Protein AF-0000000067832752 (afdb_homodimer)

InterPro domains:
  IPR000960 Flavin monooxygenase FMO [PR00370] (4-20)
  IPR000960 Flavin monooxygenase FMO [PR00370] (52-70)
  IPR000960 Flavin monooxygenase FMO [PR00370] (76-91)
  IPR000960 Flavin monooxygenase FMO [PR00370] (129-145)
  IPR000960 Flavin monooxygenase FMO [PR00370] (183-198)
  IPR000960 Flavin monooxygenase FMO [PR00370] (296-323)
  IPR020946 Flavin monooxygenase-like [PF00743] (4-329)
  IPR036188 FAD/NAD(P)-binding domain superfamily [G3DSA:3.50.50.60] (3-365)
  IPR036188 FAD/NAD(P)-binding domain superfamily [SSF51905] (2-245)
  IPR036188 FAD/NAD(P)-binding domain superfamily [SSF51905] (165-324)
  IPR050346 Flavin-containing monooxygenases-like [PTHR23023] (3-414)

Radius of gyration: 32.92 Å; Cα contacts (8 Å, |Δi|>4): 1823; chains: 2; bounding box: 61×110×75 Å

Organism: Methylorubrum extorquens (strain ATCC 14718 / DSM 1338 / JCM 2805 / NCIMB 9133 / AM1) (NCBI:txid272630)

Nearest PDB structures (foldseek):
  8odw-assembly1_A  TM=8.515E-01  e=2.924E-29  Gynuella sunshinyii
  8odw-assembly2_B  TM=8.678E-01  e=1.669E-25  Gynuella sunshinyii
  6jdk-assembly1_A  TM=7.396E-01  e=2.398E-23  Parvibaculum lavamentivorans DS-1
  6jdk-assembly2_B  TM=7.136E-01  e=1.502E-23  Parvibaculum lavamentivorans DS-1
  3ucl-assembly1_A  TM=6.988E-01  e=3.250E-21  Rhodococcus sp. HI-31

Solvent-accessible surface area (backbone atoms only — not comparable to full-atom values): 44311 Å² total; per-residue (Å²): 127,84,76,67,42,31,34,31,39,27,41,16,67,45,25,48,28,36,46,47,38,24,50,75,70,70,48,68,56,38,32,34,20,56,46,90,65,67,22,41,50,43,25,71,87,40,94,61,20,59,48,32,75,83,40,46,46,80,48,36,44,83,41,34,27,35,82,93,55,66,66,65,84,86,54,35,53,26,31,40,41,67,55,52,26,50,47,50,48,50,51,35,69,70,58,67,42,57,84,34,49,43,59,59,36,36,69,57,32,52,42,74,77,86,75,29,35,42,34,31,34,73,83,61,64,69,50,74,22,41,28,41,36,43,17,75,46,39,73,59,39,79,41,78,84,88,64,53,69,45,68,71,45,49,73,46,47,48,64,73,44,47,52,35,80,82,33,54,70,29,29,35,33,27,34,28,73,46,55,65,17,43,52,49,46,52,42,31,58,78,29,28,68,38,35,34,40,25,28,84,68,29,58,64,44,34,50,56,43,34,58,49,30,50,32,70,58,45,54,62,66,52,46,78,79,42,92,43,71,66,59,44,50,50,51,51,50,52,51,36,31,45,42,37,36,44,47,55,59,65,76,40,56,67,47,88,64,58,78,80,22,48,77,71,25,59,51,67,51,48,62,56,35,37,42,35,55,54,32,44,79,43,43,34,80,58,37,28,56,47,42,34,38,32,27,68,81,71,50,72,46,75,39,44,31,38,36,36,32,56,57,52,35,68,66,65,79,28,38,53,57,92,82,41,54,56,67,61,38,53,78,61,14,43,96,56,28,37,35,69,87,38,94,48,34,36,42,42,50,61,62,41,45,89,60,28,60,11,60,55,24,51,47,50,8,50,27,49,43,21,49,53,50,7,57,75,63,62,24,64,25,29,55,52,49,51,51,41,48,74,65,59,57,88,72,83,32,52,47,83,58,34,49,94,43,83,85,38,70,39,38,36,32,57,67,47,40,47,51,50,42,50,53,49,27,58,39,16,70,66,126,84,77,67,41,32,34,32,39,26,40,15,68,46,24,46,28,36,45,46,36,24,49,75,71,71,49,70,56,38,32,32,19,56,45,89,64,67,24,41,49,43,25,72,87,40,94,62,21,56,48,31,74,82,41,46,46,78,47,36,43,82,41,34,27,36,82,94,56,64,68,66,84,86,54,35,51,27,32,40,41,70,54,53,25,51,47,51,48,49,52,36,69,71,58,68,43,56,84,34,47,42,59,58,34,37,70,57,33,51,41,74,76,85,75,31,37,42,34,31,34,72,83,60,64,69,50,73,19,42,29,41,35,43,18,73,45,38,74,58,38,78,41,76,84,87,64,54,69,45,69,72,46,49,74,45,46,44,64,73,45,48,53,34,80,83,34,54,71,28,30,35,34,26,34,28,75,46,56,66,17,44,51,50,46,52,41,30,56,79,29,26,68,39,36,34,40,24,29,84,65,29,60,64,44,34,50,53,43,37,56,48,30,50,31,71,60,47,53,62,67,52,47,79,80,41,92,44,71,66,60,43,51,48,51,51,51,51,52,36,29,44,43,37,38,44,47,56,60,64,74,40,56,66,47,89,64,56,76,80,22,48,78,71,25,60,50,68,52,49,62,56,35,35,41,36,54,51,34,43,78,42,44,33,79,57,36,28,54,45,42,34,39,31,26,68,81,70,52,71,45,74,40,45,32,39,35,36,30,57,56,52,35,69,65,65,79,26,36,52,58,92,81,40,53,56,69,61,40,54,78,61,14,43,96,54,29,37,35,69,86,37,94,46,34,36,43,42,52,62,61,42,44,90,61,28,61,11,58,54,24,52,50,50,8,50,28,50,43,22,50,52,50,7,57,76,64,60,24,65,26,29,55,51,47,51,49,41,48,73,66,58,56,87,73,82,31,51,49,82,58,34,49,95,42,81,86,37,70,38,40,34,32,58,67,46,40,48,53,50,42,52,53,50,25,59,40,16,68,66

Foldseek 3Di:
DPQFEEEEEAQAPLSLLQLLLCLVVVRAYAYEAQAPAHHQCLPLPDPNHLDADADWALFFQCFAAQPVQGQDPPADRTHHSPSVSVSSRVSCVVRVSVVRYDYNWAWQAWDDPPQFIWTATPVGDIDTGNFYEYENAFFHADDDDDAADDEQAAEDESSPHHALCVAAAWFEEQEDDAQSSLVVQLRVLVGHPAGEYEYAFDAFEAECDDPRHGVVVVLVVCVVVDPDVVVSQVVVSVRRVVVPGQLVVLPGHHGPAGNQADQYHHDPPRSVCSNVVSYHYFYDWHYDYHQWTAHPVGDIDGGRYYYYHPTHGDDDNNYDCVVPVVSVQCLLFQLSFHGLVDLRYTYTNNADESTHPNLSSNLVSLLVSLSSQLVVVVDPLNVVVNVCSNVVPDQQQPLVSYDPDPVSSRYGYSVSSSVVSVVSSVSSND/DPQFEEEEEAQAPLSLLQLLLCLVVVRAYAYEAQAPAHHQCLPLPDPNHLDADADWALFFQCFAAQPVQGQDPPADRTHHSPSVRVSSRVSCVVRVSVVRYDYNWAWQAWDDPPQFIWTATPVGDIDTGNFYEYENAFFHADDDDDAAEDEQAAEDESSPHHALCVAAAWFEEQEDDAQSSLVVQLRVLVGHPAGEYEYAFDAFEAECDDPRHGVVVVLVVCVVVDPDVVVSQVVVSVRRVVVPGQLVVLPGHHGPAGNQAAQYHHDNPRSVCSNVVSYHYFYDWHYDYHQWTAHPVGDIDGGRYYYYHPTHGDDDNNYDCVNPVVSVQCLLFQLSFHGLVDLRYTYTNNADESTHPNLSSNLVSLLVSLSSQLVVVVDPLNVVVNVCSNVVPDQQQPLVSYDPDPVSSRYGYSVSSSVVSVVSSVSSND

Secondary structure 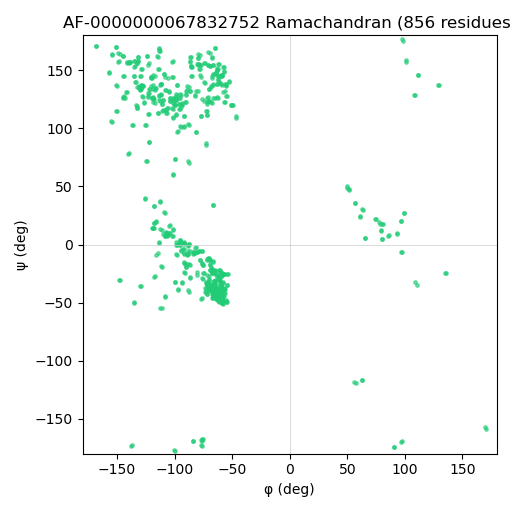(DSSP, 8-state):
--PPPEEEE--SHHHHHHHHHHHHTT---EEE-SSSSS-GGG-TTSTT----TT-B-SS-HHHHSBTTBPPPTTS-SS-BHHHHHHHHHHHHHHTT-GGGEE-S--EEEEEE-SSSEEEEETTS-EEEESEEEE---S--EEP----SEEE-SEEEEGGG---GGGGTT-EEEEE--SHHHHHHHHHHTTT-SEEEEE-SSB--EE-SEETTEEHHHHHHHHGGG-S-HHHHHHHHHHHHHHTT--GGGGTPPPBSS-TTSS--EE-SSHHHHHHTTSSEEE--EEEEEETEEEETTS-EEE-SEEEE---EE---TTS-TTT--HHHHHHT-BTTTB-SS-TTEEE-S--B-SS-HHHHHHHHHHHHHHHHHHHHHT-HHHHHHHHHHHTT-----SGGGS-SSTGGGGB--HHHHHHHHHHHHHHHT-/--PPPEEEE--SHHHHHHHHHHHHTT---EEE-SSSSS-GGG-TTSTT----TT-B-SS-HHHHSBTTBPPPTTS-SS-BHHHHHHHHHHHHHHTT-GGGEE-S--EEEEEE-SSSEEEEETTS-EEEESEEEE-S-S--EEP----SEEE-SEEEEGGG---GGGGTT-EEEEE--SHHHHHHHHHHTTT-SEEEEE-SSB--EE-SEETTEEHHHHHHHHGGG-S-HHHHHHHHHHHHHHTT--GGGGTPPPBSS-TTSS--EE-SSHHHHHHTTSSEEE--EEEEEETEEEETTS-EEE-SEEEE---EE---TTS-TTT--HHHHHHT-BTTTB-SS-TTEEE-S--B-SS-HHHHHHHHHHHHHHHHHHHHHT-HHHHHHHHHHHTT-----SGGGS--STGGGGB--HHHHHHHHHHHHHHHT-

Structure (mmCIF, N/CA/C/O backbone):
data_AF-0000000067832752-model_v1
#
loop_
_entity.id
_entity.type
_entity.pdbx_description
1 polymer 'Trimethylamine monooxygenase'
#
loop_
_atom_site.group_PDB
_atom_site.id
_atom_site.type_symbol
_atom_site.label_atom_id
_atom_site.label_alt_id
_atom_site.label_comp_id
_atom_site.label_asym_id
_atom_site.label_entity_id
_atom_site.label_seq_id
_atom_site.pdbx_PDB_ins_code
_atom_site.Cartn_x
_atom_site.Cartn_y
_atom_site.Cartn_z
_atom_site.occupancy
_atom_site.B_iso_or_equiv
_atom_site.auth_seq_id
_atom_site.auth_comp_id
_atom_site.auth_asym_id
_atom_site.auth_atom_id
_atom_site.pdbx_PDB_model_num
ATOM 1 N N . MET A 1 1 ? -8.203 -55.625 -22.25 1 34.84 1 MET A N 1
ATOM 2 C CA . MET A 1 1 ? -6.875 -55.031 -22.078 1 34.84 1 MET A CA 1
ATOM 3 C C . MET A 1 1 ? -6.781 -54.25 -20.766 1 34.84 1 MET A C 1
ATOM 5 O O . MET A 1 1 ? -7.715 -53.562 -20.391 1 34.84 1 MET A O 1
ATOM 9 N N . ARG A 1 2 ? -6.18 -54.781 -19.766 1 47.78 2 ARG A N 1
ATOM 10 C CA . ARG A 1 2 ? -6.145 -54.219 -18.422 1 47.78 2 ARG A CA 1
ATOM 11 C C . ARG A 1 2 ? -5.805 -52.719 -18.484 1 47.78 2 ARG A C 1
ATOM 13 O O . ARG A 1 2 ? -4.863 -52.312 -19.172 1 47.78 2 ARG A O 1
ATOM 20 N N . GLN A 1 3 ? -6.758 -51.844 -18.172 1 64.81 3 GLN A N 1
ATOM 21 C CA . GLN A 1 3 ? -6.609 -50.406 -18.25 1 64.81 3 GLN A CA 1
ATOM 22 C C . GLN A 1 3 ? -5.348 -49.938 -17.531 1 64.81 3 GLN A C 1
ATOM 24 O O . GLN A 1 3 ? -5.043 -50.406 -16.438 1 64.81 3 GLN A O 1
ATOM 29 N N . GLU A 1 4 ? -4.5 -49.312 -18.344 1 80.56 4 GLU A N 1
ATOM 30 C CA . GLU A 1 4 ? -3.24 -48.75 -17.844 1 80.56 4 GLU A CA 1
ATOM 31 C C . GLU A 1 4 ? -3.463 -47.875 -16.609 1 80.56 4 GLU A C 1
ATOM 33 O O . GLU A 1 4 ? -4.387 -47.062 -16.594 1 80.56 4 GLU A O 1
ATOM 38 N N . ARG A 1 5 ? -2.824 -48.281 -15.555 1 92.94 5 ARG A N 1
ATOM 39 C CA . ARG A 1 5 ? -2.881 -47.438 -14.352 1 92.94 5 ARG A CA 1
ATOM 40 C C . ARG A 1 5 ? -2.066 -46.188 -14.516 1 92.94 5 ARG A C 1
ATOM 42 O O . ARG A 1 5 ? -0.889 -46.219 -14.875 1 92.94 5 ARG A O 1
ATOM 49 N N . ILE A 1 6 ? -2.707 -45.062 -14.359 1 97.94 6 ILE A N 1
ATOM 50 C CA . ILE A 1 6 ? -2.059 -43.781 -14.484 1 97.94 6 ILE A CA 1
ATOM 51 C C . ILE A 1 6 ? -1.732 -43.219 -13.102 1 97.94 6 ILE A C 1
ATOM 53 O O . ILE A 1 6 ? -2.59 -43.219 -12.211 1 97.94 6 ILE A O 1
ATOM 57 N N . GLY A 1 7 ? -0.443 -42.844 -12.867 1 98.62 7 GLY A N 1
ATOM 58 C CA . GLY A 1 7 ? -0.021 -42.219 -11.641 1 98.62 7 GLY A CA 1
ATOM 59 C C . GLY A 1 7 ? 0.234 -40.719 -11.805 1 98.62 7 GLY A C 1
ATOM 60 O O . GLY A 1 7 ? 0.848 -40.281 -12.781 1 98.62 7 GLY A O 1
ATOM 61 N N . ILE A 1 8 ? -0.311 -39.906 -10.914 1 98.75 8 ILE A N 1
ATOM 62 C CA . ILE A 1 8 ? -0.04 -38.5 -10.836 1 98.75 8 ILE A CA 1
ATOM 63 C C . ILE A 1 8 ? 0.715 -38.156 -9.547 1 98.75 8 ILE A C 1
ATOM 65 O O . ILE A 1 8 ? 0.261 -38.531 -8.453 1 98.75 8 ILE A O 1
ATOM 69 N N . ILE A 1 9 ? 1.874 -37.531 -9.656 1 98.44 9 ILE A N 1
ATOM 70 C CA . ILE A 1 9 ? 2.627 -37.156 -8.461 1 98.44 9 ILE A CA 1
ATOM 71 C C . ILE A 1 9 ? 2.367 -35.688 -8.133 1 98.44 9 ILE A C 1
ATOM 73 O O . ILE A 1 9 ? 2.803 -34.812 -8.859 1 98.44 9 ILE A O 1
ATOM 77 N N . GLY A 1 10 ? 1.67 -35.469 -6.988 1 97.62 10 GLY A N 1
ATOM 78 C CA . GLY A 1 10 ? 1.438 -34.094 -6.523 1 97.62 10 GLY A CA 1
ATOM 79 C C . GLY A 1 10 ? -0.001 -33.656 -6.691 1 97.62 10 GLY A C 1
ATOM 80 O O . GLY A 1 10 ? -0.547 -33.688 -7.797 1 97.62 10 GLY A O 1
ATOM 81 N N . ALA A 1 11 ? -0.561 -33.156 -5.617 1 97.75 11 ALA A N 1
ATOM 82 C CA . ALA A 1 11 ? -1.938 -32.656 -5.621 1 97.75 11 ALA A CA 1
ATOM 83 C C . ALA A 1 11 ? -1.99 -31.156 -5.418 1 97.75 11 ALA A C 1
ATOM 85 O O . ALA A 1 11 ? -2.826 -30.656 -4.664 1 97.75 11 ALA A O 1
ATOM 86 N N . GLY A 1 12 ? -1.01 -30.453 -6.016 1 96.44 12 GLY A N 1
ATOM 87 C CA . GLY A 1 12 ? -1.128 -29.016 -6.164 1 96.44 12 GLY A CA 1
ATOM 88 C C . GLY A 1 12 ? -2.09 -28.594 -7.262 1 96.44 12 GLY A C 1
ATOM 89 O O . GLY A 1 12 ? -2.836 -29.438 -7.785 1 96.44 12 GLY A O 1
ATOM 90 N N . ALA A 1 13 ? -2.043 -27.359 -7.602 1 95.75 13 ALA A N 1
ATOM 91 C CA . ALA A 1 13 ? -2.984 -26.828 -8.586 1 95.75 13 ALA A CA 1
ATOM 92 C C . ALA A 1 13 ? -2.855 -27.578 -9.914 1 95.75 13 ALA A C 1
ATOM 94 O O . ALA A 1 13 ? -3.861 -27.906 -10.547 1 95.75 13 ALA A O 1
ATOM 95 N N . SER A 1 14 ? -1.655 -27.797 -10.359 1 96.12 14 SER A N 1
ATOM 96 C CA . SER A 1 14 ? -1.435 -28.484 -11.633 1 96.12 14 SER A CA 1
ATOM 97 C C . SER A 1 14 ? -1.978 -29.906 -11.602 1 96.12 14 SER A C 1
ATOM 99 O O . SER A 1 14 ? -2.646 -30.344 -12.539 1 96.12 14 SER A O 1
ATOM 101 N N . GLY A 1 15 ? -1.7 -30.641 -10.547 1 97.69 15 GLY A N 1
ATOM 102 C CA . GLY A 1 15 ? -2.234 -31.984 -10.414 1 97.69 15 GLY A CA 1
ATOM 103 C C . GLY A 1 15 ? -3.75 -32.031 -10.383 1 97.69 15 GLY A C 1
ATOM 104 O O . GLY A 1 15 ? -4.367 -32.875 -11.031 1 97.69 15 GLY A O 1
ATOM 105 N N . ILE A 1 16 ? -4.309 -31.109 -9.68 1 97.44 16 ILE A N 1
ATOM 106 C CA . ILE A 1 16 ? -5.758 -31.016 -9.578 1 97.44 16 ILE A CA 1
ATOM 107 C C . ILE A 1 16 ? -6.355 -30.766 -10.961 1 97.44 16 ILE A C 1
ATOM 109 O O . ILE A 1 16 ? -7.371 -31.359 -11.328 1 97.44 16 ILE A O 1
ATOM 113 N N . GLY A 1 17 ? -5.715 -29.906 -11.727 1 96.94 17 GLY A N 1
ATOM 114 C CA . GLY A 1 17 ? -6.156 -29.641 -13.086 1 96.94 17 GLY A CA 1
ATOM 115 C C . GLY A 1 17 ? -6.168 -30.891 -13.961 1 96.94 17 GLY A C 1
ATOM 116 O O . GLY A 1 17 ? -7.133 -31.125 -14.688 1 96.94 17 GLY A O 1
ATOM 117 N N . ILE A 1 18 ? -5.133 -31.672 -13.859 1 97.88 18 ILE A N 1
ATOM 118 C CA . ILE A 1 18 ? -5.035 -32.906 -14.625 1 97.88 18 ILE A CA 1
ATOM 119 C C . ILE A 1 18 ? -6.098 -33.906 -14.156 1 97.88 18 ILE A C 1
ATOM 121 O O . ILE A 1 18 ? -6.816 -34.469 -14.969 1 97.88 18 ILE A O 1
ATOM 125 N N . ALA A 1 19 ? -6.195 -34.031 -12.875 1 97.75 19 ALA A N 1
ATOM 126 C CA . ALA A 1 19 ? -7.109 -35 -12.281 1 97.75 19 ALA A CA 1
ATOM 127 C C . ALA A 1 19 ? -8.555 -34.719 -12.68 1 97.75 19 ALA A C 1
ATOM 129 O O . ALA A 1 19 ? -9.289 -35.625 -13.055 1 97.75 19 ALA A O 1
ATOM 130 N N . LYS A 1 20 ? -8.953 -33.5 -12.586 1 96.44 20 LYS A N 1
ATOM 131 C CA . LYS A 1 20 ? -10.328 -33.156 -12.922 1 96.44 20 LYS A CA 1
ATOM 132 C C . LYS A 1 20 ? -10.625 -33.438 -14.391 1 96.44 20 LYS A C 1
ATOM 134 O O . LYS A 1 20 ? -11.711 -33.938 -14.727 1 96.44 20 LYS A O 1
ATOM 139 N N . ALA A 1 21 ? -9.664 -33.156 -15.258 1 96.44 21 ALA A N 1
ATOM 140 C CA . ALA A 1 21 ? -9.859 -33.406 -16.688 1 96.44 21 ALA A CA 1
ATOM 141 C C . ALA A 1 21 ? -9.969 -34.906 -16.969 1 96.44 21 ALA A C 1
ATOM 143 O O . ALA A 1 21 ? -10.828 -35.344 -17.734 1 96.44 21 ALA A O 1
ATOM 144 N N . LEU A 1 22 ? -9.086 -35.719 -16.359 1 97.38 22 LEU A N 1
ATOM 145 C CA . LEU A 1 22 ? -9.117 -37.156 -16.562 1 97.38 22 LEU A CA 1
ATOM 146 C C . LEU A 1 22 ? -10.422 -37.75 -16.047 1 97.38 22 LEU A C 1
ATOM 148 O O . LEU A 1 22 ? -11.016 -38.625 -16.703 1 97.38 22 LEU A O 1
ATOM 152 N N . ARG A 1 23 ? -10.797 -37.25 -14.891 1 96.25 23 ARG A N 1
ATOM 153 C CA . ARG A 1 23 ? -12.062 -37.719 -14.328 1 96.25 23 ARG A CA 1
ATOM 154 C C . ARG A 1 23 ? -13.219 -37.438 -15.289 1 96.25 23 ARG A C 1
ATOM 156 O O . ARG A 1 23 ? -14.07 -38.281 -15.508 1 96.25 23 ARG A O 1
ATOM 163 N N . ARG A 1 24 ? -13.258 -36.344 -15.805 1 94.69 24 ARG A N 1
ATOM 164 C CA . ARG A 1 24 ? -14.305 -35.938 -16.734 1 94.69 24 ARG A CA 1
ATOM 165 C C . ARG A 1 24 ? -14.344 -36.844 -17.953 1 94.69 24 ARG A C 1
ATOM 167 O O . ARG A 1 24 ? -15.406 -37.094 -18.516 1 94.69 24 ARG A O 1
ATOM 174 N N . GLU A 1 25 ? -13.156 -37.312 -18.344 1 94.75 25 GLU A N 1
ATOM 175 C CA . GLU A 1 25 ? -13.055 -38.125 -19.547 1 94.75 25 GLU A CA 1
ATOM 176 C C . GLU A 1 25 ? -13.18 -39.625 -19.219 1 94.75 25 GLU A C 1
ATOM 178 O O . GLU A 1 25 ? -13.031 -40.469 -20.094 1 94.75 25 GLU A O 1
ATOM 183 N N . GLY A 1 26 ? -13.367 -39.906 -17.969 1 94.19 26 GLY A N 1
ATOM 184 C CA . GLY A 1 26 ? -13.555 -41.281 -17.562 1 94.19 26 GLY A CA 1
ATOM 185 C C . GLY A 1 26 ? -12.266 -42.062 -17.5 1 94.19 26 GLY A C 1
ATOM 186 O O . GLY A 1 26 ? -12.273 -43.312 -17.609 1 94.19 26 GLY A O 1
ATOM 187 N N . ILE A 1 27 ? -11.148 -41.438 -17.453 1 95.75 27 ILE A N 1
ATOM 188 C CA . ILE A 1 27 ? -9.852 -42.094 -17.359 1 95.75 27 ILE A CA 1
ATOM 189 C C . ILE A 1 27 ? -9.484 -42.281 -15.883 1 95.75 27 ILE A C 1
ATOM 191 O O . ILE A 1 27 ? -9.43 -41.312 -15.117 1 95.75 27 ILE A O 1
ATOM 195 N N . GLU A 1 28 ? -9.258 -43.438 -15.477 1 95.5 28 GLU A N 1
ATOM 196 C CA . GLU A 1 28 ? -8.914 -43.75 -14.094 1 95.5 28 GLU A CA 1
ATOM 197 C C . GLU A 1 28 ? -7.461 -43.406 -13.789 1 95.5 28 GLU A C 1
ATOM 199 O O . GLU A 1 28 ? -6.578 -43.594 -14.633 1 95.5 28 GLU A O 1
ATOM 204 N N . PHE A 1 29 ? -7.215 -42.938 -12.57 1 97.75 29 PHE A N 1
ATOM 205 C CA . PHE A 1 29 ? -5.883 -42.531 -12.133 1 97.75 29 PHE A CA 1
ATOM 206 C C . PHE A 1 29 ? -5.754 -42.656 -10.617 1 97.75 29 PHE A C 1
ATOM 208 O O . PHE A 1 29 ? -6.746 -42.844 -9.922 1 97.75 29 PHE A O 1
ATOM 215 N N . GLU A 1 30 ? -4.543 -42.656 -10.195 1 98.38 30 GLU A N 1
ATOM 216 C CA . GLU A 1 30 ? -4.215 -42.469 -8.781 1 98.38 30 GLU A CA 1
ATOM 217 C C . GLU A 1 30 ? -3.283 -41.281 -8.578 1 98.38 30 GLU A C 1
ATOM 219 O O . GLU A 1 30 ? -2.258 -41.156 -9.25 1 98.38 30 GLU A O 1
ATOM 224 N N . MET A 1 31 ? -3.682 -40.438 -7.723 1 98.56 31 MET A N 1
ATOM 225 C CA . MET A 1 31 ? -2.867 -39.25 -7.402 1 98.56 31 MET A CA 1
ATOM 226 C C . MET A 1 31 ? -2.178 -39.438 -6.055 1 98.56 31 MET A C 1
ATOM 228 O O . MET A 1 31 ? -2.822 -39.781 -5.059 1 98.56 31 MET A O 1
ATOM 232 N N . LEU A 1 32 ? -0.913 -39.281 -6.066 1 98.5 32 LEU A N 1
ATOM 233 C CA . LEU A 1 32 ? -0.095 -39.438 -4.867 1 98.5 32 LEU A CA 1
ATOM 234 C C . LEU A 1 32 ? 0.27 -38.094 -4.27 1 98.5 32 LEU A C 1
ATOM 236 O O . LEU A 1 32 ? 0.845 -37.219 -4.953 1 98.5 32 LEU A O 1
ATOM 240 N N . GLU A 1 33 ? -0.081 -37.844 -3.029 1 98.12 33 GLU A N 1
ATOM 241 C CA . GLU A 1 33 ? 0.171 -36.594 -2.326 1 98.12 33 GLU A CA 1
ATOM 242 C C . GLU A 1 33 ? 0.857 -36.844 -0.986 1 98.12 33 GLU A C 1
ATOM 244 O O . GLU A 1 33 ? 0.373 -37.625 -0.17 1 98.12 33 GLU A O 1
ATOM 249 N N . SER A 1 34 ? 1.919 -36.156 -0.806 1 96.56 34 SER A N 1
ATOM 250 C CA . SER A 1 34 ? 2.746 -36.406 0.374 1 96.56 34 SER A CA 1
ATOM 251 C C . SER A 1 34 ? 2.057 -35.906 1.639 1 96.56 34 SER A C 1
ATOM 253 O O . SER A 1 34 ? 2.291 -36.438 2.729 1 96.56 34 SER A O 1
ATOM 255 N N . THR A 1 35 ? 1.184 -34.906 1.523 1 96.81 35 THR A N 1
ATOM 256 C CA . THR A 1 35 ? 0.524 -34.312 2.693 1 96.81 35 THR A CA 1
ATOM 257 C C . THR A 1 35 ? -0.889 -34.875 2.842 1 96.81 35 THR A C 1
ATOM 259 O O . THR A 1 35 ? -1.297 -35.781 2.088 1 96.81 35 THR A O 1
ATOM 262 N N . SER A 1 36 ? -1.637 -34.375 3.852 1 96.38 36 SER A N 1
ATOM 263 C CA . SER A 1 36 ? -2.971 -34.906 4.141 1 96.38 36 SER A CA 1
ATOM 264 C C . SER A 1 36 ? -4.047 -34.062 3.453 1 96.38 36 SER A C 1
ATOM 266 O O . SER A 1 36 ? -5.238 -34.375 3.578 1 96.38 36 SER A O 1
ATOM 268 N N . ARG A 1 37 ? -3.629 -33.031 2.738 1 95.81 37 ARG A N 1
ATOM 269 C CA . ARG A 1 37 ? -4.562 -32.156 2.066 1 95.81 37 ARG A CA 1
ATOM 270 C C . ARG A 1 37 ? -4.035 -31.734 0.695 1 95.81 37 ARG A C 1
ATOM 272 O O . ARG A 1 37 ? -2.83 -31.781 0.448 1 95.81 37 ARG A O 1
ATOM 279 N N . VAL A 1 38 ? -4.938 -31.344 -0.178 1 97.19 38 VAL A N 1
ATOM 280 C CA . VAL A 1 38 ? -4.531 -30.844 -1.487 1 97.19 38 VAL A CA 1
ATOM 281 C C . VAL A 1 38 ? -4.086 -29.391 -1.367 1 97.19 38 VAL A C 1
ATOM 283 O O . VAL A 1 38 ? -4.383 -28.719 -0.376 1 97.19 38 VAL A O 1
ATOM 286 N N . GLY A 1 39 ? -3.33 -28.969 -2.383 1 95.81 39 GLY A N 1
ATOM 287 C CA . GLY A 1 39 ? -3.061 -27.531 -2.469 1 95.81 39 GLY A CA 1
ATOM 288 C C . GLY A 1 39 ? -1.607 -27.219 -2.773 1 95.81 39 GLY A C 1
ATOM 289 O O . GLY A 1 39 ? -1.295 -26.156 -3.299 1 95.81 39 GLY A O 1
ATOM 290 N N . GLY A 1 40 ? -0.686 -28.172 -2.432 1 94.81 40 GLY A N 1
ATOM 291 C CA . GLY A 1 40 ? 0.717 -27.953 -2.74 1 94.81 40 GLY A CA 1
ATOM 292 C C . GLY A 1 40 ? 1.255 -26.656 -2.152 1 94.81 40 GLY A C 1
ATOM 293 O O . GLY A 1 40 ? 1.14 -26.422 -0.948 1 94.81 40 GLY A O 1
ATOM 294 N N . ASN A 1 41 ? 1.689 -25.766 -3.016 1 93.75 41 ASN A N 1
ATOM 295 C CA . ASN A 1 41 ? 2.26 -24.469 -2.66 1 93.75 41 ASN A CA 1
ATOM 296 C C . ASN A 1 41 ? 1.278 -23.625 -1.853 1 93.75 41 ASN A C 1
ATOM 298 O O . ASN A 1 41 ? 1.688 -22.812 -1.02 1 93.75 41 ASN A O 1
ATOM 302 N N . TRP A 1 42 ? 0.026 -23.844 -1.966 1 95.94 42 TRP A N 1
ATOM 303 C CA . TRP A 1 42 ? -1.016 -22.984 -1.416 1 95.94 42 TRP A CA 1
ATOM 304 C C . TRP A 1 42 ? -1.416 -23.438 -0.017 1 95.94 42 TRP A C 1
ATOM 306 O O . TRP A 1 42 ? -2.197 -22.766 0.662 1 95.94 42 TRP A O 1
ATOM 316 N N . GLN A 1 43 ? -0.843 -24.641 0.385 1 94.81 43 GLN A N 1
ATOM 317 C CA . GLN A 1 43 ? -1.04 -25.062 1.768 1 94.81 43 GLN A CA 1
ATOM 318 C C . GLN A 1 43 ? -0.219 -24.203 2.729 1 94.81 43 GLN A C 1
ATOM 320 O O . GLN A 1 43 ? 1.011 -24.297 2.746 1 94.81 43 GLN A O 1
ATOM 325 N N . PRO A 1 44 ? -0.838 -23.391 3.539 1 90.19 44 PRO A N 1
ATOM 326 C CA . PRO A 1 44 ? -0.067 -22.453 4.355 1 90.19 44 PRO A CA 1
ATOM 327 C C . PRO A 1 44 ? 0.882 -23.156 5.324 1 90.19 44 PRO A C 1
ATOM 329 O O . PRO A 1 44 ? 1.952 -22.625 5.637 1 90.19 44 PRO A O 1
ATOM 332 N N . ASP A 1 45 ? 0.568 -24.344 5.777 1 91.31 45 ASP A N 1
ATOM 333 C CA . ASP A 1 45 ? 1.373 -25.047 6.773 1 91.31 45 ASP A CA 1
ATOM 334 C C . ASP A 1 45 ? 2.033 -26.281 6.172 1 91.31 45 ASP A C 1
ATOM 336 O O . ASP A 1 45 ? 2.494 -27.156 6.898 1 91.31 45 ASP A O 1
ATOM 340 N N . GLY A 1 46 ? 2.027 -26.375 4.883 1 92.56 46 GLY A N 1
ATOM 341 C CA . GLY A 1 46 ? 2.615 -27.531 4.227 1 92.56 46 GLY A CA 1
ATOM 342 C C . GLY A 1 46 ? 4.105 -27.375 3.979 1 92.56 46 GLY A C 1
ATOM 343 O O . GLY A 1 46 ? 4.637 -26.266 3.998 1 92.56 46 GLY A O 1
ATOM 344 N N . PRO A 1 47 ? 4.742 -28.453 3.754 1 91.19 47 PRO A N 1
ATOM 345 C CA . PRO A 1 47 ? 6.191 -28.422 3.547 1 91.19 47 PRO A CA 1
ATOM 346 C C . PRO A 1 47 ? 6.594 -27.719 2.258 1 91.19 47 PRO A C 1
ATOM 348 O O . PRO A 1 47 ? 7.723 -27.234 2.137 1 91.19 47 PRO A O 1
ATOM 351 N N . ALA A 1 48 ? 5.727 -27.609 1.321 1 91.12 48 ALA A N 1
ATOM 352 C CA . ALA A 1 48 ? 6.031 -26.984 0.037 1 91.12 48 ALA A CA 1
ATOM 353 C C . ALA A 1 48 ? 5.605 -25.531 0.025 1 91.12 48 ALA A C 1
ATOM 355 O O . ALA A 1 48 ? 5.777 -24.828 -0.979 1 91.12 48 ALA A O 1
ATOM 356 N N . SER A 1 49 ? 5.094 -25.062 1.151 1 93.94 49 SER A N 1
ATOM 357 C CA . SER A 1 49 ? 4.465 -23.734 1.185 1 93.94 49 SER A CA 1
ATOM 358 C C . SER A 1 49 ? 5.488 -22.641 0.948 1 93.94 49 SER A C 1
ATOM 360 O O . SER A 1 49 ? 6.598 -22.688 1.483 1 93.94 49 SER A O 1
ATOM 362 N N . LYS A 1 50 ? 5.09 -21.688 0.148 1 94.44 50 LYS A N 1
ATOM 363 C CA . LYS A 1 50 ? 5.828 -20.438 0.009 1 94.44 50 LYS A CA 1
ATOM 364 C C . LYS A 1 50 ? 4.98 -19.234 0.446 1 94.44 50 LYS A C 1
ATOM 366 O O . LYS A 1 50 ? 5.285 -18.094 0.101 1 94.44 50 LYS A O 1
ATOM 371 N N . MET A 1 51 ? 3.924 -19.578 1.22 1 95.88 51 MET A N 1
ATOM 372 C CA . MET A 1 51 ? 2.957 -18.531 1.547 1 95.88 51 MET A CA 1
ATOM 373 C C . MET A 1 51 ? 3.383 -17.766 2.795 1 95.88 51 MET A C 1
ATOM 375 O O . MET A 1 51 ? 3.908 -18.359 3.74 1 95.88 51 MET A O 1
ATOM 379 N N . TYR A 1 52 ? 3.342 -16.547 2.705 1 96.38 52 TYR A N 1
ATOM 380 C CA . TYR A 1 52 ? 3.461 -15.656 3.857 1 96.38 52 TYR A CA 1
ATOM 381 C C . TYR A 1 52 ? 2.152 -14.922 4.113 1 96.38 52 TYR A C 1
ATOM 383 O O . TYR A 1 52 ? 1.271 -14.891 3.25 1 96.38 52 TYR A O 1
ATOM 391 N N . ARG A 1 53 ? 1.993 -14.32 5.207 1 94.5 53 ARG A N 1
ATOM 392 C CA . ARG A 1 53 ? 0.723 -13.82 5.727 1 94.5 53 ARG A CA 1
ATOM 393 C C . ARG A 1 53 ? 0.07 -12.859 4.738 1 94.5 53 ARG A C 1
ATOM 395 O O . ARG A 1 53 ? -1.147 -12.891 4.547 1 94.5 53 ARG A O 1
ATOM 402 N N . SER A 1 54 ? 0.795 -12.039 4.094 1 95.56 54 SER A N 1
ATOM 403 C CA . SER A 1 54 ? 0.247 -10.969 3.268 1 95.56 54 SER A CA 1
ATOM 404 C C . SER A 1 54 ? 0.069 -11.422 1.821 1 95.56 54 SER A C 1
ATOM 406 O O . SER A 1 54 ? -0.409 -10.656 0.98 1 95.56 54 SER A O 1
ATOM 408 N N . ALA A 1 55 ? 0.374 -12.648 1.524 1 97.12 55 ALA A N 1
ATOM 409 C CA . ALA A 1 55 ? 0.419 -13.094 0.134 1 97.12 55 ALA A CA 1
ATOM 410 C C . ALA A 1 55 ? -0.983 -13.156 -0.466 1 97.12 55 ALA A C 1
ATOM 412 O O . ALA A 1 55 ? -1.891 -13.75 0.123 1 97.12 55 ALA A O 1
ATOM 413 N N . HIS A 1 56 ? -1.16 -12.477 -1.506 1 97.44 56 HIS A N 1
ATOM 414 C CA . HIS A 1 56 ? -2.33 -12.555 -2.375 1 97.44 56 HIS A CA 1
ATOM 415 C C . HIS A 1 56 ? -1.959 -13.078 -3.756 1 97.44 56 HIS A C 1
ATOM 417 O O . HIS A 1 56 ? -0.783 -13.078 -4.129 1 97.44 56 HIS A O 1
ATOM 423 N N . LEU A 1 57 ? -2.949 -13.508 -4.441 1 96.44 57 LEU A N 1
ATOM 424 C CA . LEU A 1 57 ? -2.725 -13.844 -5.844 1 96.44 57 LEU A CA 1
ATOM 425 C C . LEU A 1 57 ? -2.15 -12.648 -6.602 1 96.44 57 LEU A C 1
ATOM 427 O O . LEU A 1 57 ? -2.568 -11.508 -6.383 1 96.44 57 LEU A O 1
ATOM 431 N N . ILE A 1 58 ? -1.174 -12.961 -7.465 1 94.88 58 ILE A N 1
ATOM 432 C CA . ILE A 1 58 ? -0.627 -11.945 -8.359 1 94.88 58 ILE A CA 1
ATOM 433 C C . ILE A 1 58 ? -1.597 -11.695 -9.508 1 94.88 58 ILE A C 1
ATOM 435 O O . ILE A 1 58 ? -1.926 -10.547 -9.812 1 94.88 58 ILE A O 1
ATOM 439 N N . SER A 1 59 ? -2.088 -12.773 -10.109 1 93.88 59 SER A N 1
ATOM 440 C CA . SER A 1 59 ? -3.139 -12.672 -11.117 1 93.88 59 SER A CA 1
ATOM 441 C C . SER A 1 59 ? -4.52 -12.625 -10.477 1 93.88 59 SER A C 1
ATOM 443 O O . SER A 1 59 ? -4.727 -13.172 -9.391 1 93.88 59 SER A O 1
ATOM 445 N N . SER A 1 60 ? -5.492 -12.016 -11.125 1 95.5 60 SER A N 1
ATOM 446 C CA . SER A 1 60 ? -6.844 -11.875 -10.586 1 95.5 60 SER A CA 1
ATOM 447 C C . SER A 1 60 ? -7.543 -13.227 -10.484 1 95.5 60 SER A C 1
ATOM 449 O O . SER A 1 60 ? -7.121 -14.203 -11.109 1 95.5 60 SER A O 1
ATOM 451 N N . LYS A 1 61 ? -8.594 -13.273 -9.664 1 96.19 61 LYS A N 1
ATOM 452 C CA . LYS A 1 61 ? -9.367 -14.5 -9.5 1 96.19 61 LYS A CA 1
ATOM 453 C C . LYS A 1 61 ? -9.859 -15.023 -10.844 1 96.19 61 LYS A C 1
ATOM 455 O O . LYS A 1 61 ? -9.805 -16.234 -11.102 1 96.19 61 LYS A O 1
ATOM 460 N N . ARG A 1 62 ? -10.203 -14.148 -11.781 1 94.06 62 ARG A N 1
ATOM 461 C CA . ARG A 1 62 ? -10.719 -14.555 -13.078 1 94.06 62 ARG A CA 1
ATOM 462 C C . ARG A 1 62 ? -9.633 -15.211 -13.922 1 94.06 62 ARG A C 1
ATOM 464 O O . ARG A 1 62 ? -9.898 -16.156 -14.672 1 94.06 62 ARG A O 1
ATOM 471 N N . ASN A 1 63 ? -8.445 -14.711 -13.727 1 92.62 63 ASN A N 1
ATOM 472 C CA . ASN A 1 63 ? -7.344 -15.227 -14.531 1 92.62 63 ASN A CA 1
ATOM 473 C C . ASN A 1 63 ? -6.703 -16.453 -13.891 1 92.62 63 ASN A C 1
ATOM 475 O O . ASN A 1 63 ? -5.973 -17.188 -14.547 1 92.62 63 ASN A O 1
ATOM 479 N N . THR A 1 64 ? -6.957 -16.656 -12.648 1 95.5 64 THR A N 1
ATOM 480 C CA . THR A 1 64 ? -6.312 -17.734 -11.914 1 95.5 64 THR A CA 1
ATOM 481 C C . THR A 1 64 ? -7.246 -18.938 -11.805 1 95.5 64 THR A C 1
ATOM 483 O O . THR A 1 64 ? -6.793 -20.094 -11.859 1 95.5 64 THR A O 1
ATOM 486 N N . GLN A 1 65 ? -8.508 -18.781 -11.727 1 96.88 65 GLN A N 1
ATOM 487 C CA . GLN A 1 65 ? -9.5 -19.828 -11.562 1 96.88 65 GLN A CA 1
ATOM 488 C C . GLN A 1 65 ? -9.5 -20.781 -12.758 1 96.88 65 GLN A C 1
ATOM 490 O O . GLN A 1 65 ? -9.086 -20.406 -13.859 1 96.88 65 GLN A O 1
ATOM 495 N N . PHE A 1 66 ? -9.859 -22.031 -12.477 1 96.25 66 PHE A N 1
ATOM 496 C CA . PHE A 1 66 ? -10.281 -22.859 -13.594 1 96.25 66 PHE A CA 1
ATOM 497 C C . PHE A 1 66 ? -11.602 -22.375 -14.172 1 96.25 66 PHE A C 1
ATOM 499 O O . PHE A 1 66 ? -12.609 -22.312 -13.469 1 96.25 66 PHE A O 1
ATOM 506 N N . SER A 1 67 ? -11.578 -22.062 -15.445 1 93.69 67 SER A N 1
ATOM 507 C CA . SER A 1 67 ? -12.766 -21.438 -16.031 1 93.69 67 SER A CA 1
ATOM 508 C C . SER A 1 67 ? -13.977 -22.359 -15.93 1 93.69 67 SER A C 1
ATOM 510 O O . SER A 1 67 ? -15.117 -21.891 -15.906 1 93.69 67 SER A O 1
ATOM 512 N N . ASP A 1 68 ? -13.75 -23.625 -15.875 1 94.62 68 ASP A N 1
ATOM 513 C CA . ASP A 1 68 ? -14.844 -24.594 -15.766 1 94.62 68 ASP A CA 1
ATOM 514 C C . ASP A 1 68 ? -15.273 -24.766 -14.312 1 94.62 68 ASP A C 1
ATOM 516 O O . ASP A 1 68 ? -16.266 -25.453 -14.023 1 94.62 68 ASP A O 1
ATOM 520 N N . TYR A 1 69 ? -14.602 -24.234 -13.367 1 95.81 69 TYR A N 1
ATOM 521 C CA . TYR A 1 69 ? -14.938 -24.188 -11.953 1 95.81 69 TYR A CA 1
ATOM 522 C C . TYR A 1 69 ? -14.602 -22.828 -11.352 1 95.81 69 TYR A C 1
ATOM 524 O O . TYR A 1 69 ? -13.633 -22.703 -10.594 1 95.81 69 TYR A O 1
ATOM 532 N N . PRO A 1 70 ? -15.391 -21.906 -11.562 1 97 70 PRO A N 1
ATOM 533 C CA . PRO A 1 70 ? -15.055 -20.531 -11.18 1 97 70 PRO A CA 1
ATOM 534 C C . PRO A 1 70 ? -14.953 -20.344 -9.664 1 97 70 PRO A C 1
ATOM 536 O O . PRO A 1 70 ? -15.609 -21.078 -8.906 1 97 70 PRO A O 1
ATOM 539 N N . MET A 1 71 ? -14.07 -19.469 -9.234 1 97.62 71 MET A N 1
ATOM 540 C CA . MET A 1 71 ? -14.016 -19.078 -7.832 1 97.62 71 MET A CA 1
ATOM 541 C C . MET A 1 71 ? -15.32 -18.422 -7.402 1 97.62 71 MET A C 1
ATOM 543 O O . MET A 1 71 ? -16.047 -17.859 -8.234 1 97.62 71 MET A O 1
ATOM 547 N N . PRO A 1 72 ? -15.609 -18.484 -6.094 1 97.62 72 PRO A N 1
ATOM 548 C CA . PRO A 1 72 ? -16.828 -17.844 -5.59 1 97.62 72 PRO A CA 1
ATOM 549 C C . PRO A 1 72 ? -16.891 -16.359 -5.906 1 97.62 72 PRO A C 1
ATOM 551 O O . PRO A 1 72 ? -15.867 -15.672 -5.902 1 97.62 72 PRO A O 1
ATOM 554 N N . ASP A 1 73 ? -18.094 -15.859 -6.082 1 96 73 ASP A N 1
ATOM 555 C CA . ASP A 1 73 ? -18.344 -14.461 -6.438 1 96 73 ASP A CA 1
ATOM 556 C C . ASP A 1 73 ? -17.891 -13.523 -5.316 1 96 73 ASP A C 1
ATOM 558 O O . ASP A 1 73 ? -17.484 -12.391 -5.574 1 96 73 ASP A O 1
ATOM 562 N N . ASP A 1 74 ? -17.969 -13.977 -4.156 1 95.69 74 ASP A N 1
ATOM 563 C CA . ASP A 1 74 ? -17.703 -13.109 -3.016 1 95.69 74 ASP A CA 1
ATOM 564 C C . ASP A 1 74 ? -16.203 -13 -2.738 1 95.69 74 ASP A C 1
ATOM 566 O O . ASP A 1 74 ? -15.781 -12.242 -1.865 1 95.69 74 ASP A O 1
ATOM 570 N N . TYR A 1 75 ? -15.352 -13.828 -3.459 1 98.06 75 TYR A N 1
ATOM 571 C CA . TYR A 1 75 ? -13.906 -13.633 -3.357 1 98.06 75 TYR A CA 1
ATOM 572 C C . TYR A 1 75 ? -13.508 -12.258 -3.879 1 98.06 75 TYR A C 1
ATOM 574 O O . TYR A 1 75 ? -14.07 -11.773 -4.859 1 98.06 75 TYR A O 1
ATOM 582 N N . PRO A 1 76 ? -12.547 -11.609 -3.248 1 97.88 76 PRO A N 1
ATOM 583 C CA . PRO A 1 76 ? -12.016 -10.367 -3.811 1 97.88 76 PRO A CA 1
ATOM 584 C C . PRO A 1 76 ? -11.305 -10.578 -5.148 1 97.88 76 PRO A C 1
ATOM 586 O O . PRO A 1 76 ? -11.125 -11.727 -5.578 1 97.88 76 PRO A O 1
ATOM 589 N N . HIS A 1 77 ? -10.992 -9.492 -5.816 1 97.19 77 HIS A N 1
ATOM 590 C CA . HIS A 1 77 ? -10.391 -9.547 -7.145 1 97.19 77 HIS A CA 1
ATOM 591 C C . HIS A 1 77 ? -9.062 -10.289 -7.121 1 97.19 77 HIS A C 1
ATOM 593 O O . HIS A 1 77 ? -8.742 -11.031 -8.047 1 97.19 77 HIS A O 1
ATOM 599 N N . TYR A 1 78 ? -8.328 -10.055 -6.078 1 97.81 78 TYR A N 1
ATOM 600 C CA . TYR A 1 78 ? -7.062 -10.734 -5.828 1 97.81 78 TYR A CA 1
ATOM 601 C C . TYR A 1 78 ? -7.094 -11.461 -4.488 1 97.81 78 TYR A C 1
ATOM 603 O O . TYR A 1 78 ? -6.629 -10.938 -3.477 1 97.81 78 TYR A O 1
ATOM 611 N N . PRO A 1 79 ? -7.555 -12.695 -4.492 1 97.94 79 PRO A N 1
ATOM 612 C CA . PRO A 1 79 ? -7.801 -13.414 -3.238 1 97.94 79 PRO A CA 1
ATOM 613 C C . PRO A 1 79 ? -6.531 -13.633 -2.422 1 97.94 79 PRO A C 1
ATOM 615 O O . PRO A 1 79 ? -5.453 -13.828 -2.99 1 97.94 79 PRO A O 1
ATOM 618 N N . HIS A 1 80 ? -6.703 -13.586 -1.123 1 97.88 80 HIS A N 1
ATOM 619 C CA . HIS A 1 80 ? -5.688 -14.039 -0.18 1 97.88 80 HIS A CA 1
ATOM 620 C C . HIS A 1 80 ? -5.332 -15.508 -0.422 1 97.88 80 HIS A C 1
ATOM 622 O O . HIS A 1 80 ? -6.172 -16.281 -0.879 1 97.88 80 HIS A O 1
ATOM 628 N N . HIS A 1 81 ? -4.152 -15.875 -0.071 1 97.31 81 HIS A N 1
ATOM 629 C CA . HIS A 1 81 ? -3.688 -17.234 -0.343 1 97.31 81 HIS A CA 1
ATOM 630 C C . HIS A 1 81 ? -4.562 -18.266 0.36 1 97.31 81 HIS A C 1
ATOM 632 O O . HIS A 1 81 ? -4.762 -19.359 -0.151 1 97.31 81 HIS A O 1
ATOM 638 N N . SER A 1 82 ? -5.121 -17.922 1.53 1 97.12 82 SER A N 1
ATOM 639 C CA . SER A 1 82 ? -5.988 -18.859 2.232 1 97.12 82 SER A CA 1
ATOM 640 C C . SER A 1 82 ? -7.25 -19.156 1.429 1 97.12 82 SER A C 1
ATOM 642 O O . SER A 1 82 ? -7.75 -20.281 1.438 1 97.12 82 SER A O 1
ATOM 644 N N . LEU A 1 83 ? -7.73 -18.172 0.728 1 97.94 83 LEU A N 1
ATOM 645 C CA . LEU A 1 83 ? -8.914 -18.359 -0.109 1 97.94 83 LEU A CA 1
ATOM 646 C C . LEU A 1 83 ? -8.578 -19.219 -1.327 1 97.94 83 LEU A C 1
ATOM 648 O O . LEU A 1 83 ? -9.414 -20 -1.785 1 97.94 83 LEU A O 1
ATOM 652 N N . MET A 1 84 ? -7.391 -19.031 -1.852 1 97.5 84 MET A N 1
ATOM 653 C CA . MET A 1 84 ? -6.949 -19.891 -2.949 1 97.5 84 MET A CA 1
ATOM 654 C C . MET A 1 84 ? -6.883 -21.344 -2.506 1 97.5 84 MET A C 1
ATOM 656 O O . MET A 1 84 ? -7.324 -22.234 -3.229 1 97.5 84 MET A O 1
ATOM 660 N N . HIS A 1 85 ? -6.32 -21.562 -1.311 1 98.12 85 HIS A N 1
ATOM 661 C CA . HIS A 1 85 ? -6.281 -22.922 -0.766 1 98.12 85 HIS A CA 1
ATOM 662 C C . HIS A 1 85 ? -7.684 -23.5 -0.616 1 98.12 85 HIS A C 1
ATOM 664 O O . HIS A 1 85 ? -7.938 -24.625 -1.021 1 98.12 85 HIS A O 1
ATOM 670 N N . ASP A 1 86 ? -8.609 -22.703 -0.072 1 98.12 86 ASP A N 1
ATOM 671 C CA . ASP A 1 86 ? -10 -23.125 0.068 1 98.12 86 ASP A CA 1
ATOM 672 C C . ASP A 1 86 ? -10.609 -23.469 -1.29 1 98.12 86 ASP A C 1
ATOM 674 O O . ASP A 1 86 ? -11.344 -24.453 -1.421 1 98.12 86 ASP A O 1
ATOM 678 N N . TYR A 1 87 ? -10.336 -22.688 -2.201 1 97.75 87 TYR A N 1
ATOM 679 C CA . TYR A 1 87 ? -10.844 -22.891 -3.555 1 97.75 87 TYR A CA 1
ATOM 680 C C . TYR A 1 87 ? -10.383 -24.219 -4.121 1 97.75 87 TYR A C 1
ATOM 682 O O . TYR A 1 87 ? -11.188 -25.016 -4.621 1 97.75 87 TYR A O 1
ATOM 690 N N . LEU A 1 88 ? -9.102 -24.5 -4.02 1 97.38 88 LEU A N 1
ATOM 691 C CA . LEU A 1 88 ? -8.57 -25.766 -4.535 1 97.38 88 LEU A CA 1
ATOM 692 C C . LEU A 1 88 ? -9.211 -26.953 -3.832 1 97.38 88 LEU A C 1
ATOM 694 O O . LEU A 1 88 ? -9.523 -27.953 -4.469 1 97.38 88 LEU A O 1
ATOM 698 N N . GLN A 1 89 ? -9.422 -26.812 -2.57 1 97.19 89 GLN A N 1
ATOM 699 C CA . GLN A 1 89 ? -10.125 -27.859 -1.835 1 97.19 89 GLN A CA 1
ATOM 700 C C . GLN A 1 89 ? -11.539 -28.047 -2.373 1 97.19 89 GLN A C 1
ATOM 702 O O . GLN A 1 89 ? -12 -29.188 -2.518 1 97.19 89 GLN A O 1
ATOM 707 N N . SER A 1 90 ? -12.172 -26.969 -2.645 1 97.12 90 SER A N 1
ATOM 708 C CA . SER A 1 90 ? -13.539 -27.031 -3.148 1 97.12 90 SER A CA 1
ATOM 709 C C . SER A 1 90 ? -13.594 -27.688 -4.52 1 97.12 90 SER A C 1
ATOM 711 O O . SER A 1 90 ? -14.555 -28.406 -4.832 1 97.12 90 SER A O 1
ATOM 713 N N . VAL A 1 91 ? -12.633 -27.438 -5.383 1 96.69 91 VAL A N 1
ATOM 714 C CA . VAL A 1 91 ? -12.57 -28.062 -6.695 1 96.69 91 VAL A CA 1
ATOM 715 C C . VAL A 1 91 ? -12.5 -29.578 -6.543 1 96.69 91 VAL A C 1
ATOM 717 O O . VAL A 1 91 ? -13.25 -30.312 -7.188 1 96.69 91 VAL A O 1
ATOM 720 N N . VAL A 1 92 ? -11.633 -30.031 -5.68 1 97.06 92 VAL A N 1
ATOM 721 C CA . VAL A 1 92 ? -11.422 -31.453 -5.469 1 97.06 92 VAL A CA 1
ATOM 722 C C . VAL A 1 92 ? -12.695 -32.094 -4.898 1 97.06 92 VAL A C 1
ATOM 724 O O . VAL A 1 92 ? -13.117 -33.156 -5.34 1 97.06 92 VAL A O 1
ATOM 727 N N . ALA A 1 93 ? -13.297 -31.422 -4.004 1 94.81 93 ALA A N 1
ATOM 728 C CA . ALA A 1 93 ? -14.508 -31.938 -3.373 1 94.81 93 ALA A CA 1
ATOM 729 C C . ALA A 1 93 ? -15.656 -32.031 -4.379 1 94.81 93 ALA A C 1
ATOM 731 O O . ALA A 1 93 ? -16.469 -32.969 -4.328 1 94.81 93 ALA A O 1
ATOM 732 N N . SER A 1 94 ? -15.68 -31.172 -5.289 1 94.56 94 SER A N 1
ATOM 733 C CA . SER A 1 94 ? -16.812 -31.062 -6.199 1 94.56 94 SER A CA 1
ATOM 734 C C . SER A 1 94 ? -16.641 -31.938 -7.43 1 94.56 94 SER A C 1
ATOM 736 O O . SER A 1 94 ? -17.594 -32.188 -8.172 1 94.56 94 SER A O 1
ATOM 738 N N . THR A 1 95 ? -15.492 -32.375 -7.797 1 92.31 95 THR A N 1
ATOM 739 C CA . THR A 1 95 ? -15.242 -33.094 -9.039 1 92.31 95 THR A CA 1
ATOM 740 C C . THR A 1 95 ? -14.992 -34.594 -8.75 1 92.31 95 THR A C 1
ATOM 742 O O . THR A 1 95 ? -14.656 -35.344 -9.656 1 92.31 95 THR A O 1
ATOM 745 N N . ASP A 1 96 ? -15.156 -35.094 -7.613 1 88.19 96 ASP A N 1
ATOM 746 C CA . ASP A 1 96 ? -14.984 -36.5 -7.203 1 88.19 96 ASP A CA 1
ATOM 747 C C . ASP A 1 96 ? -13.547 -36.969 -7.422 1 88.19 96 ASP A C 1
ATOM 749 O O . ASP A 1 96 ? -13.312 -38.125 -7.758 1 88.19 96 ASP A O 1
ATOM 753 N N . VAL A 1 97 ? -12.633 -36.094 -7.453 1 95.25 97 VAL A N 1
ATOM 754 C CA . VAL A 1 97 ? -11.211 -36.375 -7.594 1 95.25 97 VAL A CA 1
ATOM 755 C C . VAL A 1 97 ? -10.664 -36.938 -6.277 1 95.25 97 VAL A C 1
ATOM 757 O O . VAL A 1 97 ? -9.695 -37.688 -6.27 1 95.25 97 VAL A O 1
ATOM 760 N N . GLN A 1 98 ? -11.305 -36.625 -5.242 1 95.31 98 GLN A N 1
ATOM 761 C CA . GLN A 1 98 ? -10.805 -36.938 -3.906 1 95.31 98 GLN A CA 1
ATOM 762 C C . GLN A 1 98 ? -10.617 -38.438 -3.717 1 95.31 98 GLN A C 1
ATOM 764 O O . GLN A 1 98 ? -9.656 -38.844 -3.074 1 95.31 98 GLN A O 1
ATOM 769 N N . ARG A 1 99 ? -11.453 -39.25 -4.258 1 94.94 99 ARG A N 1
ATOM 770 C CA . ARG A 1 99 ? -11.438 -40.688 -4.055 1 94.94 99 ARG A CA 1
ATOM 771 C C . ARG A 1 99 ? -10.219 -41.312 -4.723 1 94.94 99 ARG A C 1
ATOM 773 O O . ARG A 1 99 ? -9.852 -42.469 -4.422 1 94.94 99 ARG A O 1
ATOM 780 N N . SER A 1 100 ? -9.617 -40.594 -5.613 1 97.25 100 SER A N 1
ATOM 781 C CA . SER A 1 100 ? -8.492 -41.125 -6.367 1 97.25 100 SER A CA 1
ATOM 782 C C . SER A 1 100 ? -7.164 -40.594 -5.812 1 97.25 100 SER A C 1
ATOM 784 O O . SER A 1 100 ? -6.105 -40.844 -6.402 1 97.25 100 SER A O 1
ATOM 786 N N . ILE A 1 101 ? -7.207 -39.906 -4.711 1 98.19 101 ILE A N 1
ATOM 787 C CA . ILE A 1 101 ? -5.988 -39.375 -4.113 1 98.19 101 ILE A CA 1
ATOM 788 C C . ILE A 1 101 ? -5.539 -40.25 -2.965 1 98.19 101 ILE A C 1
ATOM 790 O O . ILE A 1 101 ? -6.336 -40.594 -2.092 1 98.19 101 ILE A O 1
ATOM 794 N N . ARG A 1 102 ? -4.352 -40.688 -3.043 1 98.06 102 ARG A N 1
ATOM 795 C CA . ARG A 1 102 ? -3.688 -41.344 -1.914 1 98.06 102 ARG A CA 1
ATOM 796 C C . ARG A 1 102 ? -2.846 -40.344 -1.129 1 98.06 102 ARG A C 1
ATOM 798 O O . ARG A 1 102 ? -1.722 -40.031 -1.522 1 98.06 102 ARG A O 1
ATOM 805 N N . PHE A 1 103 ? -3.369 -39.875 0.035 1 97.75 103 PHE A N 1
ATOM 806 C CA . PHE A 1 103 ? -2.695 -38.875 0.866 1 97.75 103 PHE A CA 1
ATOM 807 C C . PHE A 1 103 ? -1.601 -39.531 1.703 1 97.75 103 PHE A C 1
ATOM 809 O O . PHE A 1 103 ? -1.549 -40.75 1.823 1 97.75 103 PHE A O 1
ATOM 816 N N . GLY A 1 104 ? -0.722 -38.688 2.225 1 97.25 104 GLY A N 1
ATOM 817 C CA . GLY A 1 104 ? 0.337 -39.188 3.088 1 97.25 104 GLY A CA 1
ATOM 818 C C . GLY A 1 104 ? 1.285 -40.125 2.381 1 97.25 104 GLY A C 1
ATOM 819 O O . GLY A 1 104 ? 1.778 -41.094 2.984 1 97.25 104 GLY A O 1
ATOM 820 N N . THR A 1 105 ? 1.484 -39.969 1.128 1 97.88 105 THR A N 1
ATOM 821 C CA . THR A 1 105 ? 2.307 -40.875 0.315 1 97.88 105 THR A CA 1
ATOM 822 C C . THR A 1 105 ? 3.389 -40.094 -0.42 1 97.88 105 THR A C 1
ATOM 824 O O . THR A 1 105 ? 3.109 -39.406 -1.417 1 97.88 105 THR A O 1
ATOM 827 N N . THR A 1 106 ? 4.59 -40.188 0.106 1 97.75 106 THR A N 1
ATOM 828 C CA . THR A 1 106 ? 5.727 -39.5 -0.497 1 97.75 106 THR A CA 1
ATOM 829 C C . THR A 1 106 ? 6.5 -40.438 -1.421 1 97.75 106 THR A C 1
ATOM 831 O O . THR A 1 106 ? 6.984 -41.469 -0.988 1 97.75 106 THR A O 1
ATOM 834 N N . VAL A 1 107 ? 6.617 -40.094 -2.67 1 98.31 107 VAL A N 1
ATOM 835 C CA . VAL A 1 107 ? 7.379 -40.875 -3.631 1 98.31 107 VAL A CA 1
ATOM 836 C C . VAL A 1 107 ? 8.875 -40.688 -3.412 1 98.31 107 VAL A C 1
ATOM 838 O O . VAL A 1 107 ? 9.359 -39.531 -3.465 1 98.31 107 VAL A O 1
ATOM 841 N N . THR A 1 108 ? 9.609 -41.75 -3.205 1 97.75 108 THR A N 1
ATOM 842 C CA . THR A 1 108 ? 11.039 -41.625 -2.934 1 97.75 108 THR A CA 1
ATOM 843 C C . THR A 1 108 ? 11.859 -42.156 -4.102 1 97.75 108 THR A C 1
ATOM 845 O O . THR A 1 108 ? 13.055 -41.875 -4.215 1 97.75 108 THR A O 1
ATOM 848 N N . SER A 1 109 ? 11.148 -42.969 -4.883 1 97.69 109 SER A N 1
ATOM 849 C CA . SER A 1 109 ? 11.82 -43.562 -6.035 1 97.69 109 SER A CA 1
ATOM 850 C C . SER A 1 109 ? 10.844 -43.812 -7.176 1 97.69 109 SER A C 1
ATOM 852 O O . SER A 1 109 ? 9.719 -44.25 -6.945 1 97.69 109 SER A O 1
ATOM 854 N N . ALA A 1 110 ? 11.242 -43.5 -8.336 1 98.19 110 ALA A N 1
ATOM 855 C CA . ALA A 1 110 ? 10.539 -43.812 -9.578 1 98.19 110 ALA A CA 1
ATOM 856 C C . ALA A 1 110 ? 11.492 -44.406 -10.617 1 98.19 110 ALA A C 1
ATOM 858 O O . ALA A 1 110 ? 12.414 -43.719 -11.07 1 98.19 110 ALA A O 1
ATOM 859 N N . ARG A 1 111 ? 11.25 -45.625 -11.008 1 97.12 111 ARG A N 1
ATOM 860 C CA . ARG A 1 111 ? 12.117 -46.312 -11.961 1 97.12 111 ARG A CA 1
ATOM 861 C C . ARG A 1 111 ? 11.305 -46.938 -13.094 1 97.12 111 ARG A C 1
ATOM 863 O O . ARG A 1 111 ? 10.258 -47.531 -12.852 1 97.12 111 ARG A O 1
ATOM 870 N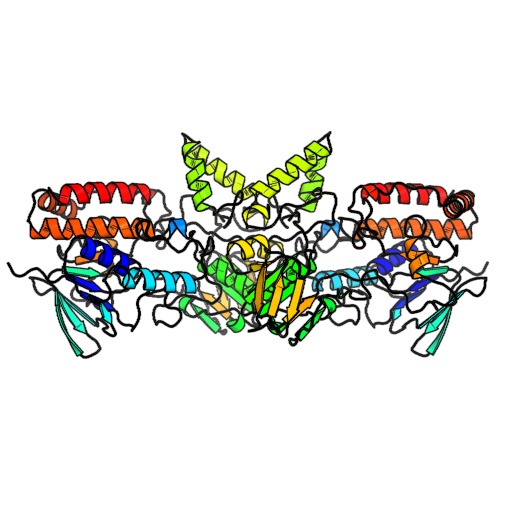 N . HIS A 1 112 ? 11.789 -46.688 -14.258 1 96.62 112 HIS A N 1
ATOM 871 C CA . HIS A 1 112 ? 11.141 -47.312 -15.398 1 96.62 112 HIS A CA 1
ATOM 872 C C . HIS A 1 112 ? 11.594 -48.781 -15.562 1 96.62 112 HIS A C 1
ATOM 874 O O . HIS A 1 112 ? 12.789 -49.062 -15.57 1 96.62 112 HIS A O 1
ATOM 880 N N . ASP A 1 113 ? 10.688 -49.688 -15.742 1 93.81 113 ASP A N 1
ATOM 881 C CA . ASP A 1 113 ? 11.086 -51.094 -15.836 1 93.81 113 ASP A CA 1
ATOM 882 C C . ASP A 1 113 ? 10.945 -51.594 -17.266 1 93.81 113 ASP A C 1
ATOM 884 O O . ASP A 1 113 ? 10.984 -52.812 -17.5 1 93.81 113 ASP A O 1
ATOM 888 N N . GLY A 1 114 ? 10.664 -50.75 -18.203 1 93.06 114 GLY A N 1
ATOM 889 C CA . GLY A 1 114 ? 10.484 -51.125 -19.594 1 93.06 114 GLY A CA 1
ATOM 890 C C . GLY A 1 114 ? 9.047 -51 -20.062 1 93.06 114 GLY A C 1
ATOM 891 O O . GLY A 1 114 ? 8.789 -50.75 -21.25 1 93.06 114 GLY A O 1
ATOM 892 N N . SER A 1 115 ? 8.125 -51.281 -19.172 1 94.19 115 SER A N 1
ATOM 893 C CA . SER A 1 115 ? 6.715 -51.25 -19.531 1 94.19 115 SER A CA 1
ATOM 894 C C . SER A 1 115 ? 5.961 -50.156 -18.797 1 94.19 115 SER A C 1
ATOM 896 O O . SER A 1 115 ? 4.809 -49.875 -19.125 1 94.19 115 SER A O 1
ATOM 898 N N . GLY A 1 116 ? 6.684 -49.531 -17.844 1 96.31 116 GLY A N 1
ATOM 899 C CA . GLY A 1 116 ? 6.086 -48.5 -17.016 1 96.31 116 GLY A CA 1
ATOM 900 C C . GLY A 1 116 ? 6.969 -48.094 -15.852 1 96.31 116 GLY A C 1
ATOM 901 O O . GLY A 1 116 ? 8.195 -48.219 -15.922 1 96.31 116 GLY A O 1
ATOM 902 N N . TRP A 1 117 ? 6.332 -47.531 -14.812 1 97.81 117 TRP A N 1
ATOM 903 C CA . TRP A 1 117 ? 7.078 -46.906 -13.734 1 97.81 117 TRP A CA 1
ATOM 904 C C . TRP A 1 117 ? 6.801 -47.594 -12.406 1 97.81 117 TRP A C 1
ATOM 906 O O . TRP A 1 117 ? 5.648 -47.688 -11.969 1 97.81 117 TRP A O 1
ATOM 916 N N . ARG A 1 118 ? 7.816 -48.062 -11.773 1 97.69 118 ARG A N 1
ATOM 917 C CA . ARG A 1 118 ? 7.742 -48.562 -10.406 1 97.69 118 ARG A CA 1
ATOM 918 C C . ARG A 1 118 ? 8.109 -47.5 -9.398 1 97.69 118 ARG A C 1
ATOM 920 O O . ARG A 1 118 ? 9.211 -46.938 -9.438 1 97.69 118 ARG A O 1
ATOM 927 N N . LEU A 1 119 ? 7.184 -47.156 -8.539 1 98.38 119 LEU A N 1
ATOM 928 C CA . LEU A 1 119 ? 7.398 -46.156 -7.516 1 98.38 119 LEU A CA 1
ATOM 929 C C . LEU A 1 119 ? 7.547 -46.781 -6.137 1 98.38 119 LEU A C 1
ATOM 931 O O . LEU A 1 119 ? 6.918 -47.812 -5.848 1 98.38 119 LEU A O 1
ATOM 935 N N . ARG A 1 120 ? 8.383 -46.219 -5.363 1 98.44 120 ARG A N 1
ATOM 936 C CA . ARG A 1 120 ? 8.477 -46.531 -3.943 1 98.44 120 ARG A CA 1
ATOM 937 C C . ARG A 1 120 ? 8.062 -45.344 -3.086 1 98.44 120 ARG A C 1
ATOM 939 O O . ARG A 1 120 ? 8.234 -44.188 -3.488 1 98.44 120 ARG A O 1
ATOM 946 N N . PHE A 1 121 ? 7.547 -45.719 -1.913 1 98.25 121 PHE A N 1
ATOM 947 C CA . PHE A 1 121 ? 7.004 -44.656 -1.039 1 98.25 121 PHE A CA 1
ATOM 948 C C . PHE A 1 121 ? 7.773 -44.625 0.275 1 98.25 121 PHE A C 1
ATOM 950 O O . PHE A 1 121 ? 8.25 -45.625 0.769 1 98.25 121 PHE A O 1
ATOM 957 N N . LYS A 1 122 ? 7.926 -43.438 0.82 1 97.5 122 LYS A N 1
ATOM 958 C CA . LYS A 1 122 ? 8.609 -43.25 2.094 1 97.5 122 LYS A CA 1
ATOM 959 C C . LYS A 1 122 ? 7.957 -44.062 3.207 1 97.5 122 LYS A C 1
ATOM 961 O O . LYS A 1 122 ? 8.648 -44.562 4.086 1 97.5 122 LYS A O 1
ATOM 966 N N . GLU A 1 123 ? 6.672 -44.156 3.193 1 94.75 123 GLU A N 1
ATOM 967 C CA . GLU A 1 123 ? 5.902 -44.812 4.246 1 94.75 123 GLU A CA 1
ATOM 968 C C . GLU A 1 123 ? 5.914 -46.312 4.074 1 94.75 123 GLU A C 1
ATOM 970 O O . GLU A 1 123 ? 5.398 -47.031 4.926 1 94.75 123 GLU A O 1
ATOM 975 N N . GLY A 1 124 ? 6.441 -46.812 3.051 1 95.69 124 GLY A N 1
ATOM 976 C CA . GLY A 1 124 ? 6.527 -48.25 2.781 1 95.69 124 GLY A CA 1
ATOM 977 C C . GLY A 1 124 ? 5.66 -48.688 1.616 1 95.69 124 GLY A C 1
ATOM 978 O O . GLY A 1 124 ? 4.629 -48.062 1.335 1 95.69 124 GLY A O 1
ATOM 979 N N . GLY A 1 125 ? 6.117 -49.656 0.895 1 96.44 125 GLY A N 1
ATOM 980 C CA . GLY A 1 125 ? 5.371 -50.219 -0.216 1 96.44 125 GLY A CA 1
ATOM 981 C C . GLY A 1 125 ? 5.793 -49.656 -1.564 1 96.44 125 GLY A C 1
ATOM 982 O O . GLY A 1 125 ? 6.723 -48.844 -1.646 1 96.44 125 GLY A O 1
ATOM 983 N N . ASP A 1 126 ? 5.199 -50.188 -2.555 1 97 126 ASP A N 1
ATOM 984 C CA . ASP A 1 126 ? 5.473 -49.781 -3.932 1 97 126 ASP A CA 1
ATOM 985 C C . ASP A 1 126 ? 4.227 -49.938 -4.801 1 97 126 ASP A C 1
ATOM 987 O O . ASP A 1 126 ? 3.221 -50.5 -4.367 1 97 126 ASP A O 1
ATOM 991 N N . ALA A 1 127 ? 4.254 -49.344 -5.906 1 97.38 127 ALA A N 1
ATOM 992 C CA . ALA A 1 127 ? 3.18 -49.438 -6.891 1 97.38 127 ALA A CA 1
ATOM 993 C C . ALA A 1 127 ? 3.719 -49.312 -8.312 1 97.38 127 ALA A C 1
ATOM 995 O O . ALA A 1 127 ? 4.824 -48.812 -8.516 1 97.38 127 ALA A O 1
ATOM 996 N N . PHE A 1 128 ? 2.943 -49.844 -9.195 1 97.75 128 PHE A N 1
ATOM 997 C CA . PHE A 1 128 ? 3.299 -49.781 -10.609 1 97.75 128 PHE A CA 1
ATOM 998 C C . PHE A 1 128 ? 2.277 -48.969 -11.383 1 97.75 128 PHE A C 1
ATOM 1000 O O . PHE A 1 128 ? 1.071 -49.094 -11.172 1 97.75 128 PHE A O 1
ATOM 1007 N N . TYR A 1 129 ? 2.766 -48.125 -12.203 1 98.25 129 TYR A N 1
ATOM 1008 C CA . TYR A 1 129 ? 1.921 -47.312 -13.078 1 98.25 129 TYR A CA 1
ATOM 1009 C C . TYR A 1 129 ? 2.383 -47.406 -14.523 1 98.25 129 TYR A C 1
ATOM 1011 O O . TYR A 1 129 ? 3.578 -47.312 -14.812 1 98.25 129 TYR A O 1
ATOM 1019 N N . GLY A 1 130 ? 1.45 -47.562 -15.43 1 97.31 130 GLY A N 1
ATOM 1020 C CA . GLY A 1 130 ? 1.766 -47.625 -16.844 1 97.31 130 GLY A CA 1
ATOM 1021 C C . GLY A 1 130 ? 2.195 -46.281 -17.406 1 97.31 130 GLY A C 1
ATOM 1022 O O . GLY A 1 130 ? 2.961 -46.219 -18.359 1 97.31 130 GLY A O 1
ATOM 1023 N N . THR A 1 131 ? 1.68 -45.219 -16.906 1 98.06 131 THR A N 1
ATOM 1024 C CA . THR A 1 131 ? 2.047 -43.844 -17.234 1 98.06 131 THR A CA 1
ATOM 1025 C C . THR A 1 131 ? 2.213 -43 -15.969 1 98.06 131 THR A C 1
ATOM 1027 O O . THR A 1 131 ? 1.443 -43.156 -15.016 1 98.06 131 THR A O 1
ATOM 1030 N N . LEU A 1 132 ? 3.236 -42.156 -15.992 1 98.62 132 LEU A N 1
ATOM 1031 C CA . LEU A 1 132 ? 3.516 -41.281 -14.859 1 98.62 132 LEU A CA 1
ATOM 1032 C C . LEU A 1 132 ? 3.412 -39.844 -15.258 1 98.62 132 LEU A C 1
ATOM 1034 O O . LEU A 1 132 ? 4.012 -39.406 -16.25 1 98.62 132 LEU A O 1
ATOM 1038 N N . ILE A 1 133 ? 2.602 -39.062 -14.57 1 98.75 133 ILE A N 1
ATOM 1039 C CA . ILE A 1 133 ? 2.48 -37.625 -14.742 1 98.75 133 ILE A CA 1
ATOM 1040 C C . ILE A 1 133 ? 3.041 -36.906 -13.516 1 98.75 133 ILE A C 1
ATOM 1042 O O . ILE A 1 133 ? 2.498 -37.031 -12.414 1 98.75 133 ILE A O 1
ATOM 1046 N N . VAL A 1 134 ? 4.094 -36.188 -13.719 1 98.44 134 VAL A N 1
ATOM 1047 C CA . VAL A 1 134 ? 4.781 -35.531 -12.617 1 98.44 134 VAL A CA 1
ATOM 1048 C C . VAL A 1 134 ? 4.281 -34.094 -12.492 1 98.44 134 VAL A C 1
ATOM 1050 O O . VAL A 1 134 ? 4.484 -33.25 -13.391 1 98.44 134 VAL A O 1
ATOM 1053 N N . CYS A 1 135 ? 3.652 -33.781 -11.367 1 97.44 135 CYS A N 1
ATOM 1054 C CA . CYS A 1 135 ? 3.082 -32.469 -11.078 1 97.44 135 CYS A CA 1
ATOM 1055 C C . CYS A 1 135 ? 3.617 -31.906 -9.766 1 97.44 135 CYS A C 1
ATOM 1057 O O . CYS A 1 135 ? 2.871 -31.312 -8.992 1 97.44 135 CYS A O 1
ATOM 1059 N N . SER A 1 136 ? 4.863 -32.094 -9.477 1 93.94 136 SER A N 1
ATOM 1060 C CA . SER A 1 136 ? 5.422 -31.75 -8.172 1 93.94 136 SER A CA 1
ATOM 1061 C C . SER A 1 136 ? 5.867 -30.297 -8.117 1 93.94 136 SER A C 1
ATOM 1063 O O . SER A 1 136 ? 6.266 -29.812 -7.055 1 93.94 136 SER A O 1
ATOM 1065 N N . GLY A 1 137 ? 5.816 -29.609 -9.18 1 88.38 137 GLY A N 1
ATOM 1066 C CA . GLY A 1 137 ? 5.922 -28.156 -9.141 1 88.38 137 GLY A CA 1
ATOM 1067 C C . GLY A 1 137 ? 7.305 -27.656 -9.508 1 88.38 137 GLY A C 1
ATOM 1068 O O . GLY A 1 137 ? 8.305 -28.344 -9.305 1 88.38 137 GLY A O 1
ATOM 1069 N N . LEU A 1 138 ? 7.371 -26.422 -9.914 1 83.12 138 LEU A N 1
ATOM 1070 C CA . LEU A 1 138 ? 8.547 -25.734 -10.461 1 83.12 138 LEU A CA 1
ATOM 1071 C C . LEU A 1 138 ? 9.398 -25.141 -9.344 1 83.12 138 LEU A C 1
ATOM 1073 O O . LEU A 1 138 ? 10.617 -25.047 -9.477 1 83.12 138 LEU A O 1
ATOM 1077 N N . LEU A 1 139 ? 8.875 -24.766 -8.227 1 85.31 139 LEU A N 1
ATOM 1078 C CA . LEU A 1 139 ? 9.523 -23.969 -7.191 1 85.31 139 LEU A CA 1
ATOM 1079 C C . LEU A 1 139 ? 10.031 -24.859 -6.055 1 85.31 139 LEU A C 1
ATOM 1081 O O . LEU A 1 139 ? 9.562 -24.734 -4.918 1 85.31 139 LEU A O 1
ATOM 1085 N N . ARG A 1 140 ? 11.062 -25.547 -6.309 1 88.44 140 ARG A N 1
ATOM 1086 C CA . ARG A 1 140 ? 11.406 -26.562 -5.32 1 88.44 140 ARG A CA 1
ATOM 1087 C C . ARG A 1 140 ? 12.711 -26.219 -4.605 1 88.44 140 ARG A C 1
ATOM 1089 O O . ARG A 1 140 ? 12.734 -26.094 -3.377 1 88.44 140 ARG A O 1
ATOM 1096 N N . ARG A 1 141 ? 13.758 -26 -5.316 1 91.94 141 ARG A N 1
ATOM 1097 C CA . ARG A 1 141 ? 15.047 -25.75 -4.684 1 91.94 141 ARG A CA 1
ATOM 1098 C C . ARG A 1 141 ? 15.367 -24.266 -4.688 1 91.94 141 ARG A C 1
ATOM 1100 O O . ARG A 1 141 ? 15.602 -23.672 -5.746 1 91.94 141 ARG A O 1
ATOM 1107 N N . PRO A 1 142 ? 15.477 -23.641 -3.457 1 95.75 142 PRO A N 1
ATOM 1108 C CA . PRO A 1 142 ? 15.836 -22.219 -3.398 1 95.75 142 PRO A CA 1
ATOM 1109 C C . PRO A 1 142 ? 17.203 -21.922 -4.02 1 95.75 142 PRO A C 1
ATOM 1111 O O . PRO A 1 142 ? 18.141 -22.719 -3.869 1 95.75 142 PRO A O 1
ATOM 1114 N N . ILE A 1 143 ? 17.281 -20.859 -4.727 1 95.88 143 ILE A N 1
ATOM 1115 C CA . ILE A 1 143 ? 18.547 -20.406 -5.309 1 95.88 143 ILE A CA 1
ATOM 1116 C C . ILE A 1 143 ? 19.141 -19.297 -4.438 1 95.88 143 ILE A C 1
ATOM 1118 O O . ILE A 1 143 ? 18.5 -18.281 -4.176 1 95.88 143 ILE A O 1
ATOM 1122 N N . ILE A 1 144 ? 20.297 -19.469 -3.922 1 96.56 144 ILE A N 1
ATOM 1123 C CA . ILE A 1 144 ? 21.047 -18.453 -3.193 1 96.56 144 ILE A CA 1
ATOM 1124 C C . ILE A 1 144 ? 22.312 -18.078 -3.969 1 96.56 144 ILE A C 1
ATOM 1126 O O . ILE A 1 144 ? 23.219 -18.906 -4.125 1 96.56 144 ILE A O 1
ATOM 1130 N N . PRO A 1 145 ? 22.391 -16.891 -4.445 1 95.38 145 PRO A N 1
ATOM 1131 C CA . PRO A 1 145 ? 23.562 -16.5 -5.227 1 95.38 145 PRO A CA 1
ATOM 1132 C C . PRO A 1 145 ? 24.828 -16.391 -4.379 1 95.38 145 PRO A C 1
ATOM 1134 O O . PRO A 1 145 ? 24.75 -16.188 -3.164 1 95.38 145 PRO A O 1
ATOM 1137 N N . PHE A 1 146 ? 25.891 -16.594 -5.086 1 95.06 146 PHE A N 1
ATOM 1138 C CA . PHE A 1 146 ? 27.188 -16.422 -4.445 1 95.06 146 PHE A CA 1
ATOM 1139 C C . PHE A 1 146 ? 27.672 -14.984 -4.594 1 95.06 146 PHE A C 1
ATOM 1141 O O . PHE A 1 146 ? 27.578 -14.398 -5.68 1 95.06 146 PHE A O 1
ATOM 1148 N N . TYR A 1 147 ? 28.109 -14.414 -3.516 1 96.31 147 TYR A N 1
ATOM 1149 C CA . TYR A 1 147 ? 28.766 -13.117 -3.508 1 96.31 147 TYR A CA 1
ATOM 1150 C C . TYR A 1 147 ? 30.094 -13.188 -2.74 1 96.31 147 TYR A C 1
ATOM 1152 O O . TYR A 1 147 ? 30.203 -13.938 -1.769 1 96.31 147 TYR A O 1
ATOM 1160 N N . PRO A 1 148 ? 31.109 -12.438 -3.178 1 97.38 148 PRO A N 1
ATOM 1161 C CA . PRO A 1 148 ? 32.375 -12.422 -2.451 1 97.38 148 PRO A CA 1
ATOM 1162 C C . PRO A 1 148 ? 32.219 -11.93 -1.013 1 97.38 148 PRO A C 1
ATOM 1164 O O . PRO A 1 148 ? 31.391 -11.07 -0.732 1 97.38 148 PRO A O 1
ATOM 1167 N N . GLY A 1 149 ? 33.031 -12.523 -0.146 1 97.62 149 GLY A N 1
ATOM 1168 C CA . GLY A 1 149 ? 33.094 -12.086 1.241 1 97.62 149 GLY A CA 1
ATOM 1169 C C . GLY A 1 149 ? 32.219 -12.93 2.16 1 97.62 149 GLY A C 1
ATOM 1170 O O . GLY A 1 149 ? 31.844 -14.055 1.812 1 97.62 149 GLY A O 1
ATOM 1171 N N . ARG A 1 150 ? 32.125 -12.383 3.385 1 96.5 150 ARG A N 1
ATOM 1172 C CA . ARG A 1 150 ? 31.359 -13.102 4.406 1 96.5 150 ARG A CA 1
ATOM 1173 C C . ARG A 1 150 ? 30.344 -12.195 5.074 1 96.5 150 ARG A C 1
ATOM 1175 O O . ARG A 1 150 ? 30.625 -11.031 5.363 1 96.5 150 ARG A O 1
ATOM 1182 N N . PHE A 1 151 ? 29.109 -12.742 5.211 1 98.06 151 PHE A N 1
ATOM 1183 C CA . PHE A 1 151 ? 28.062 -12.023 5.918 1 98.06 151 PHE A CA 1
ATOM 1184 C C . PHE A 1 151 ? 27.844 -12.609 7.305 1 98.06 151 PHE A C 1
ATOM 1186 O O . PHE A 1 151 ? 27.562 -13.805 7.441 1 98.06 151 PHE A O 1
ATOM 1193 N N . ASP A 1 152 ? 27.953 -11.797 8.336 1 98.25 152 ASP A N 1
ATOM 1194 C CA . ASP A 1 152 ? 27.875 -12.273 9.711 1 98.25 152 ASP A CA 1
ATOM 1195 C C . ASP A 1 152 ? 26.453 -12.141 10.258 1 98.25 152 ASP A C 1
ATOM 1197 O O . ASP A 1 152 ? 26.172 -12.57 11.383 1 98.25 152 ASP A O 1
ATOM 1201 N N . GLY A 1 153 ? 25.531 -11.555 9.508 1 98.19 153 GLY A N 1
ATOM 1202 C CA . GLY A 1 153 ? 24.141 -11.469 9.938 1 98.19 153 GLY A CA 1
ATOM 1203 C C . GLY A 1 153 ? 23.344 -12.719 9.609 1 98.19 153 GLY A C 1
ATOM 1204 O O . GLY A 1 153 ? 23.906 -13.766 9.312 1 98.19 153 GLY A O 1
ATOM 1205 N N . GLU A 1 154 ? 22.094 -12.602 9.773 1 98.31 154 GLU A N 1
ATOM 1206 C CA . GLU A 1 154 ? 21.172 -13.695 9.469 1 98.31 154 GLU A CA 1
ATOM 1207 C C . GLU A 1 154 ? 20.797 -13.703 7.992 1 98.31 154 GLU A C 1
ATOM 1209 O O . GLU A 1 154 ? 20.734 -12.648 7.359 1 98.31 154 GLU A O 1
ATOM 1214 N N . THR A 1 155 ? 20.609 -14.867 7.414 1 97.94 155 THR A N 1
ATOM 1215 C CA . THR A 1 155 ? 20.109 -15 6.051 1 97.94 155 THR A CA 1
ATOM 1216 C C . THR A 1 155 ? 18.984 -16.031 5.984 1 97.94 155 THR A C 1
ATOM 1218 O O . THR A 1 155 ? 19.031 -17.047 6.664 1 97.94 155 THR A O 1
ATOM 1221 N N . ILE A 1 156 ? 17.938 -15.688 5.281 1 98.44 156 ILE A N 1
ATOM 1222 C CA . ILE A 1 156 ? 16.891 -16.641 4.957 1 98.44 156 ILE A CA 1
ATOM 1223 C C . ILE A 1 156 ? 16.516 -16.516 3.482 1 98.44 156 ILE A C 1
ATOM 1225 O O . ILE A 1 156 ? 16.766 -15.477 2.859 1 98.44 156 ILE A O 1
ATOM 1229 N N . HIS A 1 157 ? 16.031 -17.578 2.922 1 98.31 157 HIS A N 1
ATOM 1230 C CA . HIS A 1 157 ? 15.367 -17.5 1.623 1 98.31 157 HIS A CA 1
ATOM 1231 C C . HIS A 1 157 ? 13.883 -17.172 1.774 1 98.31 157 HIS A C 1
ATOM 1233 O O . HIS A 1 157 ? 13.289 -17.453 2.82 1 98.31 157 HIS A O 1
ATOM 1239 N N . ALA A 1 158 ? 13.289 -16.641 0.743 1 97.94 158 ALA A N 1
ATOM 1240 C CA . ALA A 1 158 ? 11.883 -16.266 0.74 1 97.94 158 ALA A CA 1
ATOM 1241 C C . ALA A 1 158 ? 11 -17.453 1.129 1 97.94 158 ALA A C 1
ATOM 1243 O O . ALA A 1 158 ? 9.914 -17.266 1.688 1 97.94 158 ALA A O 1
ATOM 1244 N N . VAL A 1 159 ? 11.469 -18.656 0.913 1 96.5 159 VAL A N 1
ATOM 1245 C CA . VAL A 1 159 ? 10.695 -19.844 1.225 1 96.5 159 VAL A CA 1
ATOM 1246 C C . VAL A 1 159 ? 10.477 -19.938 2.732 1 96.5 159 VAL A C 1
ATOM 1248 O O . VAL A 1 159 ? 9.492 -20.547 3.186 1 96.5 159 VAL A O 1
ATOM 1251 N N . GLU A 1 160 ? 11.344 -19.266 3.488 1 96.88 160 GLU A N 1
ATOM 1252 C CA . GLU A 1 160 ? 11.281 -19.344 4.945 1 96.88 160 GLU A CA 1
ATOM 1253 C C . GLU A 1 160 ? 10.555 -18.141 5.531 1 96.88 160 GLU A C 1
ATOM 1255 O O . GLU A 1 160 ? 10.312 -18.078 6.738 1 96.88 160 GLU A O 1
ATOM 1260 N N . TYR A 1 161 ? 10.227 -17.141 4.75 1 97.44 161 TYR A N 1
ATOM 1261 C CA . TYR A 1 161 ? 9.539 -15.953 5.219 1 97.44 161 TYR A CA 1
ATOM 1262 C C . TYR A 1 161 ? 8.07 -16.25 5.492 1 97.44 161 TYR A C 1
ATOM 1264 O O . TYR A 1 161 ? 7.406 -16.922 4.703 1 97.44 161 TYR A O 1
ATOM 1272 N N . ARG A 1 162 ? 7.559 -15.68 6.566 1 96.06 162 ARG A N 1
ATOM 1273 C CA . ARG A 1 162 ? 6.172 -15.969 6.918 1 96.06 162 ARG A CA 1
ATOM 1274 C C . ARG A 1 162 ? 5.391 -14.688 7.18 1 96.06 162 ARG A C 1
ATOM 1276 O O . ARG A 1 162 ? 4.203 -14.602 6.855 1 96.06 162 ARG A O 1
ATOM 1283 N N . SER A 1 163 ? 6.066 -13.664 7.781 1 94.31 163 SER A N 1
ATOM 1284 C CA . SER A 1 163 ? 5.383 -12.406 8.078 1 94.31 163 SER A CA 1
ATOM 1285 C C . SER A 1 163 ? 6.379 -11.32 8.477 1 94.31 163 SER A C 1
ATOM 1287 O O . SER A 1 163 ? 7.535 -11.617 8.781 1 94.31 163 SER A O 1
ATOM 1289 N N . SER A 1 164 ? 5.918 -10.133 8.586 1 94.25 164 SER A N 1
ATOM 1290 C CA . SER A 1 164 ? 6.754 -8.992 8.938 1 94.25 164 SER A CA 1
ATOM 1291 C C . SER A 1 164 ? 7.223 -9.07 10.391 1 94.25 164 SER A C 1
ATOM 1293 O O . SER A 1 164 ? 8.195 -8.422 10.766 1 94.25 164 SER A O 1
ATOM 1295 N N . SER A 1 165 ? 6.512 -9.82 11.211 1 92.56 165 SER A N 1
ATOM 1296 C CA . SER A 1 165 ? 6.922 -9.977 12.609 1 92.56 165 SER A CA 1
ATOM 1297 C C . SER A 1 165 ? 8.328 -10.547 12.711 1 92.56 165 SER A C 1
ATOM 1299 O O . SER A 1 165 ? 9.039 -10.297 13.688 1 92.56 165 SER A O 1
ATOM 1301 N N . MET A 1 166 ? 8.789 -11.305 11.648 1 95.75 166 MET A N 1
ATOM 1302 C CA . MET A 1 166 ? 10.117 -11.898 11.602 1 95.75 166 MET A CA 1
ATOM 1303 C C . MET A 1 166 ? 11.188 -10.82 11.414 1 95.75 166 MET A C 1
ATOM 1305 O O . MET A 1 166 ? 12.375 -11.078 11.617 1 95.75 166 MET A O 1
ATOM 1309 N N . LEU A 1 167 ? 10.734 -9.617 11.086 1 97.38 167 LEU A N 1
ATOM 1310 C CA . LEU A 1 167 ? 11.68 -8.602 10.633 1 97.38 167 LEU A CA 1
ATOM 1311 C C . LEU A 1 167 ? 11.758 -7.453 11.633 1 97.38 167 LEU A C 1
ATOM 1313 O O . LEU A 1 167 ? 12.453 -6.465 11.398 1 97.38 167 LEU A O 1
ATOM 1317 N N . GLU A 1 168 ? 11.062 -7.504 12.719 1 94.69 168 GLU A N 1
ATOM 1318 C CA . GLU A 1 168 ? 10.898 -6.406 13.664 1 94.69 168 GLU A CA 1
ATOM 1319 C C . GLU A 1 168 ? 12.242 -5.91 14.18 1 94.69 168 GLU A C 1
ATOM 1321 O O . GLU A 1 168 ? 13.047 -6.695 14.695 1 94.69 168 GLU A O 1
ATOM 1326 N N . GLY A 1 169 ? 12.484 -4.648 13.977 1 95.94 169 GLY A N 1
ATOM 1327 C CA . GLY A 1 169 ? 13.633 -3.973 14.555 1 95.94 169 GLY A CA 1
ATOM 1328 C C . GLY A 1 169 ? 14.922 -4.227 13.789 1 95.94 169 GLY A C 1
ATOM 1329 O O . GLY A 1 169 ? 15.992 -3.766 14.195 1 95.94 169 GLY A O 1
ATOM 1330 N N . LYS A 1 170 ? 14.891 -4.93 12.648 1 98.44 170 LYS A N 1
ATOM 1331 C CA . LYS A 1 170 ? 16.094 -5.297 11.906 1 98.44 170 LYS A CA 1
ATOM 1332 C C . LYS A 1 170 ? 16.297 -4.387 10.695 1 98.44 170 LYS A C 1
ATOM 1334 O O . LYS A 1 170 ? 15.32 -3.889 10.125 1 98.44 170 LYS A O 1
ATOM 1339 N N . ARG A 1 171 ? 17.562 -4.121 10.438 1 98.75 171 ARG A N 1
ATOM 1340 C CA . ARG A 1 171 ? 17.906 -3.609 9.117 1 98.75 171 ARG A CA 1
ATOM 1341 C C . ARG A 1 171 ? 17.906 -4.727 8.078 1 98.75 171 ARG A C 1
ATOM 1343 O O . ARG A 1 171 ? 18.781 -5.582 8.078 1 98.75 171 ARG A O 1
ATOM 1350 N N . VAL A 1 172 ? 16.938 -4.754 7.121 1 98.94 172 VAL A N 1
ATOM 1351 C CA . VAL A 1 172 ? 16.641 -5.895 6.258 1 98.94 172 VAL A CA 1
ATOM 1352 C C . VAL A 1 172 ? 17.016 -5.566 4.816 1 98.94 172 VAL A C 1
ATOM 1354 O O . VAL A 1 172 ? 16.672 -4.5 4.305 1 98.94 172 VAL A O 1
ATOM 1357 N N . LEU A 1 173 ? 17.734 -6.414 4.223 1 98.94 173 LEU A N 1
ATOM 1358 C CA . LEU A 1 173 ? 18.016 -6.367 2.791 1 98.94 173 LEU A CA 1
ATOM 1359 C C . LEU A 1 173 ? 17.25 -7.461 2.053 1 98.94 173 LEU A C 1
ATOM 1361 O O . LEU A 1 173 ? 17.469 -8.648 2.301 1 98.94 173 LEU A O 1
ATOM 1365 N N . VAL A 1 174 ? 16.328 -7.113 1.234 1 98.94 174 VAL A N 1
ATOM 1366 C CA . VAL A 1 174 ? 15.641 -8.055 0.355 1 98.94 174 VAL A CA 1
ATOM 1367 C C . VAL A 1 174 ? 16.297 -8.047 -1.024 1 98.94 174 VAL A C 1
ATOM 1369 O O . VAL A 1 174 ? 16.422 -6.988 -1.651 1 98.94 174 VAL A O 1
ATOM 1372 N N . VAL A 1 175 ? 16.688 -9.195 -1.513 1 98.75 175 VAL A N 1
ATOM 1373 C CA . VAL A 1 175 ? 17.375 -9.297 -2.791 1 98.75 175 VAL A CA 1
ATOM 1374 C C . VAL A 1 175 ? 16.484 -9.984 -3.816 1 98.75 175 VAL A C 1
ATOM 1376 O O . VAL A 1 175 ? 16.094 -11.141 -3.631 1 98.75 175 VAL A O 1
ATOM 1379 N N . GLY A 1 176 ? 16.188 -9.305 -4.902 1 97.38 176 GLY A N 1
ATOM 1380 C CA . GLY A 1 176 ? 15.359 -9.859 -5.969 1 97.38 176 GLY A CA 1
ATOM 1381 C C . GLY A 1 176 ? 14.219 -8.945 -6.375 1 97.38 176 GLY A C 1
ATOM 1382 O O . GLY A 1 176 ? 13.508 -8.414 -5.516 1 97.38 176 GLY A O 1
ATOM 1383 N N . GLY A 1 177 ? 14 -8.828 -7.676 1 95.69 177 GLY A N 1
ATOM 1384 C CA . GLY A 1 177 ? 13.039 -7.871 -8.195 1 95.69 177 GLY A CA 1
ATOM 1385 C C . GLY A 1 177 ? 11.766 -8.523 -8.695 1 95.69 177 GLY A C 1
ATOM 1386 O O . GLY A 1 177 ? 10.961 -7.887 -9.375 1 95.69 177 GLY A O 1
ATOM 1387 N N . GLY A 1 178 ? 11.531 -9.82 -8.461 1 95.5 178 GLY A N 1
ATOM 1388 C CA . GLY A 1 178 ? 10.281 -10.477 -8.812 1 95.5 178 GLY A CA 1
ATOM 1389 C C . GLY A 1 178 ? 9.156 -10.164 -7.852 1 95.5 178 GLY A C 1
ATOM 1390 O O . GLY A 1 178 ? 9.297 -9.312 -6.969 1 95.5 178 GLY A O 1
ATOM 1391 N N . ASN A 1 179 ? 8.055 -10.828 -8.016 1 96.31 179 ASN A N 1
ATOM 1392 C CA . ASN A 1 179 ? 6.867 -10.539 -7.223 1 96.31 179 ASN A CA 1
ATOM 1393 C C . ASN A 1 179 ? 7.113 -10.766 -5.734 1 96.31 179 ASN A C 1
ATOM 1395 O O . ASN A 1 179 ? 6.773 -9.922 -4.906 1 96.31 179 ASN A O 1
ATOM 1399 N N . SER A 1 180 ? 7.723 -11.852 -5.383 1 97.06 180 SER A N 1
ATOM 1400 C CA . SER A 1 180 ? 7.965 -12.156 -3.975 1 97.06 180 SER A CA 1
ATOM 1401 C C . SER A 1 180 ? 8.906 -11.133 -3.346 1 97.06 180 SER A C 1
ATOM 1403 O O . SER A 1 180 ? 8.703 -10.719 -2.203 1 97.06 180 SER A O 1
ATOM 1405 N N . GLY A 1 181 ? 9.977 -10.789 -4.117 1 98.44 181 GLY A N 1
ATOM 1406 C CA . GLY A 1 181 ? 10.898 -9.789 -3.605 1 98.44 181 GLY A CA 1
ATOM 1407 C C . GLY A 1 181 ? 10.227 -8.461 -3.307 1 98.44 181 GLY A C 1
ATOM 1408 O O . GLY A 1 181 ? 10.461 -7.871 -2.25 1 98.44 181 GLY A O 1
ATOM 1409 N N . CYS A 1 182 ? 9.398 -7.988 -4.207 1 98.56 182 CYS A N 1
ATOM 1410 C CA . CYS A 1 182 ? 8.672 -6.734 -4.023 1 98.56 182 CYS A CA 1
ATOM 1411 C C . CYS A 1 182 ? 7.703 -6.832 -2.854 1 98.56 182 CYS A C 1
ATOM 1413 O O . CYS A 1 182 ? 7.648 -5.93 -2.016 1 98.56 182 CYS A O 1
ATOM 1415 N N . ASP A 1 183 ? 6.988 -7.949 -2.773 1 98.31 183 ASP A N 1
ATOM 1416 C CA . ASP A 1 183 ? 6.02 -8.141 -1.698 1 98.31 183 ASP A CA 1
ATOM 1417 C C . ASP A 1 183 ? 6.703 -8.117 -0.333 1 98.31 183 ASP A C 1
ATOM 1419 O O . ASP A 1 183 ? 6.23 -7.457 0.594 1 98.31 183 ASP A O 1
ATOM 1423 N N . ILE A 1 184 ? 7.77 -8.805 -0.242 1 98.69 184 ILE A N 1
ATOM 1424 C CA . ILE A 1 184 ? 8.453 -8.953 1.04 1 98.69 184 ILE A CA 1
ATOM 1425 C C . ILE A 1 184 ? 9.094 -7.625 1.439 1 98.69 184 ILE A C 1
ATOM 1427 O O . ILE A 1 184 ? 9.094 -7.262 2.617 1 98.69 184 ILE A O 1
ATOM 1431 N N . ALA A 1 185 ? 9.648 -6.906 0.448 1 98.88 185 ALA A N 1
ATOM 1432 C CA . ALA A 1 185 ? 10.18 -5.578 0.742 1 98.88 185 ALA A CA 1
ATOM 1433 C C . ALA A 1 185 ? 9.094 -4.656 1.285 1 98.88 185 ALA A C 1
ATOM 1435 O O . ALA A 1 185 ? 9.312 -3.924 2.252 1 98.88 185 ALA A O 1
ATOM 1436 N N . VAL A 1 186 ? 7.914 -4.715 0.694 1 98.44 186 VAL A N 1
ATOM 1437 C CA . VAL A 1 186 ? 6.777 -3.912 1.142 1 98.44 186 VAL A CA 1
ATOM 1438 C C . VAL A 1 186 ? 6.371 -4.336 2.551 1 98.44 186 VAL A C 1
ATOM 1440 O O . VAL A 1 186 ? 6.145 -3.492 3.42 1 98.44 186 VAL A O 1
ATOM 1443 N N . ASP A 1 187 ? 6.344 -5.641 2.781 1 97.25 187 ASP A N 1
ATOM 1444 C CA . ASP A 1 187 ? 6.016 -6.16 4.105 1 97.25 187 ASP A CA 1
ATOM 1445 C C . ASP A 1 187 ? 6.996 -5.648 5.156 1 97.25 187 ASP A C 1
ATOM 1447 O O . ASP A 1 187 ? 6.602 -5.324 6.277 1 97.25 187 ASP A O 1
ATOM 1451 N N . ALA A 1 188 ? 8.227 -5.602 4.777 1 98.06 188 ALA A N 1
ATOM 1452 C CA . ALA A 1 188 ? 9.297 -5.242 5.707 1 98.06 188 ALA A CA 1
ATOM 1453 C C . ALA A 1 188 ? 9.102 -3.828 6.25 1 98.06 188 ALA A C 1
ATOM 1455 O O . ALA A 1 188 ? 9.5 -3.527 7.375 1 98.06 188 ALA A O 1
ATOM 1456 N N . VAL A 1 189 ? 8.438 -2.953 5.496 1 97.56 189 VAL A N 1
ATOM 1457 C CA . VAL A 1 189 ? 8.211 -1.563 5.883 1 97.56 189 VAL A CA 1
ATOM 1458 C C . VAL A 1 189 ? 7.449 -1.514 7.203 1 97.56 189 VAL A C 1
ATOM 1460 O O . VAL A 1 189 ? 7.633 -0.59 8 1 97.56 189 VAL A O 1
ATOM 1463 N N . HIS A 1 190 ? 6.684 -2.51 7.52 1 93.75 190 HIS A N 1
ATOM 1464 C CA . HIS A 1 190 ? 5.742 -2.475 8.633 1 93.75 190 HIS A CA 1
ATOM 1465 C C . HIS A 1 190 ? 6.355 -3.082 9.891 1 93.75 190 HIS A C 1
ATOM 1467 O O . HIS A 1 190 ? 5.703 -3.154 10.938 1 93.75 190 HIS A O 1
ATOM 1473 N N . GLY A 1 191 ? 7.605 -3.479 9.883 1 90.69 191 GLY A N 1
ATOM 1474 C CA . GLY A 1 191 ? 8.227 -4.062 11.062 1 90.69 191 GLY A CA 1
ATOM 1475 C C . GLY A 1 191 ? 9.703 -3.762 11.172 1 90.69 191 GLY A C 1
ATOM 1476 O O . GLY A 1 191 ? 10.227 -3.578 12.273 1 90.69 191 GLY A O 1
ATOM 1477 N N . ALA A 1 192 ? 10.383 -3.609 10.078 1 96.94 192 ALA A N 1
ATOM 1478 C CA . ALA A 1 192 ? 11.836 -3.477 10.055 1 96.94 192 ALA A CA 1
ATOM 1479 C C . ALA A 1 192 ? 12.266 -2.07 10.461 1 96.94 192 ALA A C 1
ATOM 1481 O O . ALA A 1 192 ? 11.477 -1.126 10.383 1 96.94 192 ALA A O 1
ATOM 1482 N N . ALA A 1 193 ? 13.469 -1.935 10.969 1 97.25 193 ALA A N 1
ATOM 1483 C CA . ALA A 1 193 ? 14.055 -0.63 11.281 1 97.25 193 ALA A CA 1
ATOM 1484 C C . ALA A 1 193 ? 14.453 0.111 10.008 1 97.25 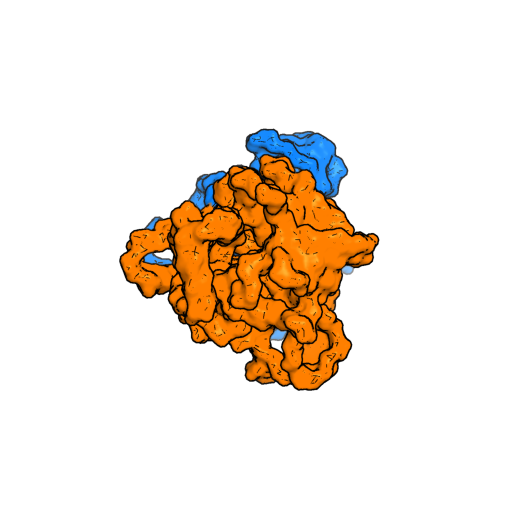193 ALA A C 1
ATOM 1486 O O . ALA A 1 193 ? 14.297 1.331 9.922 1 97.25 193 ALA A O 1
ATOM 1487 N N . LYS A 1 194 ? 14.992 -0.592 9.094 1 98.25 194 LYS A N 1
ATOM 1488 C CA . LYS A 1 194 ? 15.375 -0.098 7.77 1 98.25 194 LYS A CA 1
ATOM 1489 C C . LYS A 1 194 ? 15.164 -1.167 6.703 1 98.25 194 LYS A C 1
ATOM 1491 O O . LYS A 1 194 ? 15.336 -2.357 6.969 1 98.25 194 LYS A O 1
ATOM 1496 N N . VAL A 1 195 ? 14.773 -0.763 5.531 1 98.81 195 VAL A N 1
ATOM 1497 C CA . VAL A 1 195 ? 14.516 -1.705 4.449 1 98.81 195 VAL A CA 1
ATOM 1498 C C . VAL A 1 195 ? 15.32 -1.312 3.213 1 98.81 195 VAL A C 1
ATOM 1500 O O . VAL A 1 195 ? 15.211 -0.183 2.727 1 98.81 195 VAL A O 1
ATOM 1503 N N . PHE A 1 196 ? 16.141 -2.221 2.738 1 98.81 196 PHE A N 1
ATOM 1504 C CA . PHE A 1 196 ? 16.844 -2.105 1.467 1 98.81 196 PHE A CA 1
ATOM 1505 C C . PHE A 1 196 ? 16.312 -3.129 0.465 1 98.81 196 PHE A C 1
ATOM 1507 O O . PHE A 1 196 ? 16.047 -4.273 0.825 1 98.81 196 PHE A O 1
ATOM 1514 N N . HIS A 1 197 ? 16.125 -2.762 -0.75 1 98.69 197 HIS A N 1
ATOM 1515 C CA . HIS A 1 197 ? 15.703 -3.662 -1.816 1 98.69 197 HIS A CA 1
ATOM 1516 C C . HIS A 1 197 ? 16.703 -3.658 -2.969 1 98.69 197 HIS A C 1
ATOM 1518 O O . HIS A 1 197 ? 16.875 -2.643 -3.65 1 98.69 197 HIS A O 1
ATOM 1524 N N . SER A 1 198 ? 17.359 -4.754 -3.135 1 98.44 198 SER A N 1
ATOM 1525 C CA . SER A 1 198 ? 18.422 -4.879 -4.125 1 98.44 198 SER A CA 1
ATOM 1526 C C . SER A 1 198 ? 17.922 -5.555 -5.395 1 98.44 198 SER A C 1
ATOM 1528 O O . SER A 1 198 ? 17.391 -6.664 -5.344 1 98.44 198 SER A O 1
ATOM 1530 N N . THR A 1 199 ? 18.109 -4.895 -6.473 1 95.94 199 THR A N 1
ATOM 1531 C CA . THR A 1 199 ? 17.781 -5.457 -7.781 1 95.94 199 THR A CA 1
ATOM 1532 C C . THR A 1 199 ? 18.969 -5.316 -8.734 1 95.94 199 THR A C 1
ATOM 1534 O O . THR A 1 199 ? 19.75 -4.375 -8.617 1 95.94 199 THR A O 1
ATOM 1537 N N . ARG A 1 200 ? 19.094 -6.219 -9.672 1 92.19 200 ARG A N 1
ATOM 1538 C CA . ARG A 1 200 ? 20.234 -6.234 -10.57 1 92.19 200 ARG A CA 1
ATOM 1539 C C . ARG A 1 200 ? 19.969 -5.391 -11.812 1 92.19 200 ARG A C 1
ATOM 1541 O O . ARG A 1 200 ? 20.906 -5.059 -12.555 1 92.19 200 ARG A O 1
ATOM 1548 N N . ARG A 1 201 ? 18.719 -5.062 -12.102 1 92.31 201 ARG A N 1
ATOM 1549 C CA . ARG A 1 201 ? 18.312 -4.289 -13.273 1 92.31 201 ARG A CA 1
ATOM 1550 C C . ARG A 1 201 ? 17.047 -3.494 -12.992 1 92.31 201 ARG A C 1
ATOM 1552 O O . ARG A 1 201 ? 16.453 -3.604 -11.914 1 92.31 201 ARG A O 1
ATOM 1559 N N . GLY A 1 202 ? 16.766 -2.658 -13.906 1 94.75 202 GLY A N 1
ATOM 1560 C CA . GLY A 1 202 ? 15.461 -2.004 -13.859 1 94.75 202 GLY A CA 1
ATOM 1561 C C . GLY A 1 202 ? 14.336 -2.883 -14.367 1 94.75 202 GLY A C 1
ATOM 1562 O O . GLY A 1 202 ? 14.547 -3.766 -15.195 1 94.75 202 GLY A O 1
ATOM 1563 N N . TYR A 1 203 ? 13.133 -2.648 -13.836 1 96.31 203 TYR A N 1
ATOM 1564 C CA . TYR A 1 203 ? 11.984 -3.471 -14.188 1 96.31 203 TYR A CA 1
ATOM 1565 C C . TYR A 1 203 ? 10.781 -2.604 -14.539 1 96.31 203 TYR A C 1
ATOM 1567 O O . TYR A 1 203 ? 10.789 -1.396 -14.297 1 96.31 203 TYR A O 1
ATOM 1575 N N . HIS A 1 204 ? 9.844 -3.25 -15.234 1 96.94 204 HIS A N 1
ATOM 1576 C CA . HIS A 1 204 ? 8.523 -2.674 -15.422 1 96.94 204 HIS A CA 1
ATOM 1577 C C . HIS A 1 204 ? 7.574 -3.092 -14.305 1 96.94 204 HIS A C 1
ATOM 1579 O O . HIS A 1 204 ? 7.535 -4.262 -13.922 1 96.94 204 HIS A O 1
ATOM 1585 N N . TYR A 1 205 ? 6.918 -2.086 -13.703 1 97.81 205 TYR A N 1
ATOM 1586 C CA . TYR A 1 205 ? 5.953 -2.35 -12.648 1 97.81 205 TYR A CA 1
ATOM 1587 C C . TYR A 1 205 ? 4.527 -2.125 -13.141 1 97.81 205 TYR A C 1
ATOM 1589 O O . TYR A 1 205 ? 4.25 -1.14 -13.828 1 97.81 205 TYR A O 1
ATOM 1597 N N . MET A 1 206 ? 3.691 -3.049 -12.859 1 97.62 206 MET A N 1
ATOM 1598 C CA . MET A 1 206 ? 2.279 -2.926 -13.203 1 97.62 206 MET A CA 1
ATOM 1599 C C . MET A 1 206 ? 1.418 -2.795 -11.953 1 97.62 206 MET A C 1
ATOM 1601 O O . MET A 1 206 ? 1.663 -3.471 -10.953 1 97.62 206 MET A O 1
ATOM 1605 N N . PRO A 1 207 ? 0.426 -1.876 -12.023 1 98 207 PRO A N 1
ATOM 1606 C CA . PRO A 1 207 ? -0.509 -1.799 -10.898 1 98 207 PRO A CA 1
ATOM 1607 C C . PRO A 1 207 ? -1.45 -3 -10.828 1 98 207 PRO A C 1
ATOM 1609 O O . PRO A 1 207 ? -1.712 -3.641 -11.852 1 98 207 PRO A O 1
ATOM 1612 N N . LYS A 1 208 ? -1.929 -3.285 -9.625 1 97.94 208 LYS A N 1
ATOM 1613 C CA . LYS A 1 208 ? -2.941 -4.324 -9.461 1 97.94 208 LYS A CA 1
ATOM 1614 C C . LYS A 1 208 ? -4.281 -3.881 -10.039 1 97.94 208 LYS A C 1
ATOM 1616 O O . LYS A 1 208 ? -5.074 -4.711 -10.492 1 97.94 208 LYS A O 1
ATOM 1621 N N . PHE A 1 209 ? -4.516 -2.562 -10.016 1 98.19 209 PHE A N 1
ATOM 1622 C CA . PHE A 1 209 ? -5.75 -1.999 -10.547 1 98.19 209 PHE A CA 1
ATOM 1623 C C . PHE A 1 209 ? -5.457 -0.826 -11.477 1 98.19 209 PHE A C 1
ATOM 1625 O O . PHE A 1 209 ? -4.578 -0.008 -11.188 1 98.19 209 PHE A O 1
ATOM 1632 N N . ILE A 1 210 ? -6.082 -0.78 -12.523 1 98.38 210 ILE A N 1
ATOM 1633 C CA . ILE A 1 210 ? -6.07 0.323 -13.477 1 98.38 210 ILE A CA 1
ATOM 1634 C C . ILE A 1 210 ? -7.469 0.522 -14.055 1 98.38 210 ILE A C 1
ATOM 1636 O O . ILE A 1 210 ? -8.172 -0.449 -14.344 1 98.38 210 ILE A O 1
ATOM 1640 N N . ALA A 1 211 ? -7.938 1.762 -14.055 1 97.38 211 ALA A N 1
ATOM 1641 C CA . ALA A 1 211 ? -9.266 2.109 -14.547 1 97.38 211 ALA A CA 1
ATOM 1642 C C . ALA A 1 211 ? -10.344 1.312 -13.82 1 97.38 211 ALA A C 1
ATOM 1644 O O . ALA A 1 211 ? -11.289 0.819 -14.438 1 97.38 211 ALA A O 1
ATOM 1645 N N . GLY A 1 212 ? -10.102 1.086 -12.57 1 94.81 212 GLY A N 1
ATOM 1646 C CA . GLY A 1 212 ? -11.102 0.491 -11.703 1 94.81 212 GLY A CA 1
ATOM 1647 C C . GLY A 1 212 ? -11.211 -1.014 -11.859 1 94.81 212 GLY A C 1
ATOM 1648 O O . GLY A 1 212 ? -12.148 -1.632 -11.344 1 94.81 212 GLY A O 1
ATOM 1649 N N . ARG A 1 213 ? -10.297 -1.613 -12.516 1 95.88 213 ARG A N 1
ATOM 1650 C CA . ARG A 1 213 ? -10.367 -3.051 -12.766 1 95.88 213 ARG A CA 1
ATOM 1651 C C . ARG A 1 213 ? -9.016 -3.715 -12.508 1 95.88 213 ARG A C 1
ATOM 1653 O O . ARG A 1 213 ? -7.977 -3.057 -12.547 1 95.88 213 ARG A O 1
ATOM 1660 N N . PRO A 1 214 ? -9.078 -5.102 -12.25 1 97.12 214 PRO A N 1
ATOM 1661 C CA . PRO A 1 214 ? -7.789 -5.801 -12.25 1 97.12 214 PRO A CA 1
ATOM 1662 C C . PRO A 1 214 ? -7.012 -5.602 -13.547 1 97.12 214 PRO A C 1
ATOM 1664 O O . PRO A 1 214 ? -7.594 -5.648 -14.633 1 97.12 214 PRO A O 1
ATOM 1667 N N . THR A 1 215 ? -5.762 -5.363 -13.469 1 97.44 215 THR A N 1
ATOM 1668 C CA . THR A 1 215 ? -4.953 -4.902 -14.594 1 97.44 215 THR A CA 1
ATOM 1669 C C . THR A 1 215 ? -4.965 -5.922 -15.727 1 97.44 215 THR A C 1
ATOM 1671 O O . THR A 1 215 ? -5.035 -5.551 -16.906 1 97.44 215 THR A O 1
ATOM 1674 N N . GLN A 1 216 ? -4.879 -7.199 -15.461 1 93.5 216 GLN A N 1
ATOM 1675 C CA . GLN A 1 216 ? -4.891 -8.203 -16.531 1 93.5 216 GLN A CA 1
ATOM 1676 C C . GLN A 1 216 ? -6.191 -8.141 -17.328 1 93.5 216 GLN A C 1
ATOM 1678 O O . GLN A 1 216 ? -6.184 -8.312 -18.547 1 93.5 216 GLN A O 1
ATOM 1683 N N . GLU A 1 217 ? -7.277 -7.941 -16.641 1 94.5 217 GLU A N 1
ATOM 1684 C CA . GLU A 1 217 ? -8.562 -7.809 -17.328 1 94.5 217 GLU A CA 1
ATOM 1685 C C . GLU A 1 217 ? -8.594 -6.562 -18.203 1 94.5 217 GLU A C 1
ATOM 1687 O O . GLU A 1 217 ? -9.094 -6.598 -19.328 1 94.5 217 GLU A O 1
ATOM 1692 N N . TRP A 1 218 ? -8.07 -5.48 -17.625 1 97.12 218 TRP A N 1
ATOM 1693 C CA . TRP A 1 218 ? -7.977 -4.25 -18.406 1 97.12 218 TRP A CA 1
ATOM 1694 C C . TRP A 1 218 ? -7.137 -4.461 -19.672 1 97.12 218 TRP A C 1
ATOM 1696 O O . TRP A 1 218 ? -7.523 -4.039 -20.75 1 97.12 218 TRP A O 1
ATOM 1706 N N . LEU A 1 219 ? -6.016 -5.137 -19.531 1 95.12 219 LEU A N 1
ATOM 1707 C CA . LEU A 1 219 ? -5.137 -5.434 -20.656 1 95.12 219 LEU A CA 1
ATOM 1708 C C . LEU A 1 219 ? -5.871 -6.23 -21.734 1 95.12 219 LEU A C 1
ATOM 1710 O O . LEU A 1 219 ? -5.785 -5.91 -22.922 1 95.12 219 LEU A O 1
ATOM 1714 N N . MET A 1 220 ? -6.605 -7.223 -21.312 1 91.81 220 MET A N 1
ATOM 1715 C CA . MET A 1 220 ? -7.332 -8.078 -22.25 1 91.81 220 MET A CA 1
ATOM 1716 C C . MET A 1 220 ? -8.445 -7.297 -22.938 1 91.81 220 MET A C 1
ATOM 1718 O O . MET A 1 220 ? -8.688 -7.484 -24.141 1 91.81 220 MET A O 1
ATOM 1722 N N . ASP A 1 221 ? -9.07 -6.43 -22.25 1 94.12 221 ASP A N 1
ATOM 1723 C CA . ASP A 1 221 ? -10.219 -5.703 -22.766 1 94.12 221 ASP A CA 1
ATOM 1724 C C . ASP A 1 221 ? -9.797 -4.672 -23.812 1 94.12 221 ASP A C 1
ATOM 1726 O O . ASP A 1 221 ? -10.516 -4.434 -24.781 1 94.12 221 ASP A O 1
ATOM 1730 N N . ILE A 1 222 ? -8.648 -4.094 -23.625 1 96.12 222 ILE A N 1
ATOM 1731 C CA . ILE A 1 222 ? -8.297 -2.992 -24.5 1 96.12 222 ILE A CA 1
ATOM 1732 C C . ILE A 1 222 ? -7.516 -3.521 -25.703 1 96.12 222 ILE A C 1
ATOM 1734 O O . ILE A 1 222 ? -7.375 -2.83 -26.719 1 96.12 222 ILE A O 1
ATOM 1738 N N . ALA A 1 223 ? -7.023 -4.707 -25.656 1 93.62 223 ALA A N 1
ATOM 1739 C CA . ALA A 1 223 ? -6.145 -5.273 -26.672 1 93.62 223 ALA A CA 1
ATOM 1740 C C . ALA A 1 223 ? -6.801 -5.23 -28.062 1 93.62 223 ALA A C 1
ATOM 1742 O O . ALA A 1 223 ? -6.176 -4.816 -29.031 1 93.62 223 ALA A O 1
ATOM 1743 N N . PRO A 1 224 ? -8.086 -5.539 -28.188 1 94.56 224 PRO A N 1
ATOM 1744 C CA . PRO A 1 224 ? -8.711 -5.566 -29.516 1 94.56 224 PRO A CA 1
ATOM 1745 C C . PRO A 1 224 ? -8.789 -4.184 -30.156 1 94.56 224 PRO A C 1
ATOM 1747 O O . PRO A 1 224 ? -9.047 -4.07 -31.359 1 94.56 224 PRO A O 1
ATOM 1750 N N . GLU A 1 225 ? -8.578 -3.227 -29.344 1 96.5 225 GLU A N 1
ATOM 1751 C CA . GLU A 1 225 ? -8.664 -1.865 -29.859 1 96.5 225 GLU A CA 1
ATOM 1752 C C . GLU A 1 225 ? -7.426 -1.508 -30.672 1 96.5 225 GLU A C 1
ATOM 1754 O O . GLU A 1 225 ? -7.406 -0.491 -31.375 1 96.5 225 GLU A O 1
ATOM 1759 N N . PHE A 1 226 ? -6.457 -2.436 -30.672 1 96.44 226 PHE A N 1
ATOM 1760 C CA . PHE A 1 226 ? -5.191 -2.15 -31.344 1 96.44 226 PHE A CA 1
ATOM 1761 C C . PHE A 1 226 ? -4.898 -3.189 -32.438 1 96.44 226 PHE A C 1
ATOM 1763 O O . PHE A 1 226 ? -4.98 -4.391 -32.156 1 96.44 226 PHE A O 1
ATOM 1770 N N . SER A 1 227 ? -4.508 -2.746 -33.594 1 94.06 227 SER A N 1
ATOM 1771 C CA . SER A 1 227 ? -4.102 -3.646 -34.656 1 94.06 227 SER A CA 1
ATOM 1772 C C . SER A 1 227 ? -2.604 -3.926 -34.594 1 94.06 227 SER A C 1
ATOM 1774 O O . SER A 1 227 ? -2.148 -4.98 -35.062 1 94.06 227 SER A O 1
ATOM 1776 N N . ASP A 1 228 ? -1.887 -3.045 -34.031 1 94.38 228 ASP A N 1
ATOM 1777 C CA . ASP A 1 228 ? -0.434 -3.109 -33.906 1 94.38 228 ASP A CA 1
ATOM 1778 C C . ASP A 1 228 ? -0.013 -3.412 -32.469 1 94.38 228 ASP A C 1
ATOM 1780 O O . ASP A 1 228 ? -0.229 -2.598 -31.578 1 94.38 228 ASP A O 1
ATOM 1784 N N . PRO A 1 229 ? 0.644 -4.609 -32.281 1 90.88 229 PRO A N 1
ATOM 1785 C CA . PRO A 1 229 ? 1.071 -4.957 -30.906 1 90.88 229 PRO A CA 1
ATOM 1786 C C . PRO A 1 229 ? 2.004 -3.914 -30.297 1 90.88 229 PRO A C 1
ATOM 1788 O O . PRO A 1 229 ? 1.972 -3.684 -29.094 1 90.88 229 PRO A O 1
ATOM 1791 N N . ASP A 1 230 ? 2.785 -3.309 -31.078 1 93.62 230 ASP A N 1
ATOM 1792 C CA . ASP A 1 230 ? 3.691 -2.283 -30.562 1 93.62 230 ASP A CA 1
ATOM 1793 C C . ASP A 1 230 ? 2.914 -1.074 -30.047 1 93.62 230 ASP A C 1
ATOM 1795 O O . ASP A 1 230 ? 3.254 -0.51 -29 1 93.62 230 ASP A O 1
ATOM 1799 N N . ALA A 1 231 ? 1.901 -0.707 -30.812 1 96.94 231 ALA A N 1
ATOM 1800 C CA . ALA A 1 231 ? 1.053 0.401 -30.391 1 96.94 231 ALA A CA 1
ATOM 1801 C C . ALA A 1 231 ? 0.315 0.059 -29.094 1 96.94 231 ALA A C 1
ATOM 1803 O O . ALA A 1 231 ? 0.144 0.916 -28.219 1 96.94 231 ALA A O 1
ATOM 1804 N N . TYR A 1 232 ? -0.09 -1.152 -29 1 96.62 232 TYR A N 1
ATOM 1805 C CA . TYR A 1 232 ? -0.762 -1.65 -27.812 1 96.62 232 TYR A CA 1
ATOM 1806 C C . TYR A 1 232 ? 0.129 -1.506 -26.578 1 96.62 232 TYR A C 1
ATOM 1808 O O . TYR A 1 232 ? -0.263 -0.884 -25.594 1 96.62 232 TYR A O 1
ATOM 1816 N N . TRP A 1 233 ? 1.294 -1.934 -26.656 1 95.56 233 TRP A N 1
ATOM 1817 C CA . TRP A 1 233 ? 2.174 -1.952 -25.484 1 95.56 233 TRP A CA 1
ATOM 1818 C C . TRP A 1 233 ? 2.689 -0.551 -25.172 1 95.56 233 TRP A C 1
ATOM 1820 O O . TRP A 1 233 ? 2.953 -0.226 -24.016 1 95.56 233 TRP A O 1
ATOM 1830 N N . GLU A 1 234 ? 2.801 0.256 -26.172 1 96.81 234 GLU A N 1
ATOM 1831 C CA . GLU A 1 234 ? 3.127 1.657 -25.938 1 96.81 234 GLU A CA 1
ATOM 1832 C C . GLU A 1 234 ? 2.033 2.346 -25.125 1 96.81 234 GLU A C 1
ATOM 1834 O O . GLU A 1 234 ? 2.322 3.084 -24.172 1 96.81 234 GLU A O 1
ATOM 1839 N N . HIS A 1 235 ? 0.803 2.08 -25.531 1 97.94 235 HIS A N 1
ATOM 1840 C CA . HIS A 1 235 ? -0.331 2.625 -24.797 1 97.94 235 HIS A CA 1
ATOM 1841 C C . HIS A 1 235 ? -0.339 2.131 -23.359 1 97.94 235 HIS A C 1
ATOM 1843 O O . HIS A 1 235 ? -0.545 2.914 -22.422 1 97.94 235 HIS A O 1
ATOM 1849 N N . VAL A 1 236 ? -0.089 0.908 -23.172 1 97.94 236 VAL A N 1
ATOM 1850 C CA . VAL A 1 236 ? -0.046 0.292 -21.859 1 97.94 236 VAL A CA 1
ATOM 1851 C C . VAL A 1 236 ? 1.036 0.959 -21.016 1 97.94 236 VAL A C 1
ATOM 1853 O O . VAL A 1 236 ? 0.774 1.394 -19.891 1 97.94 236 VAL A O 1
ATOM 1856 N N . SER A 1 237 ? 2.182 1.122 -21.594 1 97.44 237 SER A N 1
ATOM 1857 C CA . SER A 1 237 ? 3.309 1.724 -20.891 1 97.44 237 SER A CA 1
ATOM 1858 C C . SER A 1 237 ? 3.006 3.164 -20.484 1 97.44 237 SER A C 1
ATOM 1860 O O . SER A 1 237 ? 3.291 3.572 -19.359 1 97.44 237 SER A O 1
ATOM 1862 N N . GLN A 1 238 ? 2.416 3.912 -21.391 1 97.81 238 GLN A N 1
ATOM 1863 C CA . GLN A 1 238 ? 2.086 5.305 -21.109 1 97.81 238 GLN A CA 1
ATOM 1864 C C . GLN A 1 238 ? 1.032 5.414 -20.016 1 97.81 238 GLN A C 1
ATOM 1866 O O . GLN A 1 238 ? 1.101 6.312 -19.172 1 97.81 238 GLN A O 1
ATOM 1871 N N . THR A 1 239 ? 0.099 4.527 -20.078 1 98.5 239 THR A N 1
ATOM 1872 C CA . THR A 1 239 ? -0.964 4.52 -19.078 1 98.5 239 THR A CA 1
ATOM 1873 C C . THR A 1 239 ? -0.405 4.219 -17.688 1 98.5 239 THR A C 1
ATOM 1875 O O . THR A 1 239 ? -0.725 4.906 -16.719 1 98.5 239 THR A O 1
ATOM 1878 N N . PHE A 1 240 ? 0.486 3.215 -17.609 1 98.5 240 PHE A N 1
ATOM 1879 C CA . PHE A 1 240 ? 1.09 2.854 -16.328 1 98.5 240 PHE A CA 1
ATOM 1880 C C . PHE A 1 240 ? 1.991 3.971 -15.82 1 98.5 240 PHE A C 1
ATOM 1882 O O . PHE A 1 240 ? 2.02 4.254 -14.625 1 98.5 240 PHE A O 1
ATOM 1889 N N . ARG A 1 241 ? 2.648 4.641 -16.734 1 97.94 241 ARG A N 1
ATOM 1890 C CA . ARG A 1 241 ? 3.48 5.773 -16.344 1 97.94 241 ARG A CA 1
ATOM 1891 C C . ARG A 1 241 ? 2.631 6.902 -15.766 1 97.94 241 ARG A C 1
ATOM 1893 O O . ARG A 1 241 ? 2.986 7.492 -14.742 1 97.94 241 ARG A O 1
ATOM 1900 N N . LEU A 1 242 ? 1.547 7.191 -16.422 1 98.44 242 LEU A N 1
ATOM 1901 C CA . LEU A 1 242 ? 0.634 8.219 -15.93 1 98.44 242 LEU A CA 1
ATOM 1902 C C . LEU A 1 242 ? 0.113 7.867 -14.539 1 98.44 242 LEU A C 1
ATOM 1904 O O . LEU A 1 242 ? -0.006 8.742 -13.68 1 98.44 242 LEU A O 1
ATOM 1908 N N . ALA A 1 243 ? -0.1 6.594 -14.328 1 98.56 243 ALA A N 1
ATOM 1909 C CA . ALA A 1 243 ? -0.649 6.121 -13.062 1 98.56 243 ALA A CA 1
ATOM 1910 C C . ALA A 1 243 ? 0.427 6.082 -11.984 1 98.56 243 ALA A C 1
ATOM 1912 O O . ALA A 1 243 ? 0.137 5.789 -10.82 1 98.56 243 ALA A O 1
ATOM 1913 N N . GLY A 1 244 ? 1.702 6.352 -12.32 1 97.88 244 GLY A N 1
ATOM 1914 C CA . GLY A 1 244 ? 2.764 6.457 -11.336 1 97.88 244 GLY A CA 1
ATOM 1915 C C . GLY A 1 244 ? 3.605 5.203 -11.219 1 97.88 244 GLY A C 1
ATOM 1916 O O . GLY A 1 244 ? 4.234 4.957 -10.188 1 97.88 244 GLY A O 1
ATOM 1917 N N . PHE A 1 245 ? 3.707 4.402 -12.32 1 98.31 245 PHE A N 1
ATOM 1918 C CA . PHE A 1 245 ? 4.355 3.102 -12.203 1 98.31 245 PHE A CA 1
ATOM 1919 C C . PHE A 1 245 ? 5.59 3.027 -13.094 1 98.31 245 PHE A C 1
ATOM 1921 O O . PHE A 1 245 ? 5.871 1.984 -13.688 1 98.31 245 PHE A O 1
ATOM 1928 N N . ASP A 1 246 ? 6.277 4.117 -13.281 1 98.12 246 ASP A N 1
ATOM 1929 C CA . ASP A 1 246 ? 7.613 4.156 -13.867 1 98.12 246 ASP A CA 1
ATOM 1930 C C . ASP A 1 246 ? 8.68 4.309 -12.781 1 98.12 246 ASP A C 1
ATOM 1932 O O . ASP A 1 246 ? 8.82 5.375 -12.188 1 98.12 246 ASP A O 1
ATOM 1936 N N . GLY A 1 247 ? 9.453 3.172 -12.594 1 97.75 247 GLY A N 1
ATOM 1937 C CA . GLY A 1 247 ? 10.461 3.156 -11.547 1 97.75 247 GLY A CA 1
ATOM 1938 C C . GLY A 1 247 ? 11.484 4.266 -11.688 1 97.75 247 GLY A C 1
ATOM 1939 O O . GLY A 1 247 ? 12.055 4.727 -10.695 1 97.75 247 GLY A O 1
ATOM 1940 N N . ARG A 1 248 ? 11.742 4.816 -12.914 1 97.44 248 ARG A N 1
ATOM 1941 C CA . ARG A 1 248 ? 12.727 5.871 -13.156 1 97.44 248 ARG A CA 1
ATOM 1942 C C . ARG A 1 248 ? 12.367 7.137 -12.391 1 97.44 248 ARG A C 1
ATOM 1944 O O . ARG A 1 248 ? 13.258 7.875 -11.953 1 97.44 248 ARG A O 1
ATOM 1951 N N . ASP A 1 249 ? 11.062 7.375 -12.148 1 97.12 249 ASP A N 1
ATOM 1952 C CA . ASP A 1 249 ? 10.594 8.555 -11.438 1 97.12 249 ASP A CA 1
ATOM 1953 C C . ASP A 1 249 ? 10.961 8.5 -9.961 1 97.12 249 ASP A C 1
ATOM 1955 O O . ASP A 1 249 ? 10.883 9.508 -9.25 1 97.12 249 ASP A O 1
ATOM 1959 N N . PHE A 1 250 ? 11.414 7.352 -9.477 1 96.31 250 PHE A N 1
ATOM 1960 C CA . PHE A 1 250 ? 11.727 7.145 -8.07 1 96.31 250 PHE A CA 1
ATOM 1961 C C . PHE A 1 250 ? 13.188 6.773 -7.883 1 96.31 250 PHE A C 1
ATOM 1963 O O . PHE A 1 250 ? 13.562 6.184 -6.867 1 96.31 250 PHE A O 1
ATOM 1970 N N . GLY A 1 251 ? 13.953 6.969 -8.891 1 93.88 251 GLY A N 1
ATOM 1971 C CA . GLY A 1 251 ? 15.391 6.801 -8.789 1 93.88 251 GLY A CA 1
ATOM 1972 C C . GLY A 1 251 ? 15.859 5.41 -9.172 1 93.88 251 GLY A C 1
ATOM 1973 O O . GLY A 1 251 ? 17.031 5.066 -8.992 1 93.88 251 GLY A O 1
ATOM 1974 N N . LEU A 1 252 ? 15.047 4.539 -9.727 1 96.88 252 LEU A N 1
ATOM 1975 C CA . LEU A 1 252 ? 15.43 3.207 -10.172 1 96.88 252 LEU A CA 1
ATOM 1976 C C . LEU A 1 252 ? 15.984 3.248 -11.594 1 96.88 252 LEU A C 1
ATOM 1978 O O . LEU A 1 252 ? 15.656 4.148 -12.367 1 96.88 252 LEU A O 1
ATOM 1982 N N . PRO A 1 253 ? 16.844 2.303 -11.945 1 95.88 253 PRO A N 1
ATOM 1983 C CA . PRO A 1 253 ? 17.359 2.268 -13.328 1 95.88 253 PRO A CA 1
ATOM 1984 C C . PRO A 1 253 ? 16.266 1.933 -14.344 1 95.88 253 PRO A C 1
ATOM 1986 O O . PRO A 1 253 ? 15.273 1.287 -14 1 95.88 253 PRO A O 1
ATOM 1989 N N . PRO A 1 254 ? 16.469 2.361 -15.555 1 96.5 254 PRO A N 1
ATOM 1990 C CA . PRO A 1 254 ? 15.516 1.982 -16.594 1 96.5 254 PRO A CA 1
ATOM 1991 C C . PRO A 1 254 ? 15.539 0.487 -16.906 1 96.5 254 PRO A C 1
ATOM 1993 O O . PRO A 1 254 ? 16.594 -0.14 -16.859 1 96.5 254 PRO A O 1
ATOM 1996 N N . PRO A 1 255 ? 14.344 -0.054 -17.188 1 95.75 255 PRO A N 1
ATOM 1997 C CA . PRO A 1 255 ? 14.367 -1.439 -17.656 1 95.75 255 PRO A CA 1
ATOM 1998 C C . PRO A 1 255 ? 15.203 -1.616 -18.922 1 95.75 255 PRO A C 1
ATOM 2000 O O . PRO A 1 255 ? 15.25 -0.718 -19.781 1 95.75 255 PRO A O 1
ATOM 2003 N N . ASP A 1 256 ? 15.844 -2.73 -19.047 1 94.69 256 ASP A N 1
ATOM 2004 C CA . ASP A 1 256 ? 16.641 -3.037 -20.219 1 94.69 256 ASP A CA 1
ATOM 2005 C C . ASP A 1 256 ? 15.922 -4.039 -21.125 1 94.69 256 ASP A C 1
ATOM 2007 O O . ASP A 1 256 ? 16.547 -4.727 -21.938 1 94.69 256 ASP A O 1
ATOM 2011 N N . HIS A 1 257 ? 14.664 -4.242 -20.969 1 93 257 HIS A N 1
ATOM 2012 C CA . HIS A 1 257 ? 13.797 -5.141 -21.719 1 93 257 HIS A CA 1
ATOM 2013 C C . HIS A 1 257 ? 12.398 -4.543 -21.891 1 93 257 HIS A C 1
ATOM 2015 O O . HIS A 1 257 ? 12.047 -3.576 -21.219 1 93 257 HIS A O 1
ATOM 2021 N N . GLY A 1 258 ? 11.688 -5.098 -22.828 1 92 258 GLY A N 1
ATOM 2022 C CA . GLY A 1 258 ? 10.328 -4.629 -23.031 1 92 258 GLY A CA 1
ATOM 2023 C C . GLY A 1 258 ? 9.359 -5.094 -21.969 1 92 258 GLY A C 1
ATOM 2024 O O . GLY A 1 258 ? 9.617 -6.09 -21.281 1 92 258 GLY A O 1
ATOM 2025 N N . ILE A 1 259 ? 8.289 -4.344 -21.812 1 93.12 259 ILE A N 1
ATOM 2026 C CA . ILE A 1 259 ? 7.312 -4.598 -20.766 1 93.12 259 ILE A CA 1
ATOM 2027 C C . ILE A 1 259 ? 6.703 -5.984 -20.953 1 93.12 259 ILE A C 1
ATOM 2029 O O . ILE A 1 259 ? 6.246 -6.609 -19.984 1 93.12 259 ILE A O 1
ATOM 2033 N N . GLN A 1 260 ? 6.746 -6.551 -22.125 1 88.12 260 GLN A N 1
ATOM 2034 C CA . GLN A 1 260 ? 6.145 -7.844 -22.438 1 88.12 260 GLN A CA 1
ATOM 2035 C C . GLN A 1 260 ? 7.184 -8.961 -22.391 1 88.12 260 GLN A C 1
ATOM 2037 O O . GLN A 1 260 ? 6.863 -10.125 -22.625 1 88.12 260 GLN A O 1
ATOM 2042 N N . SER A 1 261 ? 8.461 -8.609 -22.078 1 87.62 261 SER A N 1
ATOM 2043 C CA . SER A 1 261 ? 9.555 -9.555 -22.266 1 87.62 261 SER A CA 1
ATOM 2044 C C . SER A 1 261 ? 9.906 -10.266 -20.953 1 87.62 261 SER A C 1
ATOM 2046 O O . SER A 1 261 ? 10.82 -11.094 -20.922 1 87.62 261 SER A O 1
ATOM 2048 N N . ALA A 1 262 ? 9.227 -9.93 -19.938 1 85.38 262 ALA A N 1
ATOM 2049 C CA . ALA A 1 262 ? 9.461 -10.578 -18.641 1 85.38 262 ALA A CA 1
ATOM 2050 C C . ALA A 1 262 ? 8.141 -10.859 -17.922 1 85.38 262 ALA A C 1
ATOM 2052 O O . ALA A 1 262 ? 7.109 -10.289 -18.266 1 85.38 262 ALA A O 1
ATOM 2053 N N . HIS A 1 263 ? 8.297 -11.859 -17.031 1 87.12 263 HIS A N 1
ATOM 2054 C CA . HIS A 1 263 ? 7.145 -12.055 -16.172 1 87.12 263 HIS A CA 1
ATOM 2055 C C . HIS A 1 263 ? 6.766 -10.766 -15.445 1 87.12 263 HIS A C 1
ATOM 2057 O O . HIS A 1 263 ? 7.629 -10.094 -14.875 1 87.12 263 HIS A O 1
ATOM 2063 N N . PRO A 1 264 ? 5.559 -10.398 -15.531 1 88.56 264 PRO A N 1
ATOM 2064 C CA . PRO A 1 264 ? 5.148 -9.094 -14.992 1 88.56 264 PRO A CA 1
ATOM 2065 C C . PRO A 1 264 ? 5.34 -9 -13.477 1 88.56 264 PRO A C 1
ATOM 2067 O O . PRO A 1 264 ? 5.121 -9.984 -12.758 1 88.56 264 PRO A O 1
ATOM 2070 N N . ILE A 1 265 ? 5.82 -7.879 -13.031 1 95.38 265 ILE A N 1
ATOM 2071 C CA . ILE A 1 265 ? 5.773 -7.488 -11.625 1 95.38 265 ILE A CA 1
ATOM 2072 C C . ILE A 1 265 ? 4.504 -6.688 -11.359 1 95.38 265 ILE A C 1
ATOM 2074 O O . ILE A 1 265 ? 4.398 -5.523 -11.758 1 95.38 265 ILE A O 1
ATOM 2078 N N . LEU A 1 266 ? 3.549 -7.32 -10.789 1 96.75 266 LEU A N 1
ATOM 2079 C CA . LEU A 1 266 ? 2.301 -6.656 -10.43 1 96.75 266 LEU A CA 1
ATOM 2080 C C . LEU A 1 266 ? 2.309 -6.246 -8.961 1 96.75 266 LEU A C 1
ATOM 2082 O O . LEU A 1 266 ? 2.078 -7.074 -8.078 1 96.75 266 LEU A O 1
ATOM 2086 N N . ASN A 1 267 ? 2.641 -5.004 -8.711 1 97.75 267 ASN A N 1
ATOM 2087 C CA . ASN A 1 267 ? 2.791 -4.504 -7.352 1 97.75 267 ASN A CA 1
ATOM 2088 C C . ASN A 1 267 ? 2.453 -3.018 -7.262 1 97.75 267 ASN A C 1
ATOM 2090 O O . ASN A 1 267 ? 3.17 -2.18 -7.812 1 97.75 267 ASN A O 1
ATOM 2094 N N . SER A 1 268 ? 1.405 -2.717 -6.531 1 97.88 268 SER A N 1
ATOM 2095 C CA . SER A 1 268 ? 0.932 -1.339 -6.441 1 97.88 268 SER A CA 1
ATOM 2096 C C . SER A 1 268 ? 1.635 -0.587 -5.316 1 97.88 268 SER A C 1
ATOM 2098 O O . SER A 1 268 ? 1.402 0.608 -5.121 1 97.88 268 SER A O 1
ATOM 2100 N N . GLN A 1 269 ? 2.521 -1.22 -4.582 1 97.88 269 GLN A N 1
ATOM 2101 C CA . GLN A 1 269 ? 2.936 -0.641 -3.309 1 97.88 269 GLN A CA 1
ATOM 2102 C C . GLN A 1 269 ? 4.426 -0.308 -3.312 1 97.88 269 GLN A C 1
ATOM 2104 O O . GLN A 1 269 ? 4.863 0.602 -2.607 1 97.88 269 GLN A O 1
ATOM 2109 N N . ILE A 1 270 ? 5.223 -1.001 -4.082 1 98.5 270 ILE A N 1
ATOM 2110 C CA . ILE A 1 270 ? 6.672 -0.929 -3.957 1 98.5 270 ILE A CA 1
ATOM 2111 C C . ILE A 1 270 ? 7.152 0.478 -4.309 1 98.5 270 ILE A C 1
ATOM 2113 O O . ILE A 1 270 ? 7.938 1.076 -3.568 1 98.5 270 ILE A O 1
ATOM 2117 N N . LEU A 1 271 ? 6.668 1.059 -5.41 1 98.38 271 LEU A N 1
ATOM 2118 C CA . LEU A 1 271 ? 7.117 2.383 -5.828 1 98.38 271 LEU A CA 1
ATOM 2119 C C . LEU A 1 271 ? 6.594 3.457 -4.883 1 98.38 271 LEU A C 1
ATOM 2121 O O . LEU A 1 271 ? 7.273 4.457 -4.629 1 98.38 271 LEU A O 1
ATOM 2125 N N . PHE A 1 272 ? 5.367 3.258 -4.363 1 98.19 272 PHE A N 1
ATOM 2126 C CA . PHE A 1 272 ? 4.812 4.137 -3.342 1 98.19 272 PHE A CA 1
ATOM 2127 C C . PHE A 1 272 ? 5.754 4.23 -2.145 1 98.19 272 PHE A C 1
ATOM 2129 O O . PHE A 1 272 ? 6.102 5.332 -1.708 1 98.19 272 PHE A O 1
ATOM 2136 N N . HIS A 1 273 ? 6.219 3.104 -1.614 1 98.44 273 HIS A N 1
ATOM 2137 C CA . HIS A 1 273 ? 7.055 3.076 -0.419 1 98.44 273 HIS A CA 1
ATOM 2138 C C . HIS A 1 273 ? 8.461 3.582 -0.716 1 98.44 273 HIS A C 1
ATOM 2140 O O . HIS A 1 273 ? 9.094 4.195 0.142 1 98.44 273 HIS A O 1
ATOM 2146 N N . ILE A 1 274 ? 8.938 3.334 -1.946 1 98.25 274 ILE A N 1
ATOM 2147 C CA . ILE A 1 274 ? 10.219 3.916 -2.334 1 98.25 274 ILE A CA 1
ATOM 2148 C C . ILE A 1 274 ? 10.102 5.438 -2.385 1 98.25 274 ILE A C 1
ATOM 2150 O O . ILE A 1 274 ? 10.938 6.152 -1.832 1 98.25 274 ILE A O 1
ATOM 2154 N N . GLY A 1 275 ? 9.039 5.945 -2.969 1 97.44 275 GLY A N 1
ATOM 2155 C CA . GLY A 1 275 ? 8.805 7.375 -3.076 1 97.44 275 GLY A CA 1
ATOM 2156 C C . GLY A 1 275 ? 8.633 8.055 -1.729 1 97.44 275 GLY A C 1
ATOM 2157 O O . GLY A 1 275 ? 8.945 9.234 -1.577 1 97.44 275 GLY A O 1
ATOM 2158 N N . HIS A 1 276 ? 8.164 7.277 -0.727 1 97.88 276 HIS A N 1
ATOM 2159 C CA . HIS A 1 276 ? 7.957 7.793 0.623 1 97.88 276 HIS A CA 1
ATOM 2160 C C . HIS A 1 276 ? 9.227 7.664 1.458 1 97.88 276 HIS A C 1
ATOM 2162 O O . HIS A 1 276 ? 9.273 8.141 2.596 1 97.88 276 HIS A O 1
ATOM 2168 N N . GLY A 1 277 ? 10.211 6.988 0.935 1 97.62 277 GLY A N 1
ATOM 2169 C CA . GLY A 1 277 ? 11.477 6.832 1.641 1 97.62 277 GLY A CA 1
ATOM 2170 C C . GLY A 1 277 ? 11.477 5.664 2.607 1 97.62 277 GLY A C 1
ATOM 2171 O O . GLY A 1 277 ? 12.414 5.492 3.385 1 97.62 277 GLY A O 1
ATOM 2172 N N . ASP A 1 278 ? 10.398 4.824 2.58 1 98.19 278 ASP A N 1
ATOM 2173 C CA . ASP A 1 278 ? 10.297 3.658 3.455 1 98.19 278 ASP A CA 1
ATOM 2174 C C . ASP A 1 278 ? 11.258 2.559 3.016 1 98.19 278 ASP A C 1
ATOM 2176 O O . ASP A 1 278 ? 11.703 1.753 3.834 1 98.19 278 ASP A O 1
ATOM 2180 N N . ILE A 1 279 ? 11.469 2.467 1.708 1 98.62 279 ILE A N 1
ATOM 2181 C CA . ILE A 1 279 ? 12.359 1.48 1.104 1 98.62 279 ILE A CA 1
ATOM 2182 C C . ILE A 1 279 ? 13.477 2.189 0.344 1 98.62 279 ILE A C 1
ATOM 2184 O O . ILE A 1 279 ? 13.219 3.086 -0.462 1 98.62 279 ILE A O 1
ATOM 2188 N N . SER A 1 280 ? 14.695 1.846 0.67 1 98.19 280 SER A N 1
ATOM 2189 C CA . SER A 1 280 ? 15.852 2.336 -0.081 1 98.19 280 SER A CA 1
ATOM 2190 C C . SER A 1 280 ? 16.234 1.371 -1.198 1 98.19 280 SER A C 1
ATOM 2192 O O . SER A 1 280 ? 16.703 0.26 -0.934 1 98.19 280 SER A O 1
ATOM 2194 N N . PRO A 1 281 ? 16.016 1.771 -2.434 1 97.75 281 PRO A N 1
ATOM 2195 C CA . PRO A 1 281 ? 16.5 0.914 -3.518 1 97.75 281 PRO A CA 1
ATOM 2196 C C . PRO A 1 281 ? 18.016 0.911 -3.635 1 97.75 281 PRO A C 1
ATOM 2198 O O . PRO A 1 281 ? 18.656 1.963 -3.518 1 97.75 281 PRO A O 1
ATOM 2201 N N . VAL A 1 282 ? 18.578 -0.244 -3.766 1 97.94 282 VAL A N 1
ATOM 2202 C CA . VAL A 1 282 ? 20.031 -0.365 -3.91 1 97.94 282 VAL A CA 1
ATOM 2203 C C . VAL A 1 282 ? 20.344 -1.289 -5.082 1 97.94 282 VAL A C 1
ATOM 2205 O O . VAL A 1 282 ? 19.5 -2.076 -5.516 1 97.94 282 VAL A O 1
ATOM 2208 N N . GLY A 1 283 ? 21.547 -1.152 -5.625 1 96.56 283 GLY A N 1
ATOM 2209 C CA . GLY A 1 283 ? 21.984 -1.979 -6.742 1 96.56 283 GLY A CA 1
ATOM 2210 C C . GLY A 1 283 ? 22.375 -3.383 -6.324 1 96.56 283 GLY A C 1
ATOM 2211 O O . GLY A 1 283 ? 22.062 -3.82 -5.219 1 96.56 283 GLY A O 1
ATOM 2212 N N . ASP A 1 284 ? 22.969 -4.074 -7.23 1 96.75 284 ASP A N 1
ATOM 2213 C CA . ASP A 1 284 ? 23.406 -5.441 -6.992 1 96.75 284 ASP A CA 1
ATOM 2214 C C . ASP A 1 284 ? 24.484 -5.484 -5.906 1 96.75 284 ASP A C 1
ATOM 2216 O O . ASP A 1 284 ? 25.266 -4.547 -5.766 1 96.75 284 ASP A O 1
ATOM 2220 N N . ILE A 1 285 ? 24.516 -6.562 -5.152 1 97.81 285 ILE A N 1
ATOM 2221 C CA . ILE A 1 285 ? 25.562 -6.781 -4.152 1 97.81 285 ILE A CA 1
ATOM 2222 C C . ILE A 1 285 ? 26.891 -7.016 -4.844 1 97.81 285 ILE A C 1
ATOM 2224 O O . ILE A 1 285 ? 26.969 -7.77 -5.82 1 97.81 285 ILE A O 1
ATOM 2228 N N . VAL A 1 286 ? 27.922 -6.379 -4.324 1 97.75 286 VAL A N 1
ATOM 2229 C CA . VAL A 1 286 ? 29.266 -6.551 -4.859 1 97.75 286 VAL A CA 1
ATOM 2230 C C . VAL A 1 286 ? 30.109 -7.363 -3.881 1 97.75 286 VAL A C 1
ATOM 2232 O O . VAL A 1 286 ? 30.891 -8.227 -4.293 1 97.75 286 VAL A O 1
ATOM 2235 N N . LYS A 1 287 ? 29.984 -6.992 -2.615 1 97.69 287 LYS A N 1
ATOM 2236 C CA . LYS A 1 287 ? 30.812 -7.633 -1.594 1 97.69 287 LYS A CA 1
ATOM 2237 C C . LYS A 1 287 ? 30.172 -7.516 -0.215 1 97.69 287 LYS A C 1
ATOM 2239 O O . LYS A 1 287 ? 29.453 -6.547 0.064 1 97.69 287 LYS A O 1
ATOM 2244 N N . MET A 1 288 ? 30.438 -8.57 0.571 1 98 288 MET A N 1
ATOM 2245 C CA . MET A 1 288 ? 29.969 -8.57 1.956 1 98 288 MET A CA 1
ATOM 2246 C C . MET A 1 288 ? 31.141 -8.609 2.924 1 98 288 MET A C 1
ATOM 2248 O O . MET A 1 288 ? 32.125 -9.32 2.688 1 98 288 MET A O 1
ATOM 2252 N N . SER A 1 289 ? 31.156 -7.801 3.91 1 97.88 289 SER A N 1
ATOM 2253 C CA . SER A 1 289 ? 32.156 -7.746 4.957 1 97.88 289 SER A CA 1
ATOM 2254 C C . SER A 1 289 ? 31.531 -7.59 6.336 1 97.88 289 SER A C 1
ATOM 2256 O O . SER A 1 289 ? 31.234 -6.469 6.77 1 97.88 289 SER A O 1
ATOM 2258 N N . GLY A 1 290 ? 31.5 -8.766 7.078 1 97.75 290 GLY A N 1
ATOM 2259 C CA . GLY A 1 290 ? 30.734 -8.703 8.312 1 97.75 290 GLY A CA 1
ATOM 2260 C C . GLY A 1 290 ? 29.266 -8.422 8.086 1 97.75 290 GLY A C 1
ATOM 2261 O O . GLY A 1 290 ? 28.578 -9.18 7.387 1 97.75 290 GLY A O 1
ATOM 2262 N N . ARG A 1 291 ? 28.797 -7.234 8.617 1 98 291 ARG A N 1
ATOM 2263 C CA . ARG A 1 291 ? 27.406 -6.855 8.414 1 98 291 ARG A CA 1
ATOM 2264 C C . ARG A 1 291 ? 27.297 -5.707 7.414 1 98 291 ARG A C 1
ATOM 2266 O O . ARG A 1 291 ? 26.219 -5.156 7.215 1 98 291 ARG A O 1
ATOM 2273 N N . GLN A 1 292 ? 28.391 -5.449 6.809 1 98.25 292 GLN A N 1
ATOM 2274 C CA . GLN A 1 292 ? 28.406 -4.402 5.793 1 98.25 292 GLN A CA 1
ATOM 2275 C C . GLN A 1 292 ? 28.281 -4.992 4.391 1 98.25 292 GLN A C 1
ATOM 2277 O O . GLN A 1 292 ? 29.016 -5.926 4.039 1 98.25 292 GLN A O 1
ATOM 2282 N N . ILE A 1 293 ? 27.359 -4.469 3.629 1 98.62 293 ILE A N 1
ATOM 2283 C CA . ILE A 1 293 ? 27.172 -4.891 2.246 1 98.62 293 ILE A CA 1
ATOM 2284 C C . ILE A 1 293 ? 27.516 -3.744 1.301 1 98.62 293 ILE A C 1
ATOM 2286 O O . ILE A 1 293 ? 27.047 -2.617 1.482 1 98.62 293 ILE A O 1
ATOM 2290 N N . GLU A 1 294 ? 28.328 -4.02 0.379 1 98.5 294 GLU A N 1
ATOM 2291 C CA . GLU A 1 294 ? 28.672 -3.066 -0.677 1 98.5 294 GLU A CA 1
ATOM 2292 C C . GLU A 1 294 ? 27.859 -3.34 -1.942 1 98.5 294 GLU A C 1
ATOM 2294 O O . GLU A 1 294 ? 27.734 -4.488 -2.369 1 98.5 294 GLU A O 1
ATOM 2299 N N . PHE A 1 295 ? 27.391 -2.254 -2.531 1 97.88 295 PHE A N 1
ATOM 2300 C CA . PHE A 1 295 ? 26.531 -2.4 -3.709 1 97.88 295 PHE A CA 1
ATOM 2301 C C . PHE A 1 295 ? 27.234 -1.843 -4.949 1 97.88 295 PHE A C 1
ATOM 2303 O O . PHE A 1 295 ? 28.266 -1.189 -4.844 1 97.88 295 PHE A O 1
ATOM 2310 N N . SER A 1 296 ? 26.688 -2.094 -6.09 1 95.94 296 SER A N 1
ATOM 2311 C CA . SER A 1 296 ? 27.297 -1.782 -7.383 1 95.94 296 SER A CA 1
ATOM 2312 C C . SER A 1 296 ? 27.391 -0.276 -7.598 1 95.94 296 SER A C 1
ATOM 2314 O O . SER A 1 296 ? 28.188 0.19 -8.414 1 95.94 296 SER A O 1
ATOM 2316 N N . ASP A 1 297 ? 26.594 0.48 -6.922 1 88.19 297 ASP A N 1
ATOM 2317 C CA . ASP A 1 297 ? 26.656 1.929 -7.086 1 88.19 297 ASP A CA 1
ATOM 2318 C C . ASP A 1 297 ? 27.688 2.543 -6.125 1 88.19 297 ASP A C 1
ATOM 2320 O O . ASP A 1 297 ? 27.797 3.768 -6.043 1 88.19 297 ASP A O 1
ATOM 2324 N N . GLY A 1 298 ? 28.328 1.768 -5.363 1 92.12 298 GLY A N 1
ATOM 2325 C CA . GLY A 1 298 ? 29.391 2.225 -4.484 1 92.12 298 GLY A CA 1
ATOM 2326 C C . GLY A 1 298 ? 28.922 2.475 -3.064 1 92.12 298 GLY A C 1
ATOM 2327 O O . GLY A 1 298 ? 29.734 2.705 -2.168 1 92.12 298 GLY A O 1
ATOM 2328 N N . THR A 1 299 ? 27.672 2.387 -2.807 1 94.88 299 THR A N 1
ATOM 2329 C CA . THR A 1 299 ? 27.156 2.623 -1.464 1 94.88 299 THR A CA 1
ATOM 2330 C C . THR A 1 299 ? 27.359 1.396 -0.581 1 94.88 299 THR A C 1
ATOM 2332 O O . THR A 1 299 ? 27.578 0.292 -1.085 1 94.88 299 THR A O 1
ATOM 2335 N N . ARG A 1 300 ? 27.406 1.672 0.73 1 97.81 300 ARG A N 1
ATOM 2336 C CA . ARG A 1 300 ? 27.547 0.632 1.745 1 97.81 300 ARG A CA 1
ATOM 2337 C C . ARG A 1 300 ? 26.484 0.787 2.83 1 97.81 300 ARG A C 1
ATOM 2339 O O . ARG A 1 300 ? 26.172 1.905 3.238 1 97.81 300 ARG A O 1
ATOM 2346 N N . GLU A 1 301 ? 25.922 -0.331 3.213 1 98.31 301 GLU A N 1
ATOM 2347 C CA . GLU A 1 301 ? 24.906 -0.306 4.273 1 98.31 301 GLU A CA 1
ATOM 2348 C C . GLU A 1 301 ? 25.141 -1.432 5.277 1 98.31 301 GLU A C 1
ATOM 2350 O O . GLU A 1 301 ? 25.625 -2.504 4.914 1 98.31 301 GLU A O 1
ATOM 2355 N N . GLU A 1 302 ? 24.859 -1.15 6.508 1 98.62 302 GLU A N 1
ATOM 2356 C CA . GLU A 1 302 ? 24.828 -2.197 7.523 1 98.62 302 GLU A CA 1
ATOM 2357 C C . GLU A 1 302 ? 23.5 -2.939 7.52 1 98.62 302 GLU A C 1
ATOM 2359 O O . GLU A 1 302 ? 22.438 -2.316 7.551 1 98.62 302 GLU A O 1
ATOM 2364 N N . VAL A 1 303 ? 23.531 -4.25 7.461 1 98.69 303 VAL A N 1
ATOM 2365 C CA . VAL A 1 303 ? 22.344 -5.09 7.32 1 98.69 303 VAL A CA 1
ATOM 2366 C C . VAL A 1 303 ? 22.328 -6.16 8.406 1 98.69 303 VAL A C 1
ATOM 2368 O O . VAL A 1 303 ? 23.375 -6.746 8.719 1 98.69 303 VAL A O 1
ATOM 2371 N N . ASP A 1 304 ? 21.203 -6.379 9.008 1 98.81 304 ASP A N 1
ATOM 2372 C CA . ASP A 1 304 ? 21.047 -7.414 10.031 1 98.81 304 ASP A CA 1
ATOM 2373 C C . ASP A 1 304 ? 20.547 -8.719 9.414 1 98.81 304 ASP A C 1
ATOM 2375 O O . ASP A 1 304 ? 20.875 -9.805 9.898 1 98.81 304 ASP A O 1
ATOM 2379 N N . LEU A 1 305 ? 19.766 -8.664 8.398 1 98.88 305 LEU A N 1
ATOM 2380 C CA . LEU A 1 305 ? 19.094 -9.812 7.801 1 98.88 305 LEU A CA 1
ATOM 2381 C C . LEU A 1 305 ? 19 -9.664 6.285 1 98.88 305 LEU A C 1
ATOM 2383 O O . LEU A 1 305 ? 18.562 -8.625 5.785 1 98.88 305 LEU A O 1
ATOM 2387 N N . ILE A 1 306 ? 19.484 -10.656 5.566 1 98.81 306 ILE A N 1
ATOM 2388 C CA . ILE A 1 306 ? 19.281 -10.742 4.125 1 98.81 306 ILE A CA 1
ATOM 2389 C C . ILE A 1 306 ? 18.172 -11.734 3.809 1 98.81 306 ILE A C 1
ATOM 2391 O O . ILE A 1 306 ? 18.188 -12.867 4.293 1 98.81 306 ILE A O 1
ATOM 2395 N N . ILE A 1 307 ? 17.203 -11.367 3.094 1 98.88 307 ILE A N 1
ATOM 2396 C CA . ILE A 1 307 ? 16.172 -12.258 2.553 1 98.88 307 ILE A CA 1
ATOM 2397 C C . ILE A 1 307 ? 16.406 -12.445 1.054 1 98.88 307 ILE A C 1
ATOM 2399 O O . ILE A 1 307 ? 16.266 -11.5 0.277 1 98.88 307 ILE A O 1
ATOM 2403 N N . TRP A 1 308 ? 16.656 -13.664 0.7 1 98.69 308 TRP A N 1
ATOM 2404 C CA . TRP A 1 308 ? 16.906 -14.008 -0.699 1 98.69 308 TRP A CA 1
ATOM 2405 C C . TRP A 1 308 ? 15.586 -14.328 -1.408 1 98.69 308 TRP A C 1
ATOM 2407 O O . TRP A 1 308 ? 15.008 -15.398 -1.2 1 98.69 308 TRP A O 1
ATOM 2417 N N . ALA A 1 309 ? 15.148 -13.438 -2.154 1 98.31 309 ALA A N 1
ATOM 2418 C CA . ALA A 1 309 ? 14.047 -13.664 -3.08 1 98.31 309 ALA A 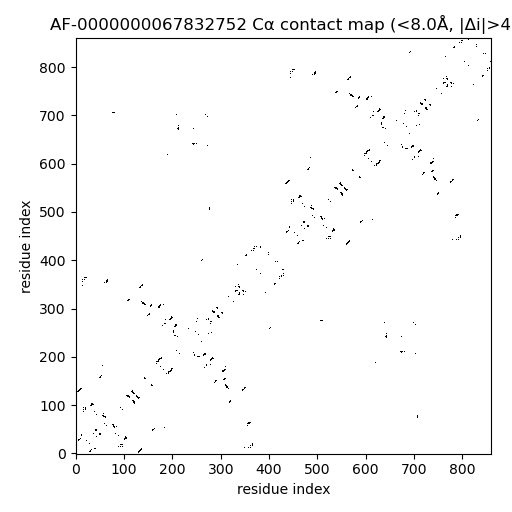CA 1
ATOM 2419 C C . ALA A 1 309 ? 14.555 -13.867 -4.504 1 98.31 309 ALA A C 1
ATOM 2421 O O . ALA A 1 309 ? 14.156 -13.148 -5.422 1 98.31 309 ALA A O 1
ATOM 2422 N N . THR A 1 310 ? 15.359 -14.883 -4.66 1 96.88 310 THR A N 1
ATOM 2423 C CA . THR A 1 310 ? 16.188 -15.039 -5.855 1 96.88 310 THR A CA 1
ATOM 2424 C C . THR A 1 310 ? 15.773 -16.297 -6.633 1 96.88 310 THR A C 1
ATOM 2426 O O . THR A 1 310 ? 16.578 -16.844 -7.398 1 96.88 310 THR A O 1
ATOM 2429 N N . GLY A 1 311 ? 14.578 -16.781 -6.395 1 94.44 311 GLY A N 1
ATOM 2430 C CA . GLY A 1 311 ? 13.992 -17.797 -7.254 1 94.44 311 GLY A CA 1
ATOM 2431 C C . GLY A 1 311 ? 14.297 -19.203 -6.805 1 94.44 311 GLY A C 1
ATOM 2432 O O . GLY A 1 311 ? 14.781 -19.422 -5.688 1 94.44 311 GLY A O 1
ATOM 2433 N N . TYR A 1 312 ? 13.875 -20.188 -7.625 1 93.94 312 TYR A N 1
ATOM 2434 C CA . TYR A 1 312 ? 13.945 -21.609 -7.344 1 93.94 312 TYR A CA 1
ATOM 2435 C C . TYR A 1 312 ? 14.359 -22.391 -8.586 1 93.94 312 TYR A C 1
ATOM 2437 O O . TYR A 1 312 ? 14.156 -21.938 -9.711 1 93.94 312 TYR A O 1
ATOM 2445 N N . ASP A 1 313 ? 14.891 -23.516 -8.336 1 91.25 313 ASP A N 1
ATOM 2446 C CA . ASP A 1 313 ? 15.102 -24.516 -9.375 1 91.25 313 ASP A CA 1
ATOM 2447 C C . ASP A 1 313 ? 14.156 -25.703 -9.203 1 91.25 313 ASP A C 1
ATOM 2449 O O . ASP A 1 313 ? 13.773 -26.031 -8.078 1 91.25 313 ASP A O 1
ATOM 2453 N N . PRO A 1 314 ? 13.773 -26.25 -10.43 1 89.94 314 PRO A N 1
ATOM 2454 C CA . PRO A 1 314 ? 13.055 -27.516 -10.266 1 89.94 314 PRO A CA 1
ATOM 2455 C C . PRO A 1 314 ? 13.906 -28.594 -9.625 1 89.94 314 PRO A C 1
ATOM 2457 O O . PRO A 1 314 ? 15.141 -28.547 -9.711 1 89.94 314 PRO A O 1
ATOM 2460 N N . ASP A 1 315 ? 13.266 -29.484 -8.93 1 92 315 ASP A N 1
ATOM 2461 C CA . ASP A 1 315 ? 13.898 -30.656 -8.32 1 92 315 ASP A CA 1
ATOM 2462 C C . ASP A 1 315 ? 12.977 -31.875 -8.359 1 92 315 ASP A C 1
ATOM 2464 O O . ASP A 1 315 ? 11.781 -31.75 -8.078 1 92 315 ASP A O 1
ATOM 2468 N N . LEU A 1 316 ? 13.523 -32.969 -8.891 1 95.12 316 LEU A N 1
ATOM 2469 C CA . LEU A 1 316 ? 12.805 -34.25 -8.984 1 95.12 316 LEU A CA 1
ATOM 2470 C C . LEU A 1 316 ? 13.594 -35.375 -8.312 1 95.12 316 LEU A C 1
ATOM 2472 O O . LEU A 1 316 ? 14.031 -36.312 -8.969 1 95.12 316 LEU A O 1
ATOM 2476 N N . PRO A 1 317 ? 13.602 -35.281 -7.023 1 92.81 317 PRO A N 1
ATOM 2477 C CA . PRO A 1 317 ? 14.539 -36.125 -6.273 1 92.81 317 PRO A CA 1
ATOM 2478 C C . PRO A 1 317 ? 14.164 -37.625 -6.32 1 92.81 317 PRO A C 1
ATOM 2480 O O . PRO A 1 317 ? 14.969 -38.469 -5.949 1 92.81 317 PRO A O 1
ATOM 2483 N N . PHE A 1 318 ? 12.984 -37.938 -6.754 1 96.31 318 PHE A N 1
ATOM 2484 C CA . PHE A 1 318 ? 12.547 -39.344 -6.766 1 96.31 318 PHE A CA 1
ATOM 2485 C C . PHE A 1 318 ? 13.055 -40.062 -8.016 1 96.31 318 PHE A C 1
ATOM 2487 O O . PHE A 1 318 ? 12.914 -41.281 -8.141 1 96.31 318 PHE A O 1
ATOM 2494 N N . PHE A 1 319 ? 13.656 -39.344 -8.898 1 96.25 319 PHE A N 1
ATOM 2495 C CA . PHE A 1 319 ? 14.383 -39.969 -9.992 1 96.25 319 PHE A CA 1
ATOM 2496 C C . PHE A 1 319 ? 15.859 -40.094 -9.656 1 96.25 319 PHE A C 1
ATOM 2498 O O . PHE A 1 319 ? 16.484 -39.156 -9.188 1 96.25 319 PHE A O 1
ATOM 2505 N N . ASN A 1 320 ? 16.422 -41.281 -9.812 1 92.56 320 ASN A N 1
ATOM 2506 C CA . ASN A 1 320 ? 17.859 -41.469 -9.641 1 92.56 320 ASN A CA 1
ATOM 2507 C C . ASN A 1 320 ? 18.641 -40.875 -10.805 1 92.56 320 ASN A C 1
ATOM 2509 O O . ASN A 1 320 ? 18.578 -41.375 -11.922 1 92.56 320 ASN A O 1
ATOM 2513 N N . LYS A 1 321 ? 19.375 -39.906 -10.445 1 90.19 321 LYS A N 1
ATOM 2514 C CA . LYS A 1 321 ? 20.062 -39.125 -11.477 1 90.19 321 LYS A CA 1
ATOM 2515 C C . LYS A 1 321 ? 21 -40.031 -12.289 1 90.19 321 LYS A C 1
ATOM 2517 O O . LYS A 1 321 ? 21.188 -39.781 -13.484 1 90.19 321 LYS A O 1
ATOM 2522 N N . SER A 1 322 ? 21.594 -41 -11.672 1 90.56 322 SER A N 1
ATOM 2523 C CA . SER A 1 322 ? 22.516 -41.875 -12.367 1 90.56 322 SER A CA 1
ATOM 2524 C C . SER A 1 322 ? 21.812 -42.719 -13.438 1 90.56 322 SER A C 1
ATOM 2526 O O . SER A 1 322 ? 22.422 -43.062 -14.445 1 90.56 322 SER A O 1
ATOM 2528 N N . ASP A 1 323 ? 20.547 -42.906 -13.266 1 88.94 323 ASP A N 1
ATOM 2529 C CA . ASP A 1 323 ? 19.766 -43.719 -14.195 1 88.94 323 ASP A CA 1
ATOM 2530 C C . ASP A 1 323 ? 19.062 -42.844 -15.227 1 88.94 323 ASP A C 1
ATOM 2532 O O . ASP A 1 323 ? 18.984 -43.219 -16.406 1 88.94 323 ASP A O 1
ATOM 2536 N N . PHE A 1 324 ? 18.594 -41.719 -14.711 1 91.44 324 PHE A N 1
ATOM 2537 C CA . PHE A 1 324 ? 17.75 -40.812 -15.5 1 91.44 324 PHE A CA 1
ATOM 2538 C C . PHE A 1 324 ? 17.844 -39.375 -15.008 1 91.44 324 PHE A C 1
ATOM 2540 O O . PHE A 1 324 ? 17.375 -39.062 -13.906 1 91.44 324 PHE A O 1
ATOM 2547 N N . ASP A 1 325 ? 18.562 -38.562 -15.805 1 92.81 325 ASP A N 1
ATOM 2548 C CA . ASP A 1 325 ? 18.578 -37.125 -15.469 1 92.81 325 ASP A CA 1
ATOM 2549 C C . ASP A 1 325 ? 17.25 -36.469 -15.797 1 92.81 325 ASP A C 1
ATOM 2551 O O . ASP A 1 325 ? 17.094 -35.844 -16.859 1 92.81 325 ASP A O 1
ATOM 2555 N N . ALA A 1 326 ? 16.391 -36.531 -14.883 1 91.94 326 ALA A N 1
ATOM 2556 C CA . ALA A 1 326 ? 15.016 -36.094 -15.086 1 91.94 326 ALA A CA 1
ATOM 2557 C C . ALA A 1 326 ? 14.953 -34.562 -15.297 1 91.94 326 ALA A C 1
ATOM 2559 O O . ALA A 1 326 ? 14.094 -34.062 -16.031 1 91.94 326 ALA A O 1
ATOM 2560 N N . VAL A 1 327 ? 15.82 -33.812 -14.625 1 91.12 327 VAL A N 1
ATOM 2561 C CA . VAL A 1 327 ? 15.82 -32.344 -14.766 1 91.12 327 VAL A CA 1
ATOM 2562 C C . VAL A 1 327 ? 16.234 -31.969 -16.172 1 91.12 327 VAL A C 1
ATOM 2564 O O . VAL A 1 327 ? 15.648 -31.078 -16.797 1 91.12 327 VAL A O 1
ATOM 2567 N N . GLU A 1 328 ? 17.203 -32.594 -16.656 1 91.62 328 GLU A N 1
ATOM 2568 C CA . GLU A 1 328 ? 17.594 -32.375 -18.047 1 91.62 328 GLU A CA 1
ATOM 2569 C C . GLU A 1 328 ? 16.469 -32.75 -19 1 91.62 328 GLU A C 1
ATOM 2571 O O . GLU A 1 328 ? 16.203 -32.062 -19.984 1 91.62 328 GLU A O 1
ATOM 2576 N N . ASP A 1 329 ? 15.836 -33.906 -18.766 1 93.25 329 ASP A N 1
ATOM 2577 C CA . ASP A 1 329 ? 14.711 -34.312 -19.594 1 93.25 329 ASP A CA 1
ATOM 2578 C C . ASP A 1 329 ? 13.57 -33.312 -19.531 1 93.25 329 ASP A C 1
ATOM 2580 O O . ASP A 1 329 ? 12.984 -32.969 -20.562 1 93.25 329 ASP A O 1
ATOM 2584 N N . LEU A 1 330 ? 13.312 -32.875 -18.375 1 91.88 330 LEU A N 1
ATOM 2585 C CA . LEU A 1 330 ? 12.281 -31.844 -18.172 1 91.88 330 LEU A CA 1
ATOM 2586 C C . LEU A 1 330 ? 12.602 -30.594 -18.969 1 91.88 330 LEU A C 1
ATOM 2588 O O . LEU A 1 330 ? 11.727 -30.047 -19.656 1 91.88 330 LEU A O 1
ATOM 2592 N N . ASN A 1 331 ? 13.805 -30.156 -18.953 1 89 331 ASN A N 1
ATOM 2593 C CA . ASN A 1 331 ? 14.227 -28.938 -19.625 1 89 331 ASN A CA 1
ATOM 2594 C C . ASN A 1 331 ? 14.148 -29.094 -21.141 1 89 331 ASN A C 1
ATOM 2596 O O . ASN A 1 331 ? 14 -28.109 -21.859 1 89 331 ASN A O 1
ATOM 2600 N N . SER A 1 332 ? 14.219 -30.359 -21.625 1 90.5 332 SER A N 1
ATOM 2601 C CA . SER A 1 332 ? 14.203 -30.609 -23.062 1 90.5 332 SER A CA 1
ATOM 2602 C C . SER A 1 332 ? 12.891 -31.234 -23.5 1 90.5 332 SER A C 1
ATOM 2604 O O . SER A 1 332 ? 12.758 -31.672 -24.656 1 90.5 332 SER A O 1
ATOM 2606 N N . ALA A 1 333 ? 11.945 -31.328 -22.641 1 93.88 333 ALA A N 1
ATOM 2607 C CA . ALA A 1 333 ? 10.688 -32 -22.922 1 93.88 333 ALA A CA 1
ATOM 2608 C C . ALA A 1 333 ? 9.969 -31.359 -24.109 1 93.88 333 ALA A C 1
ATOM 2610 O O . ALA A 1 333 ? 9.961 -30.141 -24.234 1 93.88 333 ALA A O 1
ATOM 2611 N N . PHE A 1 334 ? 9.398 -32.188 -25.016 1 94.75 334 PHE A N 1
ATOM 2612 C CA . PHE A 1 334 ? 8.625 -31.672 -26.141 1 94.75 334 PHE A CA 1
ATOM 2613 C C . PHE A 1 334 ? 7.395 -30.922 -25.656 1 94.75 334 PHE A C 1
ATOM 2615 O O . PHE A 1 334 ? 6.652 -31.406 -24.797 1 94.75 334 PHE A O 1
ATOM 2622 N N . LEU A 1 335 ? 7.23 -29.656 -26.141 1 93.56 335 LEU A N 1
ATOM 2623 C CA . LEU A 1 335 ? 6.152 -28.75 -25.75 1 93.56 335 LEU A CA 1
ATOM 2624 C C . LEU A 1 335 ? 6.266 -28.359 -24.281 1 93.56 335 LEU A C 1
ATOM 2626 O O . LEU A 1 335 ? 5.312 -27.828 -23.703 1 93.56 335 LEU A O 1
ATOM 2630 N N . LYS A 1 336 ? 7.324 -28.75 -23.578 1 92.06 336 LYS A N 1
ATOM 2631 C CA . LYS A 1 336 ? 7.57 -28.516 -22.156 1 92.06 336 LYS A CA 1
ATOM 2632 C C . LYS A 1 336 ? 6.695 -29.422 -21.297 1 92.06 336 LYS A C 1
ATOM 2634 O O . LYS A 1 336 ? 6.453 -29.109 -20.125 1 92.06 336 LYS A O 1
ATOM 2639 N N . VAL A 1 337 ? 6.234 -30.547 -21.922 1 96.06 337 VAL A N 1
ATOM 2640 C CA . VAL A 1 337 ? 5.309 -31.406 -21.203 1 96.06 337 VAL A CA 1
ATOM 2641 C C . VAL A 1 337 ? 5.723 -32.875 -21.375 1 96.06 337 VAL A C 1
ATOM 2643 O O . VAL A 1 337 ? 5.863 -33.594 -20.391 1 96.06 337 VAL A O 1
ATOM 2646 N N . ALA A 1 338 ? 5.953 -33.312 -22.578 1 97.25 338 ALA A N 1
ATOM 2647 C CA . ALA A 1 338 ? 6.145 -34.719 -22.891 1 97.25 338 ALA A CA 1
ATOM 2648 C C . ALA A 1 338 ? 7.625 -35.094 -22.891 1 97.25 338 ALA A C 1
ATOM 2650 O O . ALA A 1 338 ? 8.414 -34.531 -23.641 1 97.25 338 ALA A O 1
ATOM 2651 N N . SER A 1 339 ? 7.984 -36.031 -22.047 1 96.81 339 SER A N 1
ATOM 2652 C CA . SER A 1 339 ? 9.352 -36.531 -22 1 96.81 339 SER A CA 1
ATOM 2653 C C . SER A 1 339 ? 9.82 -36.969 -23.375 1 96.81 339 SER A C 1
ATOM 2655 O O . SER A 1 339 ? 9.062 -37.594 -24.141 1 96.81 339 SER A O 1
ATOM 2657 N N . ARG A 1 340 ? 11.047 -36.656 -23.641 1 91.69 340 ARG A N 1
ATOM 2658 C CA . ARG A 1 340 ? 11.594 -37.125 -24.906 1 91.69 340 ARG A CA 1
ATOM 2659 C C . ARG A 1 340 ? 12.039 -38.562 -24.844 1 91.69 340 ARG A C 1
ATOM 2661 O O . ARG A 1 340 ? 12.07 -39.25 -25.859 1 91.69 340 ARG A O 1
ATOM 2668 N N . ARG A 1 341 ? 12.289 -38.938 -23.734 1 92.81 341 ARG A N 1
ATOM 2669 C CA . ARG A 1 341 ? 12.836 -40.281 -23.547 1 92.81 341 ARG A CA 1
ATOM 2670 C C . ARG A 1 341 ? 11.719 -41.312 -23.391 1 92.81 341 ARG A C 1
ATOM 2672 O O . ARG A 1 341 ? 11.82 -42.438 -23.906 1 92.81 341 ARG A O 1
ATOM 2679 N N . TYR A 1 342 ? 10.727 -40.906 -22.688 1 96.06 342 TYR A N 1
ATOM 2680 C CA . TYR A 1 342 ? 9.68 -41.875 -22.359 1 96.06 342 TYR A CA 1
ATOM 2681 C C . TYR A 1 342 ? 8.32 -41.406 -22.844 1 96.06 342 TYR A C 1
ATOM 2683 O O . TYR A 1 342 ? 7.891 -40.281 -22.516 1 96.06 342 TYR A O 1
ATOM 2691 N N . ASP A 1 343 ? 7.621 -42.25 -23.516 1 96.19 343 ASP A N 1
ATOM 2692 C CA . ASP A 1 343 ? 6.281 -41.938 -24 1 96.19 343 ASP A CA 1
ATOM 2693 C C . ASP A 1 343 ? 5.258 -42 -22.875 1 96.19 343 ASP A C 1
ATOM 2695 O O . ASP A 1 343 ? 4.141 -41.5 -23.016 1 96.19 343 ASP A O 1
ATOM 2699 N N . ASP A 1 344 ? 5.648 -42.625 -21.781 1 97.69 344 ASP A N 1
ATOM 2700 C CA . ASP A 1 344 ? 4.73 -42.781 -20.672 1 97.69 344 ASP A CA 1
ATOM 2701 C C . ASP A 1 344 ? 5.121 -41.906 -19.484 1 97.69 344 ASP A C 1
ATOM 2703 O O . ASP A 1 344 ? 4.844 -42.25 -18.344 1 97.69 344 ASP A O 1
ATOM 2707 N N . LEU A 1 345 ? 5.805 -40.75 -19.75 1 98.19 345 LEU A N 1
ATOM 2708 C CA . LEU A 1 345 ? 6.188 -39.75 -18.75 1 98.19 345 LEU A CA 1
ATOM 2709 C C . LEU A 1 345 ? 5.836 -38.344 -19.203 1 98.19 345 LEU A C 1
ATOM 2711 O O . LEU A 1 345 ? 6.301 -37.906 -20.25 1 98.19 345 LEU A O 1
ATOM 2715 N N . LEU A 1 346 ? 4.996 -37.656 -18.453 1 98.44 346 LEU A N 1
ATOM 2716 C CA . LEU A 1 346 ? 4.625 -36.281 -18.719 1 98.44 346 LEU A CA 1
ATOM 2717 C C . LEU A 1 346 ? 4.996 -35.375 -17.531 1 98.44 346 LEU A C 1
ATOM 2719 O O . LEU A 1 346 ? 4.922 -35.812 -16.375 1 98.44 346 LEU A O 1
ATOM 2723 N N . TYR A 1 347 ? 5.406 -34.156 -17.844 1 97.31 347 TYR A N 1
ATOM 2724 C CA . TYR A 1 347 ? 5.66 -33.125 -16.859 1 97.31 347 TYR A CA 1
ATOM 2725 C C . TYR A 1 347 ? 4.609 -32.031 -16.953 1 97.31 347 TYR A C 1
ATOM 2727 O O . TYR A 1 347 ? 4.414 -31.422 -18.016 1 97.31 347 TYR A O 1
ATOM 2735 N N . VAL A 1 348 ? 3.941 -31.75 -15.828 1 96.19 348 VAL A N 1
ATOM 2736 C CA . VAL A 1 348 ? 2.918 -30.703 -15.805 1 96.19 348 VAL A CA 1
ATOM 2737 C C . VAL A 1 348 ? 3.174 -29.75 -14.633 1 96.19 348 VAL A C 1
ATOM 2739 O O . VAL A 1 348 ? 3.402 -30.203 -13.508 1 96.19 348 VAL A O 1
ATOM 2742 N N . GLY A 1 349 ? 3.092 -28.453 -14.914 1 91.94 349 GLY A N 1
ATOM 2743 C CA . GLY A 1 349 ? 3.309 -27.453 -13.875 1 91.94 349 GLY A CA 1
ATOM 2744 C C . GLY A 1 349 ? 4.719 -26.906 -13.859 1 91.94 349 GLY A C 1
ATOM 2745 O O . GLY A 1 349 ? 5.172 -26.359 -12.852 1 91.94 349 GLY A O 1
ATOM 2746 N N . TYR A 1 350 ? 5.422 -27.062 -14.992 1 91.88 350 TYR A N 1
ATOM 2747 C CA . TYR A 1 350 ? 6.816 -26.625 -15.039 1 91.88 350 TYR A CA 1
ATOM 2748 C C . TYR A 1 350 ? 7.023 -25.531 -16.078 1 91.88 350 TYR A C 1
ATOM 2750 O O . TYR A 1 350 ? 8.148 -25.281 -16.516 1 91.88 350 TYR A O 1
ATOM 2758 N N . LEU A 1 351 ? 5.977 -24.969 -16.531 1 86.94 351 LEU A N 1
ATOM 2759 C CA . LEU A 1 351 ? 6.047 -23.797 -17.406 1 86.94 351 LEU A CA 1
ATOM 2760 C C . LEU A 1 351 ? 5.273 -22.625 -16.797 1 86.94 351 LEU A C 1
ATOM 2762 O O . LEU A 1 351 ? 4.438 -22.812 -15.914 1 86.94 351 LEU A O 1
ATOM 2766 N N . ASN A 1 352 ? 5.715 -21.469 -17.25 1 85.81 352 ASN A N 1
ATOM 2767 C CA . ASN A 1 352 ? 5.094 -20.234 -16.75 1 85.81 352 ASN A CA 1
ATOM 2768 C C . ASN A 1 352 ? 4.488 -19.422 -17.891 1 85.81 352 ASN A C 1
ATOM 2770 O O . ASN A 1 352 ? 5.02 -19.422 -19 1 85.81 352 ASN A O 1
ATOM 2774 N N . THR A 1 353 ? 3.346 -18.938 -17.656 1 83.31 353 THR A N 1
ATOM 2775 C CA . THR A 1 353 ? 2.723 -17.953 -18.531 1 83.31 353 THR A CA 1
ATOM 2776 C C . THR A 1 353 ? 2.441 -16.656 -17.766 1 83.31 353 THR A C 1
ATOM 2778 O O . THR A 1 353 ? 2.207 -16.688 -16.562 1 83.31 353 THR A O 1
ATOM 2781 N N . PRO A 1 354 ? 2.615 -15.484 -18.453 1 78.69 354 PRO A N 1
ATOM 2782 C CA . PRO A 1 354 ? 2.262 -14.234 -17.797 1 78.69 354 PRO A CA 1
ATOM 2783 C C . PRO A 1 354 ? 0.762 -14.102 -17.531 1 78.69 354 PRO A C 1
ATOM 2785 O O . PRO A 1 354 ? 0.146 -13.117 -17.953 1 78.69 354 PRO A O 1
ATOM 2788 N N . SER A 1 355 ? 0.175 -15.203 -17.266 1 77.06 355 SER A N 1
ATOM 2789 C CA . SER A 1 355 ? -1.256 -15.234 -16.984 1 77.06 355 SER A CA 1
ATOM 2790 C C . SER A 1 355 ? -1.562 -16.156 -15.812 1 77.06 355 SER A C 1
ATOM 2792 O O . SER A 1 355 ? -0.65 -16.641 -15.133 1 77.06 355 SER A O 1
ATOM 2794 N N . GLY A 1 356 ? -2.834 -16.375 -15.547 1 79.38 356 GLY A N 1
ATOM 2795 C CA . GLY A 1 356 ? -3.266 -17.188 -14.414 1 79.38 356 GLY A CA 1
ATOM 2796 C C . GLY A 1 356 ? -3.172 -18.672 -14.664 1 79.38 356 GLY A C 1
ATOM 2797 O O . GLY A 1 356 ? -3.139 -19.109 -15.82 1 79.38 356 GLY A O 1
ATOM 2798 N N . LEU A 1 357 ? -3.051 -19.453 -13.68 1 86.88 357 LEU A N 1
ATOM 2799 C CA . LEU A 1 357 ? -2.834 -20.906 -13.633 1 86.88 357 LEU A CA 1
ATOM 2800 C C . LEU A 1 357 ? -4.027 -21.641 -14.219 1 86.88 357 LEU A C 1
ATOM 2802 O O . LEU A 1 357 ? -3.863 -22.719 -14.82 1 86.88 357 LEU A O 1
ATOM 2806 N N . GLY A 1 358 ? -5.18 -21.078 -14.219 1 89.31 358 GLY A N 1
ATOM 2807 C CA . GLY A 1 358 ? -6.398 -21.812 -14.516 1 89.31 358 GLY A CA 1
ATOM 2808 C C . GLY A 1 358 ? -6.531 -22.188 -15.984 1 89.31 358 GLY A C 1
ATOM 2809 O O . GLY A 1 358 ? -6.887 -23.312 -16.312 1 89.31 358 GLY A O 1
ATOM 2810 N N . ASN A 1 359 ? -6.188 -21.234 -16.828 1 88.62 359 ASN A N 1
ATOM 2811 C CA . ASN A 1 359 ? -6.277 -21.5 -18.266 1 88.62 359 ASN A CA 1
ATOM 2812 C C . ASN A 1 359 ? -5.25 -22.531 -18.703 1 88.62 359 ASN A C 1
ATOM 2814 O O . ASN A 1 359 ? -5.555 -23.422 -19.5 1 88.62 359 ASN A O 1
ATOM 2818 N N . VAL A 1 360 ? -4.141 -22.406 -18.172 1 92.5 360 VAL A N 1
ATOM 2819 C CA . VAL A 1 360 ? -3.076 -23.359 -18.469 1 92.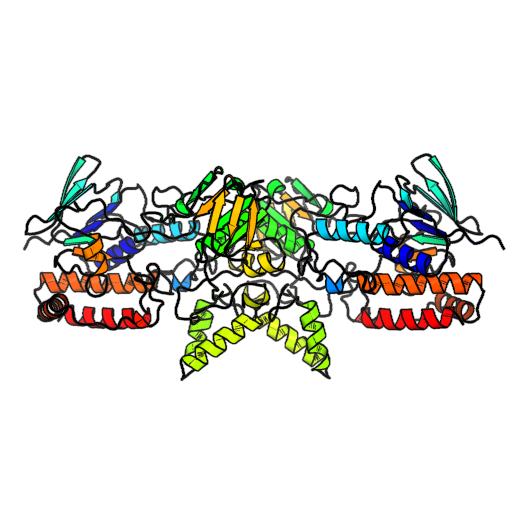5 360 VAL A CA 1
ATOM 2820 C C . VAL A 1 360 ? -3.447 -24.734 -17.938 1 92.5 360 VAL A C 1
ATOM 2822 O O . VAL A 1 360 ? -3.258 -25.75 -18.625 1 92.5 360 VAL A O 1
ATOM 2825 N N . GLY A 1 361 ? -3.998 -24.75 -16.781 1 93.88 361 GLY A N 1
ATOM 2826 C CA . GLY A 1 361 ? -4.414 -26 -16.188 1 93.88 361 GLY A CA 1
ATOM 2827 C C . GLY A 1 361 ? -5.465 -26.734 -17 1 93.88 361 GLY A C 1
ATOM 2828 O O . GLY A 1 361 ? -5.359 -27.953 -17.203 1 93.88 361 GLY A O 1
ATOM 2829 N N . ASN A 1 362 ? -6.406 -26.016 -17.484 1 94.56 362 ASN A N 1
ATOM 2830 C CA . ASN A 1 362 ? -7.477 -26.625 -18.266 1 94.56 362 ASN A CA 1
ATOM 2831 C C . ASN A 1 362 ? -6.949 -27.188 -19.594 1 94.56 362 ASN A C 1
ATOM 2833 O O . ASN A 1 362 ? -7.285 -28.312 -19.953 1 94.56 362 ASN A O 1
ATOM 2837 N N . VAL A 1 363 ? -6.117 -26.422 -20.219 1 95.62 363 VAL A N 1
ATOM 2838 C CA . VAL A 1 363 ? -5.641 -26.859 -21.531 1 95.62 363 VAL A CA 1
ATOM 2839 C C . VAL A 1 363 ? -4.703 -28.062 -21.359 1 95.62 363 VAL A C 1
ATOM 2841 O O . VAL A 1 363 ? -4.738 -29 -22.156 1 95.62 363 VAL A O 1
ATOM 2844 N N . LEU A 1 364 ? -3.932 -28.047 -20.359 1 96.94 364 LEU A N 1
ATOM 2845 C CA . LEU A 1 364 ? -3.035 -29.172 -20.094 1 96.94 364 LEU A CA 1
ATOM 2846 C C . LEU A 1 364 ? -3.822 -30.406 -19.688 1 96.94 364 LEU A C 1
ATOM 2848 O O . LEU A 1 364 ? -3.428 -31.531 -20.016 1 96.94 364 LEU A O 1
ATOM 2852 N N . GLY A 1 365 ? -4.879 -30.172 -18.969 1 97.31 365 GLY A N 1
ATOM 2853 C CA . GLY A 1 365 ? -5.758 -31.297 -18.641 1 97.31 365 GLY A CA 1
ATOM 2854 C C . GLY A 1 365 ? -6.328 -31.969 -19.875 1 97.31 365 GLY A C 1
ATOM 2855 O O . GLY A 1 365 ? -6.254 -33.188 -20.016 1 97.31 365 GLY A O 1
ATOM 2856 N N . SER A 1 366 ? -6.844 -31.172 -20.734 1 96.81 366 SER A N 1
ATOM 2857 C CA . SER A 1 366 ? -7.414 -31.688 -21.969 1 96.81 366 SER A CA 1
ATOM 2858 C C . SER A 1 366 ? -6.355 -32.375 -22.828 1 96.81 366 SER A C 1
ATOM 2860 O O . SER A 1 366 ? -6.602 -33.438 -23.406 1 96.81 366 SER A O 1
ATOM 2862 N N . PHE A 1 367 ? -5.266 -31.766 -22.953 1 98.06 367 PHE A N 1
ATOM 2863 C CA . PHE A 1 367 ? -4.172 -32.344 -23.734 1 98.06 367 PHE A CA 1
ATOM 2864 C C . PHE A 1 367 ? -3.734 -33.688 -23.156 1 98.06 367 PHE A C 1
ATOM 2866 O O . PHE A 1 367 ? -3.527 -34.625 -23.906 1 98.06 367 PHE A O 1
ATOM 2873 N N . THR A 1 368 ? -3.561 -33.719 -21.859 1 98.31 368 THR A N 1
ATOM 2874 C CA . THR A 1 368 ? -3.119 -34.938 -21.203 1 98.31 368 THR A CA 1
ATOM 2875 C C . THR A 1 368 ? -4.105 -36.094 -21.453 1 98.31 368 THR A C 1
ATOM 2877 O O . THR A 1 368 ? -3.701 -37.219 -21.75 1 98.31 368 THR A O 1
ATOM 2880 N N . ALA A 1 369 ? -5.383 -35.781 -21.328 1 97.88 369 ALA A N 1
ATOM 2881 C CA . ALA A 1 369 ? -6.395 -36.812 -21.625 1 97.88 369 ALA A CA 1
ATOM 2882 C C . ALA A 1 369 ? -6.277 -37.281 -23.062 1 97.88 369 ALA A C 1
ATOM 2884 O O . ALA A 1 369 ? -6.277 -38.5 -23.312 1 97.88 369 ALA A O 1
ATOM 2885 N N . ALA A 1 370 ? -6.145 -36.344 -23.938 1 98.19 370 ALA A N 1
ATOM 2886 C CA . ALA A 1 370 ? -6.012 -36.719 -25.359 1 98.19 370 ALA A CA 1
ATOM 2887 C C . ALA A 1 370 ? -4.758 -37.531 -25.594 1 98.19 370 ALA A C 1
ATOM 2889 O O . ALA A 1 370 ? -4.781 -38.5 -26.375 1 98.19 370 ALA A O 1
ATOM 2890 N N . TYR A 1 371 ? -3.693 -37.125 -25 1 98.19 371 TYR A N 1
ATOM 2891 C CA . TYR A 1 371 ? -2.426 -37.844 -25.094 1 98.19 371 TYR A CA 1
ATOM 2892 C C . TYR A 1 371 ? -2.584 -39.281 -24.672 1 98.19 371 TYR A C 1
ATOM 2894 O O . TYR A 1 371 ? -2.162 -40.188 -25.375 1 98.19 371 TYR A O 1
ATOM 2902 N N . LEU A 1 372 ? -3.213 -39.531 -23.547 1 97.62 372 LEU A N 1
ATOM 2903 C CA . LEU A 1 372 ? -3.408 -40.844 -22.984 1 97.62 372 LEU A CA 1
ATOM 2904 C C . LEU A 1 372 ? -4.332 -41.688 -23.875 1 97.62 372 LEU A C 1
ATOM 2906 O O . LEU A 1 372 ? -4.078 -42.875 -24.125 1 97.62 372 LEU A O 1
ATOM 2910 N N . GLN A 1 373 ? -5.344 -41.062 -24.344 1 96.75 373 GLN A N 1
ATOM 2911 C CA . GLN A 1 373 ? -6.285 -41.75 -25.219 1 96.75 373 GLN A CA 1
ATOM 2912 C C . GLN A 1 373 ? -5.637 -42.125 -26.562 1 96.75 373 GLN A C 1
ATOM 2914 O O . GLN A 1 373 ? -5.836 -43.219 -27.078 1 96.75 373 GLN A O 1
ATOM 2919 N N . GLY A 1 374 ? -4.934 -41.156 -27.094 1 97.06 374 GLY A N 1
ATOM 2920 C CA . GLY A 1 374 ? -4.227 -41.438 -28.344 1 97.06 374 GLY A CA 1
ATOM 2921 C C . GLY A 1 374 ? -3.223 -42.562 -28.219 1 97.06 374 GLY A C 1
ATOM 2922 O O . GLY A 1 374 ? -3.139 -43.438 -29.109 1 97.06 374 GLY A O 1
ATOM 2923 N N . ARG A 1 375 ? -2.49 -42.531 -27.172 1 95.88 375 ARG A N 1
ATOM 2924 C CA . ARG A 1 375 ? -1.505 -43.594 -26.922 1 95.88 375 ARG A CA 1
ATOM 2925 C C . ARG A 1 375 ? -2.18 -44.938 -26.766 1 95.88 375 ARG A C 1
ATOM 2927 O O . ARG A 1 375 ? -1.757 -45.938 -27.375 1 95.88 375 ARG A O 1
ATOM 2934 N N . ALA A 1 376 ? -3.205 -45.031 -25.969 1 94.12 376 ALA A N 1
ATOM 2935 C CA . ALA A 1 376 ? -3.924 -46.281 -25.719 1 94.12 376 ALA A CA 1
ATOM 2936 C C . ALA A 1 376 ? -4.52 -46.812 -27 1 94.12 376 ALA A C 1
ATOM 2938 O O . ALA A 1 376 ? -4.527 -48.031 -27.219 1 94.12 376 ALA A O 1
ATOM 2939 N N . GLY A 1 377 ? -4.977 -45.938 -27.828 1 94.19 377 GLY A N 1
ATOM 2940 C CA . GLY A 1 377 ? -5.613 -46.344 -29.062 1 94.19 377 GLY A CA 1
ATOM 2941 C C . GLY A 1 377 ? -4.641 -46.5 -30.219 1 94.19 377 GLY A C 1
ATOM 2942 O O . GLY A 1 377 ? -5.012 -46.969 -31.281 1 94.19 377 GLY A O 1
ATOM 2943 N N . ALA A 1 378 ? -3.453 -46.094 -30 1 95.44 378 ALA A N 1
ATOM 2944 C CA . ALA A 1 378 ? -2.453 -46.094 -31.062 1 95.44 378 ALA A CA 1
ATOM 2945 C C . ALA A 1 378 ? -2.984 -45.375 -32.312 1 95.44 378 ALA A C 1
ATOM 2947 O O . ALA A 1 378 ? -2.924 -45.906 -33.406 1 95.44 378 ALA A O 1
ATOM 2948 N N . THR A 1 379 ? -3.514 -44.281 -32.125 1 96.75 379 THR A N 1
ATOM 2949 C CA . THR A 1 379 ? -4.168 -43.594 -33.219 1 96.75 379 THR A CA 1
ATOM 2950 C C . THR A 1 379 ? -3.141 -43.062 -34.219 1 96.75 379 THR A C 1
ATOM 2952 O O . THR A 1 379 ? -1.939 -43.062 -33.938 1 96.75 379 THR A O 1
ATOM 2955 N N . ALA A 1 380 ? -3.648 -42.688 -35.375 1 97.56 380 ALA A N 1
ATOM 2956 C CA . ALA A 1 380 ? -2.771 -42.062 -36.344 1 97.56 380 ALA A CA 1
ATOM 2957 C C . ALA A 1 380 ? -2.184 -40.75 -35.812 1 97.56 380 ALA A C 1
ATOM 2959 O O . ALA A 1 380 ? -1.022 -40.438 -36.062 1 97.56 380 ALA A O 1
ATOM 2960 N N . GLY A 1 381 ? -2.973 -40.062 -35.125 1 97.5 381 GLY A N 1
ATOM 2961 C CA . GLY A 1 381 ? -2.498 -38.844 -34.469 1 97.5 381 GLY A CA 1
ATOM 2962 C C . GLY A 1 381 ? -1.375 -39.094 -33.5 1 97.5 381 GLY A C 1
ATOM 2963 O O . GLY A 1 381 ? -0.44 -38.312 -33.406 1 97.5 381 GLY A O 1
ATOM 2964 N N . TRP A 1 382 ? -1.512 -40.156 -32.75 1 97.44 382 TRP A N 1
ATOM 2965 C CA . TRP A 1 382 ? -0.46 -40.531 -31.812 1 97.44 382 TRP A CA 1
ATOM 2966 C C . TRP A 1 382 ? 0.853 -40.812 -32.531 1 97.44 382 TRP A C 1
ATOM 2968 O O . TRP A 1 382 ? 1.913 -40.344 -32.094 1 97.44 382 TRP A O 1
ATOM 2978 N N . GLN A 1 383 ? 0.8 -41.5 -33.625 1 97.06 383 GLN A N 1
ATOM 2979 C CA . GLN A 1 383 ? 1.997 -41.812 -34.406 1 97.06 383 GLN A CA 1
ATOM 2980 C C . GLN A 1 383 ? 2.66 -40.531 -34.906 1 97.06 383 GLN A C 1
ATOM 2982 O O . GLN A 1 383 ? 3.885 -40.375 -34.844 1 97.06 383 GLN A O 1
ATOM 2987 N N . LYS A 1 384 ? 1.854 -39.656 -35.375 1 96.5 384 LYS A N 1
ATOM 2988 C CA . LYS A 1 384 ? 2.379 -38.375 -35.844 1 96.5 384 LYS A CA 1
ATOM 2989 C C . LYS A 1 384 ? 3.01 -37.594 -34.688 1 96.5 384 LYS A C 1
ATOM 2991 O O . LYS A 1 384 ? 4.059 -36.969 -34.875 1 96.5 384 LYS A O 1
ATOM 2996 N N . PHE A 1 385 ? 2.35 -37.594 -33.562 1 96.88 385 PHE A N 1
ATOM 2997 C CA . PHE A 1 385 ? 2.865 -36.906 -32.406 1 96.88 385 PHE A CA 1
ATOM 2998 C C . PHE A 1 385 ? 4.234 -37.438 -32 1 96.88 385 PHE A C 1
ATOM 3000 O O . PHE A 1 385 ? 5.148 -36.688 -31.703 1 96.88 385 PHE A O 1
ATOM 3007 N N . GLN A 1 386 ? 4.34 -38.719 -32.031 1 95.88 386 GLN A N 1
ATOM 3008 C CA . GLN A 1 386 ? 5.602 -39.375 -31.688 1 95.88 386 GLN A CA 1
ATOM 3009 C C . GLN A 1 386 ? 6.715 -38.938 -32.656 1 95.88 386 GLN A C 1
ATOM 3011 O O . GLN A 1 386 ? 7.863 -38.781 -32.25 1 95.88 386 GLN A O 1
ATOM 3016 N N . LEU A 1 387 ? 6.363 -38.844 -33.844 1 94.5 387 LEU A N 1
ATOM 3017 C CA . LEU A 1 387 ? 7.344 -38.406 -34.844 1 94.5 387 LEU A CA 1
ATOM 3018 C C . LEU A 1 387 ? 7.82 -36.969 -34.562 1 94.5 387 LEU A C 1
ATOM 3020 O O . LEU A 1 387 ? 9.023 -36.719 -34.594 1 94.5 387 LEU A O 1
ATOM 3024 N N . LEU A 1 388 ? 6.891 -36.125 -34.281 1 94.38 388 LEU A N 1
ATOM 3025 C CA . LEU A 1 388 ? 7.227 -34.75 -33.969 1 94.38 388 LEU A CA 1
ATOM 3026 C C . LEU A 1 388 ? 8.109 -34.688 -32.719 1 94.38 388 LEU A C 1
ATOM 3028 O O . LEU A 1 388 ? 9.078 -33.906 -32.688 1 94.38 388 LEU A O 1
ATOM 3032 N N . LYS A 1 389 ? 7.762 -35.438 -31.734 1 94.81 389 LYS A N 1
ATOM 3033 C CA . LYS A 1 389 ? 8.5 -35.469 -30.484 1 94.81 389 LYS A CA 1
ATOM 3034 C C . LYS A 1 389 ? 9.922 -35.969 -30.703 1 94.81 389 LYS A C 1
ATOM 3036 O O . LYS A 1 389 ? 10.883 -35.375 -30.203 1 94.81 389 LYS A O 1
ATOM 3041 N N . ARG A 1 390 ? 10.094 -37 -31.469 1 91.56 390 ARG A N 1
ATOM 3042 C CA . ARG A 1 390 ? 11.391 -37.625 -31.719 1 91.56 390 ARG A CA 1
ATOM 3043 C C . ARG A 1 390 ? 12.289 -36.688 -32.531 1 91.56 390 ARG A C 1
ATOM 3045 O O . ARG A 1 390 ? 13.508 -36.656 -32.312 1 91.56 390 ARG A O 1
ATOM 3052 N N . GLU A 1 391 ? 11.703 -35.969 -33.438 1 90.75 391 GLU A N 1
ATOM 3053 C CA . GLU A 1 391 ? 12.461 -35.062 -34.312 1 90.75 391 GLU A CA 1
ATOM 3054 C C . GLU A 1 391 ? 12.734 -33.75 -33.656 1 90.75 391 GLU A C 1
ATOM 3056 O O . GLU A 1 391 ? 13.43 -32.875 -34.219 1 90.75 391 GLU A O 1
ATOM 3061 N N . ASN A 1 392 ? 12.203 -33.656 -32.5 1 85.19 392 ASN A N 1
ATOM 3062 C CA . ASN A 1 392 ? 12.273 -32.406 -31.797 1 85.19 392 ASN A CA 1
ATOM 3063 C C . ASN A 1 392 ? 11.828 -31.234 -32.688 1 85.19 392 ASN A C 1
ATOM 3065 O O . ASN A 1 392 ? 12.555 -30.25 -32.844 1 85.19 392 ASN A O 1
ATOM 3069 N N . ALA A 1 393 ? 10.719 -31.391 -33.281 1 85.81 393 ALA A N 1
ATOM 3070 C CA . ALA A 1 393 ? 10.188 -30.375 -34.188 1 85.81 393 ALA A CA 1
ATOM 3071 C C . ALA A 1 393 ? 10.023 -29.031 -33.469 1 85.81 393 ALA A C 1
ATOM 3073 O O . ALA A 1 393 ? 9.562 -29 -32.312 1 85.81 393 ALA A O 1
ATOM 3074 N N . PRO A 1 394 ? 10.508 -28.062 -34.094 1 85.69 394 PRO A N 1
ATOM 3075 C CA . PRO A 1 394 ? 10.344 -26.75 -33.469 1 85.69 394 PRO A CA 1
ATOM 3076 C C . PRO A 1 394 ? 8.883 -26.328 -33.375 1 85.69 394 PRO A C 1
ATOM 3078 O O . PRO A 1 394 ? 8.125 -26.484 -34.344 1 85.69 394 PRO A O 1
ATOM 3081 N N . VAL A 1 395 ? 8.461 -25.984 -32.188 1 88.75 395 VAL A N 1
ATOM 3082 C CA . VAL A 1 395 ? 7.121 -25.453 -31.969 1 88.75 395 VAL A CA 1
ATOM 3083 C C . VAL A 1 395 ? 7.211 -24.047 -31.391 1 88.75 395 VAL A C 1
ATOM 3085 O O . VAL A 1 395 ? 7.902 -23.812 -30.391 1 88.75 395 VAL A O 1
ATOM 3088 N N . ASP A 1 396 ? 6.559 -23.125 -32.031 1 89.69 396 ASP A N 1
ATOM 3089 C CA . ASP A 1 396 ? 6.555 -21.734 -31.594 1 89.69 396 ASP A CA 1
ATOM 3090 C C . ASP A 1 396 ? 5.547 -21.516 -30.469 1 89.69 396 ASP A C 1
ATOM 3092 O O . ASP A 1 396 ? 4.363 -21.266 -30.719 1 89.69 396 ASP A O 1
ATOM 3096 N N . LEU A 1 397 ? 6.051 -21.547 -29.312 1 89.62 397 LEU A N 1
ATOM 3097 C CA . LEU A 1 397 ? 5.203 -21.297 -28.156 1 89.62 397 LEU A CA 1
ATOM 3098 C C . LEU A 1 397 ? 5.391 -19.875 -27.641 1 89.62 397 LEU A C 1
ATOM 3100 O O . LEU A 1 397 ? 4.98 -19.547 -26.531 1 89.62 397 LEU A O 1
ATOM 3104 N N . GLY A 1 398 ? 6.043 -19.062 -28.453 1 85.88 398 GLY A N 1
ATOM 3105 C CA . GLY A 1 398 ? 6.258 -17.672 -28.109 1 85.88 398 GLY A CA 1
ATOM 3106 C C . GLY A 1 398 ? 7.41 -17.453 -27.141 1 85.88 398 GLY A C 1
ATOM 3107 O O . GLY A 1 398 ? 7.512 -16.406 -26.5 1 85.88 398 GLY A O 1
ATOM 3108 N N . GLN A 1 399 ? 8.305 -18.375 -26.969 1 82.69 399 GLN A N 1
ATOM 3109 C CA . GLN A 1 399 ? 9.398 -18.344 -26.016 1 82.69 399 GLN A CA 1
ATOM 3110 C C . GLN A 1 399 ? 10.414 -17.266 -26.375 1 82.69 399 GLN A C 1
ATOM 3112 O O . GLN A 1 399 ? 11.094 -16.719 -25.5 1 82.69 399 GLN A O 1
ATOM 3117 N N . GLU A 1 400 ? 10.43 -16.844 -27.594 1 80.44 400 GLU A N 1
ATOM 3118 C CA . GLU A 1 400 ? 11.438 -15.891 -28.047 1 80.44 400 GLU A CA 1
ATOM 3119 C C . GLU A 1 400 ? 11.109 -14.469 -27.594 1 80.44 400 GLU A C 1
ATOM 3121 O O . GLU A 1 400 ? 11.969 -13.586 -27.656 1 80.44 400 GLU A O 1
ATOM 3126 N N . ARG A 1 401 ? 9.938 -14.289 -27.156 1 80.69 401 ARG A N 1
ATOM 3127 C CA . ARG A 1 401 ? 9.516 -12.969 -26.688 1 80.69 401 ARG A CA 1
ATOM 3128 C C . ARG A 1 401 ? 10.109 -12.648 -25.328 1 80.69 401 ARG A C 1
ATOM 3130 O O . ARG A 1 401 ? 10.195 -11.477 -24.938 1 80.69 401 ARG A O 1
ATOM 3137 N N . PHE A 1 402 ? 10.57 -13.641 -24.656 1 82.31 402 PHE A N 1
ATOM 3138 C CA . PHE A 1 402 ? 11.008 -13.445 -23.281 1 82.31 402 PHE A CA 1
ATOM 3139 C C . PHE A 1 402 ? 12.531 -13.367 -23.203 1 82.31 402 PHE A C 1
ATOM 3141 O O . PHE A 1 402 ? 13.227 -13.906 -24.062 1 82.31 402 PHE A O 1
ATOM 3148 N N . MET A 1 403 ? 12.938 -12.734 -22.125 1 80.19 403 MET A N 1
ATOM 3149 C CA . MET A 1 403 ? 14.375 -12.617 -21.875 1 80.19 403 MET A CA 1
ATOM 3150 C C . MET A 1 403 ? 15.023 -14 -21.781 1 80.19 403 MET A C 1
ATOM 3152 O O . MET A 1 403 ? 14.391 -14.953 -21.328 1 80.19 403 MET A O 1
ATOM 3156 N N . ARG A 1 404 ? 16.219 -14.047 -22.234 1 75.38 404 ARG A N 1
ATOM 3157 C CA . ARG A 1 404 ? 16.984 -15.297 -22.172 1 75.38 404 ARG A CA 1
ATOM 3158 C C . ARG A 1 404 ? 17.719 -15.43 -20.844 1 75.38 404 ARG A C 1
ATOM 3160 O O . ARG A 1 404 ? 18.938 -15.242 -20.781 1 75.38 404 ARG A O 1
ATOM 3167 N N . THR A 1 405 ? 17.047 -15.633 -19.828 1 74.31 405 THR A N 1
ATOM 3168 C CA . THR A 1 405 ? 17.562 -15.883 -18.484 1 74.31 405 THR A CA 1
ATOM 3169 C C . THR A 1 405 ? 17.016 -17.203 -17.938 1 74.31 405 THR A C 1
ATOM 3171 O O . THR A 1 405 ? 16.062 -17.75 -18.469 1 74.31 405 THR A O 1
ATOM 3174 N N . LYS A 1 406 ? 17.688 -17.672 -16.922 1 70.69 406 LYS A N 1
ATOM 3175 C CA . LYS A 1 406 ? 17.219 -18.906 -16.281 1 70.69 406 LYS A CA 1
ATOM 3176 C C . LYS A 1 406 ? 15.781 -18.766 -15.797 1 70.69 406 LYS A C 1
ATOM 3178 O O . LYS A 1 406 ? 14.977 -19.672 -15.984 1 70.69 406 LYS A O 1
ATOM 3183 N N . ARG A 1 407 ? 15.453 -17.672 -15.32 1 68.81 407 ARG A N 1
ATOM 3184 C CA . ARG A 1 407 ? 14.125 -17.422 -14.781 1 68.81 407 ARG A CA 1
ATOM 3185 C C . ARG A 1 407 ? 13.062 -17.484 -15.883 1 68.81 407 ARG A C 1
ATOM 3187 O O . ARG A 1 407 ? 11.953 -17.969 -15.648 1 68.81 407 ARG A O 1
ATOM 3194 N N . HIS A 1 408 ? 13.477 -17.109 -17.062 1 71.88 408 HIS A N 1
ATOM 3195 C CA . HIS A 1 408 ? 12.484 -16.969 -18.125 1 71.88 408 HIS A CA 1
ATOM 3196 C C . HIS A 1 408 ? 12.539 -18.125 -19.094 1 71.88 408 HIS A C 1
ATOM 3198 O O . HIS A 1 408 ? 11.836 -18.141 -20.109 1 71.88 408 HIS A O 1
ATOM 3204 N N . SER A 1 409 ? 13.312 -19.172 -18.734 1 74.75 409 SER A N 1
ATOM 3205 C CA . SER A 1 409 ? 13.453 -20.328 -19.609 1 74.75 409 SER A CA 1
ATOM 3206 C C . SER A 1 409 ? 12.172 -21.156 -19.641 1 74.75 409 SER A C 1
ATOM 3208 O O . SER A 1 409 ? 11.945 -21.938 -20.562 1 74.75 409 SER A O 1
ATOM 3210 N N . HIS A 1 410 ? 11.312 -20.859 -18.719 1 79.75 410 HIS A N 1
ATOM 3211 C CA . HIS A 1 410 ? 10.086 -21.641 -18.609 1 79.75 410 HIS A CA 1
ATOM 3212 C C . HIS A 1 410 ? 8.883 -20.859 -19.109 1 79.75 410 HIS A C 1
ATOM 3214 O O . HIS A 1 410 ? 7.75 -21.328 -19.062 1 79.75 410 HIS A O 1
ATOM 3220 N N . GLU A 1 411 ? 9.164 -19.75 -19.688 1 85.38 411 GLU A N 1
ATOM 3221 C CA . GLU A 1 411 ? 8.07 -18.875 -20.078 1 85.38 411 GLU A CA 1
ATOM 3222 C C . GLU A 1 411 ? 7.574 -19.203 -21.484 1 85.38 411 GLU A C 1
ATOM 3224 O O . GLU A 1 411 ? 8.375 -19.484 -22.391 1 85.38 411 GLU A O 1
ATOM 3229 N N . VAL A 1 412 ? 6.23 -19.25 -21.703 1 87.38 412 VAL A N 1
ATOM 3230 C CA . VAL A 1 412 ? 5.586 -19.375 -23 1 87.38 412 VAL A CA 1
ATOM 3231 C C . VAL A 1 412 ? 4.453 -18.359 -23.125 1 87.38 412 VAL A C 1
ATOM 3233 O O . VAL A 1 412 ? 3.965 -17.844 -22.109 1 87.38 412 VAL A O 1
ATOM 3236 N N . ASP A 1 413 ? 4.133 -18.047 -24.328 1 88.81 413 ASP A N 1
ATOM 3237 C CA . ASP A 1 413 ? 2.957 -17.219 -24.578 1 88.81 413 ASP A CA 1
ATOM 3238 C C . ASP A 1 413 ? 1.669 -18 -24.328 1 88.81 413 ASP A C 1
ATOM 3240 O O . ASP A 1 413 ? 1.461 -19.062 -24.906 1 88.81 413 ASP A O 1
ATOM 3244 N N . LEU A 1 414 ? 0.872 -17.469 -23.547 1 87.94 414 LEU A N 1
ATOM 3245 C CA . LEU A 1 414 ? -0.328 -18.172 -23.125 1 87.94 414 LEU A CA 1
ATOM 3246 C C . LEU A 1 414 ? -1.186 -18.562 -24.328 1 87.94 414 LEU A C 1
ATOM 3248 O O . LEU A 1 414 ? -1.584 -19.719 -24.469 1 87.94 414 LEU A O 1
ATOM 3252 N N . TRP A 1 415 ? -1.481 -17.688 -25.172 1 88.06 415 TRP A N 1
ATOM 3253 C CA . TRP A 1 415 ? -2.445 -17.906 -26.25 1 88.06 415 TRP A CA 1
ATOM 3254 C C . TRP A 1 415 ? -1.86 -18.812 -27.328 1 88.06 415 TRP A C 1
ATOM 3256 O O . TRP A 1 415 ? -2.561 -19.672 -27.875 1 88.06 415 TRP A O 1
ATOM 3266 N N . LYS A 1 416 ? -0.61 -18.656 -27.609 1 91.5 416 LYS A N 1
ATOM 3267 C CA . LYS A 1 416 ? 0.038 -19.578 -28.531 1 91.5 416 LYS A CA 1
ATOM 3268 C C . LYS A 1 416 ? 0.062 -20.984 -27.969 1 91.5 416 LYS A C 1
ATOM 3270 O O . LYS A 1 416 ? -0.164 -21.969 -28.688 1 91.5 416 LYS A O 1
ATOM 3275 N N . PHE A 1 417 ? 0.364 -21.016 -26.734 1 93.25 417 PHE A N 1
ATOM 3276 C CA . PHE A 1 417 ? 0.396 -22.312 -26.062 1 93.25 417 PHE A CA 1
ATOM 3277 C C . PHE A 1 417 ? -0.967 -22.984 -26.125 1 93.25 417 PHE A C 1
ATOM 3279 O O . PHE A 1 417 ? -1.07 -24.156 -26.516 1 93.25 417 PHE A O 1
ATOM 3286 N N . ILE A 1 418 ? -2.006 -22.266 -25.812 1 93.81 418 ILE A N 1
ATOM 3287 C CA . ILE A 1 418 ? -3.361 -22.797 -25.797 1 93.81 418 ILE A CA 1
ATOM 3288 C C . ILE A 1 418 ? -3.742 -23.25 -27.203 1 93.81 418 ILE A C 1
ATOM 3290 O O . ILE A 1 418 ? -4.266 -24.359 -27.391 1 93.81 418 ILE A O 1
ATOM 3294 N N . LYS A 1 419 ? -3.467 -22.469 -28.141 1 94.88 419 LYS A N 1
ATOM 3295 C CA . LYS A 1 419 ? -3.787 -22.797 -29.531 1 94.88 419 LYS A CA 1
ATOM 3296 C C . LYS A 1 419 ? -3.092 -24.094 -29.953 1 94.88 419 LYS A C 1
ATOM 3298 O O . LYS A 1 419 ? -3.721 -24.969 -30.547 1 94.88 419 LYS A O 1
ATOM 3303 N N . THR A 1 420 ? -1.837 -24.141 -29.641 1 95.62 420 THR A N 1
ATOM 3304 C CA . THR A 1 420 ? -1.036 -25.312 -30.016 1 95.62 420 THR A CA 1
ATOM 3305 C C . THR A 1 420 ? -1.551 -26.562 -29.328 1 95.62 420 THR A C 1
ATOM 3307 O O . THR A 1 420 ? -1.747 -27.594 -29.984 1 95.62 420 THR A O 1
ATOM 3310 N N . MET A 1 421 ? -1.794 -26.484 -28.062 1 95.88 421 MET A N 1
ATOM 3311 C CA . MET A 1 421 ? -2.232 -27.656 -27.297 1 95.88 421 MET A CA 1
ATOM 3312 C C . MET A 1 421 ? -3.611 -28.109 -27.75 1 95.88 421 MET A C 1
ATOM 3314 O O . MET A 1 421 ? -3.873 -29.312 -27.812 1 95.88 421 MET A O 1
ATOM 3318 N N . ASN A 1 422 ? -4.461 -27.188 -28.047 1 96.19 422 ASN A N 1
ATOM 3319 C CA . ASN A 1 422 ? -5.781 -27.547 -28.547 1 96.19 422 ASN A CA 1
ATOM 3320 C C . ASN A 1 422 ? -5.691 -28.266 -29.891 1 96.19 422 ASN A C 1
ATOM 3322 O O . ASN A 1 422 ? -6.375 -29.266 -30.109 1 96.19 422 ASN A O 1
ATOM 3326 N N . PHE A 1 423 ? -4.898 -27.766 -30.719 1 96.44 423 PHE A N 1
ATOM 3327 C CA . PHE A 1 423 ? -4.703 -28.391 -32.031 1 96.44 423 PHE A CA 1
ATOM 3328 C C . PHE A 1 423 ? -4.195 -29.812 -31.875 1 96.44 423 PHE A C 1
ATOM 3330 O O . PHE A 1 423 ? -4.738 -30.734 -32.5 1 96.44 423 PHE A O 1
ATOM 3337 N N . LEU A 1 424 ? -3.211 -29.953 -31.078 1 96.06 424 LEU A N 1
ATOM 3338 C CA . LEU A 1 424 ? -2.6 -31.266 -30.906 1 96.06 424 LEU A CA 1
ATOM 3339 C C . LEU A 1 424 ? -3.562 -32.219 -30.219 1 96.06 424 LEU A C 1
ATOM 3341 O O . LEU A 1 424 ? -3.584 -33.406 -30.516 1 96.06 424 LEU A O 1
ATOM 3345 N N . SER A 1 425 ? -4.305 -31.719 -29.281 1 97.06 425 SER A N 1
ATOM 3346 C CA . SER A 1 425 ? -5.301 -32.531 -28.609 1 97.06 425 SER A CA 1
ATOM 3347 C C . SER A 1 425 ? -6.309 -33.125 -29.594 1 97.06 425 SER A C 1
ATOM 3349 O O . SER A 1 425 ? -6.676 -34.281 -29.516 1 97.06 425 SER A O 1
ATOM 3351 N N . ALA A 1 426 ? -6.734 -32.281 -30.484 1 97.06 426 ALA A N 1
ATOM 3352 C CA . ALA A 1 426 ? -7.68 -32.719 -31.5 1 97.06 426 ALA A CA 1
ATOM 3353 C C . ALA A 1 426 ? -7.062 -33.781 -32.406 1 97.06 426 ALA A C 1
ATOM 3355 O O . ALA A 1 426 ? -7.719 -34.781 -32.75 1 97.06 426 ALA A O 1
ATOM 3356 N N . LYS A 1 427 ? -5.859 -33.625 -32.75 1 96.62 427 LYS A N 1
ATOM 3357 C CA . LYS A 1 427 ? -5.176 -34.562 -33.656 1 96.62 427 LYS A CA 1
ATOM 3358 C C . LYS A 1 427 ? -4.93 -35.906 -32.969 1 96.62 427 LYS A C 1
ATOM 3360 O O . LYS A 1 427 ? -5.031 -36.969 -33.594 1 96.62 427 LYS A O 1
ATOM 3365 N N . LEU A 1 428 ? -4.57 -35.844 -31.703 1 97.19 428 LEU A N 1
ATOM 3366 C CA . LEU A 1 428 ? -4.25 -37.062 -30.953 1 97.19 428 LEU A CA 1
ATOM 3367 C C . LEU A 1 428 ? -5.449 -38 -30.891 1 97.19 428 LEU A C 1
ATOM 3369 O O . LEU A 1 428 ? -5.281 -39.219 -30.828 1 97.19 428 LEU A O 1
ATOM 3373 N N . ARG A 1 429 ? -6.641 -37.469 -31.047 1 93 429 ARG A N 1
ATOM 3374 C CA . ARG A 1 429 ? -7.863 -38.25 -30.922 1 93 429 ARG A CA 1
ATOM 3375 C C . ARG A 1 429 ? -8.305 -38.812 -32.281 1 93 429 ARG A C 1
ATOM 3377 O O . ARG A 1 429 ? -9.281 -39.562 -32.344 1 93 429 ARG A O 1
ATOM 3384 N N . GLN A 1 430 ? -7.648 -38.5 -33.312 1 93.12 430 GLN A N 1
ATOM 3385 C CA . GLN A 1 430 ? -7.941 -38.969 -34.656 1 93.12 430 GLN A CA 1
ATOM 3386 C C . GLN A 1 430 ? -7.016 -40.125 -35.031 1 93.12 430 GLN A C 1
ATOM 3388 O O . GLN A 1 430 ? -5.844 -40.156 -34.656 1 93.12 430 GLN A O 1
ATOM 3393 N N . MET B 1 1 ? 9.102 54.75 24.078 1 34.59 1 MET B N 1
ATOM 3394 C CA . MET B 1 1 ? 7.855 54 24.297 1 34.59 1 MET B CA 1
ATOM 3395 C C . MET B 1 1 ? 8.133 52.531 24.531 1 34.59 1 MET B C 1
ATOM 3397 O O . MET B 1 1 ? 8.992 51.938 23.875 1 34.59 1 MET B O 1
ATOM 3401 N N . ARG B 1 2 ? 8.102 52.031 25.719 1 47.44 2 ARG B N 1
ATOM 3402 C CA . ARG B 1 2 ? 8.492 50.688 26.078 1 47.44 2 ARG B CA 1
ATOM 3403 C C . ARG B 1 2 ? 7.887 49.656 25.109 1 47.44 2 ARG B C 1
ATOM 3405 O O . ARG B 1 2 ? 6.695 49.719 24.797 1 47.44 2 ARG B O 1
ATOM 3412 N N . GLN B 1 3 ? 8.719 49.062 24.281 1 64.56 3 GLN B N 1
ATOM 3413 C CA . GLN B 1 3 ? 8.289 48.125 23.234 1 64.56 3 GLN B CA 1
ATOM 3414 C C . GLN B 1 3 ? 7.352 47.062 23.812 1 64.56 3 GLN B C 1
ATOM 3416 O O . GLN B 1 3 ? 7.598 46.531 24.891 1 64.56 3 GLN B O 1
ATOM 3421 N N . GLU B 1 4 ? 6.152 47.062 23.234 1 80.38 4 GLU B N 1
ATOM 3422 C CA . GLU B 1 4 ? 5.117 46.094 23.625 1 80.38 4 GLU B CA 1
ATOM 3423 C C . GLU B 1 4 ? 5.645 44.656 23.609 1 80.38 4 GLU B C 1
ATOM 3425 O O . GLU B 1 4 ? 6.34 44.281 22.672 1 80.38 4 GLU B O 1
ATOM 3430 N N . ARG B 1 5 ? 5.574 44.062 24.734 1 93 5 ARG B N 1
ATOM 3431 C CA . ARG B 1 5 ? 5.961 42.656 24.812 1 93 5 ARG B CA 1
ATOM 3432 C C . ARG B 1 5 ? 4.93 41.75 24.125 1 93 5 ARG B C 1
ATOM 3434 O O . ARG B 1 5 ? 3.736 41.844 24.406 1 93 5 ARG B O 1
ATOM 3441 N N . ILE B 1 6 ? 5.375 41.031 23.156 1 98 6 ILE B N 1
ATOM 3442 C CA . ILE B 1 6 ? 4.508 40.125 22.406 1 98 6 ILE B CA 1
ATOM 3443 C C . ILE B 1 6 ? 4.664 38.719 22.922 1 98 6 ILE B C 1
ATOM 3445 O O . ILE B 1 6 ? 5.785 38.219 23.094 1 98 6 ILE B O 1
ATOM 3449 N N . GLY B 1 7 ? 3.527 38.062 23.297 1 98.62 7 GLY B N 1
ATOM 3450 C CA . GLY B 1 7 ? 3.518 36.656 23.703 1 98.62 7 GLY B CA 1
ATOM 3451 C C . GLY B 1 7 ? 2.953 35.75 22.641 1 98.62 7 GLY B C 1
ATOM 3452 O O . GLY B 1 7 ? 1.933 36.062 22.016 1 98.62 7 GLY B O 1
ATOM 3453 N N . ILE B 1 8 ? 3.648 34.656 22.359 1 98.75 8 ILE B N 1
ATOM 3454 C CA . ILE B 1 8 ? 3.176 33.594 21.469 1 98.75 8 ILE B CA 1
ATOM 3455 C C . ILE B 1 8 ? 2.951 32.312 22.281 1 98.75 8 ILE B C 1
ATOM 3457 O O . ILE B 1 8 ? 3.857 31.844 22.969 1 98.75 8 ILE B O 1
ATOM 3461 N N . ILE B 1 9 ? 1.752 31.766 22.219 1 98.44 9 ILE B N 1
ATOM 3462 C CA . ILE B 1 9 ? 1.479 30.531 22.938 1 98.44 9 ILE B CA 1
ATOM 3463 C C . ILE B 1 9 ? 1.579 29.344 21.969 1 98.44 9 ILE B C 1
ATOM 3465 O O . ILE B 1 9 ? 0.732 29.188 21.078 1 98.44 9 ILE B O 1
ATOM 3469 N N . GLY B 1 10 ? 2.617 28.5 22.156 1 97.69 10 GLY B N 1
ATOM 3470 C CA . GLY B 1 10 ? 2.766 27.297 21.344 1 97.69 10 GLY B CA 1
ATOM 3471 C C . GLY B 1 10 ? 3.912 27.375 20.359 1 97.69 10 GLY B C 1
ATOM 3472 O O . GLY B 1 10 ? 3.977 28.312 19.547 1 97.69 10 GLY B O 1
ATOM 3473 N N . ALA B 1 11 ? 4.746 26.375 20.391 1 97.81 11 ALA B N 1
ATOM 3474 C CA . ALA B 1 11 ? 5.898 26.297 19.5 1 97.81 11 ALA B CA 1
ATOM 3475 C C . ALA B 1 11 ? 5.754 25.156 18.5 1 97.81 11 ALA B C 1
ATOM 3477 O O . ALA B 1 11 ? 6.715 24.422 18.234 1 97.81 11 ALA B O 1
ATOM 3478 N N . GLY B 1 12 ? 4.508 24.938 18.047 1 96.44 12 GLY B N 1
ATOM 3479 C CA . GLY B 1 12 ? 4.297 24.094 16.875 1 96.44 12 GLY B CA 1
ATOM 3480 C C . GLY B 1 12 ? 4.652 24.797 15.57 1 96.44 12 GLY B C 1
ATOM 3481 O O . GLY B 1 12 ? 5.273 25.859 15.578 1 96.44 12 GLY B O 1
ATOM 3482 N N . ALA B 1 13 ? 4.25 24.203 14.5 1 95.75 13 ALA B N 1
ATOM 3483 C CA . ALA B 1 13 ? 4.609 24.734 13.188 1 95.75 13 ALA B CA 1
ATOM 3484 C C . ALA B 1 13 ? 4.105 26.156 13.008 1 95.75 13 ALA B C 1
ATOM 3486 O O . ALA B 1 13 ? 4.82 27.016 12.492 1 95.75 13 ALA B O 1
ATOM 3487 N N . SER B 1 14 ? 2.891 26.422 13.398 1 96.19 14 SER B N 1
ATOM 3488 C CA . SER B 1 14 ? 2.312 27.75 13.25 1 96.19 14 SER B CA 1
ATOM 3489 C C . SER B 1 14 ? 3.074 28.781 14.086 1 96.19 14 SER B C 1
ATOM 3491 O O . SER B 1 14 ? 3.379 29.875 13.602 1 96.19 14 SER B O 1
ATOM 3493 N N . GLY B 1 15 ? 3.369 28.453 15.328 1 97.75 15 GLY B N 1
ATOM 3494 C CA . GLY B 1 15 ? 4.152 29.344 16.172 1 97.75 15 GLY B CA 1
ATOM 3495 C C . GLY B 1 15 ? 5.535 29.641 15.609 1 97.75 15 GLY B C 1
ATOM 3496 O O . GLY B 1 15 ? 5.984 30.781 15.609 1 97.75 15 GLY B O 1
ATOM 3497 N N . ILE B 1 16 ? 6.152 28.625 15.125 1 97.5 16 ILE B N 1
ATOM 3498 C CA . ILE B 1 16 ? 7.48 28.75 14.539 1 97.5 16 ILE B CA 1
ATOM 3499 C C . ILE B 1 16 ? 7.422 29.688 13.328 1 97.5 16 ILE B C 1
ATOM 3501 O O . ILE B 1 16 ? 8.297 30.531 13.148 1 97.5 16 ILE B O 1
ATOM 3505 N N . GLY B 1 17 ? 6.379 29.547 12.531 1 96.94 17 GLY B N 1
ATOM 3506 C CA . GLY B 1 17 ? 6.191 30.438 11.398 1 96.94 17 GLY B CA 1
ATOM 3507 C C . GLY B 1 17 ? 6.078 31.891 11.789 1 96.94 17 GLY B C 1
ATOM 3508 O O . GLY B 1 17 ? 6.699 32.75 11.164 1 96.94 17 GLY B O 1
ATOM 3509 N N . ILE B 1 18 ? 5.332 32.156 12.828 1 97.88 18 ILE B N 1
ATOM 3510 C CA . ILE B 1 18 ? 5.164 33.531 13.32 1 97.88 18 ILE B CA 1
ATOM 3511 C C . ILE B 1 18 ? 6.488 34.031 13.883 1 97.88 18 ILE B C 1
ATOM 3513 O O . ILE B 1 18 ? 6.922 35.125 13.555 1 97.88 18 ILE B O 1
ATOM 3517 N N . ALA B 1 19 ? 7.113 33.219 14.664 1 97.81 19 ALA B N 1
ATOM 3518 C CA . ALA B 1 19 ? 8.352 33.594 15.344 1 97.81 19 ALA B CA 1
ATOM 3519 C C . ALA B 1 19 ? 9.438 33.969 14.344 1 97.81 19 ALA B C 1
ATOM 3521 O O . ALA B 1 19 ? 10.125 34.969 14.5 1 97.81 19 ALA B O 1
ATOM 3522 N N . LYS B 1 20 ? 9.609 33.156 13.359 1 96.5 20 LYS B N 1
ATOM 3523 C CA . LYS B 1 20 ? 10.656 33.406 12.375 1 96.5 20 LYS B CA 1
ATOM 3524 C C . LYS B 1 20 ? 10.398 34.719 11.625 1 96.5 20 LYS B C 1
ATOM 3526 O O . LYS B 1 20 ? 11.328 35.469 11.344 1 96.5 20 LYS B O 1
ATOM 3531 N N . ALA B 1 21 ? 9.141 34.969 11.312 1 96.5 21 ALA B N 1
ATOM 3532 C CA . ALA B 1 21 ? 8.789 36.219 10.609 1 96.5 21 ALA B CA 1
ATOM 3533 C C . ALA B 1 21 ? 9.047 37.438 11.484 1 96.5 21 ALA B C 1
ATOM 3535 O O . ALA B 1 21 ? 9.594 38.438 11.016 1 96.5 21 ALA B O 1
ATOM 3536 N N . LEU B 1 22 ? 8.633 37.375 12.758 1 97.38 22 LEU B N 1
ATOM 3537 C CA . LEU B 1 22 ? 8.844 38.5 13.672 1 97.38 22 LEU B CA 1
ATOM 3538 C C . LEU B 1 22 ? 10.336 38.781 13.875 1 97.38 22 LEU B C 1
ATOM 3540 O O . LEU B 1 22 ? 10.766 39.906 13.891 1 97.38 22 LEU B O 1
ATOM 3544 N N . ARG B 1 23 ? 11.047 37.656 14.031 1 96.25 23 ARG B N 1
ATOM 3545 C CA . ARG B 1 23 ? 12.492 37.812 14.18 1 96.25 23 ARG B CA 1
ATOM 3546 C C . ARG B 1 23 ? 13.094 38.5 12.969 1 96.25 23 ARG B C 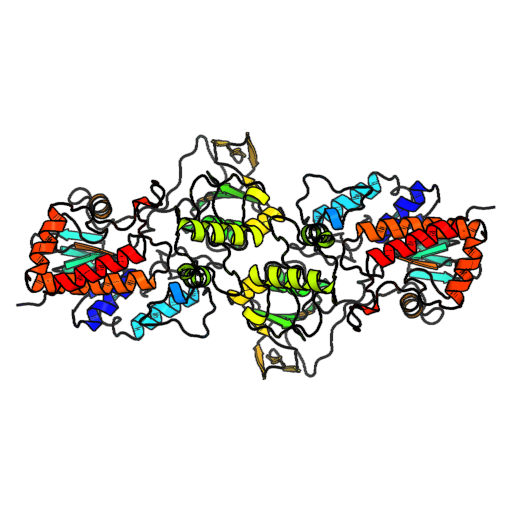1
ATOM 3548 O O . ARG B 1 23 ? 13.938 39.406 13.117 1 96.25 23 ARG B O 1
ATOM 3555 N N . ARG B 1 24 ? 12.719 38.156 11.859 1 94.69 24 ARG B N 1
ATOM 3556 C CA . ARG B 1 24 ? 13.227 38.719 10.625 1 94.69 24 ARG B CA 1
ATOM 3557 C C . ARG B 1 24 ? 12.938 40.219 10.57 1 94.69 24 ARG B C 1
ATOM 3559 O O . ARG B 1 24 ? 13.727 41 10.016 1 94.69 24 ARG B O 1
ATOM 3566 N N . GLU B 1 25 ? 11.805 40.625 11.156 1 94.75 25 GLU B N 1
ATOM 3567 C CA . GLU B 1 25 ? 11.383 42 11.109 1 94.75 25 GLU B CA 1
ATOM 3568 C C . GLU B 1 25 ? 11.898 42.781 12.32 1 94.75 25 GLU B C 1
ATOM 3570 O O . GLU B 1 25 ? 11.586 43.969 12.484 1 94.75 25 GLU B O 1
ATOM 3575 N N . GLY B 1 26 ? 12.609 42.125 13.156 1 94.19 26 GLY B N 1
ATOM 3576 C CA . GLY B 1 26 ? 13.203 42.781 14.32 1 94.19 26 GLY B CA 1
ATOM 3577 C C . GLY B 1 26 ? 12.203 43.031 15.43 1 94.19 26 GLY B C 1
ATOM 3578 O O . GLY B 1 26 ? 12.398 43.938 16.25 1 94.19 26 GLY B O 1
ATOM 3579 N N . ILE B 1 27 ? 11.102 42.344 15.438 1 95.75 27 ILE B N 1
ATOM 3580 C CA . ILE B 1 27 ? 10.094 42.5 16.484 1 95.75 27 ILE B CA 1
ATOM 3581 C C . ILE B 1 27 ? 10.375 41.5 17.609 1 95.75 27 ILE B C 1
ATOM 3583 O O . ILE B 1 27 ? 10.445 40.281 17.359 1 95.75 27 ILE B O 1
ATOM 3587 N N . GLU B 1 28 ? 10.547 41.938 18.766 1 95.56 28 GLU B N 1
ATOM 3588 C CA . GLU B 1 28 ? 10.836 41.062 19.906 1 95.56 28 GLU B CA 1
ATOM 3589 C C . GLU B 1 28 ? 9.586 40.375 20.391 1 95.56 28 GLU B C 1
ATOM 3591 O O . GLU B 1 28 ? 8.5 40.938 20.406 1 95.56 28 GLU B O 1
ATOM 3596 N N . PHE B 1 29 ? 9.766 39.125 20.859 1 97.75 29 PHE B N 1
ATOM 3597 C CA . PHE B 1 29 ? 8.664 38.312 21.344 1 97.75 29 PHE B CA 1
ATOM 3598 C C . PHE B 1 29 ? 9.164 37.281 22.344 1 97.75 29 PHE B C 1
ATOM 3600 O O . PHE B 1 29 ? 10.375 37.062 22.5 1 97.75 29 PHE B O 1
ATOM 3607 N N . GLU B 1 30 ? 8.25 36.75 23.062 1 98.38 30 GLU B N 1
ATOM 3608 C CA . GLU B 1 30 ? 8.477 35.531 23.875 1 98.38 30 GLU B CA 1
ATOM 3609 C C . GLU B 1 30 ? 7.5 34.438 23.5 1 98.38 30 GLU B C 1
ATOM 3611 O O . GLU B 1 30 ? 6.289 34.656 23.438 1 98.38 30 GLU B O 1
ATOM 3616 N N . MET B 1 31 ? 8.039 33.312 23.203 1 98.56 31 MET B N 1
ATOM 3617 C CA . MET B 1 31 ? 7.223 32.156 22.875 1 98.56 31 MET B CA 1
ATOM 3618 C C . MET B 1 31 ? 7.164 31.172 24.031 1 98.56 31 MET B C 1
ATOM 3620 O O . MET B 1 31 ? 8.195 30.797 24.594 1 98.56 31 MET B O 1
ATOM 3624 N N . LEU B 1 32 ? 5.992 30.859 24.406 1 98.5 32 LEU B N 1
ATOM 3625 C CA . LEU B 1 32 ? 5.762 29.953 25.531 1 98.5 32 LEU B CA 1
ATOM 3626 C C . LEU B 1 32 ? 5.426 28.547 25.047 1 98.5 32 LEU B C 1
ATOM 3628 O O . LEU B 1 32 ? 4.477 28.359 24.281 1 98.5 32 LEU B O 1
ATOM 3632 N N . GLU B 1 33 ? 6.195 27.547 25.422 1 98.19 33 GLU B N 1
ATOM 3633 C CA . GLU B 1 33 ? 6.02 26.156 25.016 1 98.19 33 GLU B CA 1
ATOM 3634 C C . GLU B 1 33 ? 5.973 25.234 26.234 1 98.19 33 GLU B C 1
ATOM 3636 O O . GLU B 1 33 ? 6.875 25.266 27.078 1 98.19 33 GLU B O 1
ATOM 3641 N N . SER B 1 34 ? 4.973 24.484 26.281 1 96.62 34 SER B N 1
ATOM 3642 C CA . SER B 1 34 ? 4.734 23.641 27.453 1 96.62 34 SER B CA 1
ATOM 3643 C C . SER B 1 34 ? 5.762 22.516 27.547 1 96.62 34 SER B C 1
ATOM 3645 O O . SER B 1 34 ? 6.07 22.031 28.641 1 96.62 34 SER B O 1
ATOM 3647 N N . THR B 1 35 ? 6.328 22.078 26.406 1 96.81 35 THR B N 1
ATOM 3648 C CA . THR B 1 35 ? 7.281 20.969 26.406 1 96.81 35 THR B CA 1
ATOM 3649 C C . THR B 1 35 ? 8.711 21.5 26.328 1 96.81 35 THR B C 1
ATOM 3651 O O . THR B 1 35 ? 8.945 22.703 26.375 1 96.81 35 THR B O 1
ATOM 3654 N N . SER B 1 36 ? 9.695 20.578 26.25 1 96.38 36 SER B N 1
ATOM 3655 C CA . SER B 1 36 ? 11.102 20.953 26.266 1 96.38 36 SER B CA 1
ATOM 3656 C C . SER B 1 36 ? 11.648 21.078 24.844 1 96.38 36 SER B C 1
ATOM 3658 O O . SER B 1 36 ? 12.82 21.406 24.641 1 96.38 36 SER B O 1
ATOM 3660 N N . ARG B 1 37 ? 10.797 20.828 23.859 1 95.88 37 ARG B N 1
ATOM 3661 C CA . ARG B 1 37 ? 11.211 20.875 22.469 1 95.88 37 ARG B CA 1
ATOM 3662 C C . ARG B 1 37 ? 10.117 21.5 21.594 1 95.88 37 ARG B C 1
ATOM 3664 O O . ARG B 1 37 ? 8.938 21.484 21.953 1 95.88 37 ARG B O 1
ATOM 3671 N N . VAL B 1 38 ? 10.508 22.031 20.469 1 97.19 38 VAL B N 1
ATOM 3672 C CA . VAL B 1 38 ? 9.539 22.562 19.516 1 97.19 38 VAL B CA 1
ATOM 3673 C C . VAL B 1 38 ? 8.922 21.422 18.703 1 97.19 38 VAL B C 1
ATOM 3675 O O . VAL B 1 38 ? 9.461 20.312 18.672 1 97.19 38 VAL B O 1
ATOM 3678 N N . GLY B 1 39 ? 7.773 21.734 18.125 1 95.94 39 GLY B N 1
ATOM 3679 C CA . GLY B 1 39 ? 7.238 20.797 17.156 1 95.94 39 GLY B CA 1
ATOM 3680 C C . GLY B 1 39 ? 5.75 20.547 17.312 1 95.94 39 GLY B C 1
ATOM 3681 O O . GLY B 1 39 ? 5.07 20.156 16.359 1 95.94 39 GLY B O 1
ATOM 3682 N N . GLY B 1 40 ? 5.223 20.766 18.578 1 94.88 40 GLY B N 1
ATOM 3683 C CA . GLY B 1 40 ? 3.795 20.594 18.781 1 94.88 40 GLY B CA 1
ATOM 3684 C C . GLY B 1 40 ? 3.309 19.203 18.406 1 94.88 40 GLY B C 1
ATOM 3685 O O . GLY B 1 40 ? 3.846 18.203 18.875 1 94.88 40 GLY B O 1
ATOM 3686 N N . ASN B 1 41 ? 2.412 19.141 17.438 1 93.81 41 ASN B N 1
ATOM 3687 C CA . ASN B 1 41 ? 1.804 17.922 16.922 1 93.81 41 ASN B CA 1
ATOM 3688 C C . ASN B 1 41 ? 2.855 16.953 16.391 1 93.81 41 ASN B C 1
ATOM 3690 O O . ASN B 1 41 ? 2.668 15.727 16.438 1 93.81 41 ASN B O 1
ATOM 3694 N N . TRP B 1 42 ? 3.971 17.406 15.992 1 96 42 TRP B N 1
ATOM 3695 C CA . TRP B 1 42 ? 4.973 16.625 15.273 1 96 42 TRP B CA 1
ATOM 3696 C C . TRP B 1 42 ? 5.965 15.992 16.234 1 96 42 TRP B C 1
ATOM 3698 O O . TRP B 1 42 ? 6.812 15.188 15.836 1 96 42 TRP B O 1
ATOM 3708 N N . GLN B 1 43 ? 5.848 16.406 17.562 1 94.88 43 GLN B N 1
ATOM 3709 C CA . GLN B 1 43 ? 6.648 15.734 18.578 1 94.88 43 GLN B CA 1
ATOM 3710 C C . GLN B 1 43 ? 6.125 14.328 18.844 1 94.88 43 GLN B C 1
ATOM 3712 O O . GLN B 1 43 ? 5.043 14.156 19.406 1 94.88 43 GLN B O 1
ATOM 3717 N N . PRO B 1 44 ? 6.855 13.312 18.469 1 90.56 44 PRO B N 1
ATOM 3718 C CA . PRO B 1 44 ? 6.305 11.961 18.547 1 90.56 44 PRO B CA 1
ATOM 3719 C C . PRO B 1 44 ? 5.961 11.555 19.984 1 90.56 44 PRO B C 1
ATOM 3721 O O . PRO B 1 44 ? 5.035 10.773 20.203 1 90.56 44 PRO B O 1
ATOM 3724 N N . ASP B 1 45 ? 6.645 12.062 20.969 1 91.56 45 ASP B N 1
ATOM 3725 C CA . ASP B 1 45 ? 6.449 11.672 22.359 1 91.56 45 ASP B CA 1
ATOM 3726 C C . ASP B 1 45 ? 5.832 12.805 23.172 1 91.56 45 ASP B C 1
ATOM 3728 O O . ASP B 1 45 ? 5.863 12.789 24.406 1 91.56 45 ASP B O 1
ATOM 3732 N N . GLY B 1 46 ? 5.348 13.805 22.516 1 92.69 46 GLY B N 1
ATOM 3733 C CA . GLY B 1 46 ? 4.766 14.945 23.203 1 92.69 46 GLY B CA 1
ATOM 3734 C C . GLY B 1 46 ? 3.301 14.75 23.547 1 92.69 46 GLY B C 1
ATOM 3735 O O . GLY B 1 46 ? 2.629 13.906 22.953 1 92.69 46 GLY B O 1
ATOM 3736 N N . PRO B 1 47 ? 2.83 15.516 24.438 1 91.19 47 PRO B N 1
ATOM 3737 C CA . PRO B 1 47 ? 1.438 15.383 24.875 1 91.19 47 PRO B CA 1
ATOM 3738 C C . PRO B 1 47 ? 0.439 15.766 23.781 1 91.19 47 PRO B C 1
ATOM 3740 O O . PRO B 1 47 ? -0.713 15.32 23.812 1 91.19 47 PRO B O 1
ATOM 3743 N N . ALA B 1 48 ? 0.831 16.547 22.844 1 91.19 48 ALA B N 1
ATOM 3744 C CA . ALA B 1 48 ? -0.066 17 21.781 1 91.19 48 ALA B CA 1
ATOM 3745 C C . ALA B 1 48 ? 0.047 16.094 20.547 1 91.19 48 ALA B C 1
ATOM 3747 O O . ALA B 1 48 ? -0.635 16.328 19.547 1 91.19 48 ALA B O 1
ATOM 3748 N N . SER B 1 49 ? 0.867 15.07 20.656 1 94 49 SER B N 1
ATOM 3749 C CA . SER B 1 49 ? 1.207 14.281 19.469 1 94 49 SER B CA 1
ATOM 3750 C C . SER B 1 49 ? -0.006 13.523 18.938 1 94 49 SER B C 1
ATOM 3752 O O . SER B 1 49 ? -0.784 12.969 19.719 1 94 49 SER B O 1
ATOM 3754 N N . LYS B 1 50 ? -0.137 13.523 17.641 1 94.5 50 LYS B N 1
ATOM 3755 C CA . LYS B 1 50 ? -1.084 12.648 16.953 1 94.5 50 LYS B CA 1
ATOM 3756 C C . LYS B 1 50 ? -0.363 11.695 16.016 1 94.5 50 LYS B C 1
ATOM 3758 O O . LYS B 1 50 ? -0.981 11.117 15.117 1 94.5 50 LYS B O 1
ATOM 3763 N N . MET B 1 51 ? 0.952 11.555 16.266 1 95.88 51 MET B N 1
ATOM 3764 C CA . MET B 1 51 ? 1.763 10.797 15.32 1 95.88 51 MET B CA 1
ATOM 3765 C C . MET B 1 51 ? 1.731 9.312 15.648 1 95.88 51 MET B C 1
ATOM 3767 O O . MET B 1 51 ? 1.735 8.922 16.812 1 95.88 51 MET B O 1
ATOM 3771 N N . TYR B 1 52 ? 1.52 8.57 14.695 1 96.44 52 TYR B N 1
ATOM 3772 C CA . TYR B 1 52 ? 1.707 7.125 14.758 1 96.44 52 TYR B CA 1
ATOM 3773 C C . TYR B 1 52 ? 2.852 6.684 13.859 1 96.44 52 TYR B C 1
ATOM 3775 O O . TYR B 1 52 ? 3.301 7.441 13 1 96.44 52 TYR B O 1
ATOM 3783 N N . ARG B 1 53 ? 3.324 5.512 13.984 1 94.56 53 ARG B N 1
ATOM 3784 C CA . ARG B 1 53 ? 4.582 5.039 13.422 1 94.56 53 ARG B CA 1
ATOM 3785 C C . ARG B 1 53 ? 4.609 5.227 11.906 1 94.56 53 ARG B C 1
ATOM 3787 O O . ARG B 1 53 ? 5.637 5.609 11.344 1 94.56 53 ARG B O 1
ATOM 3794 N N . SER B 1 54 ? 3.553 5.008 11.234 1 95.56 54 SER B N 1
ATOM 3795 C CA . SER B 1 54 ? 3.531 4.984 9.773 1 95.56 54 SER B CA 1
ATOM 3796 C C . SER B 1 54 ? 3.205 6.363 9.211 1 95.56 54 SER B C 1
ATOM 3798 O O . SER B 1 54 ? 3.178 6.547 7.992 1 95.56 54 SER B O 1
ATOM 3800 N N . ALA B 1 55 ? 3.029 7.344 10.055 1 97.12 55 ALA B N 1
ATOM 3801 C CA . ALA B 1 55 ? 2.52 8.633 9.594 1 97.12 55 ALA B CA 1
ATOM 3802 C C . ALA B 1 55 ? 3.555 9.367 8.75 1 97.12 55 ALA B C 1
ATOM 3804 O O . ALA B 1 55 ? 4.711 9.508 9.148 1 97.12 55 ALA B O 1
ATOM 3805 N N . HIS B 1 56 ? 3.18 9.695 7.582 1 97.44 56 HIS B N 1
ATOM 3806 C CA . HIS B 1 56 ? 3.902 10.578 6.68 1 97.44 56 HIS B CA 1
ATOM 3807 C C . HIS B 1 56 ? 3.115 11.859 6.418 1 97.44 56 HIS B C 1
ATOM 3809 O O . HIS B 1 56 ? 1.911 11.922 6.676 1 97.44 56 HIS B O 1
ATOM 3815 N N . LEU B 1 57 ? 3.814 12.82 5.957 1 96.44 57 LEU B N 1
ATOM 3816 C CA . LEU B 1 57 ? 3.117 14.016 5.488 1 96.44 57 LEU B CA 1
ATOM 3817 C C . LEU B 1 57 ? 2.084 13.664 4.426 1 96.44 57 LEU B C 1
ATOM 3819 O O . LEU B 1 57 ? 2.338 12.812 3.562 1 96.44 57 LEU B O 1
ATOM 3823 N N . ILE B 1 58 ? 0.919 14.312 4.551 1 94.94 58 ILE B N 1
ATOM 3824 C CA . ILE B 1 58 ? -0.111 14.18 3.525 1 94.94 58 ILE B CA 1
ATOM 3825 C C . ILE B 1 58 ? 0.262 15.016 2.305 1 94.94 58 ILE B C 1
ATOM 3827 O O . ILE B 1 58 ? 0.221 14.531 1.172 1 94.94 58 ILE B O 1
ATOM 3831 N N . SER B 1 59 ? 0.673 16.25 2.541 1 93.81 59 SER B N 1
ATOM 3832 C CA . SER B 1 59 ? 1.2 17.109 1.479 1 93.81 59 SER B CA 1
ATOM 3833 C C . SER B 1 59 ? 2.691 16.859 1.265 1 93.81 59 SER B C 1
ATOM 3835 O O . SER B 1 59 ? 3.404 16.484 2.197 1 93.81 59 SER B O 1
ATOM 3837 N N . SER B 1 60 ? 3.207 17.109 0.069 1 95.5 60 SER B N 1
ATOM 3838 C CA . SER B 1 60 ? 4.605 16.875 -0.265 1 95.5 60 SER B CA 1
ATOM 3839 C C . SER B 1 60 ? 5.523 17.828 0.495 1 95.5 60 SER B C 1
ATOM 3841 O O . SER B 1 60 ? 5.07 18.844 1.012 1 95.5 60 SER B O 1
ATOM 3843 N N . LYS B 1 61 ? 6.797 17.453 0.581 1 96.12 61 LYS B N 1
ATOM 3844 C CA . LYS B 1 61 ? 7.781 18.297 1.256 1 96.12 61 LYS B CA 1
ATOM 3845 C C . LYS B 1 61 ? 7.785 19.719 0.675 1 96.12 61 LYS B C 1
ATOM 3847 O O . LYS B 1 61 ? 7.855 20.703 1.416 1 96.12 61 LYS B O 1
ATOM 3852 N N . ARG B 1 62 ? 7.562 19.859 -0.627 1 94 62 ARG B N 1
ATOM 3853 C CA . ARG B 1 62 ? 7.59 21.172 -1.278 1 94 62 ARG B CA 1
ATOM 3854 C C . ARG B 1 62 ? 6.398 22.016 -0.85 1 94 62 ARG B C 1
ATOM 3856 O O . ARG B 1 62 ? 6.52 23.234 -0.699 1 94 62 ARG B O 1
ATOM 3863 N N . ASN B 1 63 ? 5.312 21.328 -0.634 1 92.62 63 ASN B N 1
ATOM 3864 C CA . ASN B 1 63 ? 4.098 22.047 -0.284 1 92.62 63 ASN B CA 1
ATOM 3865 C C . ASN B 1 63 ? 4 22.297 1.22 1 92.62 63 ASN B C 1
ATOM 3867 O O . ASN B 1 63 ? 3.223 23.141 1.668 1 92.62 63 ASN B O 1
ATOM 3871 N N . THR B 1 64 ? 4.754 21.578 1.972 1 95.5 64 THR B N 1
ATOM 3872 C CA . THR B 1 64 ? 4.66 21.656 3.426 1 95.5 64 THR B CA 1
ATOM 3873 C C . THR B 1 64 ? 5.758 22.547 3.992 1 95.5 64 THR B C 1
ATOM 3875 O O . THR B 1 64 ? 5.539 23.266 4.969 1 95.5 64 THR B O 1
ATOM 3878 N N . GLN B 1 65 ? 6.895 22.609 3.41 1 96.88 65 GLN B N 1
ATOM 3879 C CA . GLN B 1 65 ? 8.047 23.375 3.877 1 96.88 65 GLN B CA 1
ATOM 3880 C C . GLN B 1 65 ? 7.742 24.875 3.879 1 96.88 65 GLN B C 1
ATOM 3882 O O . GLN B 1 65 ? 6.863 25.344 3.15 1 96.88 65 GLN B O 1
ATOM 3887 N N . PHE B 1 66 ? 8.398 25.562 4.797 1 96.25 66 PHE B N 1
ATOM 3888 C CA . PHE B 1 66 ? 8.484 27.016 4.605 1 96.25 66 PHE B CA 1
ATOM 3889 C C . PHE B 1 66 ? 9.352 27.344 3.398 1 96.25 66 PHE B C 1
ATOM 3891 O O . PHE B 1 66 ? 10.531 26.984 3.355 1 96.25 66 PHE B O 1
ATOM 3898 N N . SER B 1 67 ? 8.773 28.047 2.451 1 93.69 67 SER B N 1
ATOM 3899 C CA . SER B 1 67 ? 9.492 28.281 1.204 1 93.69 67 SER B CA 1
ATOM 3900 C C . SER B 1 67 ? 10.797 29.031 1.452 1 93.69 67 SER B C 1
ATOM 3902 O O . SER B 1 67 ? 11.742 28.906 0.676 1 93.69 67 SER B O 1
ATOM 3904 N N . ASP B 1 68 ? 10.852 29.812 2.488 1 94.62 68 ASP B N 1
ATOM 3905 C CA . ASP B 1 68 ? 12.055 30.562 2.82 1 94.62 68 ASP B CA 1
ATOM 3906 C C . ASP B 1 68 ? 13.039 29.719 3.611 1 94.62 68 ASP B C 1
ATOM 3908 O O . ASP B 1 68 ? 14.172 30.141 3.871 1 94.62 68 ASP B O 1
ATOM 3912 N N . TYR B 1 69 ? 12.711 28.547 4.012 1 95.88 69 TYR B N 1
ATOM 3913 C CA . TYR B 1 69 ? 13.562 27.562 4.66 1 95.88 69 TYR B CA 1
ATOM 3914 C C . TYR B 1 69 ? 13.258 26.156 4.156 1 95.88 69 TYR B C 1
ATOM 3916 O O . TYR B 1 69 ? 12.656 25.344 4.875 1 95.88 69 TYR B O 1
ATOM 3924 N N . PRO B 1 70 ? 13.711 25.828 3.049 1 97 70 PRO B N 1
ATOM 3925 C CA . PRO B 1 70 ? 13.32 24.578 2.41 1 97 70 PRO B CA 1
ATOM 3926 C C . PRO B 1 70 ? 13.797 23.344 3.182 1 97 70 PRO B C 1
ATOM 3928 O O . PRO B 1 70 ? 14.812 23.406 3.879 1 97 70 PRO B O 1
ATOM 3931 N N . MET B 1 71 ? 13.008 22.281 3.139 1 97.62 71 MET B N 1
ATOM 3932 C CA . MET B 1 71 ? 13.445 21 3.674 1 97.62 71 MET B CA 1
ATOM 3933 C C . MET B 1 71 ? 14.672 20.484 2.926 1 97.62 71 MET B C 1
ATOM 3935 O O . MET B 1 71 ? 14.898 20.859 1.772 1 97.62 71 MET B O 1
ATOM 3939 N N . PRO B 1 72 ? 15.461 19.641 3.598 1 97.62 72 PRO B N 1
ATOM 3940 C CA . PRO B 1 72 ? 16.641 19.078 2.951 1 97.62 72 PRO B CA 1
ATOM 3941 C C . PRO B 1 72 ? 16.312 18.328 1.665 1 97.62 72 PRO B C 1
ATOM 3943 O O . PRO B 1 72 ? 15.266 17.672 1.58 1 97.62 72 PRO B O 1
ATOM 3946 N N . ASP B 1 73 ? 17.234 18.344 0.732 1 96.06 73 ASP B N 1
ATOM 3947 C CA . ASP B 1 73 ? 17.062 17.703 -0.571 1 96.06 73 ASP B CA 1
ATOM 3948 C C . ASP B 1 73 ? 16.938 16.188 -0.434 1 96.06 73 ASP B C 1
ATOM 3950 O O . ASP B 1 73 ? 16.25 15.539 -1.232 1 96.06 73 ASP B O 1
ATOM 3954 N N . ASP B 1 74 ? 17.547 15.664 0.531 1 95.75 74 ASP B N 1
ATOM 3955 C CA . ASP B 1 74 ? 17.594 14.211 0.653 1 95.75 74 ASP B CA 1
ATOM 3956 C C . ASP B 1 74 ? 16.328 13.672 1.322 1 95.75 74 ASP B C 1
ATOM 3958 O O . ASP B 1 74 ? 16.156 12.453 1.441 1 95.75 74 ASP B O 1
ATOM 3962 N N . TYR B 1 75 ? 15.43 14.578 1.846 1 98.06 75 TYR B N 1
ATOM 3963 C CA . TYR B 1 75 ? 14.133 14.117 2.332 1 98.06 75 TYR B CA 1
ATOM 3964 C C . TYR B 1 75 ? 13.312 13.5 1.204 1 98.06 75 TYR B C 1
ATOM 3966 O O . TYR B 1 75 ? 13.344 13.992 0.072 1 98.06 75 TYR B O 1
ATOM 3974 N N . PRO B 1 76 ? 12.586 12.438 1.472 1 97.88 76 PRO B N 1
ATOM 3975 C CA . PRO B 1 76 ? 11.656 11.914 0.464 1 97.88 76 PRO B CA 1
ATOM 3976 C C . PRO B 1 76 ? 10.531 12.891 0.142 1 97.88 76 PRO B C 1
ATOM 3978 O O . PRO B 1 76 ? 10.398 13.93 0.796 1 97.88 76 PRO B O 1
ATOM 3981 N N . HIS B 1 77 ? 9.789 12.594 -0.899 1 97.19 77 HIS B N 1
ATOM 3982 C CA . HIS B 1 77 ? 8.742 13.477 -1.383 1 97.19 77 HIS B CA 1
ATOM 3983 C C . HIS B 1 77 ? 7.68 13.711 -0.312 1 97.19 77 HIS B C 1
ATOM 3985 O O . HIS B 1 77 ? 7.156 14.82 -0.18 1 97.19 77 HIS B O 1
ATOM 3991 N N . TYR B 1 78 ? 7.387 12.68 0.402 1 97.81 78 TYR B N 1
ATOM 3992 C CA . TYR B 1 78 ? 6.469 12.727 1.536 1 97.81 78 TYR B CA 1
ATOM 3993 C C . TYR B 1 78 ? 7.156 12.25 2.811 1 97.81 78 TYR B C 1
ATOM 3995 O O . TYR B 1 78 ? 7.031 11.086 3.193 1 97.81 78 TYR B O 1
ATOM 4003 N N . PRO B 1 79 ? 7.793 13.156 3.512 1 97.94 79 PRO B N 1
ATOM 4004 C CA . PRO B 1 79 ? 8.641 12.781 4.645 1 97.94 79 PRO B CA 1
ATOM 4005 C C . PRO B 1 79 ? 7.863 12.102 5.766 1 97.94 79 PRO B C 1
ATOM 4007 O O . PRO B 1 79 ? 6.703 12.453 6.016 1 97.94 79 PRO B O 1
ATOM 4010 N N . HIS B 1 80 ? 8.516 11.156 6.41 1 97.88 80 HIS B N 1
ATOM 4011 C CA . HIS B 1 80 ? 8.062 10.602 7.676 1 97.88 80 HIS B CA 1
ATOM 4012 C C . HIS B 1 80 ? 7.91 11.688 8.734 1 97.88 80 HIS B C 1
ATOM 4014 O O . HIS B 1 80 ? 8.625 12.695 8.711 1 97.88 80 HIS B O 1
ATOM 4020 N N . HIS B 1 81 ? 7.051 11.469 9.664 1 97.38 81 HIS B N 1
ATOM 4021 C CA . HIS B 1 81 ? 6.773 12.484 10.672 1 97.38 81 HIS B CA 1
ATOM 4022 C C . HIS B 1 81 ? 8.023 12.828 11.469 1 97.38 81 HIS B C 1
ATOM 4024 O O . HIS B 1 81 ? 8.203 13.977 11.898 1 97.38 81 HIS B O 1
ATOM 4030 N N . SER B 1 82 ? 8.93 11.852 11.664 1 97.12 82 SER B N 1
ATOM 4031 C CA . SER B 1 82 ? 10.156 12.133 12.406 1 97.12 82 SER B CA 1
ATOM 4032 C C . SER B 1 82 ? 11.031 13.141 11.664 1 97.12 82 SER B C 1
ATOM 4034 O O . SER B 1 82 ? 11.688 13.977 12.281 1 97.12 82 SER B O 1
ATOM 4036 N N . LEU B 1 83 ? 11.016 13.078 10.367 1 97.94 83 LEU B N 1
ATOM 4037 C CA . LEU B 1 83 ? 11.781 14.031 9.562 1 97.94 83 LEU B CA 1
ATOM 4038 C C . LEU B 1 83 ? 11.148 15.414 9.617 1 97.94 83 LEU B C 1
ATOM 4040 O O . LEU B 1 83 ? 11.867 16.422 9.594 1 97.94 83 LEU B O 1
ATOM 4044 N N . MET B 1 84 ? 9.836 15.445 9.656 1 97.56 84 MET B N 1
ATOM 4045 C CA . MET B 1 84 ? 9.156 16.734 9.82 1 97.56 84 MET B CA 1
ATOM 4046 C C . MET B 1 84 ? 9.531 17.375 11.148 1 97.56 84 MET B C 1
ATOM 4048 O O . MET B 1 84 ? 9.805 18.578 11.211 1 97.56 84 MET B O 1
ATOM 4052 N N . HIS B 1 85 ? 9.547 16.562 12.203 1 98.12 85 HIS B N 1
ATOM 4053 C CA . HIS B 1 85 ? 9.969 17.062 13.508 1 98.12 85 HIS B CA 1
ATOM 4054 C C . HIS B 1 85 ? 11.391 17.594 13.453 1 98.12 85 HIS B C 1
ATOM 4056 O O . HIS B 1 85 ? 11.672 18.688 13.953 1 98.12 85 HIS B O 1
ATOM 4062 N N . ASP B 1 86 ? 12.297 16.844 12.828 1 98.12 86 ASP B N 1
ATOM 4063 C CA . ASP B 1 86 ? 13.68 17.281 12.672 1 98.12 86 ASP B CA 1
ATOM 4064 C C . ASP B 1 86 ? 13.758 18.609 11.898 1 98.12 86 ASP B C 1
ATOM 4066 O O . ASP B 1 86 ? 14.539 19.484 12.242 1 98.12 86 ASP B O 1
ATOM 4070 N N . TYR B 1 87 ? 13.008 18.688 10.93 1 97.81 87 TYR B N 1
ATOM 4071 C CA . TYR B 1 87 ? 12.969 19.891 10.102 1 97.81 87 TYR B CA 1
ATOM 4072 C C . TYR B 1 87 ? 12.562 21.109 10.93 1 97.81 87 TYR B C 1
ATOM 4074 O O . TYR B 1 87 ? 13.234 22.141 10.883 1 97.81 87 TYR B O 1
ATOM 4082 N N . LEU B 1 88 ? 11.5 20.984 11.695 1 97.44 88 LEU B N 1
ATOM 4083 C CA . LEU B 1 88 ? 11.047 22.109 12.516 1 97.44 88 LEU B CA 1
ATOM 4084 C C . LEU B 1 88 ? 12.117 22.516 13.523 1 97.44 88 LEU B C 1
ATOM 4086 O O . LEU B 1 88 ? 12.328 23.703 13.766 1 97.44 88 LEU B O 1
ATOM 4090 N N . GLN B 1 89 ? 12.781 21.547 14.062 1 97.19 89 GLN B N 1
ATOM 4091 C CA . GLN B 1 89 ? 13.891 21.844 14.953 1 97.19 89 GLN B CA 1
ATOM 4092 C C . GLN B 1 89 ? 14.992 22.625 14.234 1 97.19 89 GLN B C 1
ATOM 4094 O O . GLN B 1 89 ? 15.555 23.562 14.781 1 97.19 89 GLN B O 1
ATOM 4099 N N . SER B 1 90 ? 15.258 22.219 13.047 1 97.19 90 SER B N 1
ATOM 4100 C CA . SER B 1 90 ? 16.297 22.859 12.266 1 97.19 90 SER B CA 1
ATOM 4101 C C . SER B 1 90 ? 15.93 24.312 11.938 1 97.19 90 SER B C 1
ATOM 4103 O O . SER B 1 90 ? 16.797 25.188 11.891 1 97.19 90 SER B O 1
ATOM 4105 N N . VAL B 1 91 ? 14.664 24.578 11.633 1 96.75 91 VAL B N 1
ATOM 4106 C CA . VAL B 1 91 ? 14.203 25.938 11.359 1 96.75 91 VAL B CA 1
ATOM 4107 C C . VAL B 1 91 ? 14.477 26.812 12.57 1 96.75 91 VAL B C 1
ATOM 4109 O O . VAL B 1 91 ? 15.031 27.906 12.438 1 96.75 91 VAL B O 1
ATOM 4112 N N . VAL B 1 92 ? 14.117 26.344 13.734 1 97.19 92 VAL B N 1
ATOM 4113 C CA . VAL B 1 92 ? 14.266 27.125 14.961 1 97.19 92 VAL B CA 1
ATOM 4114 C C . VAL B 1 92 ? 15.75 27.359 15.242 1 97.19 92 VAL B C 1
ATOM 4116 O O . VAL B 1 92 ? 16.141 28.469 15.602 1 97.19 92 VAL B O 1
ATOM 4119 N N . ALA B 1 93 ? 16.531 26.375 15.047 1 94.88 93 ALA B N 1
ATOM 4120 C CA . ALA B 1 93 ? 17.969 26.484 15.289 1 94.88 93 ALA B CA 1
ATOM 4121 C C . ALA B 1 93 ? 18.609 27.484 14.328 1 94.88 93 ALA B C 1
ATOM 4123 O O . ALA B 1 93 ? 19.531 28.219 14.711 1 94.88 93 ALA B O 1
ATOM 4124 N N . SER B 1 94 ? 18.125 27.562 13.188 1 94.75 94 SER B N 1
ATOM 4125 C CA . SER B 1 94 ? 18.781 28.344 12.133 1 94.75 94 SER B CA 1
ATOM 4126 C C . SER B 1 94 ? 18.281 29.781 12.133 1 94.75 94 SER B C 1
ATOM 4128 O O . SER B 1 94 ? 18.891 30.656 11.508 1 94.75 94 SER B O 1
ATOM 4130 N N . THR B 1 95 ? 17.188 30.141 12.688 1 92.62 95 THR B N 1
ATOM 4131 C CA . THR B 1 95 ? 16.594 31.469 12.609 1 92.62 95 THR B CA 1
ATOM 4132 C C . THR B 1 95 ? 16.75 32.219 13.938 1 92.62 95 THR B C 1
ATOM 4134 O O . THR B 1 95 ? 16.234 33.312 14.102 1 92.62 95 THR B O 1
ATOM 4137 N N . ASP B 1 96 ? 17.438 31.766 14.891 1 88.25 96 ASP B N 1
ATOM 4138 C CA . ASP B 1 96 ? 17.703 32.375 16.188 1 88.25 96 ASP B CA 1
ATOM 4139 C C . ASP B 1 96 ? 16.406 32.594 16.969 1 88.25 96 ASP B C 1
ATOM 4141 O O . ASP B 1 96 ? 16.281 33.562 17.719 1 88.25 96 ASP B O 1
ATOM 4145 N N . VAL B 1 97 ? 15.422 31.859 16.688 1 95.31 97 VAL B N 1
ATOM 4146 C CA . VAL B 1 97 ? 14.141 31.891 17.391 1 95.31 97 VAL B CA 1
ATOM 4147 C C . VAL B 1 97 ? 14.258 31.219 18.75 1 95.31 97 VAL B C 1
ATOM 4149 O O . VAL B 1 97 ? 13.523 31.531 19.688 1 95.31 97 VAL B O 1
ATOM 4152 N N . GLN B 1 98 ? 15.188 30.375 18.859 1 95.44 98 GLN B N 1
ATOM 4153 C CA . GLN B 1 98 ? 15.32 29.516 20.031 1 95.44 98 GLN B CA 1
ATOM 4154 C C . GLN B 1 98 ? 15.5 30.359 21.297 1 95.44 98 GLN B C 1
ATOM 4156 O O . GLN B 1 98 ? 14.969 30 22.359 1 95.44 98 GLN B O 1
ATOM 4161 N N . ARG B 1 99 ? 16.188 31.438 21.25 1 95 99 ARG B N 1
ATOM 4162 C CA . ARG B 1 99 ? 16.516 32.25 22.406 1 95 99 ARG B CA 1
ATOM 4163 C C . ARG B 1 99 ? 15.273 32.938 22.969 1 95 99 ARG B C 1
ATOM 4165 O O . ARG B 1 99 ? 15.273 33.406 24.109 1 95 99 ARG B O 1
ATOM 4172 N N . SER B 1 100 ? 14.242 32.969 22.172 1 97.31 100 SER B N 1
ATOM 4173 C CA . SER B 1 100 ? 13.031 33.688 22.578 1 97.31 100 SER B CA 1
ATOM 4174 C C . SER B 1 100 ? 11.961 32.688 23.047 1 97.31 100 SER B C 1
ATOM 4176 O O . SER B 1 100 ? 10.82 33.094 23.297 1 97.31 100 SER B O 1
ATOM 4178 N N . ILE B 1 101 ? 12.305 31.438 23.156 1 98.25 101 ILE B N 1
ATOM 4179 C CA . ILE B 1 101 ? 11.344 30.422 23.578 1 98.25 101 ILE B CA 1
ATOM 4180 C C . ILE B 1 101 ? 11.555 30.109 25.062 1 98.25 101 ILE B C 1
ATOM 4182 O O . ILE B 1 101 ? 12.68 29.859 25.5 1 98.25 101 ILE B O 1
ATOM 4186 N N . ARG B 1 102 ? 10.531 30.25 25.797 1 98.12 102 ARG B N 1
ATOM 4187 C CA . ARG B 1 102 ? 10.5 29.75 27.172 1 98.12 102 ARG B CA 1
ATOM 4188 C C . ARG B 1 102 ? 9.875 28.359 27.234 1 98.12 102 ARG B C 1
ATOM 4190 O O . ARG B 1 102 ? 8.648 28.219 27.234 1 98.12 102 ARG B O 1
ATOM 4197 N N . PHE B 1 103 ? 10.727 27.312 27.344 1 97.81 103 PHE B N 1
ATOM 4198 C CA . PHE B 1 103 ? 10.273 25.922 27.375 1 97.81 103 PHE B CA 1
ATOM 4199 C C . PHE B 1 103 ? 9.734 25.562 28.75 1 97.81 103 PHE B C 1
ATOM 4201 O O . PHE B 1 103 ? 9.953 26.281 29.719 1 97.81 103 PHE B O 1
ATOM 4208 N N . GLY B 1 104 ? 8.992 24.453 28.781 1 97.31 104 GLY B N 1
ATOM 4209 C CA . GLY B 1 104 ? 8.469 23.969 30.062 1 97.31 104 GLY B CA 1
ATOM 4210 C C . GLY B 1 104 ? 7.508 24.953 30.719 1 97.31 104 GLY B C 1
ATOM 4211 O O . GLY B 1 104 ? 7.477 25.062 31.938 1 97.31 104 GLY B O 1
ATOM 4212 N N . THR B 1 105 ? 6.805 25.719 29.969 1 97.88 105 THR B N 1
ATOM 4213 C CA . THR B 1 105 ? 5.902 26.75 30.469 1 97.88 105 THR B CA 1
ATOM 4214 C C . THR B 1 105 ? 4.496 26.547 29.906 1 97.88 105 THR B C 1
ATOM 4216 O O . THR B 1 105 ? 4.234 26.891 28.75 1 97.88 105 THR B O 1
ATOM 4219 N N . THR B 1 106 ? 3.639 26.016 30.75 1 97.75 106 THR B N 1
ATOM 4220 C CA . THR B 1 106 ? 2.252 25.781 30.359 1 97.75 106 THR B CA 1
ATOM 4221 C C . THR B 1 106 ? 1.359 26.938 30.812 1 97.75 106 THR B C 1
ATOM 4223 O O . THR B 1 106 ? 1.281 27.234 32 1 97.75 106 THR B O 1
ATOM 4226 N N . VAL B 1 107 ? 0.695 27.594 29.906 1 98.31 107 VAL B N 1
ATOM 4227 C CA . VAL B 1 107 ? -0.225 28.688 30.234 1 98.31 107 VAL B CA 1
ATOM 4228 C C . VAL B 1 107 ? -1.524 28.109 30.797 1 98.31 107 VAL B C 1
ATOM 4230 O O . VAL B 1 107 ? -2.186 27.297 30.141 1 98.31 107 VAL B O 1
ATOM 4233 N N . THR B 1 108 ? -1.915 28.547 31.969 1 97.69 108 THR B N 1
ATOM 4234 C CA . THR B 1 108 ? -3.113 28 32.594 1 97.69 108 THR B CA 1
ATOM 4235 C C . THR B 1 108 ? -4.219 29.062 32.656 1 97.69 108 THR B C 1
ATOM 4237 O O . THR B 1 108 ? -5.387 28.734 32.844 1 97.69 108 THR B O 1
ATOM 4240 N N . SER B 1 109 ? -3.736 30.297 32.5 1 97.69 109 SER B N 1
ATOM 4241 C CA . SER B 1 109 ? -4.695 31.391 32.531 1 97.69 109 SER B CA 1
ATOM 4242 C C . SER B 1 109 ? -4.223 32.562 31.688 1 97.69 109 SER B C 1
ATOM 4244 O O . SER B 1 109 ? -3.037 32.906 31.688 1 97.69 109 SER B O 1
ATOM 4246 N N . ALA B 1 110 ? -5.098 33.125 30.953 1 98.19 110 ALA B N 1
ATOM 4247 C CA . ALA B 1 110 ? -4.898 34.344 30.203 1 98.19 110 ALA B CA 1
ATOM 4248 C C . ALA B 1 110 ? -6.062 35.312 30.406 1 98.19 110 ALA B C 1
ATOM 4250 O O . ALA B 1 110 ? -7.199 35 30.031 1 98.19 110 ALA B O 1
ATOM 4251 N N . ARG B 1 111 ? -5.777 36.469 30.969 1 97.12 111 ARG B N 1
ATOM 4252 C CA . ARG B 1 111 ? -6.812 37.438 31.25 1 97.12 111 ARG B CA 1
ATOM 4253 C C . ARG B 1 111 ? -6.414 38.812 30.734 1 97.12 111 ARG B C 1
ATOM 4255 O O . ARG B 1 111 ? -5.27 39.25 30.906 1 97.12 111 ARG B O 1
ATOM 4262 N N . HIS B 1 112 ? -7.352 39.406 30.109 1 96.62 112 HIS B N 1
ATOM 4263 C CA . HIS B 1 112 ? -7.102 40.781 29.656 1 96.62 112 HIS B CA 1
ATOM 4264 C C . HIS B 1 112 ? -7.32 41.781 30.781 1 96.62 112 HIS B C 1
ATOM 4266 O O . HIS B 1 112 ? -8.352 41.75 31.453 1 96.62 112 HIS B O 1
ATOM 4272 N N . ASP B 1 113 ? -6.414 42.688 30.984 1 93.81 113 ASP B N 1
ATOM 4273 C CA . ASP B 1 113 ? -6.559 43.625 32.094 1 93.81 113 ASP B CA 1
ATOM 4274 C C . ASP B 1 113 ? -6.902 45.031 31.594 1 93.81 113 ASP B C 1
ATOM 4276 O O . ASP B 1 113 ? -6.809 46 32.344 1 93.81 113 ASP B O 1
ATOM 4280 N N . GLY B 1 114 ? -7.184 45.188 30.328 1 93.06 114 GLY B N 1
ATOM 4281 C CA . GLY B 1 114 ? -7.5 46.469 29.734 1 93.06 114 GLY B CA 1
ATOM 4282 C C . GLY B 1 114 ? -6.406 47 28.828 1 93.06 114 GLY B C 1
ATOM 4283 O O . GLY B 1 114 ? -6.684 47.719 27.875 1 93.06 114 GLY B O 1
ATOM 4284 N N . SER B 1 115 ? -5.184 46.688 29.156 1 94.19 115 SER B N 1
ATOM 4285 C CA . SER B 1 115 ? -4.051 47.188 28.391 1 94.19 115 SER B CA 1
ATOM 4286 C C . SER B 1 115 ? -3.281 46.062 27.719 1 94.19 115 SER B C 1
ATOM 4288 O O . SER B 1 115 ? -2.436 46.312 26.859 1 94.19 115 SER B O 1
ATOM 4290 N N . GLY B 1 116 ? -3.656 44.812 28.109 1 96.31 116 GLY B N 1
ATOM 4291 C CA . GLY B 1 116 ? -2.979 43.656 27.594 1 96.31 116 GLY B CA 1
ATOM 4292 C C . GLY B 1 116 ? -3.387 42.375 28.312 1 96.31 116 GLY B C 1
ATOM 4293 O O . GLY B 1 116 ? -4.496 42.281 28.844 1 96.31 116 GLY B O 1
ATOM 4294 N N . TRP B 1 117 ? -2.508 41.344 28.219 1 97.81 117 TRP B N 1
ATOM 4295 C CA . TRP B 1 117 ? -2.865 40 28.672 1 97.81 117 TRP B CA 1
ATOM 4296 C C . TRP B 1 117 ? -1.963 39.562 29.828 1 97.81 117 TRP B C 1
ATOM 4298 O O . TRP B 1 117 ? -0.74 39.531 29.672 1 97.81 117 TRP B O 1
ATOM 4308 N N . ARG B 1 118 ? -2.551 39.25 30.938 1 97.69 118 ARG B N 1
ATOM 4309 C CA . ARG B 1 118 ? -1.854 38.625 32.062 1 97.69 118 ARG B CA 1
ATOM 4310 C C . ARG B 1 118 ? -1.979 37.094 31.984 1 97.69 118 ARG B C 1
ATOM 4312 O O . ARG B 1 118 ? -3.088 36.562 32 1 97.69 118 ARG B O 1
ATOM 4319 N N . LEU B 1 119 ? -0.854 36.438 31.891 1 98.38 119 LEU B N 1
ATOM 4320 C CA . LEU B 1 119 ? -0.83 34.969 31.812 1 98.38 119 LEU B CA 1
ATOM 4321 C C . LEU B 1 119 ? -0.299 34.375 33.125 1 98.38 119 LEU B C 1
ATOM 4323 O O . LEU B 1 119 ? 0.562 34.969 33.781 1 98.38 119 LEU B O 1
ATOM 4327 N N . ARG B 1 120 ? -0.853 33.281 33.469 1 98.38 120 ARG B N 1
ATOM 4328 C CA . ARG B 1 120 ? -0.318 32.469 34.562 1 98.38 120 ARG B CA 1
ATOM 4329 C C . ARG B 1 120 ? 0.183 31.125 34 1 98.38 120 ARG B C 1
ATOM 4331 O O . ARG B 1 120 ? -0.337 30.625 33.031 1 98.38 120 ARG B O 1
ATOM 4338 N N . PHE B 1 121 ? 1.179 30.625 34.719 1 98.19 121 PHE B N 1
ATOM 4339 C CA . PHE B 1 121 ? 1.826 29.406 34.281 1 98.19 121 PHE B CA 1
ATOM 4340 C C . PHE B 1 121 ? 1.642 28.281 35.281 1 98.19 121 PHE B C 1
ATOM 4342 O O . PHE B 1 121 ? 1.596 28.531 36.5 1 98.19 121 PHE B O 1
ATOM 4349 N N . LYS B 1 122 ? 1.511 27.078 34.812 1 97.5 122 LYS B N 1
ATOM 4350 C CA . LYS B 1 122 ? 1.361 25.906 35.656 1 97.5 122 LYS B CA 1
ATOM 4351 C C . LYS B 1 122 ? 2.537 25.766 36.625 1 97.5 122 LYS B C 1
ATOM 4353 O O . LYS B 1 122 ? 2.361 25.344 37.781 1 97.5 122 LYS B O 1
ATOM 4358 N N . GLU B 1 123 ? 3.701 26.062 36.188 1 94.75 123 GLU B N 1
ATOM 4359 C CA . GLU B 1 123 ? 4.934 25.875 36.938 1 94.75 123 GLU B CA 1
ATOM 4360 C C . GLU B 1 123 ? 5.129 27.016 37.938 1 94.75 123 GLU B C 1
ATOM 4362 O O . GLU B 1 123 ? 6.059 26.969 38.75 1 94.75 123 GLU B O 1
ATOM 4367 N N . GLY B 1 124 ? 4.34 28 37.938 1 95.56 124 GLY B N 1
ATOM 4368 C CA . GLY B 1 124 ? 4.418 29.125 38.844 1 95.56 124 GLY B CA 1
ATOM 4369 C C . GLY B 1 124 ? 4.816 30.422 38.156 1 95.56 124 GLY B C 1
ATOM 4370 O O . GLY B 1 124 ? 5.531 30.391 37.156 1 95.56 124 GLY B O 1
ATOM 4371 N N . GLY B 1 125 ? 4.289 31.5 38.625 1 96.44 125 GLY B N 1
ATOM 4372 C CA . GLY B 1 125 ? 4.625 32.812 38.094 1 96.44 125 GLY B CA 1
ATOM 4373 C C . GLY B 1 125 ? 3.615 33.344 37.094 1 96.44 125 GLY B C 1
ATOM 4374 O O . GLY B 1 125 ? 2.6 32.688 36.844 1 96.44 125 GLY B O 1
ATOM 4375 N N . ASP B 1 126 ? 3.846 34.531 36.688 1 96.94 126 ASP B N 1
ATOM 4376 C CA . ASP B 1 126 ? 2.98 35.188 35.719 1 96.94 126 ASP B CA 1
ATOM 4377 C C . ASP B 1 126 ? 3.781 36.156 34.812 1 96.94 126 ASP B C 1
ATOM 4379 O O . ASP B 1 126 ? 4.965 36.375 35.062 1 96.94 126 ASP B O 1
ATOM 4383 N N . ALA B 1 127 ? 3.219 36.531 33.781 1 97.38 127 ALA B N 1
ATOM 4384 C CA . ALA B 1 127 ? 3.814 37.5 32.875 1 97.38 127 ALA B CA 1
ATOM 4385 C C . ALA B 1 127 ? 2.74 38.344 32.188 1 97.38 127 ALA B C 1
ATOM 4387 O O . ALA B 1 127 ? 1.571 37.969 32.156 1 97.38 127 ALA B O 1
ATOM 4388 N N . PHE B 1 128 ? 3.178 39.469 31.75 1 97.75 128 PHE B N 1
ATOM 4389 C CA . PHE B 1 128 ? 2.287 40.375 31.031 1 97.75 128 PHE B CA 1
ATOM 4390 C C . PHE B 1 128 ? 2.75 40.594 29.594 1 97.75 128 PHE B C 1
ATOM 4392 O O . PHE B 1 128 ? 3.945 40.75 29.344 1 97.75 128 PHE B O 1
ATOM 4399 N N . TYR B 1 129 ? 1.848 40.531 28.734 1 98.25 129 TYR B N 1
ATOM 4400 C CA . TYR B 1 129 ? 2.119 40.781 27.328 1 98.25 129 TYR B CA 1
ATOM 4401 C C . TYR B 1 129 ? 1.148 41.812 26.75 1 98.25 129 TYR B C 1
ATOM 4403 O O . TYR B 1 129 ? -0.058 41.719 27 1 98.25 129 TYR B O 1
ATOM 4411 N N . GLY B 1 130 ? 1.655 42.719 25.984 1 97.31 130 GLY B N 1
ATOM 4412 C CA . GLY B 1 130 ? 0.817 43.719 25.328 1 97.31 130 GLY B CA 1
ATOM 4413 C C . GLY B 1 130 ? -0.03 43.125 24.219 1 97.31 130 GLY B C 1
ATOM 4414 O O . GLY B 1 130 ? -1.113 43.656 23.922 1 97.31 130 GLY B O 1
ATOM 4415 N N . THR B 1 131 ? 0.442 42.156 23.547 1 98.06 131 THR B N 1
ATOM 4416 C CA . THR B 1 131 ? -0.266 41.406 22.516 1 98.06 131 THR B CA 1
ATOM 4417 C C . THR B 1 131 ? -0.066 39.906 22.703 1 98.06 131 THR B C 1
ATOM 4419 O O . THR B 1 131 ? 1.029 39.469 23.047 1 98.06 131 THR B O 1
ATOM 4422 N N . LEU B 1 132 ? -1.144 39.188 22.484 1 98.62 132 LEU B N 1
ATOM 4423 C CA . LEU B 1 132 ? -1.104 37.719 22.609 1 98.62 132 LEU B CA 1
ATOM 4424 C C . LEU B 1 132 ? -1.438 37.062 21.281 1 98.62 132 LEU B C 1
ATOM 4426 O O . LEU B 1 132 ? -2.447 37.375 20.656 1 98.62 132 LEU B O 1
ATOM 4430 N N . ILE B 1 133 ? -0.575 36.219 20.812 1 98.75 133 ILE B N 1
ATOM 4431 C CA . ILE B 1 133 ? -0.796 35.375 19.625 1 98.75 133 ILE B CA 1
ATOM 4432 C C . ILE B 1 133 ? -0.945 33.906 20.031 1 98.75 133 ILE B C 1
ATOM 4434 O O . ILE B 1 133 ? 0.003 33.312 20.531 1 98.75 133 ILE B O 1
ATOM 4438 N N . VAL B 1 134 ? -2.096 33.375 19.797 1 98.5 134 VAL B N 1
ATOM 4439 C CA . VAL B 1 134 ? -2.404 32.031 20.219 1 98.5 134 VAL B CA 1
ATOM 4440 C C . VAL B 1 134 ? -2.16 31.062 19.062 1 98.5 134 VAL B C 1
ATOM 4442 O O . VAL B 1 134 ? -2.848 31.125 18.047 1 98.5 134 VAL B O 1
ATOM 4445 N N . CYS B 1 135 ? -1.21 30.156 19.234 1 97.44 135 CYS B N 1
ATOM 4446 C CA . CYS B 1 135 ? -0.822 29.172 18.234 1 97.44 135 CYS B CA 1
ATOM 4447 C C . CYS B 1 135 ? -0.878 27.766 18.797 1 97.44 135 CYS B C 1
ATOM 4449 O O . CYS B 1 135 ? -0.012 26.938 18.5 1 97.44 135 CYS B O 1
ATOM 4451 N N . SER B 1 136 ? -1.852 27.453 19.578 1 94 136 SER B N 1
ATOM 4452 C CA . SER B 1 136 ? -1.89 26.203 20.312 1 94 136 SER B CA 1
ATOM 4453 C C . SER B 1 136 ? -2.539 25.094 19.484 1 94 136 SER B C 1
ATOM 4455 O O . SER B 1 136 ? -2.574 23.938 19.906 1 94 136 SER B O 1
ATOM 4457 N N . GLY B 1 137 ? -3.035 25.406 18.359 1 88.38 137 GLY B N 1
ATOM 4458 C CA . GLY B 1 137 ? -3.379 24.375 17.391 1 88.38 137 GLY B CA 1
ATOM 4459 C C . GLY B 1 137 ? -4.863 24.062 17.359 1 88.38 137 GLY B C 1
ATOM 4460 O O . GLY B 1 137 ? -5.559 24.203 18.359 1 88.38 137 GLY B O 1
ATOM 4461 N N . LEU B 1 138 ? -5.316 23.516 16.25 1 83.31 138 LEU B N 1
ATOM 4462 C CA . LEU B 1 138 ? -6.707 23.25 15.914 1 83.31 138 LEU B CA 1
ATOM 4463 C C . LEU B 1 138 ? -7.152 21.891 16.453 1 83.31 138 LEU B C 1
ATOM 4465 O O . LEU B 1 138 ? -8.328 21.703 16.781 1 83.31 138 LEU B O 1
ATOM 4469 N N . LEU B 1 139 ? -6.305 20.938 16.609 1 85.56 139 LEU B N 1
ATOM 4470 C CA . LEU B 1 139 ? -6.637 19.531 16.891 1 85.56 139 LEU B CA 1
ATOM 4471 C C . LEU B 1 139 ? -6.48 19.219 18.375 1 85.56 139 LEU B C 1
ATOM 4473 O O . LEU B 1 139 ? -5.637 18.406 18.75 1 85.56 139 LEU B O 1
ATOM 4477 N N . ARG B 1 140 ? -7.371 19.688 19.141 1 88.62 140 ARG B N 1
ATOM 4478 C CA . ARG B 1 140 ? -7.109 19.578 20.578 1 88.62 140 ARG B CA 1
ATOM 4479 C C . ARG B 1 140 ? -8.062 18.594 21.234 1 88.62 140 ARG B C 1
ATOM 4481 O O . ARG B 1 140 ? -7.621 17.625 21.875 1 88.62 140 ARG B O 1
ATOM 4488 N N . ARG B 1 141 ? -9.328 18.766 21.078 1 92 141 ARG B N 1
ATOM 4489 C CA . ARG B 1 141 ? -10.281 17.906 21.766 1 92 141 ARG B CA 1
ATOM 4490 C C . ARG B 1 141 ? -10.844 16.859 20.812 1 92 141 ARG B C 1
ATOM 4492 O O . ARG B 1 141 ? -11.586 17.188 19.891 1 92 141 ARG B O 1
ATOM 4499 N N . PRO B 1 142 ? -10.57 15.531 21.125 1 95.81 142 PRO B N 1
ATOM 4500 C CA . PRO B 1 142 ? -11.125 14.477 20.266 1 95.81 142 PRO B CA 1
ATOM 4501 C C . PRO B 1 142 ? -12.648 14.484 20.25 1 95.81 142 PRO B C 1
ATOM 4503 O O . PRO B 1 142 ? -13.289 14.727 21.266 1 95.81 142 PRO B O 1
ATOM 4506 N N . ILE B 1 143 ? -13.188 14.258 19.078 1 95.94 143 ILE B N 1
ATOM 4507 C CA . ILE B 1 143 ? -14.633 14.148 18.922 1 95.94 143 ILE B CA 1
ATOM 4508 C C . ILE B 1 143 ? -15.031 12.672 18.859 1 95.94 143 ILE B C 1
ATOM 4510 O O . ILE B 1 143 ? -14.539 11.922 18.016 1 95.94 143 ILE B O 1
ATOM 4514 N N . ILE B 1 144 ? -15.836 12.211 19.734 1 96.56 144 ILE B N 1
ATOM 4515 C CA . ILE B 1 144 ? -16.406 10.859 19.719 1 96.56 144 ILE B CA 1
ATOM 4516 C C . ILE B 1 144 ? -17.922 10.945 19.5 1 96.56 144 ILE B C 1
ATOM 4518 O O . ILE B 1 144 ? -18.641 11.438 20.359 1 96.56 144 ILE B O 1
ATOM 4522 N N . PRO B 1 145 ? -18.391 10.477 18.406 1 95.38 145 PRO B N 1
ATOM 4523 C CA . PRO B 1 145 ? -19.828 10.562 18.141 1 95.38 145 PRO B CA 1
ATOM 4524 C C . PRO B 1 145 ? -20.656 9.648 19.047 1 95.38 145 PRO B C 1
ATOM 4526 O O . PRO B 1 145 ? -20.125 8.656 19.562 1 95.38 145 PRO B O 1
ATOM 4529 N N . PHE B 1 146 ? -21.844 10.109 19.203 1 95 146 PHE B N 1
ATOM 4530 C CA . PHE B 1 146 ? -22.797 9.297 19.953 1 95 146 PHE B CA 1
ATOM 4531 C C . PHE B 1 146 ? -23.547 8.352 19.016 1 95 146 PHE B C 1
ATOM 4533 O O . PHE B 1 146 ? -24 8.766 17.953 1 95 146 PHE B O 1
ATOM 4540 N N . TYR B 1 147 ? -23.625 7.117 19.406 1 96.25 147 TYR B N 1
ATOM 4541 C CA . TYR B 1 147 ? -24.453 6.121 18.734 1 96.25 147 TYR B CA 1
ATOM 4542 C C . TYR B 1 147 ? -25.328 5.375 19.734 1 96.25 147 TYR B C 1
ATOM 4544 O O . TYR B 1 147 ? -24.922 5.156 20.875 1 96.25 147 TYR B O 1
ATOM 4552 N N . PRO B 1 148 ? -26.547 5 19.344 1 97.31 148 PRO B N 1
ATOM 4553 C CA . PRO B 1 148 ? -27.422 4.234 20.25 1 97.31 148 PRO B CA 1
ATOM 4554 C C . PRO B 1 148 ? -26.797 2.898 20.656 1 97.31 148 PRO B C 1
ATOM 4556 O O . PRO B 1 148 ? -26.094 2.271 19.875 1 97.31 148 PRO B O 1
ATOM 4559 N N . GLY B 1 149 ? -27.062 2.525 21.891 1 97.62 149 GLY B N 1
ATOM 4560 C CA . GLY B 1 149 ? -26.641 1.228 22.391 1 97.62 149 GLY B CA 1
ATOM 4561 C C . GLY B 1 149 ? -25.344 1.289 23.188 1 97.62 149 GLY B C 1
ATOM 4562 O O . GLY B 1 149 ? -24.953 2.359 23.641 1 97.62 149 GLY B O 1
ATOM 4563 N N . ARG B 1 150 ? -24.859 0.053 23.438 1 96.5 150 ARG B N 1
ATOM 4564 C CA . ARG B 1 150 ? -23.656 -0.059 24.25 1 96.5 150 ARG B CA 1
ATOM 4565 C C . ARG B 1 150 ? -22.625 -0.961 23.562 1 96.5 150 ARG B C 1
ATOM 4567 O O . ARG B 1 150 ? -22.984 -2.004 23.016 1 96.5 150 ARG B O 1
ATOM 4574 N N . PHE B 1 151 ? -21.391 -0.475 23.547 1 98 151 PHE B N 1
ATOM 4575 C CA . PHE B 1 151 ? -20.281 -1.272 23.016 1 98 151 PHE B CA 1
ATOM 4576 C C . PHE B 1 151 ? -19.438 -1.837 24.156 1 98 151 PHE B C 1
ATOM 4578 O O . PHE B 1 151 ? -18.922 -1.086 24.984 1 98 151 PHE B O 1
ATOM 4585 N N . ASP B 1 152 ? -19.281 -3.137 24.203 1 98.25 152 ASP B N 1
ATOM 4586 C CA . ASP B 1 152 ? -18.578 -3.795 25.297 1 98.25 152 ASP B CA 1
ATOM 4587 C C . ASP B 1 152 ? -17.109 -4.016 24.953 1 98.25 152 ASP B C 1
ATOM 4589 O O . ASP B 1 152 ? -16.328 -4.488 25.797 1 98.25 152 ASP B O 1
ATOM 4593 N N . GLY B 1 153 ? -16.672 -3.713 23.734 1 98.19 153 GLY B N 1
ATOM 4594 C CA . GLY B 1 153 ? -15.273 -3.826 23.375 1 98.19 153 GLY B CA 1
ATOM 4595 C C . GLY B 1 153 ? -14.453 -2.611 23.766 1 98.19 153 GLY B C 1
ATOM 4596 O O . GLY B 1 153 ? -14.891 -1.801 24.594 1 98.19 153 GLY B O 1
ATOM 4597 N N . GLU B 1 154 ? -13.289 -2.574 23.281 1 98.25 154 GLU B N 1
ATOM 4598 C CA . GLU B 1 154 ? -12.391 -1.457 23.547 1 98.25 154 GLU B CA 1
ATOM 4599 C C . GLU B 1 154 ? -12.625 -0.317 22.547 1 98.25 154 GLU B C 1
ATOM 4601 O O . GLU B 1 154 ? -13 -0.552 21.406 1 98.25 154 GLU B O 1
ATOM 4606 N N . THR B 1 155 ? -12.484 0.912 22.984 1 97.94 155 THR B N 1
ATOM 4607 C CA . THR B 1 155 ? -12.547 2.072 22.109 1 97.94 155 THR B CA 1
ATOM 4608 C C . THR B 1 155 ? -11.367 3.01 22.359 1 97.94 155 THR B C 1
ATOM 4610 O O . THR B 1 155 ? -10.953 3.197 23.516 1 97.94 155 THR B O 1
ATOM 4613 N N . ILE B 1 156 ? -10.766 3.482 21.312 1 98.44 156 ILE B N 1
ATOM 4614 C CA . ILE B 1 156 ? -9.773 4.547 21.406 1 98.44 156 ILE B CA 1
ATOM 4615 C C . ILE B 1 156 ? -10.031 5.594 20.312 1 98.44 156 ILE B C 1
ATOM 4617 O O . ILE B 1 156 ? -10.688 5.305 19.312 1 98.44 156 ILE B O 1
ATOM 4621 N N . HIS B 1 157 ? -9.633 6.793 20.578 1 98.31 157 HIS B N 1
ATOM 4622 C CA . HIS B 1 157 ? -9.562 7.797 19.531 1 98.31 157 HIS B CA 1
ATOM 4623 C C . HIS B 1 157 ? -8.227 7.742 18.797 1 98.31 157 HIS B C 1
ATOM 4625 O O . HIS B 1 157 ? -7.23 7.281 19.344 1 98.31 157 HIS B O 1
ATOM 4631 N N . ALA B 1 158 ? -8.203 8.234 17.578 1 97.94 158 ALA B N 1
ATOM 4632 C CA . ALA B 1 158 ? -7 8.25 16.75 1 97.94 158 ALA B CA 1
ATOM 4633 C C . ALA B 1 158 ? -5.836 8.922 17.484 1 97.94 158 ALA B C 1
ATOM 4635 O O . ALA B 1 158 ? -4.672 8.594 17.234 1 97.94 158 ALA B O 1
ATOM 4636 N N . VAL B 1 159 ? -6.133 9.789 18.406 1 96.56 159 VAL B N 1
ATOM 4637 C CA . VAL B 1 159 ? -5.098 10.508 19.156 1 96.56 159 VAL B CA 1
ATOM 4638 C C . VAL B 1 159 ? -4.281 9.523 19.984 1 96.56 159 VAL B C 1
ATOM 4640 O O . VAL B 1 159 ? -3.113 9.773 20.281 1 96.56 159 VAL B O 1
ATOM 4643 N N . GLU B 1 160 ? -4.879 8.367 20.281 1 96.81 160 GLU B N 1
ATOM 4644 C CA . GLU B 1 160 ? -4.234 7.375 21.125 1 96.81 160 GLU B CA 1
ATOM 4645 C C . GLU B 1 160 ? -3.562 6.285 20.297 1 96.81 160 GLU B C 1
ATOM 4647 O O . GLU B 1 160 ? -2.877 5.418 20.844 1 96.81 160 GLU B O 1
ATOM 4652 N N . TYR B 1 161 ? -3.768 6.242 19.016 1 97.44 161 TYR B N 1
ATOM 4653 C CA . TYR B 1 161 ? -3.176 5.23 18.141 1 97.44 161 TYR B CA 1
ATOM 4654 C C . TYR B 1 161 ? -1.689 5.496 17.922 1 97.44 161 TYR B C 1
ATOM 4656 O O . TYR B 1 161 ? -1.279 6.641 17.719 1 97.44 161 TYR B O 1
ATOM 4664 N N . ARG B 1 162 ? -0.907 4.43 17.938 1 96.12 162 ARG B N 1
ATOM 4665 C CA . ARG B 1 162 ? 0.533 4.621 17.797 1 96.12 162 ARG B CA 1
ATOM 4666 C C . ARG B 1 162 ? 1.107 3.717 16.703 1 96.12 162 ARG B C 1
ATOM 4668 O O . ARG B 1 162 ? 2.033 4.105 15.992 1 96.12 162 ARG B O 1
ATOM 4675 N N . SER B 1 163 ? 0.553 2.48 16.578 1 94.38 163 SER B N 1
ATOM 4676 C CA . SER B 1 163 ? 1.054 1.551 15.57 1 94.38 163 SER B CA 1
ATOM 4677 C C . SER B 1 163 ? 0.122 0.354 15.414 1 94.38 163 SER B C 1
ATOM 4679 O O . SER B 1 163 ? -0.751 0.124 16.25 1 94.38 163 SER B O 1
ATOM 4681 N N . SER B 1 164 ? 0.367 -0.443 14.43 1 94.25 164 SER B N 1
ATOM 4682 C CA . SER B 1 164 ? -0.455 -1.613 14.141 1 94.25 164 SER B CA 1
ATOM 4683 C C . SER B 1 164 ? -0.286 -2.686 15.211 1 94.25 164 SER B C 1
ATOM 4685 O O . SER B 1 164 ? -1.13 -3.574 15.352 1 94.25 164 SER B O 1
ATOM 4687 N N . SER B 1 165 ? 0.814 -2.646 15.945 1 92.56 165 SER B N 1
ATOM 4688 C CA . SER B 1 165 ? 1.025 -3.623 17 1 92.56 165 SER B CA 1
ATOM 4689 C C . SER B 1 165 ? -0.099 -3.572 18.031 1 92.56 165 SER B C 1
ATOM 4691 O O . SER B 1 165 ? -0.396 -4.574 18.688 1 92.56 165 SER B O 1
ATOM 4693 N N . MET B 1 166 ? -0.79 -2.381 18.156 1 95.69 166 MET B N 1
ATOM 4694 C CA . MET B 1 166 ? -1.902 -2.197 19.078 1 95.69 166 MET B CA 1
ATOM 4695 C C . MET B 1 166 ? -3.127 -2.98 18.625 1 95.69 166 MET B C 1
ATOM 4697 O O . MET B 1 166 ? -4.074 -3.166 19.391 1 95.69 166 MET B O 1
ATOM 4701 N N . LEU B 1 167 ? -3.076 -3.461 17.406 1 97.31 167 LEU B N 1
ATOM 4702 C CA . LEU B 1 167 ? -4.289 -3.992 16.781 1 97.31 167 LEU B CA 1
ATOM 4703 C C . LEU B 1 167 ? -4.168 -5.496 16.562 1 97.31 167 LEU B C 1
ATOM 4705 O O . LEU B 1 167 ? -5.074 -6.117 15.992 1 97.31 167 LEU B O 1
ATOM 4709 N N . GLU B 1 168 ? -3.109 -6.109 16.938 1 94.62 168 GLU B N 1
ATOM 4710 C CA . GLU B 1 168 ? -2.781 -7.496 16.625 1 94.62 168 GLU B CA 1
ATOM 4711 C C . GLU B 1 168 ? -3.881 -8.445 17.094 1 94.62 168 GLU B C 1
ATOM 4713 O O . GLU B 1 168 ? -4.258 -8.438 18.266 1 94.62 168 GLU B O 1
ATOM 4718 N N . GLY B 1 169 ? -4.402 -9.188 16.156 1 95.88 169 GLY B N 1
ATOM 4719 C CA . GLY B 1 169 ? -5.336 -10.266 16.453 1 95.88 169 GLY B CA 1
ATOM 4720 C C . GLY B 1 169 ? -6.746 -9.773 16.703 1 95.88 169 GLY B C 1
ATOM 4721 O O . GLY B 1 169 ? -7.637 -10.57 17.031 1 95.88 169 GLY B O 1
ATOM 4722 N N . LYS B 1 170 ? -7.051 -8.477 16.547 1 98.44 170 LYS B N 1
ATOM 4723 C CA . LYS B 1 170 ? -8.359 -7.91 16.859 1 98.44 170 LYS B CA 1
ATOM 4724 C C . LYS B 1 170 ? -9.18 -7.688 15.594 1 98.44 170 LYS B C 1
ATOM 4726 O O . LYS B 1 170 ? -8.617 -7.434 14.523 1 98.44 170 LYS B O 1
ATOM 4731 N N . ARG B 1 171 ? -10.477 -7.906 15.75 1 98.75 171 ARG B N 1
ATOM 4732 C CA . ARG B 1 171 ? -11.398 -7.355 14.766 1 98.75 171 ARG B CA 1
ATOM 4733 C C . ARG B 1 171 ? -11.602 -5.859 14.977 1 98.75 171 ARG B C 1
ATOM 4735 O O . ARG B 1 171 ? -12.242 -5.449 15.945 1 98.75 171 ARG B O 1
ATOM 4742 N N . VAL B 1 172 ? -11.102 -4.969 14.078 1 98.94 172 VAL B N 1
ATOM 4743 C CA . VAL B 1 172 ? -10.969 -3.531 14.289 1 98.94 172 VAL B CA 1
ATOM 4744 C C . VAL B 1 172 ? -11.938 -2.781 13.383 1 98.94 172 VAL B C 1
ATOM 4746 O O . VAL B 1 172 ? -12.023 -3.061 12.188 1 98.94 172 VAL B O 1
ATOM 4749 N N . LEU B 1 173 ? -12.68 -1.92 13.945 1 98.94 173 LEU B N 1
ATOM 4750 C CA . LEU B 1 173 ? -13.5 -0.97 13.203 1 98.94 173 LEU B CA 1
ATOM 4751 C C . LEU B 1 173 ? -12.906 0.433 13.266 1 98.94 173 LEU B C 1
ATOM 4753 O O . LEU B 1 173 ? -12.789 1.009 14.352 1 98.94 173 LEU B O 1
ATOM 4757 N N . VAL B 1 174 ? -12.453 0.959 12.195 1 98.94 174 VAL B N 1
ATOM 4758 C CA . VAL B 1 174 ? -12.008 2.346 12.094 1 98.94 174 VAL B CA 1
ATOM 4759 C C . VAL B 1 174 ? -13.148 3.217 11.562 1 98.94 174 VAL B C 1
ATOM 4761 O O . VAL B 1 174 ? -13.703 2.939 10.5 1 98.94 174 VAL B O 1
ATOM 4764 N N . VAL B 1 175 ? -13.484 4.262 12.266 1 98.75 175 VAL B N 1
ATOM 4765 C CA . VAL B 1 175 ? -14.594 5.125 11.891 1 98.75 175 VAL B CA 1
ATOM 4766 C C . VAL B 1 175 ? -14.07 6.484 11.445 1 98.75 175 VAL B C 1
ATOM 4768 O O . VAL B 1 175 ? -13.43 7.195 12.227 1 98.75 175 VAL B O 1
ATOM 4771 N N . GLY B 1 176 ? -14.367 6.875 10.211 1 97.31 176 GLY B N 1
ATOM 4772 C CA . GLY B 1 176 ? -13.945 8.164 9.68 1 97.31 176 GLY B CA 1
ATOM 4773 C C . GLY B 1 176 ? -13.242 8.047 8.344 1 97.31 176 GLY B C 1
ATOM 4774 O O . GLY B 1 176 ? -12.359 7.203 8.164 1 97.31 176 GLY B O 1
ATOM 4775 N N . GLY B 1 177 ? -13.578 8.945 7.43 1 95.62 177 GLY B N 1
ATOM 4776 C CA . GLY B 1 177 ? -13.086 8.859 6.062 1 95.62 177 GLY B CA 1
ATOM 4777 C C . GLY B 1 177 ? -12.023 9.891 5.75 1 95.62 177 GLY B C 1
ATOM 4778 O O . GLY B 1 177 ? -11.68 10.109 4.582 1 95.62 177 GLY B O 1
ATOM 4779 N N . GLY B 1 178 ? -11.484 10.633 6.723 1 95.44 178 GLY B N 1
ATOM 4780 C CA . GLY B 1 178 ? -10.375 11.555 6.508 1 95.44 178 GLY B CA 1
ATOM 4781 C C . GLY B 1 178 ? -9.039 10.859 6.379 1 95.44 178 GLY B C 1
ATOM 4782 O O . GLY B 1 178 ? -8.969 9.633 6.328 1 95.44 178 GLY B O 1
ATOM 4783 N N . ASN B 1 179 ? -7.996 11.617 6.328 1 96.31 179 ASN B N 1
ATOM 4784 C CA . ASN B 1 179 ? -6.66 11.078 6.102 1 96.31 179 ASN B CA 1
ATOM 4785 C C . ASN B 1 179 ? -6.254 10.109 7.211 1 96.31 179 ASN B C 1
ATOM 4787 O O . ASN B 1 179 ? -5.773 9.008 6.938 1 96.31 179 ASN B O 1
ATOM 4791 N N . SER B 1 180 ? -6.469 10.469 8.438 1 97.06 180 SER B N 1
ATOM 4792 C CA . SER B 1 180 ? -6.078 9.609 9.555 1 97.06 180 SER B CA 1
ATOM 4793 C C . SER B 1 180 ? -6.859 8.297 9.539 1 97.06 180 SER B C 1
ATOM 4795 O O . SER B 1 180 ? -6.301 7.234 9.812 1 97.06 180 SER B O 1
ATOM 4797 N N . GLY B 1 181 ? -8.188 8.438 9.281 1 98.38 181 GLY B N 1
ATOM 4798 C CA . GLY B 1 181 ? -9 7.23 9.219 1 98.38 181 GLY B CA 1
ATOM 4799 C C . GLY B 1 181 ? -8.523 6.25 8.164 1 98.38 181 GLY B C 1
ATOM 4800 O O . GLY B 1 181 ? -8.414 5.051 8.43 1 98.38 181 GLY B O 1
ATOM 4801 N N . CYS B 1 182 ? -8.211 6.73 6.984 1 98.56 182 CYS B N 1
ATOM 4802 C CA . CYS B 1 182 ? -7.715 5.895 5.898 1 98.56 182 CYS B CA 1
ATOM 4803 C C . CYS B 1 182 ? -6.363 5.293 6.25 1 98.56 182 CYS B C 1
ATOM 4805 O O . CYS B 1 182 ? -6.141 4.094 6.059 1 98.56 182 CYS B O 1
ATOM 4807 N N . ASP B 1 183 ? -5.477 6.113 6.816 1 98.31 183 ASP B N 1
ATOM 4808 C CA . ASP B 1 183 ? -4.145 5.645 7.184 1 98.31 183 ASP B CA 1
ATOM 4809 C C . ASP B 1 183 ? -4.223 4.52 8.219 1 98.31 183 ASP B C 1
ATOM 4811 O O . ASP B 1 183 ? -3.549 3.498 8.086 1 98.31 183 ASP B O 1
ATOM 4815 N N . ILE B 1 184 ? -5.023 4.723 9.188 1 98.69 184 ILE B N 1
ATOM 4816 C CA . ILE B 1 184 ? -5.105 3.775 10.289 1 98.69 184 ILE B CA 1
ATOM 4817 C C . ILE B 1 184 ? -5.766 2.484 9.812 1 98.69 184 ILE B C 1
ATOM 4819 O O . ILE B 1 184 ? -5.367 1.389 10.219 1 98.69 184 ILE B O 1
ATOM 4823 N N . ALA B 1 185 ? -6.785 2.609 8.953 1 98.88 185 ALA B N 1
ATOM 4824 C CA . ALA B 1 185 ? -7.391 1.413 8.375 1 98.88 185 ALA B CA 1
ATOM 4825 C C . ALA B 1 185 ? -6.359 0.604 7.586 1 98.88 185 ALA B C 1
ATOM 4827 O O . ALA B 1 185 ? -6.309 -0.623 7.703 1 98.88 185 ALA B O 1
ATOM 4828 N N . VAL B 1 186 ? -5.531 1.279 6.824 1 98.44 186 VAL B N 1
ATOM 4829 C CA . VAL B 1 186 ? -4.477 0.627 6.051 1 98.44 186 VAL B CA 1
ATOM 4830 C C . VAL B 1 186 ? -3.475 -0.03 6.996 1 98.44 186 VAL B C 1
ATOM 4832 O O . VAL B 1 186 ? -3.084 -1.183 6.793 1 98.44 186 VAL B O 1
ATOM 4835 N N . ASP B 1 187 ? -3.117 0.686 8.062 1 97.25 187 ASP B N 1
ATOM 4836 C CA . ASP B 1 187 ? -2.199 0.14 9.055 1 97.25 187 ASP B CA 1
ATOM 4837 C C . ASP B 1 187 ? -2.76 -1.138 9.672 1 97.25 187 ASP B C 1
ATOM 4839 O O . ASP B 1 187 ? -2.018 -2.09 9.922 1 97.25 187 ASP B O 1
ATOM 4843 N N . ALA B 1 188 ? -4.023 -1.124 9.914 1 98.06 188 ALA B N 1
ATOM 4844 C CA . ALA B 1 188 ? -4.684 -2.227 10.609 1 98.06 188 ALA B CA 1
ATOM 4845 C C . ALA B 1 188 ? -4.551 -3.529 9.82 1 98.06 188 ALA B C 1
ATOM 4847 O O . ALA B 1 188 ? -4.52 -4.613 10.406 1 98.06 188 ALA B O 1
ATOM 4848 N N . VAL B 1 189 ? -4.414 -3.453 8.5 1 97.56 189 VAL B N 1
ATOM 4849 C CA . VAL B 1 189 ? -4.309 -4.621 7.633 1 97.56 189 VAL B CA 1
ATOM 4850 C C . VAL B 1 189 ? -3.107 -5.465 8.047 1 97.56 189 VAL B C 1
ATOM 4852 O O . VAL B 1 189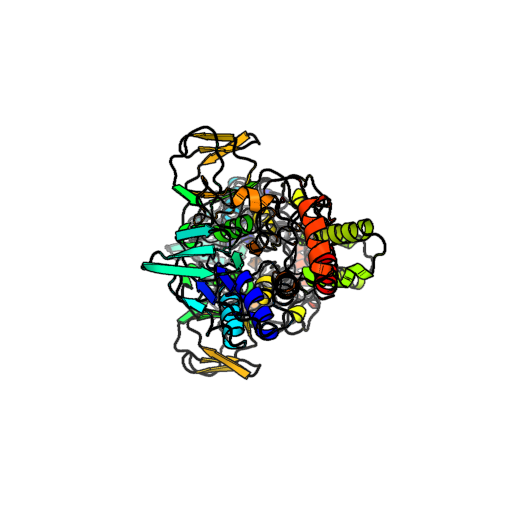 ? -3.127 -6.691 7.91 1 97.56 189 VAL B O 1
ATOM 4855 N N . HIS B 1 190 ? -2.109 -4.887 8.641 1 93.75 190 HIS B N 1
ATOM 4856 C CA . HIS B 1 190 ? -0.829 -5.543 8.875 1 93.75 190 HIS B CA 1
ATOM 4857 C C . HIS B 1 190 ? -0.775 -6.156 10.273 1 93.75 190 HIS B C 1
ATOM 4859 O O . HIS B 1 190 ? 0.238 -6.746 10.656 1 93.75 190 HIS B O 1
ATOM 4865 N N . GLY B 1 191 ? -1.833 -6.105 11.039 1 90.75 191 GLY B N 1
ATOM 4866 C CA . GLY B 1 191 ? -1.814 -6.676 12.383 1 90.75 191 GLY B CA 1
ATOM 4867 C C . GLY B 1 191 ? -3.158 -7.23 12.812 1 90.75 191 GLY B C 1
ATOM 4868 O O . GLY B 1 191 ? -3.223 -8.25 13.5 1 90.75 191 GLY B O 1
ATOM 4869 N N . ALA B 1 192 ? -4.227 -6.672 12.352 1 96.94 192 ALA B N 1
ATOM 4870 C CA . ALA B 1 192 ? -5.57 -7.008 12.812 1 96.94 192 ALA B CA 1
ATOM 4871 C C . ALA B 1 192 ? -6.051 -8.32 12.203 1 96.94 192 ALA B C 1
ATOM 4873 O O . ALA B 1 192 ? -5.543 -8.75 11.164 1 96.94 192 ALA B O 1
ATOM 4874 N N . ALA B 1 193 ? -6.965 -9 12.867 1 97.31 193 ALA B N 1
ATOM 4875 C CA . ALA B 1 193 ? -7.598 -10.203 12.336 1 97.31 193 ALA B CA 1
ATOM 4876 C C . ALA B 1 193 ? -8.594 -9.859 11.242 1 97.31 193 ALA B C 1
ATOM 4878 O O . ALA B 1 193 ? -8.719 -10.578 10.25 1 97.31 193 ALA B O 1
ATOM 4879 N N . LYS B 1 194 ? -9.328 -8.82 11.445 1 98.25 194 LYS B N 1
ATOM 4880 C CA . LYS B 1 194 ? -10.281 -8.266 10.484 1 98.25 194 LYS B CA 1
ATOM 4881 C C . LYS B 1 194 ? -10.32 -6.746 10.562 1 98.25 194 LYS B C 1
ATOM 4883 O O . LYS B 1 194 ? -10.156 -6.168 11.641 1 98.25 194 LYS B O 1
ATOM 4888 N N . VAL B 1 195 ? -10.508 -6.105 9.445 1 98.81 195 VAL B N 1
ATOM 4889 C CA . VAL B 1 195 ? -10.523 -4.645 9.406 1 98.81 195 VAL B CA 1
ATOM 4890 C C . VAL B 1 195 ? -11.805 -4.164 8.734 1 98.81 195 VAL B C 1
ATOM 4892 O O . VAL B 1 195 ? -12.109 -4.547 7.605 1 98.81 195 VAL B O 1
ATOM 4895 N N . PHE B 1 196 ? -12.57 -3.367 9.445 1 98.81 196 PHE B N 1
ATOM 4896 C CA . PHE B 1 196 ? -13.727 -2.654 8.914 1 98.81 196 PHE B CA 1
ATOM 4897 C C . PHE B 1 196 ? -13.469 -1.153 8.875 1 98.81 196 PHE B C 1
ATOM 4899 O O . PHE B 1 196 ? -12.867 -0.597 9.797 1 98.81 196 PHE B O 1
ATOM 4906 N N . HIS B 1 197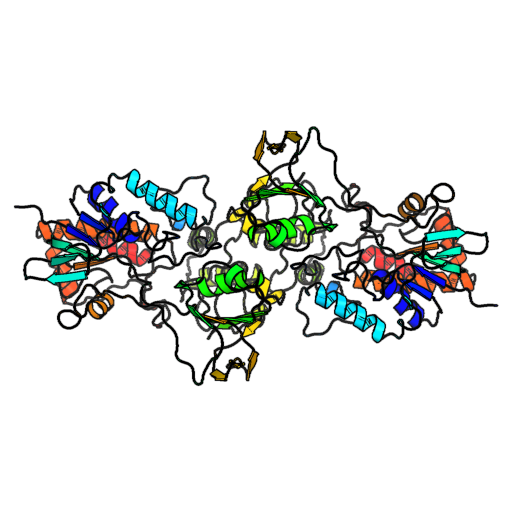 ? -13.844 -0.484 7.844 1 98.69 197 HIS B N 1
ATOM 4907 C CA . HIS B 1 197 ? -13.727 0.964 7.723 1 98.69 197 HIS B CA 1
ATOM 4908 C C . HIS B 1 197 ? -15.086 1.608 7.457 1 98.69 197 HIS B C 1
ATOM 4910 O O . HIS B 1 197 ? -15.688 1.394 6.402 1 98.69 197 HIS B O 1
ATOM 4916 N N . SER B 1 198 ? -15.547 2.342 8.406 1 98.44 198 SER B N 1
ATOM 4917 C CA . SER B 1 198 ? -16.875 2.949 8.352 1 98.44 198 SER B CA 1
ATOM 4918 C C . SER B 1 198 ? -16.797 4.406 7.914 1 98.44 198 SER B C 1
ATOM 4920 O O . SER B 1 198 ? -16.094 5.207 8.523 1 98.44 198 SER B O 1
ATOM 4922 N N . THR B 1 199 ? -17.5 4.711 6.895 1 95.75 199 THR B N 1
ATOM 4923 C CA . THR B 1 199 ? -17.641 6.086 6.426 1 95.75 199 THR B CA 1
ATOM 4924 C C . THR B 1 199 ? -19.109 6.461 6.254 1 95.75 199 THR B C 1
ATOM 4926 O O . THR B 1 199 ? -19.938 5.605 5.941 1 95.75 199 THR B O 1
ATOM 4929 N N . ARG B 1 200 ? -19.422 7.715 6.414 1 92 200 ARG B N 1
ATOM 4930 C CA . ARG B 1 200 ? -20.812 8.156 6.367 1 92 200 ARG B CA 1
ATOM 4931 C C . ARG B 1 200 ? -21.219 8.547 4.945 1 92 200 ARG B C 1
ATOM 4933 O O . ARG B 1 200 ? -22.406 8.695 4.648 1 92 200 ARG B O 1
ATOM 4940 N N . ARG B 1 201 ? -20.25 8.766 4.059 1 92.19 201 ARG B N 1
ATOM 4941 C CA . ARG B 1 201 ? -20.484 9.172 2.676 1 92.19 201 ARG B CA 1
ATOM 4942 C C . ARG B 1 201 ? -19.375 8.672 1.757 1 92.19 201 ARG B C 1
ATOM 4944 O O . ARG B 1 201 ? -18.406 8.062 2.217 1 92.19 201 ARG B O 1
ATOM 4951 N N . GLY B 1 202 ? -19.641 8.82 0.523 1 94.62 202 GLY B N 1
ATOM 4952 C CA . GLY B 1 202 ? -18.578 8.586 -0.436 1 94.62 202 GLY B CA 1
ATOM 4953 C C . GLY B 1 202 ? -17.594 9.742 -0.533 1 94.62 202 GLY B C 1
ATOM 4954 O O . GLY B 1 202 ? -17.969 10.898 -0.286 1 94.62 202 GLY B O 1
ATOM 4955 N N . TYR B 1 203 ? -16.344 9.43 -0.869 1 96.25 203 TYR B N 1
ATOM 4956 C CA . TYR B 1 203 ? -15.305 10.445 -0.933 1 96.25 203 TYR B CA 1
ATOM 4957 C C . TYR B 1 203 ? -14.516 10.336 -2.234 1 96.25 203 TYR B C 1
ATOM 4959 O O . TYR B 1 203 ? -14.641 9.352 -2.963 1 96.25 203 TYR B O 1
ATOM 4967 N N . HIS B 1 204 ? -13.836 11.43 -2.533 1 96.94 204 HIS B N 1
ATOM 4968 C CA . HIS B 1 204 ? -12.82 11.422 -3.582 1 96.94 204 HIS B CA 1
ATOM 4969 C C . HIS B 1 204 ? -11.445 11.062 -3.018 1 96.94 204 HIS B C 1
ATOM 4971 O O . HIS B 1 204 ? -11.055 11.57 -1.965 1 96.94 204 HIS B O 1
ATOM 4977 N N . TYR B 1 205 ? -10.797 10.094 -3.664 1 97.81 205 TYR B N 1
ATOM 4978 C CA . TYR B 1 205 ? -9.461 9.68 -3.252 1 97.81 205 TYR B CA 1
ATOM 4979 C C . TYR B 1 205 ? -8.414 10.148 -4.258 1 97.81 205 TYR B C 1
ATOM 4981 O O . TYR B 1 205 ? -8.617 10.031 -5.469 1 97.81 205 TYR B O 1
ATOM 4989 N N . MET B 1 206 ? -7.383 10.711 -3.764 1 97.62 206 MET B N 1
ATOM 4990 C CA . MET B 1 206 ? -6.27 11.133 -4.609 1 97.62 206 MET B CA 1
ATOM 4991 C C . MET B 1 206 ? -5.023 10.297 -4.332 1 97.62 206 MET B C 1
ATOM 4993 O O . MET B 1 206 ? -4.727 9.984 -3.178 1 97.62 206 MET B O 1
ATOM 4997 N N . PRO B 1 207 ? -4.324 9.906 -5.422 1 98 207 PRO B N 1
ATOM 4998 C CA . PRO B 1 207 ? -3.055 9.211 -5.207 1 98 207 PRO B CA 1
ATOM 4999 C C . PRO B 1 207 ? -1.962 10.133 -4.672 1 98 207 PRO B C 1
ATOM 5001 O O . PRO B 1 207 ? -2.008 11.344 -4.891 1 98 207 PRO B O 1
ATOM 5004 N N . LYS B 1 208 ? -1.003 9.555 -3.971 1 97.94 208 LYS B N 1
ATOM 5005 C CA . LYS B 1 208 ? 0.163 10.305 -3.525 1 97.94 208 LYS B CA 1
ATOM 5006 C C . LYS B 1 208 ? 1.064 10.672 -4.703 1 97.94 208 LYS B C 1
ATOM 5008 O O . LYS B 1 208 ? 1.742 11.703 -4.676 1 97.94 208 LYS B O 1
ATOM 5013 N N . PHE B 1 209 ? 1.059 9.805 -5.723 1 98.25 209 PHE B N 1
ATOM 5014 C CA . PHE B 1 209 ? 1.855 10.039 -6.922 1 98.25 209 PHE B CA 1
ATOM 5015 C C . PHE B 1 209 ? 1.009 9.867 -8.18 1 98.25 209 PHE B C 1
ATOM 5017 O O . PHE B 1 209 ? 0.19 8.945 -8.258 1 98.25 209 PHE B O 1
ATOM 5024 N N . ILE B 1 210 ? 1.145 10.711 -9.055 1 98.44 210 ILE B N 1
ATOM 5025 C CA . ILE B 1 210 ? 0.555 10.656 -10.383 1 98.44 210 ILE B CA 1
ATOM 5026 C C . ILE B 1 210 ? 1.55 11.195 -11.414 1 98.44 210 ILE B C 1
ATOM 5028 O O . ILE B 1 210 ? 2.232 12.195 -11.156 1 98.44 210 ILE B O 1
ATOM 5032 N N . ALA B 1 211 ? 1.748 10.453 -12.492 1 97.44 211 ALA B N 1
ATOM 5033 C CA . ALA B 1 211 ? 2.691 10.82 -13.547 1 97.44 211 ALA B CA 1
ATOM 5034 C C . ALA B 1 211 ? 4.094 11.016 -12.984 1 97.44 211 ALA B C 1
ATOM 5036 O O . ALA B 1 211 ? 4.793 11.961 -13.352 1 97.44 211 ALA B O 1
ATOM 5037 N N . GLY B 1 212 ? 4.402 10.219 -12.016 1 95.06 212 GLY B N 1
ATOM 5038 C CA . GLY B 1 212 ? 5.758 10.172 -11.484 1 95.06 212 GLY B CA 1
ATOM 5039 C C . GLY B 1 212 ? 6.066 11.305 -10.531 1 95.06 212 GLY B C 1
ATOM 5040 O O . GLY B 1 212 ? 7.223 11.508 -10.156 1 95.06 212 GLY B O 1
ATOM 5041 N N . ARG B 1 213 ? 5.09 12.031 -10.117 1 96 213 ARG B N 1
ATOM 5042 C CA . ARG B 1 213 ? 5.32 13.18 -9.25 1 96 213 ARG B CA 1
ATOM 5043 C C . ARG B 1 213 ? 4.328 13.203 -8.094 1 96 213 ARG B C 1
ATOM 5045 O O . ARG B 1 213 ? 3.252 12.602 -8.18 1 96 213 ARG B O 1
ATOM 5052 N N . PRO B 1 214 ? 4.734 13.945 -6.965 1 97.12 214 PRO B N 1
ATOM 5053 C CA . PRO B 1 214 ? 3.703 14.18 -5.953 1 97.12 214 PRO B CA 1
ATOM 5054 C C . PRO B 1 214 ? 2.453 14.844 -6.527 1 97.12 214 PRO B C 1
ATOM 5056 O O . PRO B 1 214 ? 2.559 15.766 -7.34 1 97.12 214 PRO B O 1
ATOM 5059 N N . THR B 1 215 ? 1.307 14.414 -6.16 1 97.44 215 THR B N 1
ATOM 5060 C CA . THR B 1 215 ? 0.05 14.766 -6.812 1 97.44 215 THR B CA 1
ATOM 5061 C C . THR B 1 215 ? -0.198 16.266 -6.73 1 97.44 215 THR B C 1
ATOM 5063 O O . THR B 1 215 ? -0.665 16.875 -7.695 1 97.44 215 THR B O 1
ATOM 5066 N N . GLN B 1 216 ? 0.066 16.922 -5.625 1 93.44 216 GLN B N 1
ATOM 5067 C CA . GLN B 1 216 ? -0.16 18.359 -5.512 1 93.44 216 GLN B CA 1
ATOM 5068 C C . GLN B 1 216 ? 0.685 19.125 -6.523 1 93.44 216 GLN B C 1
ATOM 5070 O O . GLN B 1 216 ? 0.23 20.125 -7.094 1 93.44 216 GLN B O 1
ATOM 5075 N N . GLU B 1 217 ? 1.902 18.688 -6.707 1 94.44 217 GLU B N 1
ATOM 5076 C CA . GLU B 1 217 ? 2.766 19.328 -7.699 1 94.44 217 GLU B CA 1
ATOM 5077 C C . GLU B 1 217 ? 2.223 19.125 -9.109 1 94.44 217 GLU B C 1
ATOM 5079 O O . GLU B 1 217 ? 2.236 20.062 -9.922 1 94.44 217 GLU B O 1
ATOM 5084 N N . TRP B 1 218 ? 1.771 17.906 -9.359 1 97.12 218 TRP B N 1
ATOM 5085 C CA . TRP B 1 218 ? 1.158 17.625 -10.648 1 97.12 218 TRP B CA 1
ATOM 5086 C C . TRP B 1 218 ? -0.055 18.516 -10.883 1 97.12 218 TRP B C 1
ATOM 5088 O O . TRP B 1 218 ? -0.215 19.094 -11.961 1 97.12 218 TRP B O 1
ATOM 5098 N N . LEU B 1 219 ? -0.894 18.672 -9.883 1 95.06 219 LEU B N 1
ATOM 5099 C CA . LEU B 1 219 ? -2.078 19.531 -9.969 1 95.06 219 LEU B CA 1
ATOM 5100 C C . LEU B 1 219 ? -1.692 20.969 -10.297 1 95.06 219 LEU B C 1
ATOM 5102 O O . LEU B 1 219 ? -2.299 21.594 -11.172 1 95.06 219 LEU B O 1
ATOM 5106 N N . MET B 1 220 ? -0.682 21.469 -9.625 1 91.75 220 MET B N 1
ATOM 5107 C CA . MET B 1 220 ? -0.245 22.844 -9.828 1 91.75 220 MET B CA 1
ATOM 5108 C C . MET B 1 220 ? 0.338 23.031 -11.227 1 91.75 220 MET B C 1
ATOM 5110 O O . MET B 1 220 ? 0.12 24.062 -11.867 1 91.75 220 MET B O 1
ATOM 5114 N N . ASP B 1 221 ? 1.018 22.062 -11.703 1 94.06 221 ASP B N 1
ATOM 5115 C CA . ASP B 1 221 ? 1.72 22.156 -12.977 1 94.06 221 ASP B CA 1
ATOM 5116 C C . ASP B 1 221 ? 0.737 22.141 -14.148 1 94.06 221 ASP B C 1
ATOM 5118 O O . ASP B 1 221 ? 0.958 22.812 -15.156 1 94.06 221 ASP B O 1
ATOM 5122 N N . ILE B 1 222 ? -0.324 21.406 -14 1 96.06 222 ILE B N 1
ATOM 5123 C CA . ILE B 1 222 ? -1.189 21.234 -15.156 1 96.06 222 ILE B CA 1
ATOM 5124 C C . ILE B 1 222 ? -2.271 22.312 -15.156 1 96.06 222 ILE B C 1
ATOM 5126 O O . ILE B 1 222 ? -2.92 22.562 -16.172 1 96.06 222 ILE B O 1
ATOM 5130 N N . ALA B 1 223 ? -2.48 22.984 -14.07 1 93.62 223 ALA B N 1
ATOM 5131 C CA . ALA B 1 223 ? -3.572 23.938 -13.898 1 93.62 223 ALA B CA 1
ATOM 5132 C C . ALA B 1 223 ? -3.531 25.031 -14.969 1 93.62 223 ALA B C 1
ATOM 5134 O O . ALA B 1 223 ? -4.555 25.344 -15.586 1 93.62 223 ALA B O 1
ATOM 5135 N N . PRO B 1 224 ? -2.367 25.562 -15.328 1 94.5 224 PRO B N 1
ATOM 5136 C CA . PRO B 1 224 ? -2.32 26.641 -16.312 1 94.5 224 PRO B CA 1
ATOM 5137 C C . PRO B 1 224 ? -2.752 26.203 -17.703 1 94.5 224 PRO B C 1
ATOM 5139 O O . PRO B 1 224 ? -3.014 27.047 -18.562 1 94.5 224 PRO B O 1
ATOM 5142 N N . GLU B 1 225 ? -2.791 24.938 -17.844 1 96.44 225 GLU B N 1
ATOM 5143 C CA . GLU B 1 225 ? -3.164 24.422 -19.156 1 96.44 225 GLU B CA 1
ATOM 5144 C C . GLU B 1 225 ? -4.668 24.547 -19.391 1 96.44 225 GLU B C 1
ATOM 5146 O O . GLU B 1 225 ? -5.145 24.359 -20.516 1 96.44 225 GLU B O 1
ATOM 5151 N N . PHE B 1 226 ? -5.383 24.984 -18.359 1 96.38 226 PHE B N 1
ATOM 5152 C CA . PHE B 1 226 ? -6.836 25.047 -18.453 1 96.38 226 PHE B CA 1
ATOM 5153 C C . PHE B 1 226 ? -7.336 26.469 -18.203 1 96.38 226 PHE B C 1
ATOM 5155 O O . PHE B 1 226 ? -6.945 27.094 -17.219 1 96.38 226 PHE B O 1
ATOM 5162 N N . SER B 1 227 ? -8.219 26.938 -19.016 1 93.94 227 SER B N 1
ATOM 5163 C CA . SER B 1 227 ? -8.844 28.25 -18.812 1 93.94 227 SER B CA 1
ATOM 5164 C C . SER B 1 227 ? -10.125 28.125 -18 1 93.94 227 SER B C 1
ATOM 5166 O O . SER B 1 227 ? -10.516 29.078 -17.312 1 93.94 227 SER B O 1
ATOM 5168 N N . ASP B 1 228 ? -10.711 26.984 -18.031 1 94.31 228 ASP B N 1
ATOM 5169 C CA . ASP B 1 228 ? -11.961 26.688 -17.344 1 94.31 228 ASP B CA 1
ATOM 5170 C C . ASP B 1 228 ? -11.719 25.766 -16.141 1 94.31 228 ASP B C 1
ATOM 5172 O O . ASP B 1 228 ? -11.32 24.625 -16.297 1 94.31 228 ASP B O 1
ATOM 5176 N N . PRO B 1 229 ? -12.008 26.297 -14.891 1 90.69 229 PRO B N 1
ATOM 5177 C CA . PRO B 1 229 ? -11.789 25.469 -13.703 1 90.69 229 PRO B CA 1
ATOM 5178 C C . PRO B 1 229 ? -12.578 24.172 -13.734 1 90.69 229 PRO B C 1
ATOM 5180 O O . PRO B 1 229 ? -12.117 23.141 -13.227 1 90.69 229 PRO B O 1
ATOM 5183 N N . ASP B 1 230 ? -13.695 24.188 -14.305 1 93.5 230 ASP B N 1
ATOM 5184 C CA . ASP B 1 230 ? -14.5 22.969 -14.391 1 93.5 230 ASP B CA 1
ATOM 5185 C C . ASP B 1 230 ? -13.812 21.922 -15.273 1 93.5 230 ASP B C 1
ATOM 5187 O O . ASP B 1 230 ? -13.812 20.734 -14.953 1 93.5 230 ASP B O 1
ATOM 5191 N N . ALA B 1 231 ? -13.273 22.406 -16.375 1 96.88 231 ALA B N 1
ATOM 5192 C CA . ALA B 1 231 ? -12.539 21.516 -17.266 1 96.88 231 ALA B CA 1
ATOM 5193 C C . ALA B 1 231 ? -11.305 20.938 -16.578 1 96.88 231 ALA B C 1
ATOM 5195 O O . ALA B 1 231 ? -10.961 19.766 -16.766 1 96.88 231 ALA B O 1
ATOM 5196 N N . TYR B 1 232 ? -10.688 21.766 -15.812 1 96.56 232 TYR B N 1
ATOM 5197 C CA . TYR B 1 232 ? -9.523 21.344 -15.039 1 96.56 232 TYR B CA 1
ATOM 5198 C C . TYR B 1 232 ? -9.867 20.203 -14.094 1 96.56 232 TYR B C 1
ATOM 5200 O O . TYR B 1 232 ? -9.234 19.156 -14.133 1 96.56 232 TYR B O 1
ATOM 5208 N N . TRP B 1 233 ? -10.859 20.328 -13.359 1 95.5 233 TRP B N 1
ATOM 5209 C CA . TRP B 1 233 ? -11.195 19.344 -12.336 1 95.5 233 TRP B CA 1
ATOM 5210 C C . TRP B 1 233 ? -11.789 18.094 -12.969 1 95.5 233 TRP B C 1
ATOM 5212 O O . TRP B 1 233 ? -11.633 16.984 -12.43 1 95.5 233 TRP B O 1
ATOM 5222 N N . GLU B 1 234 ? -12.43 18.266 -14.078 1 96.81 234 GLU B N 1
ATOM 5223 C CA . GLU B 1 234 ? -12.883 17.094 -14.82 1 96.81 234 GLU B CA 1
ATOM 5224 C C . GLU B 1 234 ? -11.703 16.234 -15.289 1 96.81 234 GLU B C 1
ATOM 5226 O O . GLU B 1 234 ? -11.719 15.016 -15.164 1 96.81 234 GLU B O 1
ATOM 5231 N N . HIS B 1 235 ? -10.703 16.938 -15.82 1 97.94 235 HIS B N 1
ATOM 5232 C CA . HIS B 1 235 ? -9.492 16.234 -16.234 1 97.94 235 HIS B CA 1
ATOM 5233 C C . HIS B 1 235 ? -8.828 15.531 -15.055 1 97.94 235 HIS B C 1
ATOM 5235 O O . HIS B 1 235 ? -8.422 14.375 -15.172 1 97.94 235 HIS B O 1
ATOM 5241 N N . VAL B 1 236 ? -8.758 16.172 -13.977 1 97.94 236 VAL B N 1
ATOM 5242 C CA . VAL B 1 236 ? -8.164 15.633 -12.758 1 97.94 236 VAL B CA 1
ATOM 5243 C C . VAL B 1 236 ? -8.93 14.383 -12.328 1 97.94 236 VAL B C 1
ATOM 5245 O O . VAL B 1 236 ? -8.328 13.328 -12.102 1 97.94 236 VAL B O 1
ATOM 5248 N N . SER B 1 237 ? -10.219 14.492 -12.328 1 97.38 237 SER B N 1
ATOM 5249 C CA . SER B 1 237 ? -11.07 13.375 -11.914 1 97.38 237 SER B CA 1
ATOM 5250 C C . SER B 1 237 ? -10.898 12.18 -12.844 1 97.38 237 SER B C 1
ATOM 5252 O O . SER B 1 237 ? -10.789 11.039 -12.383 1 97.38 237 SER B O 1
ATOM 5254 N N . GLN B 1 238 ? -10.859 12.438 -14.125 1 97.81 238 GLN B N 1
ATOM 5255 C CA . GLN B 1 238 ? -10.703 11.367 -15.102 1 97.81 238 GLN B CA 1
ATOM 5256 C C . GLN B 1 238 ? -9.344 10.688 -14.969 1 97.81 238 GLN B C 1
ATOM 5258 O O . GLN B 1 238 ? -9.234 9.469 -15.109 1 97.81 238 GLN B O 1
ATOM 5263 N N . THR B 1 239 ? -8.367 11.492 -14.734 1 98.5 239 THR B N 1
ATOM 5264 C CA . THR B 1 239 ? -7.016 10.969 -14.586 1 98.5 239 THR B CA 1
ATOM 5265 C C . THR B 1 239 ? -6.918 10.07 -13.352 1 98.5 239 THR B C 1
ATOM 5267 O O . THR B 1 239 ? -6.367 8.969 -13.422 1 98.5 239 THR B O 1
ATOM 5270 N N . PHE B 1 240 ? -7.492 10.516 -12.234 1 98.5 240 PHE B N 1
ATOM 5271 C CA . PHE B 1 240 ? -7.469 9.727 -11.008 1 98.5 240 PHE B CA 1
ATOM 5272 C C . PHE B 1 240 ? -8.281 8.453 -11.172 1 98.5 240 PHE B C 1
ATOM 5274 O O . PHE B 1 240 ? -7.887 7.391 -10.68 1 98.5 240 PHE B O 1
ATOM 5281 N N . ARG B 1 241 ? -9.359 8.547 -11.914 1 97.94 241 ARG B N 1
ATOM 5282 C CA . ARG B 1 241 ? -10.156 7.359 -12.18 1 97.94 241 ARG B CA 1
ATOM 5283 C C . ARG B 1 241 ? -9.375 6.344 -13 1 97.94 241 ARG B C 1
ATOM 5285 O O . ARG B 1 241 ? -9.383 5.148 -12.695 1 97.94 241 ARG B O 1
ATOM 5292 N N . LEU B 1 242 ? -8.711 6.82 -14.008 1 98.44 242 LEU B N 1
ATOM 5293 C CA . LEU B 1 242 ? -7.883 5.945 -14.836 1 98.44 242 LEU B CA 1
ATOM 5294 C C . LEU B 1 242 ? -6.801 5.273 -13.992 1 98.44 242 LEU B C 1
ATOM 5296 O O . LEU B 1 242 ? -6.512 4.09 -14.18 1 98.44 242 LEU B O 1
ATOM 5300 N N . ALA B 1 243 ? -6.297 6.004 -13.039 1 98.56 243 ALA B N 1
ATOM 5301 C CA . ALA B 1 243 ? -5.215 5.504 -12.195 1 98.56 243 ALA B CA 1
ATOM 5302 C C . ALA B 1 243 ? -5.754 4.559 -11.125 1 98.56 243 ALA B C 1
ATOM 5304 O O . ALA B 1 243 ? -4.98 3.975 -10.359 1 98.56 243 ALA B O 1
ATOM 5305 N N . GLY B 1 244 ? -7.082 4.387 -11.008 1 97.88 244 GLY B N 1
ATOM 5306 C CA . GLY B 1 244 ? -7.668 3.41 -10.102 1 97.88 244 GLY B CA 1
ATOM 5307 C C . GLY B 1 244 ? -8.156 4.023 -8.797 1 97.88 244 GLY B C 1
ATOM 5308 O O . GLY B 1 244 ? -8.266 3.328 -7.789 1 97.88 244 GLY B O 1
ATOM 5309 N N . PHE B 1 245 ? -8.531 5.328 -8.812 1 98.31 245 PHE B N 1
ATOM 5310 C CA . PHE B 1 245 ? -8.836 5.992 -7.551 1 98.31 245 PHE B CA 1
ATOM 5311 C C . PHE B 1 245 ? -10.281 6.461 -7.52 1 98.31 245 PHE B C 1
ATOM 5313 O O . PHE B 1 245 ? -10.578 7.535 -6.996 1 98.31 245 PHE B O 1
ATOM 5320 N N . ASP B 1 246 ? -11.172 5.754 -8.133 1 98.12 246 ASP B N 1
ATOM 5321 C CA . ASP B 1 246 ? -12.617 5.91 -7.973 1 98.12 246 ASP B CA 1
ATOM 5322 C C . ASP B 1 246 ? -13.18 4.832 -7.047 1 98.12 246 ASP B C 1
ATOM 5324 O O . ASP B 1 246 ? -13.266 3.664 -7.43 1 98.12 246 ASP B O 1
ATOM 5328 N N . GLY B 1 247 ? -13.586 5.309 -5.816 1 97.75 247 GLY B N 1
ATOM 5329 C CA . GLY B 1 247 ? -14.078 4.379 -4.812 1 97.75 247 GLY B CA 1
ATOM 5330 C C . GLY B 1 247 ? -15.266 3.557 -5.289 1 97.75 247 GLY B C 1
ATOM 5331 O O . GLY B 1 247 ? -15.469 2.43 -4.832 1 97.75 247 GLY B O 1
ATOM 5332 N N . ARG B 1 248 ? -16.078 4.023 -6.273 1 97.38 248 ARG B N 1
ATOM 5333 C CA . ARG B 1 248 ? -17.25 3.326 -6.789 1 97.38 248 ARG B CA 1
ATOM 5334 C C . ARG B 1 248 ? -16.859 1.986 -7.406 1 97.38 248 ARG B C 1
ATOM 5336 O O . ARG B 1 248 ? -17.625 1.019 -7.332 1 97.38 248 ARG B O 1
ATOM 5343 N N . ASP B 1 249 ? -15.641 1.887 -7.953 1 97.06 249 ASP B N 1
ATOM 5344 C CA . ASP B 1 249 ? -15.148 0.668 -8.594 1 97.06 249 ASP B CA 1
ATOM 5345 C C . ASP B 1 249 ? -14.891 -0.425 -7.559 1 97.06 249 ASP B C 1
ATOM 5347 O O . ASP B 1 249 ? -14.719 -1.594 -7.914 1 97.06 249 ASP B O 1
ATOM 5351 N N . PHE B 1 250 ? -14.883 -0.089 -6.277 1 96.25 250 PHE B N 1
ATOM 5352 C CA . PHE B 1 250 ? -14.562 -1.024 -5.203 1 96.25 250 PHE B CA 1
ATOM 5353 C C . PHE B 1 250 ? -15.734 -1.178 -4.25 1 96.25 250 PHE B C 1
ATOM 5355 O O . PHE B 1 250 ? -15.562 -1.59 -3.1 1 96.25 250 PHE B O 1
ATOM 5362 N N . GLY B 1 251 ? -16.859 -0.719 -4.664 1 93.81 251 GLY B N 1
ATOM 5363 C CA . GLY B 1 251 ? -18.078 -0.941 -3.912 1 93.81 251 GLY B CA 1
ATOM 5364 C C . GLY B 1 251 ? -18.406 0.184 -2.947 1 93.81 251 GLY B C 1
ATOM 5365 O O . GLY B 1 251 ? -19.328 0.067 -2.133 1 93.81 251 GLY B O 1
ATOM 5366 N N . LEU B 1 252 ? -17.734 1.312 -2.959 1 96.81 252 LEU B N 1
ATOM 5367 C CA . LEU B 1 252 ? -18.016 2.455 -2.098 1 96.81 252 LEU B CA 1
ATOM 5368 C C . LEU B 1 252 ? -19.094 3.348 -2.715 1 96.81 252 LEU B C 1
ATOM 5370 O O . LEU B 1 252 ? -19.266 3.363 -3.936 1 96.81 252 LEU B O 1
ATOM 5374 N N . PRO B 1 253 ? -19.844 4.074 -1.895 1 95.81 253 PRO B N 1
ATOM 5375 C CA . PRO B 1 253 ? -20.828 5 -2.455 1 95.81 253 PRO B CA 1
ATOM 5376 C C . PRO B 1 253 ? -20.188 6.156 -3.221 1 95.81 253 PRO B C 1
ATOM 5378 O O . PRO B 1 253 ? -19.047 6.52 -2.951 1 95.81 253 PRO B O 1
ATOM 5381 N N . PRO B 1 254 ? -20.938 6.699 -4.141 1 96.5 254 PRO B N 1
ATOM 5382 C CA . PRO B 1 254 ? -20.406 7.875 -4.84 1 96.5 254 PRO B CA 1
ATOM 5383 C C . PRO B 1 254 ? -20.281 9.094 -3.932 1 96.5 254 PRO B C 1
ATOM 5385 O O . PRO B 1 254 ? -21.109 9.297 -3.037 1 96.5 254 PRO B O 1
ATOM 5388 N N . PRO B 1 255 ? -19.234 9.891 -4.168 1 95.69 255 PRO B N 1
ATOM 5389 C CA . PRO B 1 255 ? -19.188 11.156 -3.432 1 95.69 255 PRO B CA 1
ATOM 5390 C C . PRO B 1 255 ? -20.406 12.031 -3.695 1 95.69 255 PRO B C 1
ATOM 5392 O O . PRO B 1 255 ? -20.953 12.031 -4.805 1 95.69 255 PRO B O 1
ATOM 5395 N N . ASP B 1 256 ? -20.828 12.742 -2.703 1 94.56 256 ASP B N 1
ATOM 5396 C CA . ASP B 1 256 ? -21.953 13.656 -2.842 1 94.56 256 ASP B CA 1
ATOM 5397 C C . ASP B 1 256 ? -21.484 15.102 -2.918 1 94.56 256 ASP B C 1
ATOM 5399 O O . ASP B 1 256 ? -22.25 16.031 -2.629 1 94.56 256 ASP B O 1
ATOM 5403 N N . HIS B 1 257 ? -20.266 15.359 -3.184 1 92.94 257 HIS B N 1
ATOM 5404 C CA . HIS B 1 257 ? -19.609 16.656 -3.307 1 92.94 257 HIS B CA 1
ATOM 5405 C C . HIS B 1 257 ? -18.531 16.641 -4.391 1 92.94 257 HIS B C 1
ATOM 5407 O O . HIS B 1 257 ? -18.125 15.562 -4.844 1 92.94 257 HIS B O 1
ATOM 5413 N N . GLY B 1 258 ? -18.156 17.797 -4.801 1 91.88 258 GLY B N 1
ATOM 5414 C CA . GLY B 1 258 ? -17.094 17.891 -5.797 1 91.88 258 GLY B CA 1
ATOM 5415 C C . GLY B 1 258 ? -15.719 17.594 -5.23 1 91.88 258 GLY B C 1
ATOM 5416 O O . GLY B 1 258 ? -15.5 17.719 -4.027 1 91.88 258 GLY B O 1
ATOM 5417 N N . ILE B 1 259 ? -14.828 17.188 -6.098 1 93.19 259 ILE B N 1
ATOM 5418 C CA . ILE B 1 259 ? -13.484 16.781 -5.707 1 93.19 259 ILE B CA 1
ATOM 5419 C C . ILE B 1 259 ? -12.758 17.953 -5.055 1 93.19 259 ILE B C 1
ATOM 5421 O O . ILE B 1 259 ? -11.859 17.75 -4.238 1 93.19 259 ILE B O 1
ATOM 5425 N N . GLN B 1 260 ? -13.164 19.172 -5.305 1 88.06 260 GLN B N 1
ATOM 5426 C CA . GLN B 1 260 ? -12.508 20.359 -4.781 1 88.06 260 GLN B CA 1
ATOM 5427 C C . GLN B 1 260 ? -13.227 20.891 -3.543 1 88.06 260 GLN B C 1
ATOM 5429 O O . GLN B 1 260 ? -12.812 21.891 -2.961 1 88.06 260 GLN B O 1
ATOM 5434 N N . SER B 1 261 ? -14.305 20.188 -3.105 1 87.5 261 SER B N 1
ATOM 5435 C CA . SER B 1 261 ? -15.203 20.766 -2.102 1 87.5 261 SER B CA 1
ATOM 5436 C C . SER B 1 261 ? -14.875 20.234 -0.708 1 87.5 261 SER B C 1
ATOM 5438 O O . SER B 1 261 ? -15.531 20.594 0.269 1 87.5 261 SER B O 1
ATOM 5440 N N . ALA B 1 262 ? -13.914 19.391 -0.64 1 85.06 262 ALA B N 1
ATOM 5441 C CA . ALA B 1 262 ? -13.5 18.859 0.652 1 85.06 262 ALA B CA 1
ATOM 5442 C C . ALA B 1 262 ? -11.977 18.766 0.747 1 85.06 262 ALA B C 1
ATOM 5444 O O . ALA B 1 262 ? -11.281 18.812 -0.27 1 85.06 262 ALA B O 1
ATOM 5445 N N . HIS B 1 263 ? -11.578 18.766 2.031 1 86.94 263 HIS B N 1
ATOM 5446 C CA . HIS B 1 263 ? -10.164 18.484 2.215 1 86.94 263 HIS B CA 1
ATOM 5447 C C . HIS B 1 263 ? -9.773 17.172 1.544 1 86.94 263 HIS B C 1
ATOM 5449 O O . HIS B 1 263 ? -10.445 16.156 1.725 1 86.94 263 HIS B O 1
ATOM 5455 N N . PRO B 1 264 ? -8.789 17.203 0.752 1 88.5 264 PRO B N 1
ATOM 5456 C CA . PRO B 1 264 ? -8.438 16.016 -0.037 1 88.5 264 PRO B CA 1
ATOM 5457 C C . PRO B 1 264 ? -8.031 14.828 0.831 1 88.5 264 PRO B C 1
ATOM 5459 O O . PRO B 1 264 ? -7.383 15.008 1.862 1 88.5 264 PRO B O 1
ATOM 5462 N N . ILE B 1 265 ? -8.492 13.672 0.461 1 95.38 265 ILE B N 1
ATOM 5463 C CA . ILE B 1 265 ? -7.961 12.406 0.962 1 95.38 265 ILE B CA 1
ATOM 5464 C C . ILE B 1 265 ? -6.859 11.898 0.035 1 95.38 265 ILE B C 1
ATOM 5466 O O . ILE B 1 265 ? -7.133 11.43 -1.072 1 95.38 265 ILE B O 1
ATOM 5470 N N . LEU B 1 266 ? -5.66 12.094 0.438 1 96.75 266 LEU B N 1
ATOM 5471 C CA . LEU B 1 266 ? -4.516 11.617 -0.327 1 96.75 266 LEU B CA 1
ATOM 5472 C C . LEU B 1 266 ? -4.02 10.281 0.218 1 96.75 266 LEU B C 1
ATOM 5474 O O . LEU B 1 266 ? -3.316 10.242 1.229 1 96.75 266 LEU B O 1
ATOM 5478 N N . ASN B 1 267 ? -4.438 9.211 -0.409 1 97.75 267 ASN B N 1
ATOM 5479 C CA . ASN B 1 267 ? -4.129 7.867 0.065 1 97.75 267 ASN B CA 1
ATOM 5480 C C . ASN B 1 267 ? -4.059 6.867 -1.086 1 97.75 267 ASN B C 1
ATOM 5482 O O . ASN B 1 267 ? -5.074 6.574 -1.722 1 97.75 267 ASN B O 1
ATOM 5486 N N . SER B 1 268 ? -2.881 6.328 -1.305 1 97.88 268 SER B N 1
ATOM 5487 C CA . SER B 1 268 ? -2.668 5.43 -2.434 1 97.88 268 SER B CA 1
ATOM 5488 C C . SER B 1 268 ? -2.988 3.984 -2.059 1 97.88 268 SER B C 1
ATOM 5490 O O . SER B 1 268 ? -2.904 3.086 -2.9 1 97.88 268 SER B O 1
ATOM 5492 N N . GLN B 1 269 ? -3.387 3.715 -0.831 1 97.88 269 GLN B N 1
ATOM 5493 C CA . GLN B 1 269 ? -3.361 2.336 -0.358 1 97.88 269 GLN B CA 1
ATOM 5494 C C . GLN B 1 269 ? -4.766 1.846 -0.015 1 97.88 269 GLN B C 1
ATOM 5496 O O . GLN B 1 269 ? -5.047 0.649 -0.097 1 97.88 269 GLN B O 1
ATOM 5501 N N . ILE B 1 270 ? -5.66 2.717 0.367 1 98.5 270 ILE B N 1
ATOM 5502 C CA . ILE B 1 270 ? -6.93 2.316 0.958 1 98.5 270 ILE B CA 1
ATOM 5503 C C . ILE B 1 270 ? -7.758 1.543 -0.068 1 98.5 270 ILE B C 1
ATOM 5505 O O . ILE B 1 270 ? -8.281 0.469 0.232 1 98.5 270 ILE B O 1
ATOM 5509 N N . LEU B 1 271 ? -7.859 2.035 -1.302 1 98.31 271 LEU B N 1
ATOM 5510 C CA . LEU B 1 271 ? -8.672 1.369 -2.314 1 98.31 271 LEU B CA 1
ATOM 5511 C C . LEU B 1 271 ? -8.023 0.064 -2.762 1 98.31 271 LEU B C 1
ATOM 5513 O O . LEU B 1 271 ? -8.711 -0.908 -3.068 1 98.31 271 LEU B O 1
ATOM 5517 N N . PHE B 1 272 ? -6.676 0.046 -2.811 1 98.19 272 PHE B N 1
ATOM 5518 C CA . PHE B 1 272 ? -5.934 -1.18 -3.08 1 98.19 272 PHE B CA 1
ATOM 5519 C C . PHE B 1 272 ? -6.324 -2.275 -2.098 1 98.19 272 PHE B C 1
ATOM 5521 O O . PHE B 1 272 ? -6.672 -3.389 -2.504 1 98.19 272 PHE B O 1
ATOM 5528 N N . HIS B 1 273 ? -6.332 -1.99 -0.796 1 98.44 273 HIS B N 1
ATOM 5529 C CA . HIS B 1 273 ? -6.605 -2.984 0.234 1 98.44 273 HIS B CA 1
ATOM 5530 C C . HIS B 1 273 ? -8.078 -3.365 0.254 1 98.44 273 HIS B C 1
ATOM 5532 O O . HIS B 1 273 ? -8.43 -4.512 0.55 1 98.44 273 HIS B O 1
ATOM 5538 N N . ILE B 1 274 ? -8.953 -2.395 -0.073 1 98.19 274 ILE B N 1
ATOM 5539 C CA . ILE B 1 274 ? -10.367 -2.738 -0.207 1 98.19 274 ILE B CA 1
ATOM 5540 C C . ILE B 1 274 ? -10.555 -3.697 -1.38 1 98.19 274 ILE B C 1
ATOM 5542 O O . ILE B 1 274 ? -11.227 -4.727 -1.247 1 98.19 274 ILE B O 1
ATOM 5546 N N . GLY B 1 275 ? -9.93 -3.426 -2.498 1 97.38 275 GLY B N 1
ATOM 5547 C CA . GLY B 1 275 ? -10.023 -4.27 -3.68 1 97.38 275 GLY B CA 1
ATOM 5548 C C . GLY B 1 275 ? -9.453 -5.656 -3.471 1 97.38 275 GLY B C 1
ATOM 5549 O O . GLY B 1 275 ? -9.891 -6.617 -4.109 1 97.38 275 GLY B O 1
ATOM 5550 N N . HIS B 1 276 ? -8.492 -5.777 -2.525 1 97.88 276 HIS B N 1
ATOM 5551 C CA . HIS B 1 276 ? -7.867 -7.055 -2.207 1 97.88 276 HIS B CA 1
ATOM 5552 C C . HIS B 1 276 ? -8.656 -7.801 -1.137 1 97.88 276 HIS B C 1
ATOM 5554 O O . HIS B 1 276 ? -8.336 -8.945 -0.811 1 97.88 276 HIS B O 1
ATOM 5560 N N . GLY B 1 277 ? -9.633 -7.148 -0.561 1 97.56 277 GLY B N 1
ATOM 5561 C CA . GLY B 1 277 ? -10.453 -7.777 0.456 1 97.56 277 GLY B CA 1
ATOM 5562 C C . GLY B 1 277 ? -9.859 -7.691 1.848 1 97.56 277 GLY B C 1
ATOM 5563 O O . GLY B 1 277 ? -10.367 -8.312 2.785 1 97.56 277 GLY B O 1
ATOM 5564 N N . ASP B 1 278 ? -8.742 -6.914 2.01 1 98.25 278 ASP B N 1
ATOM 5565 C CA . ASP B 1 278 ? -8.086 -6.746 3.307 1 98.25 278 ASP B CA 1
ATOM 5566 C C . ASP B 1 278 ? -8.93 -5.867 4.23 1 98.25 278 ASP B C 1
ATOM 5568 O O . ASP B 1 278 ? -8.852 -5.996 5.453 1 98.25 278 ASP B O 1
ATOM 5572 N N . ILE B 1 279 ? -9.625 -4.902 3.635 1 98.62 279 ILE B N 1
ATOM 5573 C CA . ILE B 1 279 ? -10.484 -3.971 4.355 1 98.62 279 ILE B CA 1
ATOM 5574 C C . ILE B 1 279 ? -11.914 -4.102 3.85 1 98.62 279 ILE B C 1
ATOM 5576 O O . ILE B 1 279 ? -12.164 -4.07 2.643 1 98.62 279 ILE B O 1
ATOM 5580 N N . SER B 1 280 ? -12.828 -4.328 4.766 1 98.12 280 SER B N 1
ATOM 5581 C CA . SER B 1 280 ? -14.25 -4.32 4.434 1 98.12 280 SER B CA 1
ATOM 5582 C C . SER B 1 280 ? -14.859 -2.938 4.645 1 98.12 280 SER B C 1
ATOM 5584 O O . SER B 1 280 ? -14.977 -2.471 5.781 1 98.12 280 SER B O 1
ATOM 5586 N N . PRO B 1 281 ? -15.219 -2.275 3.568 1 97.69 281 PRO B N 1
ATOM 5587 C CA . PRO B 1 281 ? -15.93 -1.009 3.76 1 97.69 281 PRO B CA 1
ATOM 5588 C C . PRO B 1 281 ? -17.344 -1.2 4.297 1 97.69 281 PRO B C 1
ATOM 5590 O O . PRO B 1 281 ? -18.062 -2.105 3.855 1 97.69 281 PRO B O 1
ATOM 5593 N N . VAL B 1 282 ? -17.688 -0.442 5.266 1 97.88 282 VAL B N 1
ATOM 5594 C CA . VAL B 1 282 ? -19.031 -0.521 5.84 1 97.88 282 VAL B CA 1
ATOM 5595 C C . VAL B 1 282 ? -19.625 0.882 5.969 1 97.88 282 VAL B C 1
ATOM 5597 O O . VAL B 1 282 ? -18.891 1.874 5.949 1 97.88 282 VAL B O 1
ATOM 5600 N N . GLY B 1 283 ? -20.953 0.966 6.043 1 96.44 283 GLY B N 1
ATOM 5601 C CA . GLY B 1 283 ? -21.625 2.244 6.176 1 96.44 283 GLY B CA 1
ATOM 5602 C C . GLY B 1 283 ? -21.562 2.814 7.578 1 96.44 283 GLY B C 1
ATOM 5603 O O . GLY B 1 283 ? -20.766 2.365 8.398 1 96.44 283 GLY B O 1
ATOM 5604 N N . ASP B 1 284 ? -22.328 3.812 7.801 1 96.69 284 ASP B N 1
ATOM 5605 C CA . ASP B 1 284 ? -22.391 4.473 9.102 1 96.69 284 ASP B CA 1
ATOM 5606 C C . ASP B 1 284 ? -22.922 3.525 10.18 1 96.69 284 ASP B C 1
ATOM 5608 O O . ASP B 1 284 ? -23.734 2.648 9.891 1 96.69 284 ASP B O 1
ATOM 5612 N N . ILE B 1 285 ? -22.453 3.697 11.398 1 97.81 285 ILE B N 1
ATOM 5613 C CA . ILE B 1 285 ? -22.953 2.932 12.531 1 97.81 285 ILE B CA 1
ATOM 5614 C C . ILE B 1 285 ? -24.391 3.342 12.836 1 97.81 285 ILE B C 1
ATOM 5616 O O . ILE B 1 285 ? -24.719 4.535 12.859 1 97.81 285 ILE B O 1
ATOM 5620 N N . VAL B 1 286 ? -25.219 2.359 13.078 1 97.75 286 VAL B N 1
ATOM 5621 C CA . VAL B 1 286 ? -26.625 2.613 13.43 1 97.75 286 VAL B CA 1
ATOM 5622 C C . VAL B 1 286 ? -26.844 2.297 14.906 1 97.75 286 VAL B C 1
ATOM 5624 O O . VAL B 1 286 ? -27.562 3.025 15.594 1 97.75 286 VAL B O 1
ATOM 5627 N N . LYS B 1 287 ? -26.297 1.161 15.305 1 97.69 287 LYS B N 1
ATOM 5628 C CA . LYS B 1 287 ? -26.516 0.704 16.672 1 97.69 287 LYS B CA 1
ATOM 5629 C C . LYS B 1 287 ? -25.406 -0.252 17.125 1 97.69 287 LYS B C 1
ATOM 5631 O O . LYS B 1 287 ? -24.828 -0.967 16.297 1 97.69 287 LYS B O 1
ATOM 5636 N N . MET B 1 288 ? -25.172 -0.165 18.438 1 98 288 MET B N 1
ATOM 5637 C CA . MET B 1 288 ? -24.203 -1.08 19.031 1 98 288 MET B CA 1
ATOM 5638 C C . MET B 1 288 ? -24.875 -1.964 20.078 1 98 288 MET B C 1
ATOM 5640 O O . MET B 1 288 ? -25.719 -1.495 20.844 1 98 288 MET B O 1
ATOM 5644 N N . SER B 1 289 ? -24.625 -3.219 20.062 1 97.88 289 SER B N 1
ATOM 5645 C CA . SER B 1 289 ? -25.125 -4.195 21.016 1 97.88 289 SER B CA 1
ATOM 5646 C C . SER B 1 289 ? -24.047 -5.176 21.438 1 97.88 289 SER B C 1
ATOM 5648 O O . SER B 1 289 ? -23.812 -6.184 20.766 1 97.88 289 SER B O 1
ATOM 5650 N N . GLY B 1 290 ? -23.516 -4.926 22.703 1 97.75 290 GLY B N 1
ATOM 5651 C CA . GLY B 1 290 ? -22.344 -5.719 23.047 1 97.75 290 GLY B CA 1
ATOM 5652 C C . GLY B 1 290 ? -21.156 -5.473 22.141 1 97.75 290 GLY B C 1
ATOM 5653 O O . GLY B 1 290 ? -20.688 -4.336 22.016 1 97.75 290 GLY B O 1
ATOM 5654 N N . ARG B 1 291 ? -20.75 -6.566 21.406 1 98 291 ARG B N 1
ATOM 5655 C CA . ARG B 1 291 ? -19.641 -6.414 20.453 1 98 291 ARG B CA 1
ATOM 5656 C C . ARG B 1 291 ? -20.141 -6.445 19.016 1 98 291 ARG B C 1
ATOM 5658 O O . ARG B 1 291 ? -19.344 -6.477 18.078 1 98 291 ARG B O 1
ATOM 5665 N N . GLN B 1 292 ? -21.422 -6.375 18.922 1 98.19 292 GLN B N 1
ATOM 5666 C CA . GLN B 1 292 ? -22.016 -6.344 17.594 1 98.19 292 GLN B CA 1
ATOM 5667 C C . GLN B 1 292 ? -22.359 -4.914 17.172 1 98.19 292 GLN B C 1
ATOM 5669 O O . GLN B 1 292 ? -22.969 -4.168 17.938 1 98.19 292 GLN B O 1
ATOM 5674 N N . ILE B 1 293 ? -21.922 -4.551 16 1 98.62 293 ILE B N 1
ATOM 5675 C CA . ILE B 1 293 ? -22.219 -3.234 15.438 1 98.62 293 ILE B CA 1
ATOM 5676 C C . ILE B 1 293 ? -23.109 -3.383 14.211 1 98.62 293 ILE B C 1
ATOM 5678 O O . ILE B 1 293 ? -22.828 -4.184 13.32 1 98.62 293 ILE B O 1
ATOM 5682 N N . GLU B 1 294 ? -24.156 -2.688 14.203 1 98.5 294 GLU B N 1
ATOM 5683 C CA . GLU B 1 294 ? -25.047 -2.623 13.047 1 98.5 294 GLU B CA 1
ATOM 5684 C C . GLU B 1 294 ? -24.766 -1.38 12.203 1 98.5 294 GLU B C 1
ATOM 5686 O O . GLU B 1 294 ? -24.625 -0.28 12.742 1 98.5 294 GLU B O 1
ATOM 5691 N N . PHE B 1 295 ? -24.766 -1.592 10.906 1 97.81 295 PHE B N 1
ATOM 5692 C CA . PHE B 1 295 ? -24.438 -0.49 10.008 1 97.81 295 PHE B CA 1
ATOM 5693 C C . PHE B 1 295 ? -25.656 -0.1 9.164 1 97.81 295 PHE B C 1
ATOM 5695 O O . PHE B 1 295 ? -26.656 -0.808 9.156 1 97.81 295 PHE B O 1
ATOM 5702 N N . SER B 1 296 ? -25.594 1 8.492 1 95.81 296 SER B N 1
ATOM 5703 C CA . SER B 1 296 ? -26.703 1.604 7.758 1 95.81 296 SER B CA 1
ATOM 5704 C C . SER B 1 296 ? -27.109 0.739 6.57 1 95.81 296 SER B C 1
ATOM 5706 O O . SER B 1 296 ? -28.234 0.859 6.07 1 95.81 296 SER B O 1
ATOM 5708 N N . ASP B 1 297 ? -26.25 -0.083 6.102 1 87.88 297 ASP B N 1
ATOM 5709 C CA . ASP B 1 297 ? -26.609 -0.944 4.98 1 87.88 297 ASP B CA 1
ATOM 5710 C C . ASP B 1 297 ? -27.266 -2.236 5.465 1 87.88 297 ASP B C 1
ATOM 5712 O O . ASP B 1 297 ? -27.547 -3.135 4.668 1 87.88 297 ASP B O 1
ATOM 5716 N N . GLY B 1 298 ? -27.422 -2.389 6.711 1 91.88 298 GLY B N 1
ATOM 5717 C CA . GLY B 1 298 ? -28.125 -3.525 7.285 1 91.88 298 GLY B CA 1
ATOM 5718 C C . GLY B 1 298 ? -27.188 -4.633 7.746 1 91.88 298 GLY B C 1
ATOM 5719 O O . GLY B 1 298 ? -27.625 -5.582 8.398 1 91.88 298 GLY B O 1
ATOM 5720 N N . THR B 1 299 ? -25.953 -4.535 7.488 1 94.81 299 THR B N 1
ATOM 5721 C CA . THR B 1 299 ? -25 -5.57 7.883 1 94.81 299 THR B CA 1
ATOM 5722 C C . THR B 1 299 ? -24.625 -5.426 9.359 1 94.81 299 THR B C 1
ATOM 5724 O O . THR B 1 299 ? -24.828 -4.363 9.953 1 94.81 299 THR B O 1
ATOM 5727 N N . ARG B 1 300 ? -24.219 -6.559 9.922 1 97.81 300 ARG B N 1
ATOM 5728 C CA . ARG B 1 300 ? -23.75 -6.617 11.305 1 97.81 300 ARG B CA 1
ATOM 5729 C C . ARG B 1 300 ? -22.391 -7.312 11.398 1 97.81 300 ARG B C 1
ATOM 5731 O O . ARG B 1 300 ? -22.141 -8.297 10.695 1 97.81 300 ARG B O 1
ATOM 5738 N N . GLU B 1 301 ? -21.531 -6.742 12.195 1 98.31 301 GLU B N 1
ATOM 5739 C CA . GLU B 1 301 ? -20.219 -7.344 12.383 1 98.31 301 GLU B CA 1
ATOM 5740 C C . GLU B 1 301 ? -19.828 -7.355 13.859 1 98.31 301 GLU B C 1
ATOM 5742 O O . GLU B 1 301 ? -20.219 -6.465 14.617 1 98.31 301 GLU B O 1
ATOM 5747 N N . GLU B 1 302 ? -19.141 -8.375 14.258 1 98.62 302 GLU B N 1
ATOM 5748 C CA . GLU B 1 302 ? -18.516 -8.406 15.578 1 98.62 302 GLU B CA 1
ATOM 5749 C C . GLU B 1 302 ? -17.188 -7.664 15.586 1 98.62 302 GLU B C 1
ATOM 5751 O O . GLU B 1 302 ? -16.328 -7.906 14.734 1 98.62 302 GLU B O 1
ATOM 5756 N N . VAL B 1 303 ? -17 -6.75 16.5 1 98.69 303 VAL B N 1
ATOM 5757 C CA . VAL B 1 303 ? -15.844 -5.875 16.562 1 98.69 303 VAL B CA 1
ATOM 5758 C C . VAL B 1 303 ? -15.211 -5.941 17.953 1 98.69 303 VAL B C 1
ATOM 5760 O O . VAL B 1 303 ? -15.922 -5.969 18.969 1 98.69 303 VAL B O 1
ATOM 5763 N N . ASP B 1 304 ? -13.914 -6.02 18.016 1 98.81 304 ASP B N 1
ATOM 5764 C CA . ASP B 1 304 ? -13.18 -6.035 19.281 1 98.81 304 ASP B CA 1
ATOM 5765 C C . ASP B 1 304 ? -12.742 -4.625 19.672 1 98.81 304 ASP B C 1
ATOM 5767 O O . ASP B 1 304 ? -12.648 -4.309 20.859 1 98.81 304 ASP B O 1
ATOM 5771 N N . LEU B 1 305 ? -12.438 -3.799 18.75 1 98.88 305 LEU B N 1
ATOM 5772 C CA . LEU B 1 305 ? -11.867 -2.477 18.969 1 98.88 305 LEU B CA 1
ATOM 5773 C C . LEU B 1 305 ? -12.414 -1.47 17.969 1 98.88 305 LEU B C 1
ATOM 5775 O O . LEU B 1 305 ? -12.391 -1.719 16.75 1 98.88 305 LEU B O 1
ATOM 5779 N N . ILE B 1 306 ? -12.945 -0.376 18.453 1 98.81 306 ILE B N 1
ATOM 5780 C CA . ILE B 1 306 ? -13.32 0.755 17.625 1 98.81 306 ILE B CA 1
ATOM 5781 C C . ILE B 1 306 ? -12.266 1.852 17.719 1 98.81 306 ILE B C 1
ATOM 5783 O O . ILE B 1 306 ? -11.883 2.258 18.828 1 98.81 306 ILE B O 1
ATOM 5787 N N . ILE B 1 307 ? -11.734 2.297 16.656 1 98.88 307 ILE B N 1
ATOM 5788 C CA . ILE B 1 307 ? -10.867 3.469 16.594 1 98.88 307 ILE B CA 1
ATOM 5789 C C . ILE B 1 307 ? -11.625 4.633 15.961 1 98.88 307 ILE B C 1
ATOM 5791 O O . ILE B 1 307 ? -11.992 4.578 14.789 1 98.88 307 ILE B O 1
ATOM 5795 N N . TRP B 1 308 ? -11.789 5.66 16.734 1 98.69 308 TRP B N 1
ATOM 5796 C CA . TRP B 1 308 ? -12.492 6.855 16.281 1 98.69 308 TRP B CA 1
ATOM 5797 C C . TRP B 1 308 ? -11.531 7.82 15.594 1 98.69 308 TRP B C 1
ATOM 5799 O O . TRP B 1 308 ? -10.727 8.484 16.25 1 98.69 308 TRP B O 1
ATOM 5809 N N . ALA B 1 309 ? -11.586 7.84 14.352 1 98.31 309 ALA B N 1
ATOM 5810 C CA . ALA B 1 309 ? -10.914 8.867 13.555 1 98.31 309 ALA B CA 1
ATOM 5811 C C . ALA B 1 309 ? -11.906 9.93 13.094 1 98.31 309 ALA B C 1
ATOM 5813 O O . ALA B 1 309 ? -12.023 10.195 11.898 1 98.31 309 ALA B O 1
ATOM 5814 N N . THR B 1 310 ? -12.516 10.578 14.055 1 96.88 310 THR B N 1
ATOM 5815 C CA . THR B 1 310 ? -13.703 11.391 13.82 1 96.88 310 THR B CA 1
ATOM 5816 C C . THR B 1 310 ? -13.422 12.859 14.117 1 96.88 310 THR B C 1
ATOM 5818 O O . THR B 1 310 ? -14.336 13.633 14.391 1 96.88 310 THR B O 1
ATOM 5821 N N . GLY B 1 311 ? -12.156 13.219 14.133 1 94.44 311 GLY B N 1
ATOM 5822 C CA . GLY B 1 311 ? -11.781 14.625 14.148 1 94.44 311 GLY B CA 1
ATOM 5823 C C . GLY B 1 311 ? -11.617 15.195 15.547 1 94.44 311 GLY B C 1
ATOM 5824 O O . GLY B 1 311 ? -11.578 14.445 16.516 1 94.44 311 GLY B O 1
ATOM 5825 N N . TYR B 1 312 ? -11.391 16.516 15.625 1 94 312 TYR B N 1
ATOM 5826 C CA . TYR B 1 312 ? -11.094 17.25 16.844 1 94 312 TYR B CA 1
ATOM 5827 C C . TYR B 1 312 ? -11.82 18.594 16.859 1 94 312 TYR B C 1
ATOM 5829 O O . TYR B 1 312 ? -12.164 19.141 15.805 1 94 312 TYR B O 1
ATOM 5837 N N . ASP B 1 313 ? -11.992 19.062 18.016 1 91.38 313 ASP B N 1
ATOM 5838 C CA . ASP B 1 313 ? -12.414 20.453 18.234 1 91.38 313 ASP B CA 1
ATOM 5839 C C . ASP B 1 313 ? -11.281 21.281 18.812 1 91.38 313 ASP B C 1
ATOM 5841 O O . ASP B 1 313 ? -10.43 20.766 19.547 1 91.38 313 ASP B O 1
ATOM 5845 N N . PRO B 1 314 ? -11.32 22.609 18.359 1 90.12 314 PRO B N 1
ATOM 5846 C CA . PRO B 1 314 ? -10.367 23.469 19.062 1 90.12 314 PRO B CA 1
ATOM 5847 C C . PRO B 1 314 ? -10.688 23.578 20.562 1 90.12 314 PRO B C 1
ATOM 5849 O O . PRO B 1 314 ? -11.844 23.391 20.969 1 90.12 314 PRO B O 1
ATOM 5852 N N . ASP B 1 315 ? -9.68 23.797 21.344 1 92.19 315 ASP B N 1
ATOM 5853 C CA . ASP B 1 315 ? -9.805 24.016 22.781 1 92.19 315 ASP B CA 1
ATOM 5854 C C . ASP B 1 315 ? -8.766 25.031 23.266 1 92.19 315 ASP B C 1
ATOM 5856 O O . ASP B 1 315 ? -7.602 24.969 22.875 1 92.19 315 ASP B O 1
ATOM 5860 N N . LEU B 1 316 ? -9.266 26.062 23.969 1 95.19 316 LEU B N 1
ATOM 5861 C CA . LEU B 1 316 ? -8.422 27.094 24.547 1 95.19 316 LEU B CA 1
ATOM 5862 C C . LEU B 1 316 ? -8.664 27.219 26.062 1 95.19 316 LEU B C 1
ATOM 5864 O O . LEU B 1 316 ? -9.148 28.25 26.531 1 95.19 316 LEU B O 1
ATOM 5868 N N . PRO B 1 317 ? -8.188 26.234 26.734 1 92.81 317 PRO B N 1
ATOM 5869 C CA . PRO B 1 317 ? -8.578 26.094 28.141 1 92.81 317 PRO B CA 1
ATOM 5870 C C . PRO B 1 317 ? -7.992 27.188 29.031 1 92.81 317 PRO B C 1
ATOM 5872 O O . PRO B 1 317 ? -8.422 27.344 30.172 1 92.81 317 PRO B O 1
ATOM 5875 N N . PHE B 1 318 ? -7.035 27.938 28.562 1 96.25 318 PHE B N 1
ATOM 5876 C CA . PHE B 1 318 ? -6.395 28.953 29.375 1 96.25 318 PHE B CA 1
ATOM 5877 C C . PHE B 1 318 ? -7.211 30.234 29.391 1 96.25 318 PHE B C 1
ATOM 5879 O O . PHE B 1 318 ? -6.906 31.172 30.125 1 96.25 318 PHE B O 1
ATOM 5886 N N . PHE B 1 319 ? -8.227 30.281 28.594 1 96.31 319 PHE B N 1
ATOM 5887 C CA . PHE B 1 319 ? -9.195 31.359 28.719 1 96.31 319 PHE B CA 1
ATOM 5888 C C . PHE B 1 319 ? -10.367 30.953 29.594 1 96.31 319 PHE B C 1
ATOM 5890 O O . PHE B 1 319 ? -10.922 29.859 29.422 1 96.31 319 PHE B O 1
ATOM 5897 N N . ASN B 1 320 ? -10.711 31.734 30.578 1 92.44 320 ASN B N 1
ATOM 5898 C CA . ASN B 1 320 ? -11.914 31.484 31.359 1 92.44 320 ASN B CA 1
ATOM 5899 C C . ASN B 1 320 ? -13.18 31.781 30.578 1 92.44 320 ASN B C 1
ATOM 5901 O O . ASN B 1 320 ? -13.469 32.938 30.281 1 92.44 320 ASN B O 1
ATOM 5905 N N . LYS B 1 321 ? -13.883 30.75 30.359 1 90.25 321 LYS B N 1
ATOM 5906 C CA . LYS B 1 321 ? -15.047 30.859 29.5 1 90.25 321 LYS B CA 1
ATOM 5907 C C . LYS B 1 321 ? -16.062 31.859 30.031 1 90.25 321 LYS B C 1
ATOM 5909 O O . LYS B 1 321 ? -16.734 32.562 29.266 1 90.25 321 LYS B O 1
ATOM 5914 N N . SER B 1 322 ? -16.156 31.969 31.344 1 90.56 322 SER B N 1
ATOM 5915 C CA . SER B 1 322 ? -17.125 32.875 31.953 1 90.56 322 SER B CA 1
ATOM 5916 C C . SER B 1 322 ? -16.766 34.344 31.656 1 90.56 322 SER B C 1
ATOM 5918 O O . SER B 1 322 ? -17.641 35.188 31.578 1 90.56 322 SER B O 1
ATOM 5920 N N . ASP B 1 323 ? -15.523 34.594 31.391 1 89.06 323 ASP B N 1
ATOM 5921 C CA . ASP B 1 323 ? -15.047 35.938 31.141 1 89.06 323 ASP B CA 1
ATOM 5922 C C . ASP B 1 323 ? -14.969 36.219 29.641 1 89.06 323 ASP B C 1
ATOM 5924 O O . ASP B 1 323 ? -15.297 37.312 29.188 1 89.06 323 ASP B O 1
ATOM 5928 N N . PHE B 1 324 ? -14.547 35.156 28.922 1 91.69 324 PHE B N 1
ATOM 5929 C CA . PHE B 1 324 ? -14.258 35.312 27.5 1 91.69 324 PHE B CA 1
ATOM 5930 C C . PHE B 1 324 ? -14.406 33.969 26.797 1 91.69 324 PHE B C 1
ATOM 5932 O O . PHE B 1 324 ? -13.617 33.062 27.016 1 91.69 324 PHE B O 1
ATOM 5939 N N . ASP B 1 325 ? -15.516 33.844 26.016 1 93 325 ASP B N 1
ATOM 5940 C CA . ASP B 1 325 ? -15.656 32.656 25.188 1 93 325 ASP B CA 1
ATOM 5941 C C . ASP B 1 325 ? -14.703 32.688 24 1 93 325 ASP B C 1
ATOM 5943 O O . ASP B 1 325 ? -15.094 33.062 22.891 1 93 325 ASP B O 1
ATOM 5947 N N . ALA B 1 326 ? -13.547 32.25 24.234 1 92.25 326 ALA B N 1
ATOM 5948 C CA . ALA B 1 326 ? -12.477 32.344 23.25 1 92.25 326 ALA B CA 1
ATOM 5949 C C . ALA B 1 326 ? -12.766 31.484 22.016 1 92.25 326 ALA B C 1
ATOM 5951 O O . ALA B 1 326 ? -12.383 31.828 20.906 1 92.25 326 ALA B O 1
ATOM 5952 N N . VAL B 1 327 ? -13.422 30.328 22.188 1 91.62 327 VAL B N 1
ATOM 5953 C CA . VAL B 1 327 ? -13.734 29.453 21.062 1 91.62 327 VAL B CA 1
ATOM 5954 C C . VAL B 1 327 ? -14.75 30.141 20.156 1 91.62 327 VAL B C 1
ATOM 5956 O O . VAL B 1 327 ? -14.625 30.078 18.922 1 91.62 327 VAL B O 1
ATOM 5959 N N . GLU B 1 328 ? -15.695 30.734 20.719 1 92 328 GLU B N 1
ATOM 5960 C CA . GLU B 1 328 ? -16.641 31.516 19.922 1 92 328 GLU B CA 1
ATOM 5961 C C . GLU B 1 328 ? -15.938 32.656 19.203 1 92 328 GLU B C 1
ATOM 5963 O O . GLU B 1 328 ? -16.219 32.938 18.031 1 92 328 GLU B O 1
ATOM 5968 N N . ASP B 1 329 ? -15.078 33.375 19.906 1 93.44 329 ASP B N 1
ATOM 5969 C CA . ASP B 1 329 ? -14.312 34.438 19.297 1 93.44 329 ASP B CA 1
ATOM 5970 C C . ASP B 1 329 ? -13.445 33.938 18.141 1 93.44 329 ASP B C 1
ATOM 5972 O O . ASP B 1 329 ? -13.383 34.562 17.078 1 93.44 329 ASP B O 1
ATOM 5976 N N . LEU B 1 330 ? -12.82 32.844 18.375 1 92.06 330 LEU B N 1
ATOM 5977 C CA . LEU B 1 330 ? -12 32.219 17.359 1 92.06 330 LEU B CA 1
ATOM 5978 C C . LEU B 1 330 ? -12.836 31.875 16.125 1 92.06 330 LEU B C 1
ATOM 5980 O O . LEU B 1 330 ? -12.422 32.156 14.992 1 92.06 330 LEU B O 1
ATOM 5984 N N . ASN B 1 331 ? -13.992 31.344 16.297 1 89.12 331 ASN B N 1
ATOM 5985 C CA . ASN B 1 331 ? -14.859 30.938 15.195 1 89.12 331 ASN B CA 1
ATOM 5986 C C . ASN B 1 331 ? -15.359 32.156 14.406 1 89.12 331 ASN B C 1
ATOM 5988 O O . ASN B 1 331 ? -15.688 32.031 13.227 1 89.12 331 ASN B O 1
ATOM 5992 N N . SER B 1 332 ? -15.391 33.344 15.07 1 90.62 332 SER B N 1
ATOM 5993 C CA . SER B 1 332 ? -15.906 34.531 14.414 1 90.62 332 SER B CA 1
ATOM 5994 C C . SER B 1 332 ? -14.781 35.531 14.109 1 90.62 332 SER B C 1
ATOM 5996 O O . SER B 1 332 ? -15.047 36.656 13.727 1 90.62 332 SER B O 1
ATOM 5998 N N . ALA B 1 333 ? -13.578 35.125 14.297 1 93.88 333 ALA B N 1
ATOM 5999 C CA . ALA B 1 333 ? -12.438 36.031 14.133 1 93.88 333 ALA B CA 1
ATOM 6000 C C . ALA B 1 333 ? -12.367 36.594 12.719 1 93.88 333 ALA B C 1
ATOM 6002 O O . ALA B 1 333 ? -12.641 35.875 11.75 1 93.88 333 ALA B O 1
ATOM 6003 N N . PHE B 1 334 ? -12.07 37.875 12.57 1 94.75 334 PHE B N 1
ATOM 6004 C CA . PHE B 1 334 ? -11.906 38.5 11.258 1 94.75 334 PHE B CA 1
ATOM 6005 C C . PHE B 1 334 ? -10.742 37.875 10.5 1 94.75 334 PHE B C 1
ATOM 6007 O O . PHE B 1 334 ? -9.648 37.719 11.055 1 94.75 334 PHE B O 1
ATOM 6014 N N . LEU B 1 335 ? -11.008 37.406 9.25 1 93.62 335 LEU B N 1
ATOM 6015 C CA . LEU B 1 335 ? -10.047 36.719 8.391 1 93.62 335 LEU B CA 1
ATOM 6016 C C . LEU B 1 335 ? -9.641 35.375 8.992 1 93.62 335 LEU B C 1
ATOM 6018 O O . LEU B 1 335 ? -8.648 34.781 8.562 1 93.62 335 LEU B O 1
ATOM 6022 N N . LYS B 1 336 ? -10.25 34.938 10.086 1 92.12 336 LYS B N 1
ATOM 6023 C CA . LYS B 1 336 ? -9.953 33.719 10.82 1 92.12 336 LYS B CA 1
ATOM 6024 C C . LYS B 1 336 ? -8.664 33.844 11.625 1 92.12 336 LYS B C 1
ATOM 6026 O O . LYS B 1 336 ? -8.039 32.844 11.969 1 92.12 336 LYS B O 1
ATOM 6031 N N . VAL B 1 337 ? -8.289 35.125 11.898 1 96.06 337 VAL B N 1
ATOM 6032 C CA . VAL B 1 337 ? -7.012 35.344 12.57 1 96.06 337 VAL B CA 1
ATOM 6033 C C . VAL B 1 337 ? -7.188 36.375 13.688 1 96.06 337 VAL B C 1
ATOM 6035 O O . VAL B 1 337 ? -6.785 36.125 14.828 1 96.06 337 VAL B O 1
ATOM 6038 N N . ALA B 1 338 ? -7.805 37.5 13.398 1 97.25 338 ALA B N 1
ATOM 6039 C CA . ALA B 1 338 ? -7.84 38.625 14.32 1 97.25 338 ALA B CA 1
ATOM 6040 C C . ALA B 1 338 ? -9.102 38.594 15.18 1 97.25 338 ALA B C 1
ATOM 6042 O O . ALA B 1 338 ? -10.219 38.625 14.656 1 97.25 338 ALA B O 1
ATOM 6043 N N . SER B 1 339 ? -8.922 38.562 16.484 1 96.88 339 SER B N 1
ATOM 6044 C CA . SER B 1 339 ? -10.047 38.625 17.422 1 96.88 339 SER B CA 1
ATOM 6045 C C . SER B 1 339 ? -10.945 39.844 17.125 1 96.88 339 SER B C 1
ATOM 6047 O O . SER B 1 339 ? -10.445 40.906 16.844 1 96.88 339 SER B O 1
ATOM 6049 N N . ARG B 1 340 ? -12.195 39.594 17.25 1 91.94 340 ARG B N 1
ATOM 6050 C CA . ARG B 1 340 ? -13.117 40.688 17.062 1 91.94 340 ARG B CA 1
ATOM 6051 C C . ARG B 1 340 ? -13.219 41.562 18.312 1 91.94 340 ARG B C 1
ATOM 6053 O O . ARG B 1 340 ? -13.523 42.75 18.25 1 91.94 340 ARG B O 1
ATOM 6060 N N . ARG B 1 341 ? -12.953 40.969 19.328 1 92.94 341 ARG B N 1
ATOM 6061 C CA . ARG B 1 341 ? -13.125 41.625 20.609 1 92.94 341 ARG B CA 1
ATOM 6062 C C . ARG B 1 341 ? -11.875 42.406 21 1 92.94 341 ARG B C 1
ATOM 6064 O O . ARG B 1 341 ? -11.961 43.5 21.547 1 92.94 341 ARG B O 1
ATOM 6071 N N . TYR B 1 342 ? -10.758 41.812 20.734 1 96.19 342 TYR B N 1
ATOM 6072 C CA . TYR B 1 342 ? -9.516 42.406 21.203 1 96.19 342 TYR B CA 1
ATOM 6073 C C . TYR B 1 342 ? -8.562 42.688 20.047 1 96.19 342 TYR B C 1
ATOM 6075 O O . TYR B 1 342 ? -8.242 41.781 19.266 1 96.19 342 TYR B O 1
ATOM 6083 N N . ASP B 1 343 ? -8.055 43.844 19.984 1 96.25 343 ASP B N 1
ATOM 6084 C CA . ASP B 1 343 ? -7.098 44.25 18.953 1 96.25 343 ASP B CA 1
ATOM 6085 C C . ASP B 1 343 ? -5.719 43.656 19.234 1 96.25 343 ASP B C 1
ATOM 6087 O O . ASP B 1 343 ? -4.859 43.625 18.359 1 96.25 343 ASP B O 1
ATOM 6091 N N . ASP B 1 344 ? -5.527 43.219 20.453 1 97.69 344 ASP B N 1
ATOM 6092 C CA . ASP B 1 344 ? -4.227 42.688 20.859 1 97.69 344 ASP B CA 1
ATOM 6093 C C . ASP B 1 344 ? -4.273 41.188 21.047 1 97.69 344 ASP B C 1
ATOM 6095 O O . ASP B 1 344 ? -3.506 40.625 21.828 1 97.69 344 ASP B O 1
ATOM 6099 N N . LEU B 1 345 ? -5.199 40.469 20.328 1 98.25 345 LEU B N 1
ATOM 6100 C CA . LEU B 1 345 ? -5.328 39 20.344 1 98.25 345 LEU B CA 1
ATOM 6101 C C . LEU B 1 345 ? -5.449 38.469 18.922 1 98.25 345 LEU B C 1
ATOM 6103 O O . LEU B 1 345 ? -6.367 38.812 18.188 1 98.25 345 LEU B O 1
ATOM 6107 N N . LEU B 1 346 ? -4.527 37.625 18.531 1 98.44 346 LEU B N 1
ATOM 6108 C CA . LEU B 1 346 ? -4.547 36.938 17.234 1 98.44 346 LEU B CA 1
ATOM 6109 C C . LEU B 1 346 ? -4.574 35.438 17.406 1 98.44 346 LEU B C 1
ATOM 6111 O O . LEU B 1 346 ? -3.975 34.906 18.344 1 98.44 346 LEU B O 1
ATOM 6115 N N . TYR B 1 347 ? -5.281 34.75 16.516 1 97.31 347 TYR B N 1
ATOM 6116 C CA . TYR B 1 347 ? -5.312 33.312 16.422 1 97.31 347 TYR B CA 1
ATOM 6117 C C . TYR B 1 347 ? -4.602 32.844 15.172 1 97.31 347 TYR B C 1
ATOM 6119 O O . TYR B 1 347 ? -4.965 33.219 14.055 1 97.31 347 TYR B O 1
ATOM 6127 N N . VAL B 1 348 ? -3.6 31.969 15.344 1 96.25 348 VAL B N 1
ATOM 6128 C CA . VAL B 1 348 ? -2.852 31.438 14.203 1 96.25 348 VAL B CA 1
ATOM 6129 C C . VAL B 1 348 ? -2.789 29.922 14.289 1 96.25 348 VAL B C 1
ATOM 6131 O O . VAL B 1 348 ? -2.463 29.359 15.336 1 96.25 348 VAL B O 1
ATOM 6134 N N . GLY B 1 349 ? -3.057 29.25 13.156 1 92 349 GLY B N 1
ATOM 6135 C CA . GLY B 1 349 ? -3.016 27.797 13.117 1 92 349 GLY B CA 1
ATOM 6136 C C . GLY B 1 349 ? -4.383 27.156 13.281 1 92 349 GLY B C 1
ATOM 6137 O O . GLY B 1 349 ? -4.484 25.984 13.641 1 92 349 GLY B O 1
ATOM 6138 N N . TYR B 1 350 ? -5.434 27.953 13.016 1 91.81 350 TYR B N 1
ATOM 6139 C CA . TYR B 1 350 ? -6.785 27.438 13.234 1 91.81 350 TYR B CA 1
ATOM 6140 C C . TYR B 1 350 ? -7.574 27.422 11.93 1 91.81 350 TYR B C 1
ATOM 6142 O O . TYR B 1 350 ? -8.805 27.344 11.945 1 91.81 350 TYR B O 1
ATOM 6150 N N . LEU B 1 351 ? -6.91 27.562 10.852 1 86.75 351 LEU B N 1
ATOM 6151 C CA . LEU B 1 351 ? -7.527 27.406 9.539 1 86.75 351 LEU B CA 1
ATOM 6152 C C . LEU B 1 351 ? -6.809 26.328 8.727 1 86.75 351 LEU B C 1
ATOM 6154 O O . LEU B 1 351 ? -5.676 25.953 9.047 1 86.75 351 LEU B O 1
ATOM 6158 N N . ASN B 1 352 ? -7.594 25.781 7.82 1 85.56 352 ASN B N 1
ATOM 6159 C CA . ASN B 1 352 ? -7.066 24.719 6.965 1 85.56 352 ASN B CA 1
ATOM 6160 C C . ASN B 1 352 ? -7.117 25.125 5.492 1 85.56 352 ASN B C 1
ATOM 6162 O O . ASN B 1 352 ? -8.031 25.828 5.062 1 85.56 352 ASN B O 1
ATOM 6166 N N . THR B 1 353 ? -6.082 24.828 4.82 1 82.81 353 THR B N 1
ATOM 6167 C CA . THR B 1 353 ? -6.043 24.922 3.363 1 82.81 353 THR B CA 1
ATOM 6168 C C . THR B 1 353 ? -5.723 23.547 2.752 1 82.81 353 THR B C 1
ATOM 6170 O O . THR B 1 353 ? -5.035 22.734 3.369 1 82.81 353 THR B O 1
ATOM 6173 N N . PRO B 1 354 ? -6.363 23.234 1.576 1 78.31 354 PRO B N 1
ATOM 6174 C CA . PRO B 1 354 ? -6.004 21.984 0.911 1 78.31 354 PRO B CA 1
ATOM 6175 C C . PRO B 1 354 ? -4.574 21.984 0.377 1 78.31 354 PRO B C 1
ATOM 6177 O O . PRO B 1 354 ? -4.352 21.719 -0.81 1 78.31 354 PRO B O 1
ATOM 6180 N N . SER B 1 355 ? -3.738 22.641 1.099 1 76.94 355 SER B N 1
ATOM 6181 C CA . SER B 1 355 ? -2.328 22.703 0.725 1 76.94 355 SER B CA 1
ATOM 6182 C C . SER B 1 355 ? -1.425 22.531 1.94 1 76.94 355 SER B C 1
ATOM 6184 O O . SER B 1 355 ? -1.896 22.172 3.021 1 76.94 355 SER B O 1
ATOM 6186 N N . GLY B 1 356 ? -0.139 22.719 1.767 1 79.75 356 GLY B N 1
ATOM 6187 C CA . GLY B 1 356 ? 0.837 22.516 2.826 1 79.75 356 GLY B CA 1
ATOM 6188 C C . GLY B 1 356 ? 0.923 23.688 3.789 1 79.75 356 GLY B C 1
ATOM 6189 O O . GLY B 1 356 ? 0.517 24.812 3.459 1 79.75 356 GLY B O 1
ATOM 6190 N N . LEU B 1 357 ? 1.336 23.484 4.965 1 87 357 LEU B N 1
ATOM 6191 C CA . LEU B 1 357 ? 1.405 24.391 6.105 1 87 357 LEU B CA 1
ATOM 6192 C C . LEU B 1 357 ? 2.391 25.516 5.84 1 87 357 LEU B C 1
ATOM 6194 O O . LEU B 1 357 ? 2.211 26.625 6.336 1 87 357 LEU B O 1
ATOM 6198 N N . GLY B 1 358 ? 3.328 25.344 4.973 1 89.25 358 GLY B N 1
ATOM 6199 C CA . GLY B 1 358 ? 4.445 26.266 4.848 1 89.25 358 GLY B CA 1
ATOM 6200 C C . GLY B 1 358 ? 4.051 27.594 4.23 1 89.25 358 GLY B C 1
ATOM 6201 O O . GLY B 1 358 ? 4.445 28.656 4.723 1 89.25 358 GLY B O 1
ATOM 6202 N N . ASN B 1 359 ? 3.232 27.516 3.197 1 88.56 359 ASN B N 1
ATOM 6203 C CA . ASN B 1 359 ? 2.801 28.734 2.545 1 88.56 359 ASN B CA 1
ATOM 6204 C C . ASN B 1 359 ? 1.885 29.562 3.447 1 88.56 359 ASN B C 1
ATOM 6206 O O . ASN B 1 359 ? 2.002 30.797 3.506 1 88.56 359 ASN B O 1
ATOM 6210 N N . VAL B 1 360 ? 1.081 28.891 4.094 1 92.5 360 VAL B N 1
ATOM 6211 C CA . VAL B 1 360 ? 0.172 29.547 5.027 1 92.5 360 VAL B CA 1
ATOM 6212 C C . VAL B 1 360 ? 0.966 30.156 6.184 1 92.5 360 VAL B C 1
ATOM 6214 O O . VAL B 1 360 ? 0.707 31.281 6.598 1 92.5 360 VAL B O 1
ATOM 6217 N N . GLY B 1 361 ? 1.927 29.422 6.629 1 93.88 361 GLY B N 1
ATOM 6218 C CA . GLY B 1 361 ? 2.768 29.906 7.711 1 93.88 361 GLY B CA 1
ATOM 6219 C C . GLY B 1 361 ? 3.521 31.188 7.359 1 93.88 361 GLY B C 1
ATOM 6220 O O . GLY B 1 361 ? 3.572 32.125 8.156 1 93.88 361 GLY B O 1
ATOM 6221 N N . ASN B 1 362 ? 4.043 31.219 6.191 1 94.5 362 ASN B N 1
ATOM 6222 C CA . ASN B 1 362 ? 4.801 32.375 5.754 1 94.5 362 ASN B CA 1
ATOM 6223 C C . ASN B 1 362 ? 3.91 33.625 5.625 1 94.5 362 ASN B C 1
ATOM 6225 O O . ASN B 1 362 ? 4.273 34.688 6.086 1 94.5 362 ASN B O 1
ATOM 6229 N N . VAL B 1 363 ? 2.775 33.406 5.043 1 95.62 363 VAL B N 1
ATOM 6230 C CA . VAL B 1 363 ? 1.91 34.562 4.805 1 95.62 363 VAL B CA 1
ATOM 6231 C C . VAL B 1 363 ? 1.348 35.062 6.129 1 95.62 363 VAL B C 1
ATOM 6233 O O . VAL B 1 363 ? 1.235 36.281 6.344 1 95.62 363 VAL B O 1
ATOM 6236 N N . LEU B 1 364 ? 1.039 34.188 6.996 1 96.94 364 LEU B N 1
ATOM 6237 C CA . LEU B 1 364 ? 0.536 34.594 8.305 1 96.94 364 LEU B CA 1
ATOM 6238 C C . LEU B 1 364 ? 1.628 35.281 9.125 1 96.94 364 LEU B C 1
ATOM 6240 O O . LEU B 1 364 ? 1.347 36.188 9.906 1 96.94 364 LEU B O 1
ATOM 6244 N N . GLY B 1 365 ? 2.828 34.812 8.953 1 97.31 365 GLY B N 1
ATOM 6245 C CA . GLY B 1 365 ? 3.943 35.469 9.602 1 97.31 365 GLY B CA 1
ATOM 6246 C C . GLY B 1 365 ? 4.098 36.906 9.164 1 97.31 365 GLY B C 1
ATOM 6247 O O . GLY B 1 365 ? 4.199 37.812 10 1 97.31 365 GLY B O 1
ATOM 6248 N N . SER B 1 366 ? 4.078 37.094 7.887 1 96.81 366 SER B N 1
ATOM 6249 C CA . SER B 1 366 ? 4.199 38.438 7.332 1 96.81 366 SER B CA 1
ATOM 6250 C C . SER B 1 366 ? 3.027 39.312 7.754 1 96.81 366 SER B C 1
ATOM 6252 O O . SER B 1 366 ? 3.215 40.5 8.094 1 96.81 366 SER B O 1
ATOM 6254 N N . PHE B 1 367 ? 1.885 38.812 7.672 1 98.06 367 PHE B N 1
ATOM 6255 C CA . PHE B 1 367 ? 0.69 39.531 8.07 1 98.06 367 PHE B CA 1
ATOM 6256 C C . PHE B 1 367 ? 0.767 39.938 9.539 1 98.06 367 PHE B C 1
ATOM 6258 O O . PHE B 1 367 ? 0.458 41.094 9.891 1 98.06 367 PHE B O 1
ATOM 6265 N N . THR B 1 368 ? 1.135 39 10.391 1 98.38 368 THR B N 1
ATOM 6266 C CA . THR B 1 368 ? 1.218 39.25 11.82 1 98.38 368 THR B CA 1
ATOM 6267 C C . THR B 1 368 ? 2.213 40.375 12.109 1 98.38 368 THR B C 1
ATOM 6269 O O . THR B 1 368 ? 1.936 41.281 12.914 1 98.38 368 THR B O 1
ATOM 6272 N N . ALA B 1 369 ? 3.355 40.344 11.461 1 97.88 369 ALA B N 1
ATOM 6273 C CA . ALA B 1 369 ? 4.336 41.406 11.617 1 97.88 369 ALA B CA 1
ATOM 6274 C C . ALA B 1 369 ? 3.748 42.75 11.203 1 97.88 369 ALA B C 1
ATOM 6276 O O . ALA B 1 369 ? 3.877 43.75 11.93 1 97.88 369 ALA B O 1
ATOM 6277 N N . ALA B 1 370 ? 3.109 42.75 10.078 1 98.19 370 ALA B N 1
ATOM 6278 C CA . ALA B 1 370 ? 2.496 43.969 9.578 1 98.19 370 ALA B CA 1
ATOM 6279 C C . ALA B 1 370 ? 1.419 44.469 10.539 1 98.19 370 ALA B C 1
ATOM 6281 O O . ALA B 1 370 ? 1.299 45.688 10.766 1 98.19 370 ALA B O 1
ATOM 6282 N N . TYR B 1 371 ? 0.622 43.562 10.992 1 98.19 371 TYR B N 1
ATOM 6283 C CA . TYR B 1 371 ? -0.432 43.875 11.953 1 98.19 371 TYR B CA 1
ATOM 6284 C C . TYR B 1 371 ? 0.141 44.562 13.188 1 98.19 371 TYR B C 1
ATOM 6286 O O . TYR B 1 371 ? -0.361 45.625 13.602 1 98.19 371 TYR B O 1
ATOM 6294 N N . LEU B 1 372 ? 1.197 44.031 13.742 1 97.62 372 LEU B N 1
ATOM 6295 C CA . LEU B 1 372 ? 1.834 44.562 14.945 1 97.62 372 LEU B CA 1
ATOM 6296 C C . LEU B 1 372 ? 2.463 45.938 14.672 1 97.62 372 LEU B C 1
ATOM 6298 O O . LEU B 1 372 ? 2.355 46.844 15.484 1 97.62 372 LEU B O 1
ATOM 6302 N N . GLN B 1 373 ? 3.078 46.031 13.562 1 96.75 373 GLN B N 1
ATOM 6303 C CA . GLN B 1 373 ? 3.705 47.312 13.188 1 96.75 373 GLN B CA 1
ATOM 6304 C C . GLN B 1 373 ? 2.658 48.406 12.945 1 96.75 373 GLN B C 1
ATOM 6306 O O . GLN B 1 373 ? 2.83 49.531 13.367 1 96.75 373 GLN B O 1
ATOM 6311 N N . GLY B 1 374 ? 1.638 48.031 12.227 1 97.06 374 GLY B N 1
ATOM 6312 C CA . GLY B 1 374 ? 0.558 48.969 11.992 1 97.06 374 GLY B CA 1
ATOM 6313 C C . GLY B 1 374 ? -0.093 49.438 13.273 1 97.06 374 GLY B C 1
ATOM 6314 O O . GLY B 1 374 ? -0.364 50.656 13.422 1 97.06 374 GLY B O 1
ATOM 6315 N N . ARG B 1 375 ? -0.346 48.531 14.148 1 95.88 375 ARG B N 1
ATOM 6316 C CA . ARG B 1 375 ? -0.946 48.875 15.438 1 95.88 375 ARG B CA 1
ATOM 6317 C C . ARG B 1 375 ? -0.031 49.812 16.234 1 95.88 375 ARG B C 1
ATOM 6319 O O . ARG B 1 375 ? -0.478 50.812 16.781 1 95.88 375 ARG B O 1
ATOM 6326 N N . ALA B 1 376 ? 1.226 49.438 16.344 1 94.12 376 ALA B N 1
ATOM 6327 C CA . ALA B 1 376 ? 2.197 50.219 17.094 1 94.12 376 ALA B CA 1
ATOM 6328 C C . ALA B 1 376 ? 2.324 51.656 16.531 1 94.12 376 ALA B C 1
ATOM 6330 O O . ALA B 1 376 ? 2.475 52.625 17.281 1 94.12 376 ALA B O 1
ATOM 6331 N N . GLY B 1 377 ? 2.246 51.719 15.227 1 94.19 377 GLY B N 1
ATOM 6332 C CA . GLY B 1 377 ? 2.41 53 14.57 1 94.19 377 GLY B CA 1
ATOM 6333 C C . GLY B 1 377 ? 1.106 53.781 14.406 1 94.19 377 GLY B C 1
ATOM 6334 O O . GLY B 1 377 ? 1.105 54.938 14.016 1 94.19 377 GLY B O 1
ATOM 6335 N N . ALA B 1 378 ? 0.046 53.125 14.719 1 95.5 378 ALA B N 1
ATOM 6336 C CA . ALA B 1 378 ? -1.274 53.719 14.492 1 95.5 378 ALA B CA 1
ATOM 6337 C C . ALA B 1 378 ? -1.414 54.219 13.062 1 95.5 378 ALA B C 1
ATOM 6339 O O . ALA B 1 378 ? -1.806 55.375 12.852 1 95.5 378 ALA B O 1
ATOM 6340 N N . THR B 1 379 ? -1.049 53.469 12.18 1 96.75 379 THR B N 1
ATOM 6341 C CA . THR B 1 379 ? -1.019 53.906 10.789 1 96.75 379 THR B CA 1
ATOM 6342 C C . THR B 1 379 ? -2.434 54.094 10.25 1 96.75 379 THR B C 1
ATOM 6344 O O . THR B 1 379 ? -3.406 53.688 10.883 1 96.75 379 THR B O 1
ATOM 6347 N N . ALA B 1 380 ? -2.508 54.781 9.117 1 97.56 380 ALA B N 1
ATOM 6348 C CA . ALA B 1 380 ? -3.801 54.906 8.445 1 97.56 380 ALA B CA 1
ATOM 6349 C C . ALA B 1 380 ? -4.348 53.531 8.055 1 97.56 380 ALA B C 1
ATOM 6351 O O . ALA B 1 380 ? -5.555 53.281 8.117 1 97.56 380 ALA B O 1
ATOM 6352 N N . GLY B 1 381 ? -3.488 52.719 7.637 1 97.5 381 GLY B N 1
ATOM 6353 C CA . GLY B 1 381 ? -3.877 51.344 7.312 1 97.5 381 GLY B CA 1
ATOM 6354 C C . GLY B 1 381 ? -4.457 50.594 8.5 1 97.5 381 GLY B C 1
ATOM 6355 O O . GLY B 1 381 ? -5.402 49.812 8.344 1 97.5 381 GLY B O 1
ATOM 6356 N N . TRP B 1 382 ? -3.844 50.781 9.641 1 97.38 382 TRP B N 1
ATOM 6357 C CA . TRP B 1 382 ? -4.355 50.188 10.859 1 97.38 382 TRP B CA 1
ATOM 6358 C C . TRP B 1 382 ? -5.777 50.656 11.148 1 97.38 382 TRP B C 1
ATOM 6360 O O . TRP B 1 382 ? -6.645 49.844 11.492 1 97.38 382 TRP B O 1
ATOM 6370 N N . GLN B 1 383 ? -6.043 51.906 11.008 1 97.06 383 GLN B N 1
ATOM 6371 C CA . GLN B 1 383 ? -7.375 52.438 11.25 1 97.06 383 GLN B CA 1
ATOM 6372 C C . GLN B 1 383 ? -8.398 51.844 10.297 1 97.06 383 GLN B C 1
ATOM 6374 O O . GLN B 1 383 ? -9.508 51.469 10.719 1 97.06 383 GLN B O 1
ATOM 6379 N N . LYS B 1 384 ? -8.008 51.719 9.086 1 96.5 384 LYS B N 1
ATOM 6380 C CA . LYS B 1 384 ? -8.891 51.125 8.102 1 96.5 384 LYS B CA 1
ATOM 6381 C C . LYS B 1 384 ? -9.148 49.656 8.438 1 96.5 384 LYS B C 1
ATOM 6383 O O . LYS B 1 384 ? -10.273 49.156 8.305 1 96.5 384 LYS B O 1
ATOM 6388 N N . PHE B 1 385 ? -8.117 48.969 8.82 1 96.88 385 PHE B N 1
ATOM 6389 C CA . PHE B 1 385 ? -8.242 47.562 9.195 1 96.88 385 PHE B CA 1
ATOM 6390 C C . PHE B 1 385 ? -9.227 47.375 10.352 1 96.88 385 PHE B C 1
ATOM 6392 O O . PHE B 1 385 ? -10.07 46.5 10.336 1 96.88 385 PHE B O 1
ATOM 6399 N N . GLN B 1 386 ? -9.102 48.25 11.289 1 95.88 386 GLN B N 1
ATOM 6400 C CA . GLN B 1 386 ? -9.984 48.188 12.453 1 95.88 386 GLN B CA 1
ATOM 6401 C C . GLN B 1 386 ? -11.438 48.406 12.047 1 95.88 386 GLN B C 1
ATOM 6403 O O . GLN B 1 386 ? -12.344 47.781 12.602 1 95.88 386 GLN B O 1
ATOM 6408 N N . LEU B 1 387 ? -11.617 49.281 11.141 1 94.5 387 LEU B N 1
ATOM 6409 C CA . LEU B 1 387 ? -12.969 49.531 10.648 1 94.5 387 LEU B CA 1
ATOM 6410 C C . LEU B 1 387 ? -13.539 48.281 9.977 1 94.5 387 LEU B C 1
ATOM 6412 O O . LEU B 1 387 ? -14.688 47.906 10.227 1 94.5 387 LEU B O 1
ATOM 6416 N N . LEU B 1 388 ? -12.758 47.688 9.156 1 94.31 388 LEU B N 1
ATOM 6417 C CA . LEU B 1 388 ? -13.18 46.469 8.477 1 94.31 388 LEU B CA 1
ATOM 6418 C C . LEU B 1 388 ? -13.5 45.344 9.484 1 94.31 388 LEU B C 1
ATOM 6420 O O . LEU B 1 388 ? -14.492 44.625 9.328 1 94.31 388 LEU B O 1
ATOM 6424 N N . LYS B 1 389 ? -12.656 45.188 10.445 1 94.75 389 LYS B N 1
ATOM 6425 C CA . LYS B 1 389 ? -12.812 44.188 11.492 1 94.75 389 LYS B CA 1
ATOM 6426 C C . LYS B 1 389 ? -14.094 44.438 12.289 1 94.75 389 LYS B C 1
ATOM 6428 O O . LYS B 1 389 ? -14.875 43.5 12.516 1 94.75 389 LYS B O 1
ATOM 6433 N N . ARG B 1 390 ? -14.375 45.625 12.641 1 91.56 390 ARG B N 1
ATOM 6434 C CA . ARG B 1 390 ? -15.531 46 13.453 1 91.56 390 ARG B CA 1
ATOM 6435 C C . ARG B 1 390 ? -16.828 45.781 12.68 1 91.56 390 ARG B C 1
ATOM 6437 O O . ARG B 1 390 ? -17.844 45.406 13.258 1 91.56 390 ARG B O 1
ATOM 6444 N N . GLU B 1 391 ? -16.797 46.094 11.414 1 90.69 391 GLU B N 1
ATOM 6445 C CA . GLU B 1 391 ? -17.984 45.969 10.57 1 90.69 391 GLU B CA 1
ATOM 6446 C C . GLU B 1 391 ? -18.203 44.562 10.086 1 90.69 391 GLU B C 1
ATOM 6448 O O . GLU B 1 391 ? -19.203 44.25 9.438 1 90.69 391 GLU B O 1
ATOM 6453 N N . ASN B 1 392 ? -17.281 43.781 10.484 1 85.06 392 ASN B N 1
ATOM 6454 C CA . ASN B 1 392 ? -17.297 42.406 10 1 85.06 392 ASN B CA 1
ATOM 6455 C C . ASN B 1 392 ? -17.453 42.344 8.484 1 85.06 392 ASN B C 1
ATOM 6457 O O . ASN B 1 392 ? -18.344 41.688 7.969 1 85.06 392 ASN B O 1
ATOM 6461 N N . ALA B 1 393 ? -16.672 43.094 7.82 1 85.5 393 ALA B N 1
ATOM 6462 C CA . ALA B 1 393 ? -16.719 43.156 6.359 1 85.5 393 ALA B CA 1
ATOM 6463 C C . ALA B 1 393 ? -16.531 41.75 5.746 1 85.5 393 ALA B C 1
ATOM 6465 O O . ALA B 1 393 ? -15.68 41 6.188 1 85.5 393 ALA B O 1
ATOM 6466 N N . PRO B 1 394 ? -17.391 41.5 4.863 1 85.56 394 PRO B N 1
ATOM 6467 C CA . PRO B 1 394 ? -17.234 40.188 4.215 1 85.56 394 PRO B CA 1
ATOM 6468 C C . PRO B 1 394 ? -15.953 40.094 3.383 1 85.56 394 PRO B C 1
ATOM 6470 O O . PRO B 1 394 ? -15.609 41.031 2.66 1 85.56 394 PRO B O 1
ATOM 6473 N N . VAL B 1 395 ? -15.156 39.094 3.652 1 88.5 395 VAL B N 1
ATOM 6474 C CA . VAL B 1 395 ? -13.961 38.844 2.867 1 88.5 395 VAL B CA 1
ATOM 6475 C C . VAL B 1 395 ? -14.07 37.469 2.213 1 88.5 395 VAL B C 1
ATOM 6477 O O . VAL B 1 395 ? -14.344 36.469 2.889 1 88.5 395 VAL B O 1
ATOM 6480 N N . ASP B 1 396 ? -13.891 37.438 0.927 1 89.56 396 ASP B N 1
ATOM 6481 C CA . ASP B 1 396 ? -13.969 36.188 0.17 1 89.56 396 ASP B CA 1
ATOM 6482 C C . ASP B 1 396 ? -12.656 35.406 0.261 1 89.56 396 ASP B C 1
ATOM 6484 O O . ASP B 1 396 ? -11.727 35.656 -0.517 1 89.56 396 ASP B O 1
ATOM 6488 N N . LEU B 1 397 ? -12.656 34.5 1.138 1 89.5 397 LEU B N 1
ATOM 6489 C CA . LEU B 1 397 ? -11.477 33.625 1.279 1 89.5 397 LEU B CA 1
ATOM 6490 C C . LEU B 1 397 ? -11.711 32.281 0.62 1 89.5 397 LEU B C 1
ATOM 6492 O O . LEU B 1 397 ? -10.969 31.328 0.868 1 89.5 397 LEU B O 1
ATOM 6496 N N . GLY B 1 398 ? -12.773 32.219 -0.163 1 85.62 398 GLY B N 1
ATOM 6497 C CA . GLY B 1 398 ? -13.086 30.984 -0.891 1 85.62 398 GLY B CA 1
ATOM 6498 C C . GLY B 1 398 ? -13.789 29.953 -0.038 1 85.62 398 GLY B C 1
ATOM 6499 O O . GLY B 1 398 ? -13.82 28.766 -0.39 1 85.62 398 GLY B O 1
ATOM 6500 N N . GLN B 1 399 ? -14.352 30.281 1.07 1 82.12 399 GLN B N 1
ATOM 6501 C CA . GLN B 1 399 ? -14.969 29.359 2.025 1 82.12 399 GLN B CA 1
ATOM 6502 C C . GLN B 1 399 ? -16.234 28.734 1.442 1 82.12 399 GLN B C 1
ATOM 6504 O O . GLN B 1 399 ? -16.594 27.609 1.82 1 82.12 399 GLN B O 1
ATOM 6509 N N . GLU B 1 400 ? -16.781 29.328 0.452 1 79.56 400 GLU B N 1
ATOM 6510 C CA . GLU B 1 400 ? -18.047 28.844 -0.095 1 79.56 400 GLU B CA 1
ATOM 6511 C C . GLU B 1 400 ? -17.828 27.625 -0.984 1 79.56 400 GLU B C 1
ATOM 6513 O O . GLU B 1 400 ? -18.781 26.906 -1.311 1 79.56 400 GLU B O 1
ATOM 6518 N N . ARG B 1 401 ? -16.641 27.375 -1.336 1 80.56 401 ARG B N 1
ATOM 6519 C CA . ARG B 1 401 ? -16.328 26.25 -2.197 1 80.56 401 ARG B CA 1
ATOM 6520 C C . ARG B 1 401 ? -16.375 24.938 -1.417 1 80.56 401 ARG B C 1
ATOM 6522 O O . ARG B 1 401 ? -16.5 23.859 -2.006 1 80.56 401 ARG B O 1
ATOM 6529 N N . PHE B 1 402 ? -16.344 25.031 -0.14 1 82.06 402 PHE B N 1
ATOM 6530 C CA . PHE B 1 402 ? -16.219 23.828 0.681 1 82.06 402 PHE B CA 1
ATOM 6531 C C . PHE B 1 402 ? -17.578 23.438 1.265 1 82.06 402 PHE B C 1
ATOM 6533 O O . PHE B 1 402 ? -18.453 24.297 1.444 1 82.06 402 PHE B O 1
ATOM 6540 N N . MET B 1 403 ? -17.609 22.172 1.593 1 80 403 MET B N 1
ATOM 6541 C CA . MET B 1 403 ? -18.812 21.656 2.227 1 80 403 MET B CA 1
ATOM 6542 C C . MET B 1 403 ? -19.109 22.391 3.529 1 80 403 MET B C 1
ATOM 6544 O O . MET B 1 403 ? -18.188 22.828 4.223 1 80 403 MET B O 1
ATOM 6548 N N . ARG B 1 404 ? -20.359 22.531 3.787 1 74.62 404 ARG B N 1
ATOM 6549 C CA . ARG B 1 404 ? -20.781 23.188 5.02 1 74.62 404 ARG B CA 1
ATOM 6550 C C . ARG B 1 404 ? -20.906 22.172 6.16 1 74.62 404 ARG B C 1
ATOM 6552 O O . ARG B 1 404 ? -22.016 21.766 6.52 1 74.62 404 ARG B O 1
ATOM 6559 N N . THR B 1 405 ? -19.859 21.703 6.625 1 74.06 405 THR B N 1
ATOM 6560 C CA . THR B 1 405 ? -19.75 20.812 7.773 1 74.06 405 THR B CA 1
ATOM 6561 C C . THR B 1 405 ? -18.812 21.391 8.82 1 74.06 405 THR B C 1
ATOM 6563 O O . THR B 1 405 ? -18.062 22.328 8.539 1 74.06 405 THR B O 1
ATOM 6566 N N . LYS B 1 406 ? -18.938 20.859 10 1 70.44 406 LYS B N 1
ATOM 6567 C CA . LYS B 1 406 ? -18.047 21.297 11.078 1 70.44 406 LYS B CA 1
ATOM 6568 C C . LYS B 1 406 ? -16.578 21.125 10.68 1 70.44 406 LYS B C 1
ATOM 6570 O O . LYS B 1 406 ? -15.758 22.016 10.906 1 70.44 406 LYS B O 1
ATOM 6575 N N . ARG B 1 407 ? -16.297 20.109 10.031 1 68.56 407 ARG B N 1
ATOM 6576 C CA . ARG B 1 407 ? -14.922 19.797 9.633 1 68.56 407 ARG B CA 1
ATOM 6577 C C . ARG B 1 407 ? -14.391 20.828 8.641 1 68.56 407 ARG B C 1
ATOM 6579 O O . ARG B 1 407 ? -13.219 21.188 8.68 1 68.56 407 ARG B O 1
ATOM 6586 N N . HIS B 1 408 ? -15.305 21.359 7.855 1 71.75 408 HIS B N 1
ATOM 6587 C CA . HIS B 1 408 ? -14.852 22.203 6.754 1 71.75 408 HIS B CA 1
ATOM 6588 C C . HIS B 1 408 ? -15.086 23.672 7.066 1 71.75 408 HIS B C 1
ATOM 6590 O O . HIS B 1 408 ? -14.852 24.531 6.215 1 71.75 408 HIS B O 1
ATOM 6596 N N . SER B 1 409 ? -15.445 23.953 8.32 1 74.62 409 SER B N 1
ATOM 6597 C CA . SER B 1 409 ? -15.711 25.344 8.719 1 74.62 409 SER B CA 1
ATOM 6598 C C . SER B 1 409 ? -14.414 26.141 8.797 1 74.62 409 SER B C 1
ATOM 6600 O O . SER B 1 409 ? -14.445 27.375 8.734 1 74.62 409 SER B O 1
ATOM 6602 N N . HIS B 1 410 ? -13.32 25.438 8.766 1 79.62 410 HIS B N 1
ATOM 6603 C CA . HIS B 1 410 ? -12.031 26.109 8.898 1 79.62 410 HIS B CA 1
ATOM 6604 C C . HIS B 1 410 ? -11.297 26.172 7.562 1 79.62 410 HIS B C 1
ATOM 6606 O O . HIS B 1 410 ? -10.164 26.656 7.492 1 79.62 410 HIS B O 1
ATOM 6612 N N . GLU B 1 411 ? -11.984 25.781 6.547 1 85.12 411 GLU B N 1
ATOM 6613 C CA . GLU B 1 411 ? -11.312 25.688 5.254 1 85.12 411 GLU B CA 1
ATOM 6614 C C . GLU B 1 411 ? -11.359 27.016 4.504 1 85.12 411 GLU B C 1
ATOM 6616 O O . GLU B 1 411 ? -12.383 27.703 4.52 1 85.12 411 GLU B O 1
ATOM 6621 N N . VAL B 1 412 ? -10.219 27.438 3.896 1 87.19 412 VAL B N 1
ATOM 6622 C CA . VAL B 1 412 ? -10.133 28.578 2.992 1 87.19 412 VAL B CA 1
ATOM 6623 C C . VAL B 1 412 ? -9.352 28.188 1.74 1 87.19 412 VAL B C 1
ATOM 6625 O O . VAL B 1 412 ? -8.609 27.203 1.746 1 87.19 412 VAL B O 1
ATOM 6628 N N . ASP B 1 413 ? -9.602 28.906 0.694 1 88.62 413 ASP B N 1
ATOM 6629 C CA . ASP B 1 413 ? -8.789 28.75 -0.509 1 88.62 413 ASP B CA 1
ATOM 6630 C C . ASP B 1 413 ? -7.387 29.312 -0.312 1 88.62 413 ASP B C 1
ATOM 6632 O O . ASP B 1 413 ? -7.234 30.484 0.05 1 88.62 413 ASP B O 1
ATOM 6636 N N . LEU B 1 414 ? -6.457 28.547 -0.571 1 87.81 414 LEU B N 1
ATOM 6637 C CA . LEU B 1 414 ? -5.078 28.938 -0.29 1 87.81 414 LEU B CA 1
ATOM 6638 C C . LEU B 1 414 ? -4.711 30.219 -1.038 1 87.81 414 LEU B C 1
ATOM 6640 O O . LEU B 1 414 ? -4.195 31.172 -0.441 1 87.81 414 LEU B O 1
ATOM 6644 N N . TRP B 1 415 ? -4.941 30.297 -2.268 1 87.88 415 TRP B N 1
ATOM 6645 C CA . TRP B 1 415 ? -4.461 31.391 -3.1 1 87.88 415 TRP B CA 1
ATOM 6646 C C . TRP B 1 415 ? -5.25 32.688 -2.826 1 87.88 415 TRP B C 1
ATOM 6648 O O . TRP B 1 415 ? -4.68 33.781 -2.805 1 87.88 415 TRP B O 1
ATOM 6658 N N . LYS B 1 416 ? -6.523 32.562 -2.604 1 91.31 416 LYS B N 1
ATOM 6659 C CA . LYS B 1 416 ? -7.305 33.719 -2.203 1 91.31 416 LYS B CA 1
ATOM 6660 C C . LYS B 1 416 ? -6.844 34.25 -0.848 1 91.31 416 LYS B C 1
ATOM 6662 O O . LYS B 1 416 ? -6.758 35.469 -0.647 1 91.31 416 LYS B O 1
ATOM 6667 N N . PHE B 1 417 ? -6.621 33.312 -0.017 1 93.12 417 PHE B N 1
ATOM 6668 C CA . PHE B 1 417 ? -6.152 33.688 1.312 1 93.12 417 PHE B CA 1
ATOM 6669 C C . PHE B 1 417 ? -4.828 34.438 1.228 1 93.12 417 PHE B C 1
ATOM 6671 O O . PHE B 1 417 ? -4.676 35.5 1.812 1 93.12 417 PHE B O 1
ATOM 6678 N N . ILE B 1 418 ? -3.898 33.906 0.472 1 93.75 418 ILE B N 1
ATOM 6679 C CA . ILE B 1 418 ? -2.578 34.5 0.328 1 93.75 418 ILE B CA 1
ATOM 6680 C C . ILE B 1 418 ? -2.707 35.906 -0.297 1 93.75 418 ILE B C 1
ATOM 6682 O O . ILE B 1 418 ? -2.105 36.844 0.185 1 93.75 418 ILE B O 1
ATOM 6686 N N . LYS B 1 419 ? -3.467 36 -1.29 1 94.75 419 LYS B N 1
ATOM 6687 C CA . LYS B 1 419 ? -3.666 37.281 -1.963 1 94.75 419 LYS B CA 1
ATOM 6688 C C . LYS B 1 419 ? -4.227 38.312 -1.001 1 94.75 419 LYS B C 1
ATOM 6690 O O . LYS B 1 419 ? -3.736 39.469 -0.953 1 94.75 419 LYS B O 1
ATOM 6695 N N . THR B 1 420 ? -5.215 37.906 -0.277 1 95.5 420 THR B N 1
ATOM 6696 C CA . THR B 1 420 ? -5.875 38.812 0.659 1 95.5 420 THR B CA 1
ATOM 6697 C C . THR B 1 420 ? -4.91 39.25 1.756 1 95.5 420 THR B C 1
ATOM 6699 O O . THR B 1 420 ? -4.805 40.438 2.057 1 95.5 420 THR B O 1
ATOM 6702 N N . MET B 1 421 ? -4.203 38.312 2.328 1 95.88 421 MET B N 1
ATOM 6703 C CA . MET B 1 421 ? -3.295 38.625 3.43 1 95.88 421 MET B CA 1
ATOM 6704 C C . MET B 1 421 ? -2.146 39.5 2.963 1 95.88 421 MET B C 1
ATOM 6706 O O . MET B 1 421 ? -1.719 40.406 3.689 1 95.88 421 MET B O 1
ATOM 6710 N N . ASN B 1 422 ? -1.667 39.25 1.784 1 96.12 422 ASN B N 1
ATOM 6711 C CA . ASN B 1 422 ? -0.612 40.094 1.233 1 96.12 422 ASN B CA 1
ATOM 6712 C C . ASN B 1 422 ? -1.09 41.531 1.033 1 96.12 422 ASN B C 1
ATOM 6714 O O . ASN B 1 422 ? -0.371 42.469 1.354 1 96.12 422 ASN B O 1
ATOM 6718 N N . PHE B 1 423 ? -2.225 41.656 0.509 1 96.38 423 PHE B N 1
ATOM 6719 C CA . PHE B 1 423 ? -2.805 42.969 0.291 1 96.38 423 PHE B CA 1
ATOM 6720 C C . PHE B 1 423 ? -2.945 43.75 1.607 1 96.38 423 PHE B C 1
ATOM 6722 O O . PHE B 1 423 ? -2.529 44.906 1.715 1 96.38 423 PHE B O 1
ATOM 6729 N N . LEU B 1 424 ? -3.492 43.062 2.561 1 96 424 LEU B N 1
ATOM 6730 C CA . LEU B 1 424 ? -3.736 43.719 3.848 1 96 424 LEU B CA 1
ATOM 6731 C C . LEU B 1 424 ? -2.424 44.031 4.555 1 96 424 LEU B C 1
ATOM 6733 O O . LEU B 1 424 ? -2.311 45.062 5.234 1 96 424 LEU B O 1
ATOM 6737 N N . SER B 1 425 ? -1.473 43.156 4.422 1 97.06 425 SER B N 1
ATOM 6738 C CA . SER B 1 425 ? -0.159 43.406 5.008 1 97.06 425 SER B CA 1
ATOM 6739 C C . SER B 1 425 ? 0.462 44.688 4.457 1 97.06 425 SER B C 1
ATOM 6741 O O . SER B 1 425 ? 1.033 45.469 5.207 1 97.06 425 SER B O 1
ATOM 6743 N N . ALA B 1 426 ? 0.354 44.844 3.195 1 97.12 426 ALA B N 1
ATOM 6744 C CA . ALA B 1 426 ? 0.883 46.031 2.557 1 97.12 426 ALA B CA 1
ATOM 6745 C C . ALA B 1 426 ? 0.159 47.281 3.051 1 97.12 426 ALA B C 1
ATOM 6747 O O . ALA B 1 426 ? 0.787 48.312 3.295 1 97.12 426 ALA B O 1
ATOM 6748 N N . LYS B 1 427 ? -1.09 47.219 3.219 1 96.56 427 LYS B N 1
ATOM 6749 C CA . LYS B 1 427 ? -1.895 48.375 3.643 1 96.56 427 LYS B CA 1
ATOM 6750 C C . LYS B 1 427 ? -1.609 48.75 5.098 1 96.56 427 LYS B C 1
ATOM 6752 O O . LYS B 1 427 ? -1.586 49.906 5.457 1 96.56 427 LYS B O 1
ATOM 6757 N N . LEU B 1 428 ? -1.448 47.719 5.91 1 97.25 428 LEU B N 1
ATOM 6758 C CA . LEU B 1 428 ? -1.225 47.906 7.336 1 97.25 428 LEU B CA 1
ATOM 6759 C C . LEU B 1 428 ? 0.044 48.719 7.578 1 97.25 428 LEU B C 1
ATOM 6761 O O . LEU B 1 428 ? 0.136 49.469 8.562 1 97.25 428 LEU B O 1
ATOM 6765 N N . ARG B 1 429 ? 0.966 48.719 6.648 1 93.06 429 ARG B N 1
ATOM 6766 C CA . ARG B 1 429 ? 2.26 49.375 6.812 1 93.06 429 ARG B CA 1
ATOM 6767 C C . ARG B 1 429 ? 2.223 50.781 6.273 1 93.06 429 ARG B C 1
ATOM 6769 O O . ARG B 1 429 ? 3.207 51.531 6.379 1 93.06 429 ARG B O 1
ATOM 6776 N N . GLN B 1 430 ? 1.176 51.188 5.699 1 93.06 430 GLN B N 1
ATOM 6777 C CA . GLN B 1 430 ? 0.999 52.562 5.168 1 93.06 430 GLN B CA 1
ATOM 6778 C C . GLN B 1 430 ? 0.219 53.438 6.145 1 93.06 430 GLN B C 1
ATOM 6780 O O . GLN B 1 430 ? -0.656 52.938 6.863 1 93.06 430 GLN B O 1
#

pLDDT: mean 94.56, std 6.16, range [34.59, 98.94]

Sequence (860 aa):
MRQERIGIIGAGASGIGIAKALRREGIEFEMLESTSRVGGNWQPDGPASKMYRSAHLISSKRNTQFSDYPMPDDYPHYPHHSLMHDYLQSVVASTDVQRSIRFGTTVTSARHDGSGWRLRFKEGGDAFYGTLIVCSGLLRRPIIPFYPGRFDGETIHAVEYRSSSMLEGKRVLVVGGGNSGCDIAVDAVHGAAKVFHSTRRGYHYMPKFIAGRPTQEWLMDIAPEFSDPDAYWEHVSQTFRLAGFDGRDFGLPPPDHGIQSAHPILNSQILFHIGHGDISPVGDIVKMSGRQIEFSDGTREEVDLIIWATGYDPDLPFFNKSDFDAVEDLNSAFLKVASRRYDDLLYVGYLNTPSGLGNVGNVLGSFTAAYLQGRAGATAGWQKFQLLKRENAPVDLGQERFMRTKRHSHEVDLWKFIKTMNFLSAKLRQMRQERIGIIGAGASGIGIAKALRREGIEFEMLESTSRVGGNWQPDGPASKMYRSAHLISSKRNTQFSDYPMPDDYPHYPHHSLMHDYLQSVVASTDVQRSIRFGTTVTSARHDGSGWRLRFKEGGDAFYGTLIVCSGLLRRPIIPFYPGRFDGETIHAVEYRSSSMLEGKRVLVVGGGNSGCDIAVDAVHGAAKVFHSTRRGYHYMPKFIAGRPTQEWLMDIAPEFSDPDAYWEHVSQTFRLAGFDGRDFGLPPPDHGIQSAHPILNSQILFHIGHGDISPVGDIVKMSGRQIEFSDGTREEVDLIIWATGYDPDLPFFNKSDFDAVEDLNSAFLKVASRRYDDLLYVGYLNTPSGLGNVGNVLGSFTAAYLQGRAGATAGWQKFQLLKRENAPVDLGQERFMRTKRHSHEVDLWKFIKTMNFLSAKLRQ